Protein AF-0000000065776828 (afdb_homodimer)

pLDDT: mean 95.08, std 6.38, range [51.19, 98.94]

Secondary structure (DSSP, 8-state):
-PPP-GGGG--B-PPPTTPEEEEEEEEEEETTEEEEE-SS--HHHHHHHHHTT----TT-EEEEE-TTS-EEEEEEEE-TTS-HHHHHHHHHHHHHHHHHHHTT-SEEEEEES-STTHHHHHHHHHHHH----SS-S-TTSPPPEEEE----HHHHHHHHHHHHHHHHHHHHHS-GGGSSHHHHHHHHHHHHTTSTTEEEEEE-HHHHHHTT-HHHHHHHTTSSSPPEEEEEEEE-SSSS---EEEEE-EEEEE--TTSPPPSTTGGGGGGGGHHHHHHHHHHHHHHHHT-S-EEEEEEEEEEE--STTS--TT-EEE-TTS-EEE-S-TT--HHHHHHHHHHHHHTT--SEEEEEE---HHHHHHHTTT-EEEEES-HHHHHHHHHHHHHTT--EEE----GGGGGGG--SSSSEESS-SS-TTHHHHHHHHHHTTS-TTSEEEEEE-GGGSS-STTHHHHTTS---TTHHHHHHHHHHHHHHH-/-PPP-GGGG--B----TTPEEEEEEEEEEETTEEEEE-SS--HHHHHHHHHTT----TT-EEEEE-TTS-EEEEEEEE-TTS-HHHHHHHHHHHHHHHHHHHTT-SEEEEEES-STTHHHHHHHHHHHH----SS-S-TT-PPPEEEE----HHHHHHHHHHHHHHHHHHHHHS-GGGSSHHHHHHHHHHHHTTSTTEEEEEE-HHHHHHTT-HHHHHHHTTSSSPPEEEEEEEE-SSSS---EEEEE-EEEEE--TTSPPPSTTGGGGGGGGHHHHHHHHHHHHHHHHT-S-EEEEEEEEEEE--STTS--TT-EEE-TTS-EEE-S-TT--HHHHHHHHHHHHHTT--SEEEEEE---HHHHHHHTTT-EEEEES-HHHHHHHHHHHHHTT--EEE----GGGGGGG--SSSSEESS-SS-TTHHHHHHHHHHTTS-TTSEEEEEE-GGGSS-STTHHHHTTS---TTHHHHHHHHHHHHHHH-

Sequence (972 aa):
MELLSYEKLMIGDELNKDSVKVRIVLCSNSKEGVGIMADEKSPGHQNFLSRLDAKGHVGEAYVLLEGNGEVTVFVGIGNVEEDILLVKNNARKAGASAYKCVSQFKNMEMSLTSEYMAREVVSGIMLASYKYRFLHKEKDEPSKKIAINSQSHAVKKAVVVGNAQNFARFLGDTPANLMNPTLFVEYATKYLQDKKNVTFEVFDKSFMERKSMNLLLGVSQGSAQEPKLLVARYRGKSGDAVDIALVGKGVCFDSGGISLKPSARMHRMKGDMLGAASVLSVFGLAADMGIKINMNLVIPLVENLPSGTATKPGDVHVGMNGKSVEINNTDAEGRLILADALVYAQEANPTYIVDVATLTGAMMIALGDAFIGYFTADDDLSKIIHQSGIDANDPVWRMPLSQLYLPSMKSNVADLKNAVEGGHGGSATAAIFLSEFVGKEFKWAHFDIAGVMDSNNNKGVYGDGATGCGVPVLIEMIEKLSTIINMELLSYEKLMIGDELNKDSVKVRIVLCSNSKEGVGIMADEKSPGHQNFLSRLDAKGHVGEAYVLLEGNGEVTVFVGIGNVEEDILLVKNNARKAGASAYKCVSQFKNMEMSLTSEYMAREVVSGIMLASYKYRFLHKEKDEPSKKIAINSQSHAVKKAVVVGNAQNFARFLGDTPANLMNPTLFVEYATKYLQDKKNVTFEVFDKSFMERKSMNLLLGVSQGSAQEPKLLVARYRGKSGDAVDIALVGKGVCFDSGGISLKPSARMHRMKGDMLGAASVLSVFGLAADMGIKINMNLVIPLVENLPSGTATKPGDVHVGMNGKSVEINNTDAEGRLILADALVYAQEANPTYIVDVATLTGAMMIALGDAFIGYFTADDDLSKIIHQSGIDANDPVWRMPLSQLYLPSMKSNVADLKNAVEGGHGGSATAAIFLSEFVGKEFKWAHFDIAGVMDSNNNKGVYGDGATGCGVPVLIEMIEKLSTIIN

Organism: Encephalitozoon cuniculi (strain GB-M1) (NCBI:txid284813)

Radius of gyration: 30.48 Å; Cα contacts (8 Å, |Δi|>4): 2316; chains: 2; bounding box: 76×92×67 Å

Solvent-accessible surface area (backbone atoms only — not comparable to full-atom values): 48472 Å² total; per-residue (Å²): 130,84,76,80,72,69,70,71,70,51,66,50,70,66,82,56,94,84,32,46,46,34,37,43,35,46,20,28,30,53,96,92,36,54,39,79,47,43,78,74,81,52,70,67,56,54,52,54,39,56,75,66,65,52,52,17,40,62,84,42,70,51,78,44,78,43,96,88,70,35,36,36,34,40,19,6,34,20,50,80,86,53,60,66,69,54,34,43,52,28,27,18,45,23,17,9,51,46,41,61,75,51,60,84,52,54,39,35,35,34,33,67,44,33,77,78,59,33,38,35,23,48,34,10,31,48,44,40,67,60,72,97,70,83,82,55,80,81,65,73,66,75,75,66,44,50,12,62,63,68,89,46,66,57,46,52,48,25,45,56,50,37,36,33,24,48,50,17,18,49,56,25,60,36,57,37,94,74,29,32,39,67,48,44,51,52,52,51,43,66,70,41,70,85,45,67,59,52,49,71,51,77,40,47,59,68,54,37,60,74,57,36,25,34,34,34,48,42,42,19,48,17,34,91,60,66,40,32,38,43,37,36,38,37,55,43,43,89,73,83,71,31,48,33,28,39,35,13,28,21,30,18,32,52,44,14,21,66,50,54,56,64,75,81,72,44,81,58,25,23,35,36,18,36,12,23,29,26,45,53,30,34,52,48,47,41,45,74,67,59,46,58,42,22,35,36,37,40,30,42,21,27,32,27,28,56,51,98,60,28,53,46,67,71,42,70,37,44,29,47,85,64,54,34,33,24,32,68,43,43,58,47,41,56,58,33,32,42,29,27,46,47,43,57,53,50,75,63,60,32,55,28,38,40,35,30,20,47,62,33,74,32,37,20,26,39,44,12,59,63,31,34,40,28,33,51,85,42,67,70,59,46,52,48,47,44,52,16,5,60,74,42,71,38,42,52,43,76,48,72,67,54,76,75,46,51,71,63,26,63,42,95,86,30,73,24,34,64,51,57,80,92,42,53,13,33,41,38,40,48,50,44,56,40,48,75,38,48,66,86,87,46,48,48,36,42,36,37,37,39,18,30,40,40,44,85,89,43,36,73,28,44,40,94,44,41,49,27,64,59,22,49,20,49,47,43,32,51,54,53,49,28,61,72,75,102,130,83,77,79,72,69,70,70,72,51,67,50,70,68,82,57,94,85,32,46,44,34,37,38,35,44,20,29,29,54,97,92,36,55,39,78,49,43,78,74,81,51,70,67,57,54,53,53,39,57,75,66,64,52,51,16,39,61,84,42,69,48,78,41,78,42,96,88,71,35,36,37,34,40,20,5,33,19,50,79,86,53,59,66,69,53,35,44,52,28,26,18,45,22,17,10,51,46,40,62,75,50,59,85,54,53,39,36,36,34,32,68,43,32,75,77,58,34,37,34,22,49,36,11,30,50,45,37,67,61,72,97,71,82,83,56,78,83,64,72,67,73,75,65,43,50,14,62,61,68,90,47,68,57,46,52,48,25,46,56,50,37,37,33,23,49,49,17,18,51,57,26,60,36,56,38,93,75,28,32,39,68,48,44,50,50,53,50,45,67,70,41,70,83,44,69,60,51,51,70,51,75,41,48,59,69,56,36,60,76,56,35,27,34,33,34,48,42,43,17,47,18,34,90,60,66,40,35,38,41,36,35,39,36,57,43,42,89,73,83,71,30,47,33,29,41,33,14,26,20,30,18,32,51,44,15,22,66,51,55,56,66,74,81,69,44,80,57,23,23,34,36,19,37,12,23,29,26,47,52,29,33,53,48,47,41,46,76,68,60,46,58,43,22,36,36,38,41,30,41,21,27,34,28,28,57,52,100,61,29,54,44,67,72,40,71,37,44,30,48,85,64,52,34,32,25,33,68,44,41,58,48,40,56,59,33,32,40,29,27,44,47,42,57,54,49,75,64,60,32,55,28,38,40,37,31,21,46,63,34,73,31,38,21,26,40,44,12,57,64,31,33,40,28,32,50,86,43,68,68,60,46,51,47,46,45,52,16,5,60,76,43,72,38,41,53,42,77,47,73,67,52,77,74,45,52,72,64,26,62,41,96,86,29,73,24,34,64,49,58,81,92,43,53,13,33,43,38,41,47,51,44,56,41,49,75,39,46,66,86,87,46,47,47,36,43,35,36,36,39,17,31,40,40,45,85,91,43,34,74,28,45,41,92,45,41,48,26,64,59,23,50,20,49,47,42,31,51,53,52,50,27,60,70,75,102

Structure (mmCIF, N/CA/C/O backbone):
data_AF-000000006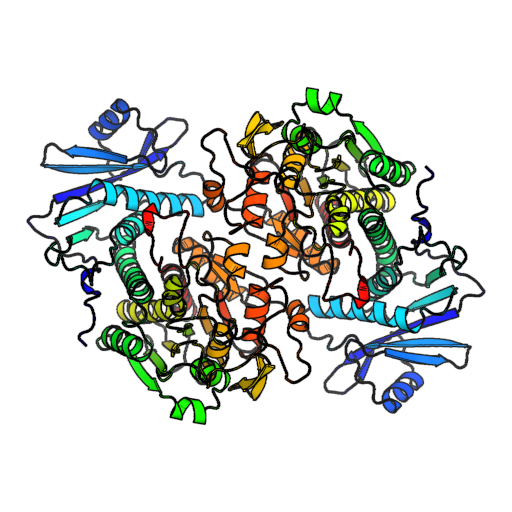5776828-model_v1
#
loop_
_entity.id
_entity.type
_entity.pdbx_description
1 polymer 'Cytosol aminopeptidase'
#
loop_
_atom_site.group_PDB
_atom_site.id
_atom_site.type_symbol
_atom_site.label_atom_id
_atom_site.label_alt_id
_atom_site.label_comp_id
_atom_site.label_asym_id
_atom_site.label_entity_id
_atom_site.label_seq_id
_atom_site.pdbx_PDB_ins_code
_atom_site.Cartn_x
_atom_site.Cartn_y
_atom_site.Cartn_z
_atom_site.occupancy
_atom_site.B_iso_or_equiv
_atom_site.auth_seq_id
_atom_site.auth_comp_id
_atom_site.auth_asym_id
_atom_site.auth_atom_id
_atom_site.pdbx_PDB_model_num
ATOM 1 N N . MET A 1 1 ? -16.359 -28.312 -29.297 1 63.56 1 MET A N 1
ATOM 2 C CA . MET A 1 1 ? -14.914 -28.266 -29.5 1 63.56 1 MET A CA 1
ATOM 3 C C . MET A 1 1 ? -14.188 -29.031 -28.391 1 63.56 1 MET A C 1
ATOM 5 O O . MET A 1 1 ? -14.633 -29.047 -27.25 1 63.56 1 MET A O 1
ATOM 9 N N . GLU A 1 2 ? -13.312 -29.781 -28.812 1 85.44 2 GLU A N 1
ATOM 10 C CA . GLU A 1 2 ? -12.562 -30.578 -27.844 1 85.44 2 GLU A CA 1
ATOM 11 C C . GLU A 1 2 ? -11.688 -29.703 -26.969 1 85.44 2 GLU A C 1
ATOM 13 O O . GLU A 1 2 ? -11.055 -28.766 -27.453 1 85.44 2 GLU A O 1
ATOM 18 N N . LEU A 1 3 ? -11.883 -29.844 -25.625 1 92.75 3 LEU A N 1
ATOM 19 C CA . LEU A 1 3 ? -11.078 -29.094 -24.688 1 92.75 3 LEU A CA 1
ATOM 20 C C . LEU A 1 3 ? -9.594 -29.375 -24.875 1 92.75 3 LEU A C 1
ATOM 22 O O . LEU A 1 3 ? -9.211 -30.484 -25.234 1 92.75 3 LEU A O 1
ATOM 26 N N . LEU A 1 4 ? -8.789 -28.344 -24.703 1 91.75 4 LEU A N 1
ATOM 27 C CA . LEU A 1 4 ? -7.34 -28.531 -24.703 1 91.75 4 LEU A CA 1
ATOM 28 C C . LEU A 1 4 ? -6.902 -29.406 -23.531 1 91.75 4 LEU A C 1
ATOM 30 O O . LEU A 1 4 ? -7.469 -29.312 -22.438 1 91.75 4 LEU A O 1
ATOM 34 N N . SER A 1 5 ? -5.898 -30.297 -23.766 1 90.38 5 SER A N 1
ATOM 35 C CA . SER A 1 5 ? -5.449 -31.25 -22.75 1 90.38 5 SER A CA 1
ATOM 36 C C . SER A 1 5 ? -4.426 -30.625 -21.812 1 90.38 5 SER A C 1
ATOM 38 O O . SER A 1 5 ? -3.23 -30.906 -21.906 1 90.38 5 SER A O 1
ATOM 40 N N . TYR A 1 6 ? -4.883 -29.859 -20.812 1 92.31 6 TYR A N 1
ATOM 41 C CA . TYR A 1 6 ? -3.99 -29.203 -19.859 1 92.31 6 TYR A CA 1
ATOM 42 C C . TYR A 1 6 ? -3.172 -30.219 -19.078 1 92.31 6 TYR A C 1
ATOM 44 O O . TYR A 1 6 ? -2.154 -29.859 -18.469 1 92.31 6 TYR A O 1
ATOM 52 N N . GLU A 1 7 ? -3.502 -31.531 -19.047 1 89.5 7 GLU A N 1
ATOM 53 C CA . GLU A 1 7 ? -2.807 -32.594 -18.328 1 89.5 7 GLU A CA 1
ATOM 54 C C . GLU A 1 7 ? -1.371 -32.75 -18.828 1 89.5 7 GLU A C 1
ATOM 56 O O . GLU A 1 7 ? -0.504 -33.219 -18.094 1 89.5 7 GLU A O 1
ATOM 61 N N . LYS A 1 8 ? -1.132 -32.312 -20 1 86.19 8 LYS A N 1
ATOM 62 C CA . LYS A 1 8 ? 0.205 -32.438 -20.578 1 86.19 8 LYS A CA 1
ATOM 63 C C . LYS A 1 8 ? 1.198 -31.547 -19.844 1 86.19 8 LYS A C 1
ATOM 65 O O . LYS A 1 8 ? 2.41 -31.734 -19.938 1 86.19 8 LYS A O 1
ATOM 70 N N . LEU A 1 9 ? 0.677 -30.531 -19.094 1 87.5 9 LEU A N 1
ATOM 71 C CA . LEU A 1 9 ? 1.522 -29.594 -18.375 1 87.5 9 LEU A CA 1
ATOM 72 C C . LEU A 1 9 ? 1.888 -30.141 -17 1 87.5 9 LEU A C 1
ATOM 74 O O . LEU A 1 9 ? 2.742 -29.578 -16.312 1 87.5 9 LEU A O 1
ATOM 78 N N . MET A 1 10 ? 1.353 -31.234 -16.625 1 85.25 10 MET A N 1
ATOM 79 C CA . MET A 1 10 ? 1.521 -31.75 -15.273 1 85.25 10 MET A CA 1
ATOM 80 C C . MET A 1 10 ? 2.781 -32.594 -15.164 1 85.25 10 MET A C 1
ATOM 82 O O . MET A 1 10 ? 3.121 -33.344 -16.094 1 85.25 10 MET A O 1
ATOM 86 N N . ILE A 1 11 ? 3.475 -32.312 -14.109 1 84.81 11 ILE A N 1
ATOM 87 C CA . ILE A 1 11 ? 4.66 -33.125 -13.797 1 84.81 11 ILE A CA 1
ATOM 88 C C . ILE A 1 11 ? 4.301 -34.219 -12.812 1 84.81 11 ILE A C 1
ATOM 90 O O . ILE A 1 11 ? 3.613 -33.969 -11.812 1 84.81 11 ILE A O 1
ATOM 94 N N . GLY A 1 12 ? 4.605 -35.469 -13.203 1 75.94 12 GLY A N 1
ATOM 95 C CA . GLY A 1 12 ? 4.32 -36.625 -12.367 1 75.94 12 GLY A CA 1
ATOM 96 C C . GLY A 1 12 ? 5.559 -37.219 -11.711 1 75.94 12 GLY A C 1
ATOM 97 O O . GLY A 1 12 ? 6.629 -36.594 -11.734 1 75.94 12 GLY A O 1
ATOM 98 N N . ASP A 1 13 ? 5.367 -38.188 -10.953 1 69.5 13 ASP A N 1
ATOM 99 C CA . ASP A 1 13 ? 6.449 -38.875 -10.234 1 69.5 13 ASP A CA 1
ATOM 100 C C . ASP A 1 13 ? 6.863 -40.156 -10.938 1 69.5 13 ASP A C 1
ATOM 102 O O . ASP A 1 13 ? 7.695 -40.906 -10.43 1 69.5 13 ASP A O 1
ATOM 106 N N . GLU A 1 14 ? 6.379 -40.281 -12.086 1 71.56 14 GLU A N 1
ATOM 107 C CA . GLU A 1 14 ? 6.695 -41.562 -12.719 1 71.56 14 GLU A CA 1
ATOM 108 C C . GLU A 1 14 ? 8.109 -41.562 -13.289 1 71.56 14 GLU A C 1
ATOM 110 O O . GLU A 1 14 ? 8.5 -40.625 -13.992 1 71.56 14 GLU A O 1
ATOM 115 N N . LEU A 1 15 ? 8.82 -42.531 -12.836 1 71.19 15 LEU A N 1
ATOM 116 C CA . LEU A 1 15 ? 10.211 -42.719 -13.25 1 71.19 15 LEU A CA 1
ATOM 117 C C . LEU A 1 15 ? 10.289 -43.469 -14.586 1 71.19 15 LEU A C 1
ATOM 119 O O . LEU A 1 15 ? 9.461 -44.312 -14.867 1 71.19 15 LEU A O 1
ATOM 123 N N . ASN A 1 16 ? 11.031 -42.875 -15.422 1 70.5 16 ASN A N 1
ATOM 124 C CA . ASN A 1 16 ? 11.281 -43.5 -16.719 1 70.5 16 ASN A CA 1
ATOM 125 C C . ASN A 1 16 ? 12.672 -44.125 -16.781 1 70.5 16 ASN A C 1
ATOM 127 O O . ASN A 1 16 ? 13.656 -43.5 -16.359 1 70.5 16 ASN A O 1
ATOM 131 N N . LYS A 1 17 ? 12.742 -45.406 -17.266 1 75.31 17 LYS A N 1
ATOM 132 C CA . LYS A 1 17 ? 14 -46.125 -17.344 1 75.31 17 LYS A CA 1
ATOM 133 C C . LYS A 1 17 ? 14.984 -45.406 -18.266 1 75.31 17 LYS A C 1
ATOM 135 O O . LYS A 1 17 ? 16.203 -45.469 -18.062 1 75.31 17 LYS A O 1
ATOM 140 N N . ASP A 1 18 ? 14.516 -44.719 -19.219 1 83.06 18 ASP A N 1
ATOM 141 C CA . ASP A 1 18 ? 15.406 -44.094 -20.188 1 83.06 18 ASP A CA 1
ATOM 142 C C . ASP A 1 18 ? 15.641 -42.625 -19.844 1 83.06 18 ASP A C 1
ATOM 144 O O . ASP A 1 18 ? 16.141 -41.844 -20.672 1 83.06 18 ASP A O 1
ATOM 148 N N . SER A 1 19 ? 15.414 -42.25 -18.594 1 89.62 19 SER A N 1
ATOM 149 C CA . SER A 1 19 ? 15.516 -40.844 -18.203 1 89.62 19 SER A CA 1
ATOM 150 C C . SER A 1 19 ? 16.953 -40.469 -17.875 1 89.62 19 SER A C 1
ATOM 152 O O . SER A 1 19 ? 17.688 -41.281 -17.281 1 89.62 19 SER A O 1
ATOM 154 N N . VAL A 1 20 ? 17.359 -39.344 -18.312 1 92.06 20 VAL A N 1
ATOM 155 C CA . VAL A 1 20 ? 18.609 -38.75 -17.828 1 92.06 20 VAL A CA 1
ATOM 156 C C . VAL A 1 20 ? 18.469 -38.406 -16.344 1 92.06 20 VAL A C 1
ATOM 158 O O . VAL A 1 20 ? 17.5 -37.75 -15.938 1 92.06 20 VAL A O 1
ATOM 161 N N . LYS A 1 21 ? 19.406 -38.875 -15.578 1 94.5 21 LYS A N 1
ATOM 162 C CA . LYS A 1 21 ? 19.406 -38.562 -14.156 1 94.5 21 LYS A CA 1
ATOM 163 C C . LYS A 1 21 ? 20.125 -37.219 -13.891 1 94.5 21 LYS A C 1
ATOM 165 O O . LYS A 1 21 ? 21.297 -37.062 -14.234 1 94.5 21 LYS A O 1
ATOM 170 N N . VAL A 1 22 ? 19.406 -36.312 -13.336 1 95.62 22 VAL A N 1
ATOM 171 C CA . VAL A 1 22 ? 19.922 -35 -13.055 1 95.62 22 VAL A CA 1
ATOM 172 C C . VAL A 1 22 ? 19.922 -34.75 -11.547 1 95.62 22 VAL A C 1
ATOM 174 O O . VAL A 1 22 ? 18.891 -34.875 -10.891 1 95.62 22 VAL A O 1
ATOM 177 N N . ARG A 1 23 ? 21.047 -34.375 -11.016 1 95.5 23 ARG A N 1
ATOM 178 C CA . ARG A 1 23 ? 21.172 -34 -9.609 1 95.5 23 ARG A CA 1
ATOM 179 C C . ARG A 1 23 ? 21.344 -32.5 -9.445 1 95.5 23 ARG A C 1
ATOM 181 O O . ARG A 1 23 ? 22.203 -31.906 -10.086 1 95.5 23 ARG A O 1
ATOM 188 N N . ILE A 1 24 ? 20.516 -31.906 -8.625 1 96.88 24 ILE A N 1
ATOM 189 C CA . ILE A 1 24 ? 20.578 -30.469 -8.383 1 96.88 24 ILE A CA 1
ATOM 190 C C . ILE A 1 24 ? 21.312 -30.203 -7.078 1 96.88 24 ILE A C 1
ATOM 192 O O . ILE A 1 24 ? 20.953 -30.734 -6.031 1 96.88 24 ILE A O 1
ATOM 196 N N . VAL A 1 25 ? 22.297 -29.391 -7.121 1 97.12 25 VAL A N 1
ATOM 197 C CA . VAL A 1 25 ? 23.094 -29.016 -5.965 1 97.12 25 VAL A CA 1
ATOM 198 C C . VAL A 1 25 ? 23.047 -27.5 -5.777 1 97.12 25 VAL A C 1
ATOM 200 O O . VAL A 1 25 ? 23.422 -26.734 -6.676 1 97.12 25 VAL A O 1
ATOM 203 N N . LEU A 1 26 ? 22.594 -27.031 -4.637 1 97.38 26 LEU A N 1
ATOM 204 C CA . LEU A 1 26 ? 22.562 -25.609 -4.328 1 97.38 26 LEU A CA 1
ATOM 205 C C . LEU A 1 26 ? 23.922 -25.125 -3.857 1 97.38 26 LEU A C 1
ATOM 207 O O . LEU A 1 26 ? 24.625 -25.828 -3.131 1 97.38 26 LEU A O 1
ATOM 211 N N . CYS A 1 27 ? 24.266 -23.984 -4.348 1 97.12 27 CYS A N 1
ATOM 212 C CA . CYS A 1 27 ? 25.5 -23.312 -3.912 1 97.12 27 CYS A CA 1
ATOM 213 C C . CYS A 1 27 ? 25.188 -21.953 -3.295 1 97.12 27 CYS A C 1
ATOM 215 O O . CYS A 1 27 ? 24.359 -21.219 -3.812 1 97.12 27 CYS A O 1
ATOM 217 N N . SER A 1 28 ? 25.75 -21.656 -2.158 1 96.06 28 SER A N 1
ATOM 218 C CA . SER A 1 28 ? 25.547 -20.375 -1.494 1 96.06 28 SER A CA 1
ATOM 219 C C . SER A 1 28 ? 26.812 -19.531 -1.549 1 96.06 28 SER A C 1
ATOM 221 O O . SER A 1 28 ? 27.906 -20.031 -1.86 1 96.06 28 SER A O 1
ATOM 223 N N . ASN A 1 29 ? 26.578 -18.219 -1.395 1 93.44 29 ASN A N 1
ATOM 224 C CA . ASN A 1 29 ? 27.688 -17.297 -1.324 1 93.44 29 ASN A CA 1
ATOM 225 C C . ASN A 1 29 ? 27.953 -16.828 0.108 1 93.44 29 ASN A C 1
ATOM 227 O O . ASN A 1 29 ? 27.016 -16.609 0.874 1 93.44 29 ASN A O 1
ATOM 231 N N . SER A 1 30 ? 29.203 -16.922 0.562 1 85.38 30 SER A N 1
ATOM 232 C CA . SER A 1 30 ? 29.625 -16.375 1.845 1 85.38 30 SER A CA 1
ATOM 233 C C . SER A 1 30 ? 30.938 -15.609 1.712 1 85.38 30 SER A C 1
ATOM 235 O O . SER A 1 30 ? 31.547 -15.586 0.638 1 85.38 30 SER A O 1
ATOM 237 N N . LYS A 1 31 ? 31.406 -15.008 2.76 1 80.75 31 LYS A N 1
ATOM 238 C CA . LYS A 1 31 ? 32.688 -14.312 2.799 1 80.75 31 LYS A CA 1
ATOM 239 C C . LYS A 1 31 ? 33.844 -15.273 2.549 1 80.75 31 LYS A C 1
ATOM 241 O O . LYS A 1 31 ? 34.875 -14.875 2.035 1 80.75 31 LYS A O 1
ATOM 246 N N . GLU A 1 32 ? 33.656 -16.547 2.803 1 81.88 32 GLU A N 1
ATOM 247 C CA . GLU A 1 32 ? 34.688 -17.578 2.668 1 81.88 32 GLU A CA 1
ATOM 248 C C . GLU A 1 32 ? 34.688 -18.172 1.262 1 81.88 32 GLU A C 1
ATOM 250 O O . GLU A 1 32 ? 35.562 -18.969 0.918 1 81.88 32 GLU A O 1
ATOM 255 N N . GLY A 1 33 ? 33.688 -17.734 0.534 1 88.19 33 GLY A N 1
ATOM 256 C CA . GLY A 1 33 ? 33.625 -18.234 -0.833 1 88.19 33 GLY A CA 1
ATOM 257 C C . GLY A 1 33 ? 32.344 -19.031 -1.101 1 88.19 33 GLY A C 1
ATOM 258 O O . GLY A 1 33 ? 31.328 -18.812 -0.457 1 88.19 33 GLY A O 1
ATOM 259 N N . VAL A 1 34 ? 32.438 -19.922 -2.094 1 94.12 34 VAL A N 1
ATOM 260 C CA . VAL A 1 34 ? 31.25 -20.672 -2.516 1 94.12 34 VAL A CA 1
ATOM 261 C C . VAL A 1 34 ? 31.016 -21.844 -1.563 1 94.12 34 VAL A C 1
ATOM 263 O O . VAL A 1 34 ? 31.953 -22.562 -1.218 1 94.12 34 VAL A O 1
ATOM 266 N N . GLY A 1 35 ? 29.828 -21.938 -1.04 1 93.88 35 GLY A N 1
ATOM 267 C CA . GLY A 1 35 ? 29.422 -23.047 -0.21 1 93.88 35 GLY A CA 1
ATOM 268 C C . GLY A 1 35 ? 28.5 -24.016 -0.923 1 93.88 35 GLY A C 1
ATOM 269 O O . GLY A 1 35 ? 27.594 -23.594 -1.653 1 93.88 35 GLY A O 1
ATOM 270 N N . ILE A 1 36 ? 28.766 -25.375 -0.788 1 95 36 ILE A N 1
ATOM 271 C CA . ILE A 1 36 ? 27.906 -26.406 -1.364 1 95 36 ILE A CA 1
ATOM 272 C C . ILE A 1 36 ? 26.891 -26.859 -0.326 1 95 36 ILE A C 1
ATOM 274 O O . ILE A 1 36 ? 27.25 -27.25 0.787 1 95 36 ILE A O 1
ATOM 278 N N . MET A 1 37 ? 25.656 -26.734 -0.701 1 93.62 37 MET A N 1
ATOM 279 C CA . MET A 1 37 ? 24.578 -27.188 0.175 1 93.62 37 MET A CA 1
ATOM 280 C C . MET A 1 37 ? 24.094 -28.578 -0.226 1 93.62 37 MET A C 1
ATOM 282 O O . MET A 1 37 ? 23.094 -28.719 -0.927 1 93.62 37 MET A O 1
ATOM 286 N N . ALA A 1 38 ? 24.703 -29.578 0.287 1 92.75 38 ALA A N 1
ATOM 287 C CA . ALA A 1 38 ? 24.375 -30.969 0.014 1 92.75 38 ALA A CA 1
ATOM 288 C C . ALA A 1 38 ? 24.469 -31.812 1.282 1 92.75 38 ALA A C 1
ATOM 290 O O . ALA A 1 38 ? 25.297 -31.547 2.156 1 92.75 38 ALA A O 1
ATOM 291 N N . ASP A 1 39 ? 23.562 -32.75 1.342 1 89.5 39 ASP A N 1
ATOM 292 C CA . ASP A 1 39 ? 23.594 -33.656 2.498 1 89.5 39 ASP A CA 1
ATOM 293 C C . ASP A 1 39 ? 24.906 -34.438 2.549 1 89.5 39 ASP A C 1
ATOM 295 O O . ASP A 1 39 ? 25.484 -34.625 3.623 1 89.5 39 ASP A O 1
ATOM 299 N N . GLU A 1 40 ? 25.328 -34.906 1.349 1 86.31 40 GLU A N 1
ATOM 300 C CA . GLU A 1 40 ? 26.641 -35.531 1.197 1 86.31 40 GLU A CA 1
ATOM 301 C C . GLU A 1 40 ? 27.531 -34.719 0.272 1 86.31 40 GLU A C 1
ATOM 303 O O . GLU A 1 40 ? 27.266 -34.594 -0.924 1 86.31 40 GLU A O 1
ATOM 308 N N . LYS A 1 41 ? 28.609 -34.219 0.849 1 84.25 41 LYS A N 1
ATOM 309 C CA . LYS A 1 41 ? 29.531 -33.375 0.071 1 84.25 41 LYS A CA 1
ATOM 310 C C . LYS A 1 41 ? 30.578 -34.25 -0.634 1 84.25 41 LYS A C 1
ATOM 312 O O . LYS A 1 41 ? 31.062 -35.219 -0.073 1 84.25 41 LYS A O 1
ATOM 317 N N . SER A 1 42 ? 30.797 -33.938 -1.797 1 87 42 SER A N 1
ATOM 318 C CA . SER A 1 42 ? 31.812 -34.594 -2.605 1 87 42 SER A CA 1
ATOM 319 C C . SER A 1 42 ? 33.031 -33.688 -2.822 1 87 42 SER A C 1
ATOM 321 O O . SER A 1 42 ? 32.906 -32.562 -3.307 1 87 42 SER A O 1
ATOM 323 N N . PRO A 1 43 ? 34.188 -34.219 -2.521 1 89.5 43 PRO A N 1
ATOM 324 C CA . PRO A 1 43 ? 35.375 -33.438 -2.811 1 89.5 43 PRO A CA 1
ATOM 325 C C . PRO A 1 43 ? 35.531 -33.094 -4.289 1 89.5 43 PRO A C 1
ATOM 327 O O . PRO A 1 43 ? 36.031 -32 -4.633 1 89.5 43 PRO A O 1
ATOM 330 N N . GLY A 1 44 ? 35.125 -33.938 -5.098 1 92.38 44 GLY A N 1
ATOM 331 C CA . GLY A 1 44 ? 35.125 -33.688 -6.531 1 92.38 44 GLY A CA 1
ATOM 332 C C . GLY A 1 44 ? 34.312 -32.469 -6.922 1 92.38 44 GLY A C 1
ATOM 333 O O . GLY A 1 44 ? 34.688 -31.703 -7.797 1 92.38 44 GLY A O 1
ATOM 334 N N . HIS A 1 45 ? 33.219 -32.344 -6.273 1 95.06 45 HIS A N 1
ATOM 335 C CA . HIS A 1 45 ? 32.375 -31.203 -6.562 1 95.06 45 HIS A CA 1
ATOM 336 C C . HIS A 1 45 ? 33 -29.891 -6.145 1 95.06 45 HIS A C 1
ATOM 338 O O . HIS A 1 45 ? 32.938 -28.906 -6.875 1 95.06 45 HIS A O 1
ATOM 344 N N . GLN A 1 46 ? 33.625 -29.875 -5 1 93.5 46 GLN A N 1
ATOM 345 C CA . GLN A 1 46 ? 34.281 -28.672 -4.516 1 93.5 46 GLN A CA 1
ATOM 346 C C . GLN A 1 46 ? 35.438 -28.266 -5.445 1 93.5 46 GLN A C 1
ATOM 348 O O . GLN A 1 46 ? 35.625 -27.094 -5.742 1 93.5 46 GLN A O 1
ATOM 353 N N . ASN A 1 47 ? 36.188 -29.266 -5.84 1 94.19 47 ASN A N 1
ATOM 354 C CA . ASN A 1 47 ? 37.281 -29.016 -6.766 1 94.19 47 ASN A CA 1
ATOM 355 C C . ASN A 1 47 ? 36.781 -28.453 -8.094 1 94.19 47 ASN A C 1
ATOM 357 O O . ASN A 1 47 ? 37.406 -27.547 -8.664 1 94.19 47 ASN A O 1
ATOM 361 N N . PHE A 1 48 ? 35.781 -29.031 -8.578 1 95.25 48 PHE A N 1
ATOM 362 C CA . PHE A 1 48 ? 35.156 -28.578 -9.836 1 95.25 48 PHE A CA 1
ATOM 363 C C . PHE A 1 48 ? 34.75 -27.125 -9.75 1 95.25 48 PHE A C 1
ATOM 365 O O . PHE A 1 48 ? 35.125 -26.312 -10.609 1 95.25 48 PHE A O 1
ATOM 372 N N . LEU A 1 49 ? 34.031 -26.672 -8.695 1 96.06 49 LEU A N 1
ATOM 373 C CA . LEU A 1 49 ? 33.562 -25.312 -8.523 1 96.06 49 LEU A CA 1
ATOM 374 C C . LEU A 1 49 ? 34.719 -24.344 -8.305 1 96.06 49 LEU A C 1
ATOM 376 O O . LEU A 1 49 ? 34.656 -23.203 -8.781 1 96.06 49 LEU A O 1
ATOM 380 N N . SER A 1 50 ? 35.688 -24.812 -7.555 1 93.12 50 SER A N 1
ATOM 381 C CA . SER A 1 50 ? 36.875 -23.969 -7.305 1 93.12 50 SER A CA 1
ATOM 382 C C . SER A 1 50 ? 37.594 -23.656 -8.602 1 93.12 50 SER A C 1
ATOM 384 O O . SER A 1 50 ? 38.062 -22.531 -8.805 1 93.12 50 SER A O 1
ATOM 386 N N . ARG A 1 51 ? 37.719 -24.625 -9.438 1 94.94 51 ARG A N 1
ATOM 387 C CA . ARG A 1 51 ? 38.375 -24.438 -10.719 1 94.94 51 ARG A CA 1
ATOM 388 C C . ARG A 1 51 ? 37.656 -23.422 -11.586 1 94.94 51 ARG A C 1
ATOM 390 O O . ARG A 1 51 ? 38.281 -22.703 -12.375 1 94.94 51 ARG A O 1
ATOM 397 N N . LEU A 1 52 ? 36.438 -23.344 -11.422 1 95.25 52 LEU A N 1
ATOM 398 C CA . LEU A 1 52 ? 35.625 -22.438 -12.219 1 95.25 52 LEU A CA 1
ATOM 399 C C . LEU A 1 52 ? 35.469 -21.094 -11.523 1 95.25 52 LEU A C 1
ATOM 401 O O . LEU A 1 52 ? 34.781 -20.203 -12.031 1 95.25 52 LEU A O 1
ATOM 405 N N . ASP A 1 53 ? 36.062 -20.938 -10.383 1 94.25 53 ASP A N 1
ATOM 406 C CA . ASP A 1 53 ? 35.938 -19.734 -9.57 1 94.25 53 ASP A CA 1
ATOM 407 C C . ASP A 1 53 ? 34.469 -19.391 -9.305 1 94.25 53 ASP A C 1
ATOM 409 O O . ASP A 1 53 ? 34.062 -18.234 -9.469 1 94.25 53 ASP A O 1
ATOM 413 N N . ALA A 1 54 ? 33.656 -20.5 -9.07 1 96.44 54 ALA A N 1
ATOM 414 C CA . ALA A 1 54 ? 32.25 -20.328 -8.75 1 96.44 54 ALA A CA 1
ATOM 415 C C . ALA A 1 54 ? 32.062 -19.469 -7.5 1 96.44 54 ALA A C 1
ATOM 417 O O . ALA A 1 54 ? 32.844 -19.594 -6.547 1 96.44 54 ALA A O 1
ATOM 418 N N . LYS A 1 55 ? 31.031 -18.594 -7.438 1 95.56 55 LYS A N 1
ATOM 419 C CA . LYS A 1 55 ? 30.828 -17.672 -6.316 1 95.56 55 LYS A CA 1
ATOM 420 C C . LYS A 1 55 ? 29.547 -18.031 -5.562 1 95.56 55 LYS A C 1
ATOM 422 O O . LYS A 1 55 ? 29.359 -17.594 -4.422 1 95.56 55 LYS A O 1
ATOM 427 N N . GLY A 1 56 ? 28.609 -18.734 -6.203 1 96.38 56 GLY A N 1
ATOM 428 C CA . GLY A 1 56 ? 27.344 -19.094 -5.574 1 96.38 56 GLY A CA 1
ATOM 429 C C . GLY A 1 56 ? 26.312 -18 -5.637 1 96.38 56 GLY A C 1
ATOM 430 O O . GLY A 1 56 ? 25.328 -18.031 -4.891 1 96.38 56 GLY A O 1
ATOM 431 N N . HIS A 1 57 ? 26.484 -17.047 -6.57 1 95.12 57 HIS A N 1
ATOM 432 C CA . HIS A 1 57 ? 25.531 -15.953 -6.738 1 95.12 57 HIS A CA 1
ATOM 433 C C . HIS A 1 57 ? 24.25 -16.438 -7.422 1 95.12 57 HIS A C 1
ATOM 435 O O . HIS A 1 57 ? 24.281 -17.375 -8.203 1 95.12 57 HIS A O 1
ATOM 441 N N . VAL A 1 58 ? 23.188 -15.742 -7.07 1 92.88 58 VAL A N 1
ATOM 442 C CA . VAL A 1 58 ? 21.938 -16.016 -7.766 1 92.88 58 VAL A CA 1
ATOM 443 C C . VAL A 1 58 ? 22.141 -15.852 -9.273 1 92.88 58 VAL A C 1
ATOM 445 O O . VAL A 1 58 ? 22.75 -14.883 -9.719 1 92.88 58 VAL A O 1
ATOM 448 N N . GLY A 1 59 ? 21.672 -16.797 -9.984 1 90.62 59 GLY A N 1
ATOM 449 C CA . GLY A 1 59 ? 21.797 -16.75 -11.43 1 90.62 59 GLY A CA 1
ATOM 450 C C . GLY A 1 59 ? 22.969 -17.562 -11.953 1 90.62 59 GLY A C 1
ATOM 451 O O . GLY A 1 59 ? 23 -17.906 -13.133 1 90.62 59 GLY A O 1
ATOM 452 N N . GLU A 1 60 ? 23.906 -17.828 -11.125 1 95.06 60 GLU A N 1
ATOM 453 C CA . GLU A 1 60 ? 25.062 -18.641 -11.508 1 95.06 60 GLU A CA 1
ATOM 454 C C . GLU A 1 60 ? 24.688 -20.125 -11.57 1 95.06 60 GLU A C 1
ATOM 456 O O . GLU A 1 60 ? 24.016 -20.641 -10.672 1 95.06 60 GLU A O 1
ATOM 461 N N . ALA A 1 61 ? 25.062 -20.828 -12.656 1 97.31 61 ALA A N 1
ATOM 462 C CA . ALA A 1 61 ? 24.812 -22.25 -12.797 1 97.31 61 ALA A CA 1
ATOM 463 C C . ALA A 1 61 ? 25.953 -22.953 -13.523 1 97.31 61 ALA A C 1
ATOM 465 O O . ALA A 1 61 ? 26.547 -22.375 -14.445 1 97.31 61 ALA A O 1
ATOM 466 N N . TYR A 1 62 ? 26.328 -24.125 -13.086 1 97.44 62 TYR A N 1
ATOM 467 C CA . TYR A 1 62 ? 27.359 -24.953 -13.703 1 97.44 62 TYR A CA 1
ATOM 468 C C . TYR A 1 62 ? 26.859 -26.391 -13.867 1 97.44 62 TYR A C 1
ATOM 470 O O . TYR A 1 62 ? 26.094 -26.891 -13.039 1 97.44 62 TYR A O 1
ATOM 478 N N . VAL A 1 63 ? 27.25 -27.062 -14.945 1 97.38 63 VAL A N 1
ATOM 479 C CA . VAL A 1 63 ? 26.844 -28.422 -15.234 1 97.38 63 VAL A CA 1
ATOM 480 C C . VAL A 1 63 ? 28.062 -29.344 -15.258 1 97.38 63 VAL A C 1
ATOM 482 O O . VAL A 1 63 ? 29.078 -29.016 -15.883 1 97.38 63 VAL A O 1
ATOM 485 N N . LEU A 1 64 ? 27.969 -30.359 -14.555 1 96.56 64 LEU A N 1
ATOM 486 C CA . LEU A 1 64 ? 29.016 -31.375 -14.523 1 96.56 64 LEU A CA 1
ATOM 487 C C . LEU A 1 64 ? 28.469 -32.719 -14.984 1 96.56 64 LEU A C 1
ATOM 489 O O . LEU A 1 64 ? 27.531 -33.25 -14.398 1 96.56 64 LEU A O 1
ATOM 493 N N . LEU A 1 65 ? 29.031 -33.25 -16.016 1 94.81 65 LEU A N 1
ATOM 494 C CA . LEU A 1 65 ? 28.766 -34.625 -16.391 1 94.81 65 LEU A CA 1
ATOM 495 C C . LEU A 1 65 ? 29.578 -35.594 -15.523 1 94.81 65 LEU A C 1
ATOM 497 O O . LEU A 1 65 ? 30.812 -35.656 -15.641 1 94.81 65 LEU A O 1
ATOM 501 N N . GLU A 1 66 ? 28.875 -36.344 -14.789 1 92.81 66 GLU A N 1
ATOM 502 C CA . GLU A 1 66 ? 29.547 -37.25 -13.883 1 92.81 66 GLU A CA 1
ATOM 503 C C . GLU A 1 66 ? 30.094 -38.469 -14.633 1 92.81 66 GLU A C 1
ATOM 505 O O . GLU A 1 66 ? 29.594 -38.812 -15.711 1 92.81 66 GLU A O 1
ATOM 510 N N . GLY A 1 67 ? 31.062 -39.156 -14.023 1 88.69 67 GLY A N 1
ATOM 511 C CA . GLY A 1 67 ? 31.656 -40.344 -14.633 1 88.69 67 GLY A CA 1
ATOM 512 C C . GLY A 1 67 ? 30.672 -41.469 -14.852 1 88.69 67 GLY A C 1
ATOM 513 O O . GLY A 1 67 ? 30.828 -42.281 -15.781 1 88.69 67 GLY A O 1
ATOM 514 N N . ASN A 1 68 ? 29.656 -41.5 -14.117 1 89.06 68 ASN A N 1
ATOM 515 C CA . ASN A 1 68 ? 28.656 -42.562 -14.195 1 89.06 68 ASN A CA 1
ATOM 516 C C . ASN A 1 68 ? 27.547 -42.25 -15.188 1 89.06 68 ASN A C 1
ATOM 518 O O . ASN A 1 68 ? 26.578 -43 -15.32 1 89.06 68 ASN A O 1
ATOM 522 N N . GLY A 1 69 ? 27.656 -41.062 -15.836 1 89.31 69 GLY A N 1
ATOM 523 C CA . GLY A 1 69 ? 26.672 -40.688 -16.844 1 89.31 69 GLY A CA 1
ATOM 524 C C . GLY A 1 69 ? 25.609 -39.75 -16.297 1 89.31 69 GLY A C 1
ATOM 525 O O . GLY A 1 69 ? 24.812 -39.188 -17.078 1 89.31 69 GLY A O 1
ATOM 526 N N . GLU A 1 70 ? 25.578 -39.5 -15.055 1 92.69 70 GLU A N 1
ATOM 527 C CA . GLU A 1 70 ? 24.625 -38.562 -14.453 1 92.69 70 GLU A CA 1
ATOM 528 C C . GLU A 1 70 ? 25.062 -37.125 -14.648 1 92.69 70 GLU A C 1
ATOM 530 O O . GLU A 1 70 ? 26.234 -36.875 -14.953 1 92.69 70 GLU A O 1
ATOM 535 N N . VAL A 1 71 ? 24.062 -36.281 -14.656 1 96.31 71 VAL A N 1
ATOM 536 C CA . VAL A 1 71 ? 24.344 -34.844 -14.805 1 96.31 71 VAL A CA 1
ATOM 537 C C . VAL A 1 71 ? 24.125 -34.156 -13.469 1 96.31 71 VAL A C 1
ATOM 539 O O . VAL A 1 71 ? 23.062 -34.281 -12.852 1 96.31 71 VAL A O 1
ATOM 542 N N . THR A 1 72 ? 25.094 -33.469 -12.992 1 97.12 72 THR A N 1
ATOM 543 C CA . THR A 1 72 ? 24.969 -32.625 -11.805 1 97.12 72 THR A CA 1
ATOM 544 C C . THR A 1 72 ? 24.906 -31.156 -12.172 1 97.12 72 THR A C 1
ATOM 546 O O . THR A 1 72 ? 25.766 -30.656 -12.906 1 97.12 72 THR A O 1
ATOM 549 N N . VAL A 1 73 ? 23.844 -30.5 -11.758 1 98 73 VAL A N 1
ATOM 550 C CA . VAL A 1 73 ? 23.688 -29.062 -11.984 1 98 73 VAL A CA 1
ATOM 551 C C . VAL A 1 73 ? 23.891 -28.297 -10.68 1 98 73 VAL A C 1
ATOM 553 O O . VAL A 1 73 ? 23.172 -28.516 -9.703 1 98 73 VAL A O 1
ATOM 556 N N . PHE A 1 74 ? 24.938 -27.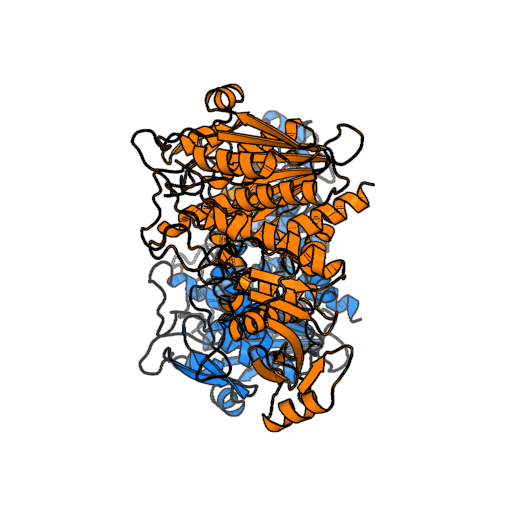422 -10.633 1 97.94 74 PHE A N 1
ATOM 557 C CA . PHE A 1 74 ? 25.188 -26.531 -9.516 1 97.94 74 PHE A CA 1
ATOM 558 C C . PHE A 1 74 ? 24.531 -25.172 -9.742 1 97.94 74 PHE A C 1
ATOM 560 O O . PHE A 1 74 ? 24.75 -24.531 -10.773 1 97.94 74 PHE A O 1
ATOM 567 N N . VAL A 1 75 ? 23.656 -24.766 -8.789 1 98.06 75 VAL A N 1
ATOM 568 C CA . VAL A 1 75 ? 22.969 -23.484 -8.961 1 98.06 75 VAL A CA 1
ATOM 569 C C . VAL A 1 75 ? 23.141 -22.625 -7.711 1 98.06 75 VAL A C 1
ATOM 571 O O . VAL A 1 75 ? 23.062 -23.141 -6.59 1 98.06 75 VAL A O 1
ATOM 574 N N . GLY A 1 76 ? 23.391 -21.344 -7.957 1 97.56 76 GLY A N 1
ATOM 575 C CA . GLY A 1 76 ? 23.625 -20.406 -6.867 1 97.56 76 GLY A CA 1
ATOM 576 C C . GLY A 1 76 ? 22.344 -19.859 -6.254 1 97.56 76 GLY A C 1
ATOM 577 O O . GLY A 1 76 ? 21.391 -19.562 -6.969 1 97.56 76 GLY A O 1
ATOM 578 N N . ILE A 1 77 ? 22.281 -19.719 -4.91 1 96.94 77 ILE A N 1
ATOM 579 C CA . ILE A 1 77 ? 21.109 -19.172 -4.23 1 96.94 77 ILE A CA 1
ATOM 580 C C . ILE A 1 77 ? 21.5 -17.922 -3.459 1 96.94 77 ILE A C 1
ATOM 582 O O . ILE A 1 77 ? 20.688 -17.344 -2.729 1 96.94 77 ILE A O 1
ATOM 586 N N . GLY A 1 78 ? 22.719 -17.453 -3.619 1 95.94 78 GLY A N 1
ATOM 587 C CA . GLY A 1 78 ? 23.188 -16.266 -2.941 1 95.94 78 GLY A CA 1
ATOM 588 C C . GLY A 1 78 ? 23.422 -16.469 -1.458 1 95.94 78 GLY A C 1
ATOM 589 O O . GLY A 1 78 ? 23.734 -17.578 -1.024 1 95.94 78 GLY A O 1
ATOM 590 N N . ASN A 1 79 ? 23.359 -15.344 -0.681 1 94.31 79 ASN A N 1
ATOM 591 C CA . ASN A 1 79 ? 23.609 -15.367 0.757 1 94.31 79 ASN A CA 1
ATOM 592 C C . ASN A 1 79 ? 22.391 -15.883 1.528 1 94.31 79 ASN A C 1
ATOM 594 O O . ASN A 1 79 ? 21.312 -15.297 1.462 1 94.31 79 ASN A O 1
ATOM 598 N N . VAL A 1 80 ? 22.562 -16.922 2.314 1 94.88 80 VAL A N 1
ATOM 599 C CA . VAL A 1 80 ? 21.453 -17.594 2.967 1 94.88 80 VAL A CA 1
ATOM 600 C C . VAL A 1 80 ? 21.156 -16.922 4.305 1 94.88 80 VAL A C 1
ATOM 602 O O . VAL A 1 80 ? 20.203 -17.297 5 1 94.88 80 VAL A O 1
ATOM 605 N N . GLU A 1 81 ? 21.922 -15.891 4.703 1 91.81 81 GLU A N 1
ATOM 606 C CA . GLU A 1 81 ? 21.719 -15.172 5.961 1 91.81 81 GLU A CA 1
ATOM 607 C C . GLU A 1 81 ? 20.828 -13.953 5.762 1 91.81 81 GLU A C 1
ATOM 609 O O . GLU A 1 81 ? 20.5 -13.25 6.719 1 91.81 81 GLU A O 1
ATOM 614 N N . GLU A 1 82 ? 20.328 -13.758 4.559 1 90.94 82 GLU A N 1
ATOM 615 C CA . GLU A 1 82 ? 19.453 -12.641 4.238 1 90.94 82 GLU A CA 1
ATOM 616 C C . GLU A 1 82 ? 18.031 -12.898 4.734 1 90.94 82 GLU A C 1
ATOM 618 O O . GLU A 1 82 ? 17.766 -13.914 5.387 1 90.94 82 GLU A O 1
ATOM 623 N N . ASP A 1 83 ? 17.172 -11.953 4.473 1 93.19 83 ASP A N 1
ATOM 624 C CA . ASP A 1 83 ? 15.75 -12.07 4.789 1 93.19 83 ASP A CA 1
ATOM 625 C C . ASP A 1 83 ? 15.148 -13.328 4.172 1 93.19 83 ASP A C 1
ATOM 627 O O . ASP A 1 83 ? 15.453 -13.672 3.029 1 93.19 83 ASP A O 1
ATOM 631 N N . ILE A 1 84 ? 14.328 -13.984 4.906 1 95.75 84 ILE A N 1
ATOM 632 C CA . ILE A 1 84 ? 13.797 -15.297 4.543 1 95.75 84 ILE A CA 1
ATOM 633 C C . ILE A 1 84 ? 13.055 -15.203 3.213 1 95.75 84 ILE A C 1
ATOM 635 O O . ILE A 1 84 ? 13.086 -16.141 2.406 1 95.75 84 ILE A O 1
ATOM 639 N N . LEU A 1 85 ? 12.32 -14.125 2.945 1 96.31 85 LEU A N 1
ATOM 640 C CA . LEU A 1 85 ? 11.602 -13.984 1.688 1 96.31 85 LEU A CA 1
ATOM 641 C C . LEU A 1 85 ? 12.562 -13.938 0.505 1 96.31 85 LEU A C 1
ATOM 643 O O . LEU A 1 85 ? 12.289 -14.523 -0.545 1 96.31 85 LEU A O 1
ATOM 647 N N . LEU A 1 86 ? 13.641 -13.266 0.692 1 95.88 86 LEU A N 1
ATOM 648 C CA . LEU A 1 86 ? 14.641 -13.188 -0.365 1 95.88 86 LEU A CA 1
ATOM 649 C C . LEU A 1 86 ? 15.281 -14.555 -0.609 1 95.88 86 LEU A C 1
ATOM 651 O O . LEU A 1 86 ? 15.484 -14.953 -1.759 1 95.88 86 LEU A O 1
ATOM 655 N N . VAL A 1 87 ? 15.641 -15.25 0.469 1 96.88 87 VAL A N 1
ATOM 656 C CA . VAL A 1 87 ? 16.281 -16.547 0.354 1 96.88 87 VAL A CA 1
ATOM 657 C C . VAL A 1 87 ? 15.344 -17.516 -0.375 1 96.88 87 VAL A C 1
ATOM 659 O O . VAL A 1 87 ? 15.781 -18.25 -1.266 1 96.88 87 VAL A O 1
ATOM 662 N N . LYS A 1 88 ? 14.109 -17.531 0.002 1 97.81 88 LYS A N 1
ATOM 663 C CA . LYS A 1 88 ? 13.125 -18.391 -0.645 1 97.81 88 LYS A CA 1
ATOM 664 C C . LYS A 1 88 ? 12.969 -18.047 -2.121 1 97.81 88 LYS A C 1
ATOM 666 O O . LYS A 1 88 ? 12.898 -18.938 -2.973 1 97.81 88 LYS A O 1
ATOM 671 N N . ASN A 1 89 ? 12.859 -16.766 -2.387 1 97.38 89 ASN A N 1
ATOM 672 C CA . ASN A 1 89 ? 12.773 -16.312 -3.77 1 97.38 89 ASN A CA 1
ATOM 673 C C . ASN A 1 89 ? 13.984 -16.734 -4.586 1 97.38 89 ASN A C 1
ATOM 675 O O . ASN A 1 89 ? 13.852 -17.188 -5.727 1 97.38 89 ASN A O 1
ATOM 679 N N . ASN A 1 90 ? 15.18 -16.594 -4.031 1 97.06 90 ASN A N 1
ATOM 680 C CA . ASN A 1 90 ? 16.422 -16.984 -4.691 1 97.06 90 ASN A CA 1
ATOM 681 C C . ASN A 1 90 ? 16.453 -18.484 -4.957 1 97.06 90 ASN A C 1
ATOM 683 O O . ASN A 1 90 ? 16.938 -18.922 -6.004 1 97.06 90 ASN A O 1
ATOM 687 N N . ALA A 1 91 ? 15.992 -19.234 -3.996 1 97.75 91 ALA A N 1
ATOM 688 C CA . ALA A 1 91 ? 15.945 -20.688 -4.16 1 97.75 91 ALA A CA 1
ATOM 689 C C . ALA A 1 91 ? 15.023 -21.078 -5.312 1 97.75 91 ALA A C 1
ATOM 691 O O . ALA A 1 91 ? 15.344 -21.984 -6.086 1 97.75 91 ALA A O 1
ATOM 692 N N . ARG A 1 92 ? 13.875 -20.469 -5.406 1 97.94 92 ARG A N 1
ATOM 693 C CA . ARG A 1 92 ? 12.969 -20.719 -6.527 1 97.94 92 ARG A CA 1
ATOM 694 C C . ARG A 1 92 ? 13.641 -20.391 -7.855 1 97.94 92 ARG A C 1
ATOM 696 O O . ARG A 1 92 ? 13.555 -21.156 -8.812 1 97.94 92 ARG A O 1
ATOM 703 N N . LYS A 1 93 ? 14.312 -19.266 -7.906 1 97.56 93 LYS A N 1
ATOM 704 C CA . LYS A 1 93 ? 15.047 -18.875 -9.102 1 97.56 93 LYS A CA 1
ATOM 705 C C . LYS A 1 93 ? 16.125 -19.906 -9.445 1 97.56 93 LYS A C 1
ATOM 707 O O . LYS A 1 93 ? 16.359 -20.188 -10.617 1 97.56 93 LYS A O 1
ATOM 712 N N . ALA A 1 94 ? 16.781 -20.359 -8.414 1 97.75 94 ALA A N 1
ATOM 713 C CA . ALA A 1 94 ? 17.797 -21.391 -8.617 1 97.75 94 ALA A CA 1
ATOM 714 C C . ALA A 1 94 ? 17.203 -22.641 -9.25 1 97.75 94 ALA A C 1
ATOM 716 O O . ALA A 1 94 ? 17.812 -23.234 -10.148 1 97.75 94 ALA A O 1
ATOM 717 N N . GLY A 1 95 ? 16.031 -23.047 -8.766 1 97.75 95 GLY A N 1
ATOM 718 C CA . GLY A 1 95 ? 15.344 -24.172 -9.391 1 97.75 95 GLY A CA 1
ATOM 719 C C . GLY A 1 95 ? 15.055 -23.938 -10.859 1 97.75 95 GLY A C 1
ATOM 720 O O . GLY A 1 95 ? 15.273 -24.828 -11.688 1 97.75 95 GLY A O 1
ATOM 721 N N . ALA A 1 96 ? 14.57 -22.797 -11.156 1 97.81 96 ALA A N 1
ATOM 722 C CA . ALA A 1 96 ? 14.297 -22.438 -12.547 1 97.81 96 ALA A CA 1
ATOM 723 C C . ALA A 1 96 ? 15.57 -22.484 -13.383 1 97.81 96 ALA A C 1
ATOM 725 O O . ALA A 1 96 ? 15.562 -22.984 -14.516 1 97.81 96 ALA A O 1
ATOM 726 N N . SER A 1 97 ? 16.625 -21.938 -12.828 1 97.44 97 SER A N 1
ATOM 727 C CA . SER A 1 97 ? 17.922 -21.953 -13.516 1 97.44 97 SER A CA 1
ATOM 728 C C . SER A 1 97 ? 18.391 -23.391 -13.766 1 97.44 97 SER A C 1
ATOM 730 O O . SER A 1 97 ? 18.953 -23.688 -14.82 1 97.44 97 SER A O 1
ATOM 732 N N . ALA A 1 98 ? 18.25 -24.219 -12.773 1 97.44 98 ALA A N 1
ATOM 733 C CA . ALA A 1 98 ? 18.625 -25.625 -12.922 1 97.44 98 ALA A CA 1
ATOM 734 C C . ALA A 1 98 ? 17.875 -26.281 -14.078 1 97.44 98 ALA A C 1
ATOM 736 O O . ALA A 1 98 ? 18.484 -26.953 -14.914 1 97.44 98 ALA A O 1
ATOM 737 N N . TYR A 1 99 ? 16.609 -26.109 -14.102 1 96.31 99 TYR A N 1
ATOM 738 C CA . TYR A 1 99 ? 15.805 -26.672 -15.188 1 96.31 99 TYR A CA 1
ATOM 739 C C . TYR A 1 99 ? 16.297 -26.156 -16.531 1 96.31 99 TYR A C 1
ATOM 741 O O . TYR A 1 99 ? 16.422 -26.938 -17.484 1 96.31 99 TYR A O 1
ATOM 749 N N . LYS A 1 100 ? 16.531 -24.844 -16.609 1 96.06 100 LYS A N 1
ATOM 750 C CA . LYS A 1 100 ? 16.984 -24.25 -17.859 1 96.06 100 LYS A CA 1
ATOM 751 C C . LYS A 1 100 ? 18.25 -24.922 -18.375 1 96.06 100 LYS A C 1
ATOM 753 O O . LYS A 1 100 ? 18.406 -25.125 -19.578 1 96.06 100 LYS A O 1
ATOM 758 N N . CYS A 1 101 ? 19.141 -25.297 -17.516 1 96.69 101 CYS A N 1
ATOM 759 C CA . CYS A 1 101 ? 20.406 -25.922 -17.875 1 96.69 101 CYS A CA 1
ATOM 760 C C . CYS A 1 101 ? 20.188 -27.281 -18.531 1 96.69 101 CYS A C 1
ATOM 762 O O . CYS A 1 101 ? 21.016 -27.75 -19.312 1 96.69 101 CYS A O 1
ATOM 764 N N . VAL A 1 102 ? 19.094 -27.906 -18.234 1 95.5 102 VAL A N 1
ATOM 765 C CA . VAL A 1 102 ? 18.922 -29.281 -18.688 1 95.5 102 VAL A CA 1
ATOM 766 C C . VAL A 1 102 ? 17.656 -29.391 -19.547 1 95.5 102 VAL A C 1
ATOM 768 O O . VAL A 1 102 ? 17.188 -30.484 -19.844 1 95.5 102 VAL A O 1
ATOM 771 N N . SER A 1 103 ? 17.094 -28.312 -19.938 1 92.94 103 SER A N 1
ATOM 772 C CA . SER A 1 103 ? 15.805 -28.266 -20.609 1 92.94 103 SER A CA 1
ATOM 773 C C . SER A 1 103 ? 15.875 -28.953 -21.969 1 92.94 103 SER A C 1
ATOM 775 O O . SER A 1 103 ? 14.836 -29.266 -22.562 1 92.94 103 SER A O 1
ATOM 777 N N . GLN A 1 104 ? 17.047 -29.234 -22.469 1 91.19 104 GLN A N 1
ATOM 778 C CA . GLN A 1 104 ? 17.203 -29.875 -23.766 1 91.19 104 GLN A CA 1
ATOM 779 C C . GLN A 1 104 ? 16.891 -31.359 -23.688 1 91.19 104 GLN A C 1
ATOM 781 O O . GLN A 1 104 ? 16.609 -32 -24.719 1 91.19 104 GLN A O 1
ATOM 786 N N . PHE A 1 105 ? 16.984 -31.891 -22.484 1 89.88 105 PHE A N 1
ATOM 787 C CA . PHE A 1 105 ? 16.688 -33.312 -22.344 1 89.88 105 PHE A CA 1
ATOM 788 C C . PHE A 1 105 ? 15.195 -33.562 -22.391 1 89.88 105 PHE A C 1
ATOM 790 O O . PHE A 1 105 ? 14.406 -32.781 -21.844 1 89.88 105 PHE A O 1
ATOM 797 N N . LYS A 1 106 ? 14.789 -34.594 -23.047 1 84.38 106 LYS A N 1
ATOM 798 C CA . LYS A 1 106 ? 13.375 -34.906 -23.219 1 84.38 106 LYS A CA 1
ATOM 799 C C . LYS A 1 106 ? 12.805 -35.562 -21.984 1 84.38 106 LYS A C 1
ATOM 801 O O . LYS A 1 106 ? 11.695 -35.25 -21.547 1 84.38 106 LYS A O 1
ATOM 806 N N . ASN A 1 107 ? 13.523 -36.531 -21.469 1 88.31 107 ASN A N 1
ATOM 807 C CA . ASN A 1 107 ? 13.141 -37.25 -20.266 1 88.31 107 ASN A CA 1
ATOM 808 C C . ASN A 1 107 ? 14.164 -37.094 -19.156 1 88.31 107 ASN A C 1
ATOM 810 O O . ASN A 1 107 ? 15.336 -37.438 -19.328 1 88.31 107 ASN A O 1
ATOM 814 N N . MET A 1 108 ? 13.664 -36.594 -18.062 1 91.19 108 MET A N 1
ATOM 815 C CA . MET A 1 108 ? 14.594 -36.344 -16.969 1 91.19 108 MET A CA 1
ATOM 816 C C . MET A 1 108 ? 14.031 -36.812 -15.641 1 91.19 108 MET A C 1
ATOM 818 O O . MET A 1 108 ? 12.836 -36.719 -15.391 1 91.19 108 MET A O 1
ATOM 822 N N . GLU A 1 109 ? 14.859 -37.406 -14.945 1 92.69 109 GLU A N 1
ATOM 823 C CA . GLU A 1 109 ? 14.625 -37.656 -13.531 1 92.69 109 GLU A CA 1
ATOM 824 C C . GLU A 1 109 ? 15.508 -36.781 -12.656 1 92.69 109 GLU A C 1
ATOM 826 O O . GLU A 1 109 ? 16.734 -36.875 -12.695 1 92.69 109 GLU A O 1
ATOM 831 N N . MET A 1 110 ? 14.898 -35.938 -11.898 1 93.44 110 MET A N 1
ATOM 832 C CA . MET A 1 110 ? 15.648 -34.969 -11.117 1 93.44 110 MET A CA 1
ATOM 833 C C . MET A 1 110 ? 15.625 -35.312 -9.633 1 93.44 110 MET A C 1
ATOM 835 O O . MET A 1 110 ? 14.617 -35.812 -9.117 1 93.44 110 MET A O 1
ATOM 839 N N . SER A 1 111 ? 16.719 -35.094 -8.992 1 92.88 111 SER A N 1
ATOM 840 C CA . SER A 1 111 ? 16.844 -35.281 -7.547 1 92.88 111 SER A CA 1
ATOM 841 C C . SER A 1 111 ? 17.578 -34.125 -6.898 1 92.88 111 SER A C 1
ATOM 843 O O . SER A 1 111 ? 18.422 -33.5 -7.535 1 92.88 111 SER A O 1
ATOM 845 N N . LEU A 1 112 ? 17.188 -33.812 -5.73 1 94.12 112 LEU A N 1
ATOM 846 C CA . LEU A 1 112 ? 17.859 -32.781 -4.941 1 94.12 112 LEU A CA 1
ATOM 847 C C . LEU A 1 112 ? 18.875 -33.375 -3.982 1 94.12 112 LEU A C 1
ATOM 849 O O . LEU A 1 112 ? 18.625 -34.438 -3.398 1 94.12 112 LEU A O 1
ATOM 853 N N . THR A 1 113 ? 19.875 -32.688 -3.805 1 92.81 113 THR A N 1
ATOM 854 C CA . THR A 1 113 ? 20.938 -33.219 -2.959 1 92.81 113 THR A CA 1
ATOM 855 C C . THR A 1 113 ? 20.781 -32.719 -1.521 1 92.81 113 THR A C 1
ATOM 857 O O . THR A 1 113 ? 21.547 -33.125 -0.64 1 92.81 113 THR A O 1
ATOM 860 N N . SER A 1 114 ? 19.891 -31.828 -1.332 1 92.44 114 SER A N 1
ATOM 861 C CA . SER A 1 114 ? 19.609 -31.312 0.003 1 92.44 114 SER A CA 1
ATOM 862 C C . SER A 1 114 ? 18.125 -31.047 0.204 1 92.44 114 SER A C 1
ATOM 864 O O . SER A 1 114 ? 17.406 -30.734 -0.748 1 92.44 114 SER A O 1
ATOM 866 N N . GLU A 1 115 ? 17.703 -31.156 1.502 1 93.12 115 GLU A N 1
ATOM 867 C CA . GLU A 1 115 ? 16.328 -30.797 1.85 1 93.12 115 GLU A CA 1
ATOM 868 C C . GLU A 1 115 ? 16.188 -29.281 2.029 1 93.12 115 GLU A C 1
ATOM 870 O O . GLU A 1 115 ? 15.062 -28.766 2.055 1 93.12 115 GLU A O 1
ATOM 875 N N . TYR A 1 116 ? 17.359 -28.672 2.189 1 94.06 116 TYR A N 1
ATOM 876 C CA . TYR A 1 116 ? 17.328 -27.219 2.373 1 94.06 116 TYR A CA 1
ATOM 877 C C . TYR A 1 116 ? 16.672 -26.531 1.183 1 94.06 116 TYR A C 1
ATOM 879 O O . TYR A 1 116 ? 17.141 -26.656 0.05 1 94.06 116 TYR A O 1
ATOM 887 N N . MET A 1 117 ? 15.531 -25.844 1.38 1 96.25 117 MET A N 1
ATOM 888 C CA . MET A 1 117 ? 14.781 -25.078 0.393 1 96.25 117 MET A CA 1
ATOM 889 C C . MET A 1 117 ? 14.273 -25.969 -0.731 1 96.25 117 MET A C 1
ATOM 891 O O . MET A 1 117 ? 14.086 -25.5 -1.858 1 96.25 117 MET A O 1
ATOM 895 N N . ALA A 1 118 ? 14.125 -27.234 -0.464 1 96.19 118 ALA A N 1
ATOM 896 C CA . ALA A 1 118 ? 13.727 -28.203 -1.479 1 96.19 118 ALA A CA 1
ATOM 897 C C . ALA A 1 118 ? 12.391 -27.828 -2.109 1 96.19 118 ALA A C 1
ATOM 899 O O . ALA A 1 118 ? 12.219 -27.906 -3.328 1 96.19 118 ALA A O 1
ATOM 900 N N .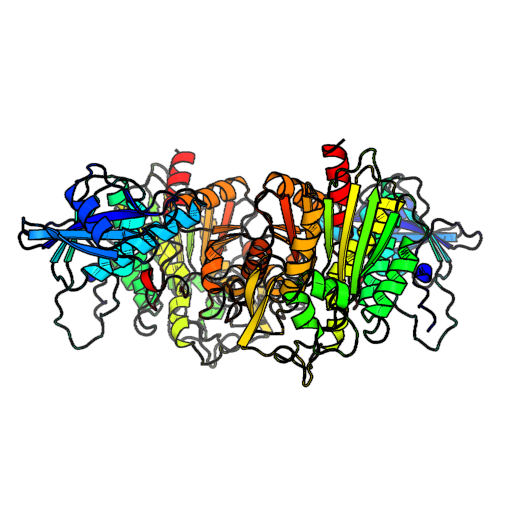 ARG A 1 119 ? 11.484 -27.375 -1.303 1 96.69 119 ARG A N 1
ATOM 901 C CA . ARG A 1 119 ? 10.172 -26.969 -1.795 1 96.69 119 ARG A CA 1
ATOM 902 C C . ARG A 1 119 ? 10.297 -25.844 -2.824 1 96.69 119 ARG A C 1
ATOM 904 O O . ARG A 1 119 ? 9.664 -25.891 -3.883 1 96.69 119 ARG A O 1
ATOM 911 N N . GLU A 1 120 ? 11.109 -24.875 -2.477 1 97.75 120 GLU A N 1
ATOM 912 C CA . GLU A 1 120 ? 11.289 -23.703 -3.332 1 97.75 120 GLU A CA 1
ATOM 913 C C . GLU A 1 120 ? 11.984 -24.078 -4.637 1 97.75 120 GLU A C 1
ATOM 915 O O . GLU A 1 120 ? 11.609 -23.594 -5.707 1 97.75 120 GLU A O 1
ATOM 920 N N . VAL A 1 121 ? 12.969 -24.906 -4.547 1 97.25 121 VAL A N 1
ATOM 921 C CA . VAL A 1 121 ? 13.719 -25.344 -5.719 1 97.25 121 VAL A CA 1
ATOM 922 C C . VAL A 1 121 ? 12.789 -26.109 -6.664 1 97.25 121 VAL A C 1
ATOM 924 O O . VAL A 1 121 ? 12.773 -25.844 -7.871 1 97.25 121 VAL A O 1
ATOM 927 N N . VAL A 1 122 ? 12.008 -27.016 -6.129 1 97.06 122 VAL A N 1
ATOM 928 C CA . VAL A 1 122 ? 11.086 -27.812 -6.934 1 97.06 122 VAL A CA 1
ATOM 929 C C . VAL A 1 122 ? 10.039 -26.906 -7.566 1 97.06 122 VAL A C 1
ATOM 931 O O . VAL A 1 122 ? 9.695 -27.047 -8.742 1 97.06 122 VAL A O 1
ATOM 934 N N . SER A 1 123 ? 9.5 -25.969 -6.777 1 97.62 123 SER A N 1
ATOM 935 C CA . SER A 1 123 ? 8.562 -25 -7.32 1 97.62 123 SER A CA 1
ATOM 936 C C . SER A 1 123 ? 9.148 -24.266 -8.523 1 97.62 123 SER A C 1
ATOM 938 O O . SER A 1 123 ? 8.477 -24.094 -9.539 1 97.62 123 SER A O 1
ATOM 940 N N . GLY A 1 124 ? 10.43 -23.859 -8.406 1 97.62 124 GLY A N 1
ATOM 941 C CA . GLY A 1 124 ? 11.117 -23.203 -9.508 1 97.62 124 GLY A CA 1
ATOM 942 C C . GLY A 1 124 ? 11.211 -24.062 -10.75 1 97.62 124 GLY A C 1
ATOM 943 O O . GLY A 1 124 ? 10.992 -23.594 -11.867 1 97.62 124 GLY A O 1
ATOM 944 N N . ILE A 1 125 ? 11.539 -25.312 -10.555 1 96.5 125 ILE A N 1
ATOM 945 C CA . ILE A 1 125 ? 11.648 -26.25 -11.648 1 96.5 125 ILE A CA 1
ATOM 946 C C . ILE A 1 125 ? 10.289 -26.406 -12.344 1 96.5 125 ILE A C 1
ATOM 948 O O . ILE A 1 125 ? 10.195 -26.297 -13.562 1 96.5 125 ILE A O 1
ATOM 952 N N . MET A 1 126 ? 9.266 -26.609 -11.523 1 95.94 126 MET A N 1
ATOM 953 C CA . MET A 1 126 ? 7.918 -26.812 -12.047 1 95.94 126 MET A CA 1
ATOM 954 C C . MET A 1 126 ? 7.445 -25.609 -12.844 1 95.94 126 MET A C 1
ATOM 956 O O . MET A 1 126 ? 6.969 -25.75 -13.977 1 95.94 126 MET A O 1
ATOM 960 N N . LEU A 1 127 ? 7.574 -24.469 -12.328 1 97 127 LEU A N 1
ATOM 961 C CA . LEU A 1 127 ? 7.051 -23.25 -12.938 1 97 127 LEU A CA 1
ATOM 962 C C . LEU A 1 127 ? 7.836 -22.891 -14.195 1 97 127 LEU A C 1
ATOM 964 O O . LEU A 1 127 ? 7.258 -22.438 -15.18 1 97 127 LEU A O 1
ATOM 968 N N . ALA A 1 128 ? 9.133 -23.109 -14.172 1 96.19 128 ALA A N 1
ATOM 969 C CA . ALA A 1 128 ? 9.969 -22.797 -15.328 1 96.19 128 ALA A CA 1
ATOM 970 C C . ALA A 1 128 ? 9.719 -23.781 -16.469 1 96.19 128 ALA A C 1
ATOM 972 O O . ALA A 1 128 ? 9.938 -23.469 -17.641 1 96.19 128 ALA A O 1
ATOM 973 N N . SER A 1 129 ? 9.25 -24.969 -16.172 1 94.19 129 SER A N 1
ATOM 974 C CA . SER A 1 129 ? 9.023 -26 -17.188 1 94.19 129 SER A CA 1
ATOM 975 C C . SER A 1 129 ? 7.695 -25.781 -17.906 1 94.19 129 SER A C 1
ATOM 977 O O . SER A 1 129 ? 7.449 -26.391 -18.953 1 94.19 129 SER A O 1
ATOM 979 N N . TYR A 1 130 ? 6.797 -24.922 -17.359 1 94 130 TYR A N 1
ATOM 980 C CA . TYR A 1 130 ? 5.496 -24.625 -17.938 1 94 130 TYR A CA 1
ATOM 981 C C . TYR A 1 130 ? 5.66 -23.953 -19.312 1 94 130 TYR A C 1
ATOM 983 O O . TYR A 1 130 ? 6.352 -22.938 -19.438 1 94 130 TYR A O 1
ATOM 991 N N . LYS A 1 131 ? 5.082 -24.531 -20.344 1 90 131 LYS A N 1
ATOM 992 C CA . LYS A 1 131 ? 5.031 -23.969 -21.688 1 90 131 LYS A CA 1
ATOM 993 C C . LYS A 1 131 ? 3.639 -24.109 -22.297 1 90 131 LYS A C 1
ATOM 995 O O . LYS A 1 131 ? 3.174 -25.219 -22.531 1 90 131 LYS A O 1
ATOM 1000 N N . TYR A 1 132 ? 3.004 -23 -22.594 1 91.56 132 TYR A N 1
ATOM 1001 C CA . TYR A 1 132 ? 1.69 -23.016 -23.219 1 91.56 132 TYR A CA 1
ATOM 1002 C C . TYR A 1 132 ? 1.815 -23.234 -24.734 1 91.56 132 TYR A C 1
ATOM 1004 O O . TYR A 1 132 ? 1.886 -22.281 -25.5 1 91.56 132 TYR A O 1
ATOM 1012 N N . ARG A 1 133 ? 1.84 -24.453 -25.203 1 87.38 133 ARG A N 1
ATOM 1013 C CA . ARG A 1 133 ? 1.974 -24.812 -26.609 1 87.38 133 ARG A CA 1
ATOM 1014 C C . ARG A 1 133 ? 0.867 -25.766 -27.047 1 87.38 133 ARG A C 1
ATOM 1016 O O . ARG A 1 133 ? 1.144 -26.875 -27.484 1 87.38 133 ARG A O 1
ATOM 1023 N N . PHE A 1 134 ? -0.293 -25.281 -27 1 88 134 PHE A N 1
ATOM 1024 C CA . PHE A 1 134 ? -1.424 -26.156 -27.312 1 88 134 PHE A CA 1
ATOM 1025 C C . PHE A 1 134 ? -1.906 -25.906 -28.75 1 88 134 PHE A C 1
ATOM 1027 O O . PHE A 1 134 ? -2.506 -26.781 -29.359 1 88 134 PHE A O 1
ATOM 1034 N N . LEU A 1 135 ? -1.642 -24.734 -29.281 1 87.62 135 LEU A N 1
ATOM 1035 C CA . LEU A 1 135 ? -2.246 -24.344 -30.547 1 87.62 135 LEU A CA 1
ATOM 1036 C C . LEU A 1 135 ? -1.193 -24.266 -31.641 1 87.62 135 LEU A C 1
ATOM 1038 O O . LEU A 1 135 ? -1.507 -23.922 -32.781 1 87.62 135 LEU A O 1
ATOM 1042 N N . HIS A 1 136 ? 0.041 -24.516 -31.312 1 82 136 HIS A N 1
ATOM 1043 C CA . HIS A 1 136 ? 1.104 -24.531 -32.312 1 82 136 HIS A CA 1
ATOM 1044 C C . HIS A 1 136 ? 1.036 -25.781 -33.188 1 82 136 HIS A C 1
ATOM 1046 O O . HIS A 1 136 ? 0.704 -26.859 -32.688 1 82 136 HIS A O 1
ATOM 1052 N N . LYS A 1 137 ? 1.16 -25.547 -34.625 1 73.88 137 LYS A N 1
ATOM 1053 C CA . LYS A 1 137 ? 1.106 -26.641 -35.594 1 73.88 137 LYS A CA 1
ATOM 1054 C C . LYS A 1 137 ? 2.17 -27.688 -35.281 1 73.88 137 LYS A C 1
ATOM 1056 O O . LYS A 1 137 ? 1.941 -28.891 -35.469 1 73.88 137 LYS A O 1
ATOM 1061 N N . GLU A 1 138 ? 3.424 -27.172 -35 1 60.69 138 GLU A N 1
ATOM 1062 C CA . GLU A 1 138 ? 4.496 -28.156 -34.844 1 60.69 138 GLU A CA 1
ATOM 1063 C C . GLU A 1 138 ? 4.203 -29.109 -33.688 1 60.69 138 GLU A C 1
ATOM 1065 O O . GLU A 1 138 ? 4.371 -28.75 -32.531 1 60.69 138 GLU A O 1
ATOM 1070 N N . LYS A 1 139 ? 3.258 -29.859 -33.875 1 56.66 139 LYS A N 1
ATOM 1071 C CA . LYS A 1 139 ? 2.551 -30.844 -33.062 1 56.66 139 LYS A CA 1
ATOM 1072 C C . LYS A 1 139 ? 3.527 -31.781 -32.344 1 56.66 139 LYS A C 1
ATOM 1074 O O . LYS A 1 139 ? 3.199 -32.375 -31.312 1 56.66 139 LYS A O 1
ATOM 1079 N N . ASP A 1 140 ? 4.633 -32 -32.938 1 51.19 140 ASP A N 1
ATOM 1080 C CA . ASP A 1 140 ? 5.223 -33.312 -32.625 1 51.19 140 ASP A CA 1
ATOM 1081 C C . ASP A 1 140 ? 6.301 -33.156 -31.547 1 51.19 140 ASP A C 1
ATOM 1083 O O . ASP A 1 140 ? 7.18 -34.031 -31.438 1 51.19 140 ASP A O 1
ATOM 1087 N N . GLU A 1 141 ? 6.418 -31.969 -31 1 57.12 141 GLU A N 1
ATOM 1088 C CA . GLU A 1 141 ? 7.461 -32.219 -30.016 1 57.12 141 GLU A CA 1
ATOM 1089 C C . GLU A 1 141 ? 6.914 -32.969 -28.812 1 57.12 141 GLU A C 1
ATOM 1091 O O . GLU A 1 141 ? 5.887 -32.562 -28.234 1 57.12 141 GLU A O 1
ATOM 1096 N N . PRO A 1 142 ? 7.426 -34.219 -28.688 1 58 142 PRO A N 1
ATOM 1097 C CA . PRO A 1 142 ? 6.996 -34.969 -27.516 1 58 142 PRO A CA 1
ATOM 1098 C C . PRO A 1 142 ? 7.066 -34.156 -26.234 1 58 142 PRO A C 1
ATOM 1100 O O . PRO A 1 142 ? 7.957 -33.312 -26.078 1 58 142 PRO A O 1
ATOM 1103 N N . SER A 1 143 ? 6.039 -34.156 -25.469 1 67.38 143 SER A N 1
ATOM 1104 C CA . SER A 1 143 ? 5.996 -33.531 -24.156 1 67.38 143 SER A CA 1
ATOM 1105 C C . SER A 1 143 ? 7.172 -33.969 -23.297 1 67.38 143 SER A C 1
ATOM 1107 O O . SER A 1 143 ? 7.531 -35.156 -23.266 1 67.38 143 SER A O 1
ATOM 1109 N N . LYS A 1 144 ? 7.945 -33 -22.781 1 77.25 144 LYS A N 1
ATOM 1110 C CA . LYS A 1 144 ? 9.008 -33.312 -21.812 1 77.25 144 LYS A CA 1
ATOM 1111 C C . LYS A 1 144 ? 8.445 -33.969 -20.562 1 77.25 144 LYS A C 1
ATOM 1113 O O . LYS A 1 144 ? 7.41 -33.562 -20.047 1 77.25 144 LYS A O 1
ATOM 1118 N N . LYS A 1 145 ? 9.094 -35.094 -20.312 1 83.62 145 LYS A N 1
ATOM 1119 C CA . LYS A 1 145 ? 8.711 -35.781 -19.078 1 83.62 145 LYS A CA 1
ATOM 1120 C C . LYS A 1 145 ? 9.727 -35.5 -17.969 1 83.62 145 LYS A C 1
ATOM 1122 O O . LYS A 1 145 ? 10.922 -35.781 -18.125 1 83.62 145 LYS A O 1
ATOM 1127 N N . ILE A 1 146 ? 9.266 -34.906 -16.922 1 88.5 146 ILE A N 1
ATOM 1128 C CA . ILE A 1 146 ? 10.086 -34.594 -15.758 1 88.5 146 ILE A CA 1
ATOM 1129 C C . ILE A 1 146 ? 9.562 -35.344 -14.539 1 88.5 146 ILE A C 1
ATOM 1131 O O . ILE A 1 146 ? 8.352 -35.344 -14.273 1 88.5 146 ILE A O 1
ATOM 1135 N N . ALA A 1 147 ? 10.391 -36.031 -13.93 1 88.94 147 ALA A N 1
ATOM 1136 C CA . ALA A 1 147 ? 10.062 -36.688 -12.664 1 88.94 147 ALA A CA 1
ATOM 1137 C C . ALA A 1 147 ? 10.977 -36.219 -11.539 1 88.94 147 ALA A C 1
ATOM 1139 O O . ALA A 1 147 ? 12.195 -36.125 -11.711 1 88.94 147 ALA A O 1
ATOM 1140 N N . ILE A 1 148 ? 10.375 -35.812 -10.484 1 90.88 148 ILE A N 1
ATOM 1141 C CA . ILE A 1 148 ? 11.141 -35.438 -9.305 1 90.88 148 ILE A CA 1
ATOM 1142 C C . ILE A 1 148 ? 11.234 -36.594 -8.336 1 90.88 148 ILE A C 1
ATOM 1144 O O . ILE A 1 148 ? 10.227 -37.031 -7.766 1 90.88 148 ILE A O 1
ATOM 1148 N N . ASN A 1 149 ? 12.383 -37.094 -8.164 1 87.12 149 ASN A N 1
ATOM 1149 C CA . ASN A 1 149 ? 12.625 -38.25 -7.312 1 87.12 149 ASN A CA 1
ATOM 1150 C C . ASN A 1 149 ? 12.891 -37.844 -5.867 1 87.12 149 ASN A C 1
ATOM 1152 O O . ASN A 1 149 ? 14.031 -37.5 -5.516 1 87.12 149 ASN A O 1
ATOM 1156 N N . SER A 1 150 ? 11.922 -37.844 -5.09 1 88.38 150 SER A N 1
ATOM 1157 C CA . SER A 1 150 ? 12.047 -37.531 -3.672 1 88.38 150 SER A CA 1
ATOM 1158 C C . SER A 1 150 ? 10.922 -38.156 -2.859 1 88.38 150 SER A C 1
ATOM 1160 O O . SER A 1 150 ? 9.789 -38.281 -3.338 1 88.38 150 SER A O 1
ATOM 1162 N N . GLN A 1 151 ? 11.227 -38.625 -1.638 1 85.5 151 GLN A N 1
ATOM 1163 C CA . GLN A 1 151 ? 10.219 -39.156 -0.721 1 85.5 151 GLN A CA 1
ATOM 1164 C C . GLN A 1 151 ? 9.82 -38.094 0.314 1 85.5 151 GLN A C 1
ATOM 1166 O O . GLN A 1 151 ? 8.922 -38.344 1.123 1 85.5 151 GLN A O 1
ATOM 1171 N N . SER A 1 152 ? 10.398 -36.969 0.152 1 90.88 152 SER A N 1
ATOM 1172 C CA . SER A 1 152 ? 10.109 -35.875 1.097 1 90.88 152 SER A CA 1
ATOM 1173 C C . SER A 1 152 ? 8.688 -35.344 0.914 1 90.88 152 SER A C 1
ATOM 1175 O O . SER A 1 152 ? 8.258 -35.094 -0.211 1 90.88 152 SER A O 1
ATOM 1177 N N . HIS A 1 153 ? 7.992 -35.25 2.078 1 92.19 153 HIS A N 1
ATOM 1178 C CA . HIS A 1 153 ? 6.633 -34.688 2.059 1 92.19 153 HIS A CA 1
ATOM 1179 C C . HIS A 1 153 ? 6.609 -33.281 1.479 1 92.19 153 HIS A C 1
ATOM 1181 O O . HIS A 1 153 ? 5.695 -32.938 0.729 1 92.19 153 HIS A O 1
ATOM 1187 N N . ALA A 1 154 ? 7.613 -32.531 1.778 1 92.31 154 ALA A N 1
ATOM 1188 C CA . ALA A 1 154 ? 7.703 -31.156 1.303 1 92.31 154 ALA A CA 1
ATOM 1189 C C . ALA A 1 154 ? 7.82 -31.109 -0.217 1 92.31 154 ALA A C 1
ATOM 1191 O O . ALA A 1 154 ? 7.219 -30.25 -0.866 1 92.31 154 ALA A O 1
ATOM 1192 N N . VAL A 1 155 ? 8.547 -32.031 -0.771 1 94.62 155 VAL A N 1
ATOM 1193 C CA . VAL A 1 155 ? 8.758 -32.094 -2.213 1 94.62 155 VAL A CA 1
ATOM 1194 C C . VAL A 1 155 ? 7.488 -32.562 -2.906 1 94.62 155 VAL A C 1
ATOM 1196 O O . VAL A 1 155 ? 7.078 -32 -3.928 1 94.62 155 VAL A O 1
ATOM 1199 N N . LYS A 1 156 ? 6.875 -33.594 -2.365 1 94.25 156 LYS A N 1
ATOM 1200 C CA . LYS A 1 156 ? 5.633 -34.094 -2.936 1 94.25 156 LYS A CA 1
ATOM 1201 C C . LYS A 1 156 ? 4.551 -33 -2.947 1 94.25 156 LYS A C 1
ATOM 1203 O O . LYS A 1 156 ? 3.826 -32.875 -3.934 1 94.25 156 LYS A O 1
ATOM 1208 N N . LYS A 1 157 ? 4.477 -32.312 -1.864 1 95.5 157 LYS A N 1
ATOM 1209 C CA . LYS A 1 157 ? 3.521 -31.203 -1.791 1 95.5 157 LYS A CA 1
ATOM 1210 C C . LYS A 1 157 ? 3.848 -30.125 -2.82 1 95.5 157 LYS A C 1
ATOM 1212 O O . LYS A 1 157 ? 2.947 -29.578 -3.455 1 95.5 157 LYS A O 1
ATOM 1217 N N . ALA A 1 158 ? 5.125 -29.828 -2.93 1 96.19 158 ALA A N 1
ATOM 1218 C CA . ALA A 1 158 ? 5.543 -28.812 -3.896 1 96.19 158 ALA A CA 1
ATOM 1219 C C . ALA A 1 158 ? 5.113 -29.203 -5.309 1 96.19 158 ALA A C 1
ATOM 1221 O O . ALA A 1 158 ? 4.734 -28.344 -6.105 1 96.19 158 ALA A O 1
ATOM 1222 N N . VAL A 1 159 ? 5.164 -30.453 -5.605 1 96 159 VAL A N 1
ATOM 1223 C CA . VAL A 1 159 ? 4.812 -30.938 -6.938 1 96 159 VAL A CA 1
ATOM 1224 C C . VAL A 1 159 ? 3.314 -30.766 -7.172 1 96 159 VAL A C 1
ATOM 1226 O O . VAL A 1 159 ? 2.9 -30.234 -8.211 1 96 159 VAL A O 1
ATOM 1229 N N . VAL A 1 160 ? 2.461 -31.156 -6.203 1 96.81 160 VAL A N 1
ATOM 1230 C CA . VAL A 1 160 ? 1.02 -31.078 -6.41 1 96.81 160 VAL A CA 1
ATOM 1231 C C . VAL A 1 160 ? 0.578 -29.609 -6.414 1 96.81 160 VAL A C 1
ATOM 1233 O O . VAL A 1 160 ? -0.318 -29.234 -7.172 1 96.81 160 VAL A O 1
ATOM 1236 N N . VAL A 1 161 ? 1.203 -28.781 -5.602 1 98.12 161 VAL A N 1
ATOM 1237 C CA . VAL A 1 161 ? 0.896 -27.359 -5.598 1 98.12 161 VAL A CA 1
ATOM 1238 C C . VAL A 1 161 ? 1.327 -26.734 -6.922 1 98.12 161 VAL A C 1
ATOM 1240 O O . VAL A 1 161 ? 0.601 -25.906 -7.496 1 98.12 161 VAL A O 1
ATOM 1243 N N . GLY A 1 162 ? 2.533 -27.078 -7.375 1 97.88 162 GLY A N 1
ATOM 1244 C CA . GLY A 1 162 ? 3.014 -26.594 -8.656 1 97.88 162 GLY A CA 1
ATOM 1245 C C . GLY A 1 162 ? 2.094 -26.938 -9.812 1 97.88 162 GLY A C 1
ATOM 1246 O O . GLY A 1 162 ? 1.836 -26.109 -10.68 1 97.88 162 GLY A O 1
ATOM 1247 N N . ASN A 1 163 ? 1.618 -28.172 -9.82 1 97.5 163 ASN A N 1
ATOM 1248 C CA . ASN A 1 163 ? 0.682 -28.594 -10.859 1 97.5 163 ASN A CA 1
ATOM 1249 C C . ASN A 1 163 ? -0.617 -27.797 -10.805 1 97.5 163 ASN A C 1
ATOM 1251 O O . ASN A 1 163 ? -1.155 -27.406 -11.844 1 97.5 163 ASN A O 1
ATOM 1255 N N . ALA A 1 164 ? -1.126 -27.578 -9.602 1 98.31 164 ALA A N 1
ATOM 1256 C CA . ALA A 1 164 ? -2.336 -26.781 -9.43 1 98.31 164 ALA A CA 1
ATOM 1257 C C . ALA A 1 164 ? -2.113 -25.344 -9.898 1 98.31 164 ALA A C 1
ATOM 1259 O O . ALA A 1 164 ? -2.992 -24.75 -10.523 1 98.31 164 ALA A O 1
ATOM 1260 N N . GLN A 1 165 ? -0.966 -24.797 -9.539 1 98.5 165 GLN A N 1
ATOM 1261 C CA . GLN A 1 165 ? -0.621 -23.453 -9.984 1 98.5 165 GLN A CA 1
ATOM 1262 C C . GLN A 1 165 ? -0.523 -23.391 -11.508 1 98.5 165 GLN A C 1
ATOM 1264 O O . GLN A 1 165 ? -1.006 -22.438 -12.117 1 98.5 165 GLN A O 1
ATOM 1269 N N . ASN A 1 166 ? 0.084 -24.391 -12.133 1 97.56 166 ASN A N 1
ATOM 1270 C CA . ASN A 1 166 ? 0.198 -24.438 -13.586 1 97.56 166 ASN A CA 1
ATOM 1271 C C . ASN A 1 166 ? -1.168 -24.578 -14.25 1 97.56 166 ASN A C 1
ATOM 1273 O O . ASN A 1 166 ? -1.386 -24.062 -15.344 1 97.56 166 ASN A O 1
ATOM 1277 N N . PHE A 1 167 ? -2.096 -25.281 -13.602 1 97.94 167 PHE A N 1
ATOM 1278 C CA . PHE A 1 167 ? -3.459 -25.359 -14.117 1 97.94 167 PHE A CA 1
ATOM 1279 C C . PHE A 1 167 ? -4.086 -23.969 -14.172 1 97.94 167 PHE A C 1
ATOM 1281 O O . PHE A 1 167 ? -4.723 -23.609 -15.164 1 97.94 167 PHE A O 1
ATOM 1288 N N . ALA A 1 168 ? -3.916 -23.172 -13.094 1 98.56 168 ALA A N 1
ATOM 1289 C CA . ALA A 1 168 ? -4.406 -21.797 -13.094 1 98.56 168 ALA A CA 1
ATOM 1290 C C . ALA A 1 168 ? -3.77 -20.984 -14.219 1 98.56 168 ALA A C 1
ATOM 1292 O O . ALA A 1 168 ? -4.449 -20.219 -14.898 1 98.56 168 ALA A O 1
ATOM 1293 N N . ARG A 1 169 ? -2.449 -21.156 -14.422 1 98.06 169 ARG A N 1
ATOM 1294 C CA . ARG A 1 169 ? -1.745 -20.484 -15.508 1 98.06 169 ARG A CA 1
ATOM 1295 C C . ARG A 1 169 ? -2.346 -20.859 -16.859 1 98.06 169 ARG A C 1
ATOM 1297 O O . ARG A 1 169 ? -2.561 -20 -17.703 1 98.06 169 ARG A O 1
ATOM 1304 N N . PHE A 1 170 ? -2.613 -22.109 -17.031 1 97.31 170 PHE A N 1
ATOM 1305 C CA . PHE A 1 170 ? -3.193 -22.609 -18.266 1 97.31 170 PHE A CA 1
ATOM 1306 C C . PHE A 1 170 ? -4.508 -21.906 -18.578 1 97.31 170 PHE A C 1
ATOM 1308 O O . PHE A 1 170 ? -4.719 -21.438 -19.688 1 97.31 170 PHE A O 1
ATOM 1315 N N . LEU A 1 171 ? -5.379 -21.828 -17.547 1 98.38 171 LEU A N 1
ATOM 1316 C CA . LEU A 1 171 ? -6.66 -21.156 -17.766 1 98.38 171 LEU A CA 1
ATOM 1317 C C . LEU A 1 171 ? -6.449 -19.703 -18.172 1 98.38 171 LEU A C 1
ATOM 1319 O O . LEU A 1 171 ? -7.043 -19.234 -19.156 1 98.38 171 LEU A O 1
ATOM 1323 N N . GLY A 1 172 ? -5.586 -19.031 -17.5 1 97.5 172 GLY A N 1
ATOM 1324 C CA . GLY A 1 172 ? -5.344 -17.609 -17.734 1 97.5 172 GLY A CA 1
ATOM 1325 C C . GLY A 1 172 ? -4.66 -17.344 -19.062 1 97.5 172 GLY A C 1
ATOM 1326 O O . GLY A 1 172 ? -4.875 -16.281 -19.672 1 97.5 172 GLY A O 1
ATOM 1327 N N . ASP A 1 173 ? -3.789 -18.266 -19.5 1 96.81 173 ASP A N 1
ATOM 1328 C CA . ASP A 1 173 ? -3.018 -18.094 -20.734 1 96.81 173 ASP A CA 1
ATOM 1329 C C . ASP A 1 173 ? -3.822 -18.516 -21.953 1 96.81 173 ASP A C 1
ATOM 1331 O O . ASP A 1 173 ? -3.443 -18.219 -23.094 1 96.81 173 ASP A O 1
ATOM 1335 N N . THR A 1 174 ? -4.863 -19.219 -21.766 1 97.19 174 THR A N 1
ATOM 1336 C CA . THR A 1 174 ? -5.68 -19.672 -22.891 1 97.19 174 THR A CA 1
ATOM 1337 C C . THR A 1 174 ? -6.398 -18.5 -23.547 1 97.19 174 THR A C 1
ATOM 1339 O O . THR A 1 174 ? -6.953 -17.641 -22.859 1 97.19 174 THR A O 1
ATOM 1342 N N . PRO A 1 175 ? -6.379 -18.469 -24.891 1 96.19 175 PRO A N 1
ATOM 1343 C CA . PRO A 1 175 ? -7.074 -17.375 -25.594 1 96.19 175 PRO A CA 1
ATOM 1344 C C . PRO A 1 175 ? -8.531 -17.25 -25.156 1 96.19 175 PRO A C 1
ATOM 1346 O O . PRO A 1 175 ? -9.211 -18.25 -24.953 1 96.19 175 PRO A O 1
ATOM 1349 N N . ALA A 1 176 ? -9.008 -16.047 -25.109 1 95.69 176 ALA A N 1
ATOM 1350 C CA . ALA A 1 176 ? -10.32 -15.75 -24.547 1 95.69 176 ALA A CA 1
ATOM 1351 C C . ALA A 1 176 ? -11.422 -16.469 -25.312 1 95.69 176 ALA A C 1
ATOM 1353 O O . ALA A 1 176 ? -12.445 -16.859 -24.734 1 95.69 176 ALA A O 1
ATOM 1354 N N . ASN A 1 177 ? -11.312 -16.578 -26.656 1 95.69 177 ASN A N 1
ATOM 1355 C CA . ASN A 1 177 ? -12.32 -17.281 -27.438 1 95.69 177 ASN A CA 1
ATOM 1356 C C . ASN A 1 177 ? -12.367 -18.766 -27.094 1 95.69 177 ASN A C 1
ATOM 1358 O O . ASN A 1 177 ? -13.352 -19.453 -27.391 1 95.69 177 ASN A O 1
ATOM 1362 N N . LEU A 1 178 ? -11.297 -19.297 -26.469 1 96.44 178 LEU A N 1
ATOM 1363 C CA . LEU A 1 178 ? -11.234 -20.688 -26.031 1 96.44 178 LEU A CA 1
ATOM 1364 C C . LEU A 1 178 ? -11.359 -20.781 -24.516 1 96.44 178 LEU A C 1
ATOM 1366 O O . LEU A 1 178 ? -11.109 -21.844 -23.938 1 96.44 178 LEU A O 1
ATOM 1370 N N . MET A 1 179 ? -11.688 -19.703 -23.875 1 97.81 179 MET A N 1
ATOM 1371 C CA . MET A 1 179 ? -11.859 -19.641 -22.422 1 97.81 179 MET A CA 1
ATOM 1372 C C . MET A 1 179 ? -12.945 -18.641 -22.047 1 97.81 179 MET A C 1
ATOM 1374 O O . MET A 1 179 ? -12.727 -17.766 -21.203 1 97.81 179 MET A O 1
ATOM 1378 N N . ASN A 1 180 ? -13.992 -18.672 -22.812 1 97.5 180 ASN A N 1
ATOM 1379 C CA . ASN A 1 180 ? -15.172 -17.891 -22.453 1 97.5 180 ASN A CA 1
ATOM 1380 C C . ASN A 1 180 ? -15.938 -18.531 -21.297 1 97.5 180 ASN A C 1
ATOM 1382 O O . ASN A 1 180 ? -15.547 -19.578 -20.797 1 97.5 180 ASN A O 1
ATOM 1386 N N . PRO A 1 181 ? -17.016 -17.906 -20.781 1 98.25 181 PRO A N 1
ATOM 1387 C CA . PRO A 1 181 ? -17.703 -18.422 -19.609 1 98.25 181 PRO A CA 1
ATOM 1388 C C . PRO A 1 181 ? -18.156 -19.875 -19.781 1 98.25 181 PRO A C 1
ATOM 1390 O O . PRO A 1 181 ? -18.016 -20.672 -18.859 1 98.25 181 PRO A O 1
ATOM 1393 N N . THR A 1 182 ? -18.656 -20.219 -20.906 1 97.56 182 THR A N 1
ATOM 1394 C CA . THR A 1 182 ? -19.125 -21.578 -21.188 1 97.56 182 THR A CA 1
ATOM 1395 C C . THR A 1 182 ? -17.969 -22.562 -21.125 1 97.56 182 THR A C 1
ATOM 1397 O O . THR A 1 182 ? -18.062 -23.609 -20.484 1 97.56 182 THR A O 1
ATOM 1400 N N . LEU A 1 183 ? -16.891 -22.234 -21.812 1 97.56 183 LEU A N 1
ATOM 1401 C CA . LEU A 1 183 ? -15.742 -23.125 -21.875 1 97.56 183 LEU A CA 1
ATOM 1402 C C . LEU A 1 183 ? -15.047 -23.219 -20.516 1 97.56 183 LEU A C 1
ATOM 1404 O O . LEU A 1 183 ? -14.508 -24.266 -20.156 1 97.56 183 LEU A O 1
ATOM 1408 N N . PHE A 1 184 ? -14.992 -22.125 -19.734 1 98.5 184 PHE A N 1
ATOM 1409 C CA . PHE A 1 184 ? -14.445 -22.156 -18.391 1 98.5 184 PHE A CA 1
ATOM 1410 C C . PHE A 1 184 ? -15.164 -23.203 -17.547 1 98.5 184 PHE A C 1
ATOM 1412 O O . PHE A 1 184 ? -14.523 -23.984 -16.828 1 98.5 184 PHE A O 1
ATOM 1419 N N . VAL A 1 185 ? -16.484 -23.219 -17.641 1 98.06 185 VAL A N 1
ATOM 1420 C CA . VAL A 1 185 ? -17.281 -24.172 -16.875 1 98.06 185 VAL A CA 1
ATOM 1421 C C . VAL A 1 185 ? -16.969 -25.594 -17.328 1 98.06 185 VAL A C 1
ATOM 1423 O O . VAL A 1 185 ? -16.938 -26.516 -16.5 1 98.06 185 VAL A O 1
ATOM 1426 N N . GLU A 1 186 ? -16.766 -25.812 -18.594 1 97.94 186 GLU A N 1
ATOM 1427 C CA . GLU A 1 186 ? -16.406 -27.141 -19.094 1 97.94 186 GLU A CA 1
ATOM 1428 C C . GLU A 1 186 ? -15.062 -27.594 -18.516 1 97.94 186 GLU A C 1
ATOM 1430 O O . GLU A 1 186 ? -14.914 -28.75 -18.109 1 97.94 186 GLU A O 1
ATOM 1435 N N . TYR A 1 187 ? -14.07 -26.703 -18.547 1 98.12 187 TYR A N 1
ATOM 1436 C CA . TYR A 1 187 ? -12.781 -27.031 -17.953 1 98.12 187 TYR A CA 1
ATOM 1437 C C . TYR A 1 187 ? -12.93 -27.312 -16.469 1 98.12 187 TYR A C 1
ATOM 1439 O O . TYR A 1 187 ? -12.32 -28.25 -15.938 1 98.12 187 TYR A O 1
ATOM 1447 N N . ALA A 1 188 ? -13.703 -26.453 -15.766 1 98.44 188 ALA A N 1
ATOM 1448 C CA . ALA A 1 188 ? -13.93 -26.641 -14.336 1 98.44 188 ALA A CA 1
ATOM 1449 C C . ALA A 1 188 ? -14.57 -28 -14.055 1 98.44 188 ALA A C 1
ATOM 1451 O O . ALA A 1 188 ? -14.188 -28.688 -13.109 1 98.44 188 ALA A O 1
ATOM 1452 N N . THR A 1 189 ? -15.555 -28.344 -14.891 1 97.19 189 THR A N 1
ATOM 1453 C CA . THR A 1 189 ? -16.234 -29.625 -14.75 1 97.19 189 THR A CA 1
ATOM 1454 C C . THR A 1 189 ? -15.25 -30.781 -14.914 1 97.19 189 THR A C 1
ATOM 1456 O O . THR A 1 189 ? -15.219 -31.703 -14.086 1 97.19 189 THR A O 1
ATOM 1459 N N . LYS A 1 190 ? -14.492 -30.719 -15.906 1 97.12 190 LYS A N 1
ATOM 1460 C CA . LYS A 1 190 ? -13.484 -31.75 -16.141 1 97.12 190 LYS A CA 1
ATOM 1461 C C . LYS A 1 190 ? -12.508 -31.844 -14.977 1 97.12 190 LYS A C 1
ATOM 1463 O O . LYS A 1 190 ? -12.125 -32.938 -14.562 1 97.12 190 LYS A O 1
ATOM 1468 N N . TYR A 1 191 ? -12.086 -30.719 -14.453 1 97.38 191 TYR A N 1
ATOM 1469 C CA . TYR A 1 191 ? -11.109 -30.641 -13.375 1 97.38 191 TYR A CA 1
ATOM 1470 C C . TYR A 1 191 ? -11.672 -31.219 -12.086 1 97.38 191 TYR A C 1
ATOM 1472 O O . TYR A 1 191 ? -10.938 -31.812 -11.297 1 97.38 191 TYR A O 1
ATOM 1480 N N . LEU A 1 192 ? -13.016 -31.109 -11.867 1 97.81 192 LEU A N 1
ATOM 1481 C CA . LEU A 1 192 ? -13.617 -31.422 -10.578 1 97.81 192 LEU A CA 1
ATOM 1482 C C . LEU A 1 192 ? -14.305 -32.781 -10.609 1 97.81 192 LEU A C 1
ATOM 1484 O O . LEU A 1 192 ? -14.547 -33.375 -9.562 1 97.81 192 LEU A O 1
ATOM 1488 N N . GLN A 1 193 ? -14.805 -33.25 -11.719 1 94.31 193 GLN A N 1
ATOM 1489 C CA . GLN A 1 193 ? -15.758 -34.344 -11.883 1 94.31 193 GLN A CA 1
ATOM 1490 C C . GLN A 1 193 ? -15.273 -35.594 -11.172 1 94.31 193 GLN A C 1
ATOM 1492 O O . GLN A 1 193 ? -16.078 -36.375 -10.648 1 94.31 193 GLN A O 1
ATOM 1497 N N . ASP A 1 194 ? -14.07 -35.969 -11.023 1 93.81 194 ASP A N 1
ATOM 1498 C CA . ASP A 1 194 ? -13.625 -37.25 -10.445 1 93.81 194 ASP A CA 1
ATOM 1499 C C . ASP A 1 194 ? -13.047 -37.031 -9.047 1 93.81 194 ASP A C 1
ATOM 1501 O O . ASP A 1 194 ? -12.484 -37.938 -8.453 1 93.81 194 ASP A O 1
ATOM 1505 N N . LYS A 1 195 ? -13.219 -35.875 -8.5 1 97.19 195 LYS A N 1
ATOM 1506 C CA . LYS A 1 195 ? -12.664 -35.594 -7.176 1 97.19 195 LYS A CA 1
ATOM 1507 C C . LYS A 1 195 ? -13.633 -36.031 -6.078 1 97.19 195 LYS A C 1
ATOM 1509 O O . LYS A 1 195 ? -14.844 -35.875 -6.199 1 97.19 195 LYS A O 1
ATOM 1514 N N . LYS A 1 196 ? -13.117 -36.656 -5.062 1 97.38 196 LYS A N 1
ATOM 1515 C CA . LYS A 1 196 ? -13.914 -37.219 -3.975 1 97.38 196 LYS A CA 1
ATOM 1516 C C . LYS A 1 196 ? -14.57 -36.125 -3.146 1 97.38 196 LYS A C 1
ATOM 1518 O O . LYS A 1 196 ? -13.945 -35.094 -2.867 1 97.38 196 LYS A O 1
ATOM 1523 N N . ASN A 1 197 ? -15.82 -36.344 -2.729 1 97.75 197 ASN A N 1
ATOM 1524 C CA . ASN A 1 197 ? -16.578 -35.5 -1.817 1 97.75 197 ASN A CA 1
ATOM 1525 C C . ASN A 1 197 ? -16.812 -34.094 -2.408 1 97.75 197 ASN A C 1
ATOM 1527 O O . ASN A 1 197 ? -16.875 -33.125 -1.676 1 97.75 197 ASN A O 1
ATOM 1531 N N . VAL A 1 198 ? -16.781 -34 -3.74 1 98.56 198 VAL A N 1
ATOM 1532 C CA . VAL A 1 198 ? -17.016 -32.75 -4.418 1 98.56 198 VAL A CA 1
ATOM 1533 C C . VAL A 1 198 ? -18.312 -32.812 -5.203 1 98.56 198 VAL A C 1
ATOM 1535 O O . VAL A 1 198 ? -18.594 -33.812 -5.875 1 98.56 198 VAL A O 1
ATOM 1538 N N . THR A 1 199 ? -19.188 -31.844 -5.031 1 98.06 199 THR A N 1
ATOM 1539 C CA . THR A 1 199 ? -20.344 -31.609 -5.875 1 98.06 199 THR A CA 1
ATOM 1540 C C . THR A 1 199 ? -20.328 -30.219 -6.469 1 98.06 199 THR A C 1
ATOM 1542 O O . THR A 1 199 ? -19.656 -29.312 -5.938 1 98.06 199 THR A O 1
ATOM 1545 N N . PHE A 1 200 ? -20.906 -30.047 -7.648 1 96.75 200 PHE A N 1
ATOM 1546 C CA . PHE A 1 200 ? -20.953 -28.703 -8.211 1 96.75 200 PHE A CA 1
ATOM 1547 C C . PHE A 1 200 ? -22.141 -28.547 -9.148 1 96.75 200 PHE A C 1
ATOM 1549 O O . PHE A 1 200 ? -22.703 -29.531 -9.617 1 96.75 200 PHE A O 1
ATOM 1556 N N . GLU A 1 201 ? -22.578 -27.359 -9.281 1 97.44 201 GLU A N 1
ATOM 1557 C CA . GLU A 1 201 ? -23.688 -26.922 -10.125 1 97.44 201 GLU A CA 1
ATOM 1558 C C . GLU A 1 201 ? -23.359 -25.625 -10.852 1 97.44 201 GLU A C 1
ATOM 1560 O O . GLU A 1 201 ? -22.578 -24.812 -10.352 1 97.44 201 GLU A O 1
ATOM 1565 N N . VAL A 1 202 ? -23.906 -25.5 -12.031 1 98.25 202 VAL A N 1
ATOM 1566 C CA . VAL A 1 202 ? -23.781 -24.281 -12.812 1 98.25 202 VAL A CA 1
ATOM 1567 C C . VAL A 1 202 ? -25.141 -23.625 -12.984 1 98.25 202 VAL A C 1
ATOM 1569 O O . VAL A 1 202 ? -26.094 -24.25 -13.477 1 98.25 202 VAL A O 1
ATOM 1572 N N . PHE A 1 203 ? -25.234 -22.391 -12.547 1 98.5 203 PHE A N 1
ATOM 1573 C CA . PHE A 1 203 ? -26.484 -21.641 -12.664 1 98.5 203 PHE A CA 1
ATOM 1574 C C . PHE A 1 203 ? -26.422 -20.672 -13.844 1 98.5 203 PHE A C 1
ATOM 1576 O O . PHE A 1 203 ? -25.344 -20.156 -14.188 1 98.5 203 PHE A O 1
ATOM 1583 N N . ASP A 1 204 ? -27.594 -20.453 -14.438 1 97.88 204 ASP A N 1
ATOM 1584 C CA . ASP A 1 204 ? -27.672 -19.656 -15.656 1 97.88 204 ASP A CA 1
ATOM 1585 C C . ASP A 1 204 ? -28.219 -18.25 -15.359 1 97.88 204 ASP A C 1
ATOM 1587 O O . ASP A 1 204 ? -28.375 -17.875 -14.195 1 97.88 204 ASP A O 1
ATOM 1591 N N . LYS A 1 205 ? -28.406 -17.516 -16.422 1 98.06 205 LYS A N 1
ATOM 1592 C CA . LYS A 1 205 ? -28.891 -16.141 -16.359 1 98.06 205 LYS A CA 1
ATOM 1593 C C . LYS A 1 205 ? -30.219 -16.062 -15.617 1 98.06 205 LYS A C 1
ATOM 1595 O O . LYS A 1 205 ? -30.438 -15.148 -14.812 1 98.06 205 LYS A O 1
ATOM 1600 N N . SER A 1 206 ? -31.109 -16.953 -15.859 1 98.31 206 SER A N 1
ATOM 1601 C CA . SER A 1 206 ? -32.438 -16.953 -15.227 1 98.31 206 SER A CA 1
ATOM 1602 C C . SER A 1 206 ? -32.312 -17.062 -13.711 1 98.31 206 SER A C 1
ATOM 1604 O O . SER A 1 206 ? -33.062 -16.422 -12.977 1 98.31 206 SER A O 1
ATOM 1606 N N . PHE A 1 207 ? -31.484 -17.891 -13.289 1 98.44 207 PHE A N 1
ATOM 1607 C CA . PHE A 1 207 ? -31.234 -18.031 -11.859 1 98.44 207 PHE A CA 1
ATOM 1608 C C . PHE A 1 207 ? -30.75 -16.703 -11.266 1 98.44 207 PHE A C 1
ATOM 1610 O O . PHE A 1 207 ? -31.219 -16.297 -10.211 1 98.44 207 PHE A O 1
ATOM 1617 N N . MET A 1 208 ? -29.828 -16.047 -11.891 1 98.69 208 MET A N 1
ATOM 1618 C CA . MET A 1 208 ? -29.25 -14.789 -11.422 1 98.69 208 MET A CA 1
ATOM 1619 C C . MET A 1 208 ? -30.312 -13.703 -11.344 1 98.69 208 MET A C 1
ATOM 1621 O O . MET A 1 208 ? -30.312 -12.883 -10.43 1 98.69 208 MET A O 1
ATOM 1625 N N . GLU A 1 209 ? -31.203 -13.703 -12.336 1 98.44 209 GLU A N 1
ATOM 1626 C CA . GLU A 1 209 ? -32.312 -12.766 -12.32 1 98.44 209 GLU A CA 1
ATOM 1627 C C . GLU A 1 209 ? -33.219 -13 -11.117 1 98.44 209 GLU A C 1
ATOM 1629 O O . GLU A 1 209 ? -33.625 -12.055 -10.43 1 98.44 209 GLU A O 1
ATOM 1634 N N . ARG A 1 210 ? -33.469 -14.211 -10.805 1 98.56 210 ARG A N 1
ATOM 1635 C CA . ARG A 1 210 ? -34.344 -14.555 -9.672 1 98.56 210 ARG A CA 1
ATOM 1636 C C . ARG A 1 210 ? -33.688 -14.172 -8.352 1 98.56 210 ARG A C 1
ATOM 1638 O O . ARG A 1 210 ? -34.344 -13.805 -7.398 1 98.56 210 ARG A O 1
ATOM 1645 N N . LYS A 1 211 ? -32.406 -14.211 -8.336 1 98.56 211 LYS A N 1
ATOM 1646 C CA . LYS A 1 211 ? -31.656 -13.891 -7.117 1 98.56 211 LYS A CA 1
ATOM 1647 C C . LYS A 1 211 ? -31.312 -12.406 -7.051 1 98.56 211 LYS A C 1
ATOM 1649 O O . LYS A 1 211 ? -30.688 -11.945 -6.098 1 98.56 211 LYS A O 1
ATOM 1654 N N . SER A 1 212 ? -31.688 -11.656 -8.047 1 98.56 212 SER A N 1
ATOM 1655 C CA . SER A 1 212 ? -31.469 -10.219 -8.133 1 98.56 212 SER A CA 1
ATOM 1656 C C . SER A 1 212 ? -29.969 -9.898 -8.164 1 98.56 212 SER A C 1
ATOM 1658 O O . SER A 1 212 ? -29.516 -8.961 -7.504 1 98.56 212 SER A O 1
ATOM 1660 N N . MET A 1 213 ? -29.203 -10.766 -8.867 1 98.81 213 MET A N 1
ATOM 1661 C CA . MET A 1 213 ? -27.781 -10.5 -9.062 1 98.81 213 MET A CA 1
ATOM 1662 C C . MET A 1 213 ? -27.562 -9.477 -10.172 1 98.81 213 MET A C 1
ATOM 1664 O O . MET A 1 213 ? -26.812 -9.734 -11.117 1 98.81 213 MET A O 1
ATOM 1668 N N . ASN A 1 214 ? -28.078 -8.266 -9.977 1 98.81 214 ASN A N 1
ATOM 1669 C CA . ASN A 1 214 ? -28.172 -7.293 -11.062 1 98.81 214 ASN A CA 1
ATOM 1670 C C . ASN A 1 214 ? -26.828 -6.613 -11.312 1 98.81 214 ASN A C 1
ATOM 1672 O O . ASN A 1 214 ? -26.609 -6.043 -12.383 1 98.81 214 ASN A O 1
ATOM 1676 N N . LEU A 1 215 ? -25.938 -6.559 -10.312 1 98.88 215 LEU A N 1
ATOM 1677 C CA . LEU A 1 215 ? -24.594 -6.051 -10.57 1 98.88 215 LEU A CA 1
ATOM 1678 C C . LEU A 1 215 ? -23.844 -6.961 -11.539 1 98.88 215 LEU A C 1
ATOM 1680 O O . LEU A 1 215 ? -23.219 -6.484 -12.492 1 98.88 215 LEU A O 1
ATOM 1684 N N . LEU A 1 216 ? -23.938 -8.297 -11.273 1 98.88 216 LEU A N 1
ATOM 1685 C CA . LEU A 1 216 ? -23.328 -9.289 -12.148 1 98.88 216 LEU A CA 1
ATOM 1686 C C . LEU A 1 216 ? -23.969 -9.258 -13.531 1 98.88 216 LEU A C 1
ATOM 1688 O O . LEU A 1 216 ? -23.266 -9.203 -14.547 1 98.88 216 LEU A O 1
ATOM 1692 N N . LEU A 1 217 ? -25.297 -9.211 -13.594 1 98.81 217 LEU A N 1
ATOM 1693 C CA . LEU A 1 217 ? -26.016 -9.195 -14.859 1 98.81 217 LEU A CA 1
ATOM 1694 C C . LEU A 1 217 ? -25.703 -7.93 -15.648 1 98.81 217 LEU A C 1
ATOM 1696 O O . LEU A 1 217 ? -25.609 -7.973 -16.875 1 98.81 217 LEU A O 1
ATOM 1700 N N . GLY A 1 218 ? -25.562 -6.793 -14.93 1 98.62 218 GLY A N 1
ATOM 1701 C CA . GLY A 1 218 ? -25.203 -5.543 -15.578 1 98.62 218 GLY A CA 1
ATOM 1702 C C . GLY A 1 218 ? -23.875 -5.613 -16.328 1 98.62 218 GLY A C 1
ATOM 1703 O O . GLY A 1 218 ? -23.75 -5.066 -17.422 1 98.62 218 GLY A O 1
ATOM 1704 N N . VAL A 1 219 ? -22.906 -6.305 -15.75 1 98.75 219 VAL A N 1
ATOM 1705 C CA . VAL A 1 219 ? -21.594 -6.445 -16.375 1 98.75 219 VAL A CA 1
ATOM 1706 C C . VAL A 1 219 ? -21.703 -7.316 -17.625 1 98.75 219 VAL A C 1
ATOM 1708 O O . VAL A 1 219 ? -21.062 -7.031 -18.641 1 98.75 219 VAL A O 1
ATOM 1711 N N . SER A 1 220 ? -22.484 -8.328 -17.594 1 98.31 220 SER A N 1
ATOM 1712 C CA . SER A 1 220 ? -22.516 -9.359 -18.609 1 98.31 220 SER A CA 1
ATOM 1713 C C . SER A 1 220 ? -23.359 -8.93 -19.812 1 98.31 220 SER A C 1
ATOM 1715 O O . SER A 1 220 ? -23.266 -9.516 -20.891 1 98.31 220 SER A O 1
ATOM 1717 N N . GLN A 1 221 ? -24.203 -7.949 -19.672 1 97.31 221 GLN A N 1
ATOM 1718 C CA . GLN A 1 221 ? -25.266 -7.715 -20.656 1 97.31 221 GLN A CA 1
ATOM 1719 C C . GLN A 1 221 ? -24.703 -7.172 -21.969 1 97.31 221 GLN A C 1
ATOM 1721 O O . GLN A 1 221 ? -25.391 -7.152 -22.984 1 97.31 221 GLN A O 1
ATOM 1726 N N . GLY A 1 222 ? -23.453 -6.758 -21.938 1 96.94 222 GLY A N 1
ATOM 1727 C CA . GLY A 1 222 ? -22.828 -6.316 -23.172 1 96.94 222 GLY A CA 1
ATOM 1728 C C . GLY A 1 222 ? -22.328 -7.457 -24.047 1 96.94 222 GLY A C 1
ATOM 1729 O O . GLY A 1 222 ? -22.016 -7.266 -25.219 1 96.94 222 GLY A O 1
ATOM 1730 N N . SER A 1 223 ? -22.219 -8.617 -23.516 1 96.88 223 SER A N 1
ATOM 1731 C CA . SER A 1 223 ? -21.672 -9.773 -24.203 1 96.88 223 SER A CA 1
ATOM 1732 C C . SER A 1 223 ? -22.781 -10.688 -24.734 1 96.88 223 SER A C 1
ATOM 1734 O O . SER A 1 223 ? -23.859 -10.766 -24.141 1 96.88 223 SER A O 1
ATOM 1736 N N . ALA A 1 224 ? -22.469 -11.367 -25.844 1 95.25 224 ALA A N 1
ATOM 1737 C CA . ALA A 1 224 ? -23.359 -12.398 -26.359 1 95.25 224 ALA A CA 1
ATOM 1738 C C . ALA A 1 224 ? -23.219 -13.703 -25.578 1 95.25 224 ALA A C 1
ATOM 1740 O O . ALA A 1 224 ? -24.094 -14.57 -25.641 1 95.25 224 ALA A O 1
ATOM 1741 N N . GLN A 1 225 ? -22.078 -13.883 -24.953 1 95.25 225 GLN A N 1
ATOM 1742 C CA . GLN A 1 225 ? -21.875 -15.039 -24.078 1 95.25 225 GLN A CA 1
ATOM 1743 C C . GLN A 1 225 ? -22.703 -14.906 -22.797 1 95.25 225 GLN A C 1
ATOM 1745 O O . GLN A 1 225 ? -22.625 -13.898 -22.109 1 95.25 225 GLN A O 1
ATOM 1750 N N . GLU A 1 226 ? -23.516 -15.883 -22.516 1 96.44 226 GLU A N 1
ATOM 1751 C CA . GLU A 1 226 ? -24.328 -15.844 -21.297 1 96.44 226 GLU A CA 1
ATOM 1752 C C . GLU A 1 226 ? -23.453 -15.977 -20.062 1 96.44 226 GLU A C 1
ATOM 1754 O O . GLU A 1 226 ? -22.5 -16.75 -20.047 1 96.44 226 GLU A O 1
ATOM 1759 N N . PRO A 1 227 ? -23.797 -15.172 -19.031 1 98.5 227 PRO A N 1
ATOM 1760 C CA . PRO A 1 227 ? -23.078 -15.352 -17.766 1 98.5 227 PRO A CA 1
ATOM 1761 C C . PRO A 1 227 ? -23.359 -16.703 -17.125 1 98.5 227 PRO A C 1
ATOM 1763 O O . PRO A 1 227 ? -24.375 -17.328 -17.406 1 98.5 227 PRO A O 1
ATOM 1766 N N . LYS A 1 228 ? -22.453 -17.25 -16.406 1 98.75 228 LYS A N 1
ATOM 1767 C CA . LYS A 1 228 ? -22.562 -18.484 -15.633 1 98.75 228 LYS A CA 1
ATOM 1768 C C . LYS A 1 228 ? -22.156 -18.266 -14.18 1 98.75 228 LYS A C 1
ATOM 1770 O O . LYS A 1 228 ? -21.281 -17.453 -13.891 1 98.75 228 LYS A O 1
ATOM 1775 N N . LEU A 1 229 ? -22.828 -18.828 -13.273 1 98.88 229 LEU A N 1
ATOM 1776 C CA . LEU A 1 229 ? -22.406 -18.906 -11.875 1 98.88 229 LEU A CA 1
ATOM 1777 C C . LEU A 1 229 ? -22.062 -20.344 -11.5 1 98.88 229 LEU A C 1
ATOM 1779 O O . LEU A 1 229 ? -22.938 -21.203 -11.414 1 98.88 229 LEU A O 1
ATOM 1783 N N . LEU A 1 230 ? -20.781 -20.609 -11.367 1 98.88 230 LEU A N 1
ATOM 1784 C CA . LEU A 1 230 ? -20.312 -21.922 -10.945 1 98.88 230 LEU A CA 1
ATOM 1785 C C . LEU A 1 230 ? -20.25 -22.031 -9.43 1 98.88 230 LEU A C 1
ATOM 1787 O O . LEU A 1 230 ? -19.625 -21.203 -8.766 1 98.88 230 LEU A O 1
ATOM 1791 N N . VAL A 1 231 ? -20.938 -22.969 -8.82 1 98.88 231 VAL A N 1
ATOM 1792 C CA . VAL A 1 231 ? -20.922 -23.219 -7.383 1 98.88 231 VAL A CA 1
ATOM 1793 C C . VAL A 1 231 ? -20.484 -24.656 -7.117 1 98.88 231 VAL A C 1
ATOM 1795 O O . VAL A 1 231 ? -21.016 -25.609 -7.719 1 98.88 231 VAL A O 1
ATOM 1798 N N . ALA A 1 232 ? -19.516 -24.859 -6.289 1 98.81 232 ALA A N 1
ATOM 1799 C CA . ALA A 1 232 ? -19.031 -26.188 -5.922 1 98.81 232 ALA A CA 1
ATOM 1800 C C . ALA A 1 232 ? -18.906 -26.312 -4.406 1 98.81 232 ALA A C 1
ATOM 1802 O O . ALA A 1 232 ? -18.828 -25.312 -3.689 1 98.81 232 ALA A O 1
ATOM 1803 N N . ARG A 1 233 ? -18.984 -27.547 -3.939 1 98.62 233 ARG A N 1
ATOM 1804 C CA . ARG A 1 233 ? -18.891 -27.875 -2.518 1 98.62 233 ARG A CA 1
ATOM 1805 C C . ARG A 1 233 ? -17.953 -29.047 -2.277 1 98.62 233 ARG A C 1
ATOM 1807 O O . ARG A 1 233 ? -18 -30.047 -2.992 1 98.62 233 ARG A O 1
ATOM 1814 N N . TYR A 1 234 ? -17.031 -28.875 -1.388 1 98.75 234 TYR A N 1
ATOM 1815 C CA . TYR A 1 234 ? -16.156 -29.938 -0.887 1 98.75 234 TYR A CA 1
ATOM 1816 C C . TYR A 1 234 ? -16.422 -30.203 0.59 1 98.75 234 TYR A C 1
ATOM 1818 O O . TYR A 1 234 ? -16.422 -29.281 1.406 1 98.75 234 TYR A O 1
ATOM 1826 N N . ARG A 1 235 ? -16.781 -31.406 0.938 1 98.56 235 ARG A N 1
ATOM 1827 C CA . ARG A 1 235 ? -17.016 -31.828 2.318 1 98.56 235 ARG A CA 1
ATOM 1828 C C . ARG A 1 235 ? -15.914 -32.75 2.799 1 98.56 235 ARG A C 1
ATOM 1830 O O . ARG A 1 235 ? -16.031 -33.969 2.666 1 98.56 235 ARG A O 1
ATOM 1837 N N . GLY A 1 236 ? -14.852 -32.125 3.369 1 98.06 236 GLY A N 1
ATOM 1838 C CA . GLY A 1 236 ? -13.672 -32.875 3.779 1 98.06 236 GLY A CA 1
ATOM 1839 C C . GLY A 1 236 ? -13.742 -33.344 5.215 1 98.06 236 GLY A C 1
ATOM 1840 O O . GLY A 1 236 ? -12.867 -34.094 5.664 1 98.06 236 GLY A O 1
ATOM 1841 N N . LYS A 1 237 ? -14.703 -32.938 5.957 1 97 237 LYS A N 1
ATOM 1842 C CA . LYS A 1 237 ? -14.898 -33.375 7.332 1 97 237 LYS A CA 1
ATOM 1843 C C . LYS A 1 237 ? -16.375 -33.594 7.625 1 97 237 LYS A C 1
ATOM 1845 O O . LYS A 1 237 ? -17.234 -33.281 6.809 1 97 237 LYS A O 1
ATOM 1850 N N . SER A 1 238 ? -16.641 -34.188 8.797 1 94.56 238 SER A N 1
ATOM 1851 C CA . SER A 1 238 ? -18.016 -34.5 9.18 1 94.56 238 SER A CA 1
ATOM 1852 C C . SER A 1 238 ? -18.797 -33.219 9.492 1 94.56 238 SER A C 1
ATOM 1854 O O . SER A 1 238 ? -18.234 -32.219 9.922 1 94.56 238 SER A O 1
ATOM 1856 N N . GLY A 1 239 ? -20.078 -33.281 9.18 1 92.88 239 GLY A N 1
ATOM 1857 C CA . GLY A 1 239 ? -20.938 -32.125 9.414 1 92.88 239 GLY A CA 1
ATOM 1858 C C . GLY A 1 239 ? -21.156 -31.266 8.18 1 92.88 239 GLY A C 1
ATOM 1859 O O . GLY A 1 239 ? -20.438 -31.406 7.191 1 92.88 239 GLY A O 1
ATOM 1860 N N . ASP A 1 240 ? -22.141 -30.359 8.227 1 91.44 240 ASP A N 1
ATOM 1861 C CA . ASP A 1 240 ? -22.531 -29.609 7.031 1 91.44 240 ASP A CA 1
ATOM 1862 C C . ASP A 1 240 ? -22.109 -28.141 7.137 1 91.44 240 ASP A C 1
ATOM 1864 O O . ASP A 1 240 ? -22.234 -27.391 6.172 1 91.44 240 ASP A O 1
ATOM 1868 N N . ALA A 1 241 ? -21.594 -27.781 8.336 1 96.81 241 ALA A N 1
ATOM 1869 C CA . ALA A 1 241 ? -21.172 -26.391 8.5 1 96.81 241 ALA A CA 1
ATOM 1870 C C . ALA A 1 241 ? -20.078 -26.031 7.504 1 96.81 241 ALA A C 1
ATOM 1872 O O . ALA A 1 241 ? -19.156 -26.828 7.262 1 96.81 241 ALA A O 1
ATOM 1873 N N . VAL A 1 242 ? -20.203 -24.891 6.844 1 98.56 242 VAL A N 1
ATOM 1874 C CA . VAL A 1 242 ? -19.219 -24.438 5.875 1 98.56 242 VAL A CA 1
ATOM 1875 C C . VAL A 1 242 ? -18.109 -23.656 6.59 1 98.56 242 VAL A C 1
ATOM 1877 O O . VAL A 1 242 ? -18.391 -22.641 7.238 1 98.56 242 VAL A O 1
ATOM 1880 N N . ASP A 1 243 ? -16.906 -24.172 6.508 1 98.69 243 ASP A N 1
ATOM 1881 C CA . ASP A 1 243 ? -15.781 -23.531 7.184 1 98.69 243 ASP A CA 1
ATOM 1882 C C . ASP A 1 243 ? -15.281 -22.328 6.391 1 98.69 243 ASP A C 1
ATOM 1884 O O . ASP A 1 243 ? -14.992 -21.266 6.965 1 98.69 243 ASP A O 1
ATOM 1888 N N . ILE A 1 244 ? -15.195 -22.453 5.066 1 98.81 244 ILE A N 1
ATOM 1889 C CA . ILE A 1 244 ? -14.664 -21.375 4.258 1 98.81 244 ILE A CA 1
ATOM 1890 C C . ILE A 1 244 ? -15.367 -21.344 2.9 1 98.81 244 ILE A C 1
ATOM 1892 O O . ILE A 1 244 ? -15.625 -22.391 2.307 1 98.81 244 ILE A O 1
ATOM 1896 N N . ALA A 1 245 ? -15.781 -20.203 2.459 1 98.94 245 ALA A N 1
ATOM 1897 C CA . ALA A 1 245 ? -16.25 -19.969 1.097 1 98.94 245 ALA A CA 1
ATOM 1898 C C . ALA A 1 245 ? -15.203 -19.203 0.283 1 98.94 245 ALA A C 1
ATOM 1900 O O . ALA A 1 245 ? -14.719 -18.156 0.709 1 98.94 245 ALA A O 1
ATOM 1901 N N . LEU A 1 246 ? -14.805 -19.781 -0.826 1 98.94 246 LEU A N 1
ATOM 1902 C CA . LEU A 1 246 ? -13.914 -19.125 -1.78 1 98.94 246 LEU A CA 1
ATOM 1903 C C . LEU A 1 246 ? -14.711 -18.516 -2.924 1 98.94 246 LEU A C 1
ATOM 1905 O O . LEU A 1 246 ? -15.609 -19.141 -3.477 1 98.94 246 LEU A O 1
ATOM 1909 N N . VAL A 1 247 ? -14.469 -17.234 -3.199 1 98.94 247 VAL A N 1
ATOM 1910 C CA . VAL A 1 247 ? -15.102 -16.531 -4.305 1 98.94 247 VAL A CA 1
ATOM 1911 C C . VAL A 1 247 ? -14.031 -16.016 -5.266 1 98.94 247 VAL A C 1
ATOM 1913 O O . VAL A 1 247 ? -13.031 -15.422 -4.84 1 98.94 247 VAL A O 1
ATOM 1916 N N . GLY A 1 248 ? -14.133 -16.297 -6.582 1 98.94 248 GLY A N 1
ATOM 1917 C CA . GLY A 1 248 ? -13.117 -15.891 -7.543 1 98.94 248 GLY A CA 1
ATOM 1918 C C . GLY A 1 248 ? -13.68 -15.062 -8.68 1 98.94 248 GLY A C 1
ATOM 1919 O O . GLY A 1 248 ? -14.711 -15.406 -9.258 1 98.94 248 GLY A O 1
ATOM 1920 N N . LYS A 1 249 ? -13.008 -13.938 -9 1 98.94 249 LYS A N 1
ATOM 1921 C CA . LYS A 1 249 ? -13.406 -13.086 -10.117 1 98.94 249 LYS A CA 1
ATOM 1922 C C . LYS A 1 249 ? -13.234 -13.828 -11.445 1 98.94 249 LYS A C 1
ATOM 1924 O O . LYS A 1 249 ? -12.125 -14.211 -11.812 1 98.94 249 LYS A O 1
ATOM 1929 N N . GLY A 1 250 ? -14.328 -13.992 -12.172 1 98.88 250 GLY A N 1
ATOM 1930 C CA . GLY A 1 250 ? -14.305 -14.773 -13.398 1 98.88 250 GLY A CA 1
ATOM 1931 C C . GLY A 1 250 ? -14.641 -13.961 -14.633 1 98.88 250 GLY A C 1
ATOM 1932 O O . GLY A 1 250 ? -15.5 -14.359 -15.43 1 98.88 250 GLY A O 1
ATOM 1933 N N . VAL A 1 251 ? -14.016 -12.805 -14.828 1 98.88 251 VAL A N 1
ATOM 1934 C CA . VAL A 1 251 ? -14.156 -12.062 -16.078 1 98.88 251 VAL A CA 1
ATOM 1935 C C . VAL A 1 251 ? -13.258 -12.664 -17.141 1 98.88 251 VAL A C 1
ATOM 1937 O O . VAL A 1 251 ? -12.055 -12.391 -17.188 1 98.88 251 VAL A O 1
ATOM 1940 N N . CYS A 1 252 ? -13.859 -13.352 -18.031 1 98.69 252 CYS A N 1
ATOM 1941 C CA . CYS A 1 252 ? -13.109 -14.148 -19 1 98.69 252 CYS A CA 1
ATOM 1942 C C . CYS A 1 252 ? -12.438 -13.258 -20.031 1 98.69 252 CYS A C 1
ATOM 1944 O O . CYS A 1 252 ? -11.453 -13.664 -20.656 1 98.69 252 CYS A O 1
ATOM 1946 N N . PHE A 1 253 ? -12.984 -12.117 -20.281 1 98.38 253 PHE A N 1
ATOM 1947 C CA . PHE A 1 253 ? -12.344 -11.062 -21.047 1 98.38 253 PHE A CA 1
ATOM 1948 C C . PHE A 1 253 ? -12.883 -9.695 -20.641 1 98.38 253 PHE A C 1
ATOM 1950 O O . PHE A 1 253 ? -14.094 -9.5 -20.562 1 98.38 253 PHE A O 1
ATOM 1957 N N . ASP A 1 254 ? -11.992 -8.789 -20.422 1 98.19 254 ASP A N 1
ATOM 1958 C CA . ASP A 1 254 ? -12.391 -7.457 -19.984 1 98.19 254 ASP A CA 1
ATOM 1959 C C . ASP A 1 254 ? -11.938 -6.391 -20.984 1 98.19 254 ASP A C 1
ATOM 1961 O O . ASP A 1 254 ? -10.766 -6 -20.984 1 98.19 254 ASP A O 1
ATOM 1965 N N . SER A 1 255 ? -12.867 -5.867 -21.719 1 97.69 255 SER A N 1
ATOM 1966 C CA . SER A 1 255 ? -12.562 -4.77 -22.625 1 97.69 255 SER A CA 1
ATOM 1967 C C . SER A 1 255 ? -12.719 -3.42 -21.938 1 97.69 255 SER A C 1
ATOM 1969 O O . SER A 1 255 ? -12.305 -2.391 -22.469 1 97.69 255 SER A O 1
ATOM 1971 N N . GLY A 1 256 ? -13.297 -3.406 -20.766 1 97.81 256 GLY A N 1
ATOM 1972 C CA . GLY A 1 256 ? -13.672 -2.184 -20.078 1 97.81 256 GLY A CA 1
ATOM 1973 C C . GLY A 1 256 ? -15.125 -1.795 -20.312 1 97.81 256 GLY A C 1
ATOM 1974 O O . GLY A 1 256 ? -15.625 -0.852 -19.703 1 97.81 256 GLY A O 1
ATOM 1975 N N . GLY A 1 257 ? -15.859 -2.588 -21.141 1 97.44 257 GLY A N 1
ATOM 1976 C CA . GLY A 1 257 ? -17.203 -2.186 -21.5 1 97.44 257 GLY A CA 1
ATOM 1977 C C . GLY A 1 257 ? -17.25 -0.895 -22.297 1 97.44 257 GLY A C 1
ATOM 1978 O O . GLY A 1 257 ? -16.516 -0.738 -23.281 1 97.44 257 GLY A O 1
ATOM 1979 N N . ILE A 1 258 ? -18.188 -0.009 -21.875 1 97.31 258 ILE A N 1
ATOM 1980 C CA . ILE A 1 258 ? -18.312 1.273 -22.562 1 97.31 258 ILE A CA 1
ATOM 1981 C C . ILE A 1 258 ? -17.125 2.162 -22.219 1 97.31 258 ILE A C 1
ATOM 1983 O O . ILE A 1 258 ? -16.641 2.93 -23.047 1 97.31 258 ILE A O 1
ATOM 1987 N N . SER A 1 259 ? -16.672 2.107 -20.938 1 96.75 259 SER A N 1
ATOM 1988 C CA . SER A 1 259 ? -15.391 2.701 -20.578 1 96.75 259 SER A CA 1
ATOM 1989 C C . SER A 1 259 ? -14.234 1.859 -21.109 1 96.75 259 SER A C 1
ATOM 1991 O O . SER A 1 259 ? -13.477 1.282 -20.328 1 96.75 259 SER A O 1
ATOM 1993 N N . LEU A 1 260 ? -13.977 1.937 -22.359 1 96.19 260 LEU A N 1
ATOM 1994 C CA . LEU A 1 260 ? -13.133 1.005 -23.109 1 96.19 260 LEU A CA 1
ATOM 1995 C C . LEU A 1 260 ? -11.664 1.184 -22.734 1 96.19 260 LEU A C 1
ATOM 1997 O O . LEU A 1 260 ? -11.172 2.311 -22.672 1 96.19 260 LEU A O 1
ATOM 2001 N N . LYS A 1 261 ? -10.969 0.019 -22.453 1 95.31 261 LYS A N 1
ATOM 2002 C CA . LYS A 1 261 ? -9.531 0.057 -22.203 1 95.31 261 LYS A CA 1
ATOM 2003 C C . LYS A 1 261 ? -8.766 0.483 -23.453 1 95.31 261 LYS A C 1
ATOM 2005 O O . LYS A 1 261 ? -9.234 0.281 -24.578 1 95.31 261 LYS A O 1
ATOM 2010 N N . PRO A 1 262 ? -7.559 1.058 -23.266 1 93 262 PRO A N 1
ATOM 2011 C CA . PRO A 1 262 ? -6.691 1.274 -24.422 1 93 262 PRO A CA 1
ATOM 2012 C C . PRO A 1 262 ? -6.301 -0.028 -25.125 1 93 262 PRO A C 1
ATOM 2014 O O . PRO A 1 262 ? -6.27 -1.086 -24.484 1 93 262 PRO A O 1
ATOM 2017 N N . SER A 1 263 ? -5.938 0.035 -26.375 1 92.06 263 SER A N 1
ATOM 2018 C CA . SER A 1 263 ? -5.621 -1.139 -27.188 1 92.06 263 SER A CA 1
ATOM 2019 C C . SER A 1 263 ? -4.34 -1.812 -26.703 1 92.06 263 SER A C 1
ATOM 2021 O O . SER A 1 263 ? -4.223 -3.039 -26.75 1 92.06 263 SER A O 1
ATOM 2023 N N . ALA A 1 264 ? -3.457 -0.904 -26.25 1 89.5 264 ALA A N 1
ATOM 2024 C CA . ALA A 1 264 ? -2.164 -1.436 -25.828 1 89.5 264 ALA A CA 1
ATOM 2025 C C . ALA A 1 264 ? -2.33 -2.467 -24.719 1 89.5 264 ALA A C 1
ATOM 2027 O O . ALA A 1 264 ? -2.982 -2.199 -23.703 1 89.5 264 ALA A O 1
ATOM 2028 N N . ARG A 1 265 ? -1.938 -3.723 -24.906 1 88.81 265 ARG A N 1
ATOM 2029 C CA . ARG A 1 265 ? -1.865 -4.844 -23.984 1 88.81 265 ARG A CA 1
ATOM 2030 C C . ARG A 1 265 ? -3.258 -5.379 -23.656 1 88.81 265 ARG A C 1
ATOM 2032 O O . ARG A 1 265 ? -3.426 -6.164 -22.719 1 88.81 265 ARG A O 1
ATOM 2039 N N . MET A 1 266 ? -4.297 -4.969 -24.344 1 92 266 MET A N 1
ATOM 2040 C CA . MET A 1 266 ? -5.656 -5.438 -24.094 1 92 266 MET A CA 1
ATOM 2041 C C . MET A 1 266 ? -5.742 -6.953 -24.234 1 92 266 MET A C 1
ATOM 2043 O O . MET A 1 266 ? -6.562 -7.598 -23.578 1 92 266 MET A O 1
ATOM 2047 N N . HIS A 1 267 ? -4.887 -7.492 -25.031 1 91.75 267 HIS A N 1
ATOM 2048 C CA . HIS A 1 267 ? -4.883 -8.938 -25.25 1 91.75 267 HIS A CA 1
ATOM 2049 C C . HIS A 1 267 ? -4.598 -9.68 -23.953 1 91.75 267 HIS A C 1
ATOM 2051 O O . HIS A 1 267 ? -4.934 -10.859 -23.812 1 91.75 267 HIS A O 1
ATOM 2057 N N . ARG A 1 268 ? -4.023 -9.047 -22.953 1 93 268 ARG A N 1
ATOM 2058 C CA . ARG A 1 268 ? -3.709 -9.664 -21.672 1 93 268 ARG A CA 1
ATOM 2059 C C . ARG A 1 268 ? -4.938 -9.711 -20.781 1 93 268 ARG A C 1
ATOM 2061 O O . ARG A 1 268 ? -4.941 -10.406 -19.75 1 93 268 ARG A O 1
ATOM 2068 N N . MET A 1 269 ? -6.02 -9.062 -21.172 1 95.56 269 MET A N 1
ATOM 2069 C CA . MET A 1 269 ? -7.219 -8.969 -20.344 1 95.56 269 MET A CA 1
ATOM 2070 C C . MET A 1 269 ? -7.98 -10.289 -20.344 1 95.56 269 MET A C 1
ATOM 2072 O O . MET A 1 269 ? -8.953 -10.453 -19.609 1 95.56 269 MET A O 1
ATOM 2076 N N . LYS A 1 270 ? -7.473 -11.32 -21.141 1 95.81 270 LYS A N 1
ATOM 2077 C CA . LYS A 1 270 ? -7.949 -12.688 -20.969 1 95.81 270 LYS A CA 1
ATOM 2078 C C . LYS A 1 270 ? -7.637 -13.211 -19.562 1 95.81 270 LYS A C 1
ATOM 2080 O O . LYS A 1 270 ? -8.328 -14.094 -19.062 1 95.81 270 LYS A O 1
ATOM 2085 N N . GLY A 1 271 ? -6.586 -12.656 -18.922 1 96.88 271 GLY A N 1
ATOM 2086 C CA . GLY A 1 271 ? -6.16 -13.062 -17.594 1 96.88 271 GLY A CA 1
ATOM 2087 C C . GLY A 1 271 ? -7.008 -12.461 -16.484 1 96.88 271 GLY A C 1
ATOM 2088 O O . GLY A 1 271 ? -6.816 -12.766 -15.312 1 96.88 271 GLY A O 1
ATOM 2089 N N . ASP A 1 272 ? -8.039 -11.625 -16.891 1 98.12 272 ASP A N 1
ATOM 2090 C CA . ASP A 1 272 ? -8.891 -10.961 -15.914 1 98.12 272 ASP A CA 1
ATOM 2091 C C . ASP A 1 272 ? -9.781 -11.977 -15.188 1 98.12 272 ASP A C 1
ATOM 2093 O O . ASP A 1 272 ? -10.578 -11.602 -14.328 1 98.12 272 ASP A O 1
ATOM 2097 N N . MET A 1 273 ? -9.586 -13.281 -15.438 1 98.62 273 MET A N 1
ATOM 2098 C CA . MET A 1 273 ? -10.297 -14.375 -14.773 1 98.62 273 MET A CA 1
ATOM 2099 C C . MET A 1 273 ? -9.359 -15.156 -13.867 1 98.62 273 MET A C 1
ATOM 2101 O O . MET A 1 273 ? -9.719 -16.219 -13.367 1 98.62 273 MET A O 1
ATOM 2105 N N . LEU A 1 274 ? -8.18 -14.664 -13.602 1 98.75 274 LEU A N 1
ATOM 2106 C CA . LEU A 1 274 ? -7.191 -15.43 -12.844 1 98.75 274 LEU A CA 1
ATOM 2107 C C . LEU A 1 274 ? -7.629 -15.594 -11.391 1 98.75 274 LEU A C 1
ATOM 2109 O O . LEU A 1 274 ? -7.219 -16.547 -10.719 1 98.75 274 LEU A O 1
ATOM 2113 N N . GLY A 1 275 ? -8.461 -14.641 -10.867 1 98.81 275 GLY A N 1
ATOM 2114 C CA . GLY A 1 275 ? -9.062 -14.883 -9.562 1 98.81 275 GLY A CA 1
ATOM 2115 C C . GLY A 1 275 ? -9.867 -16.172 -9.516 1 98.81 275 GLY A C 1
ATOM 2116 O O . GLY A 1 275 ? -9.688 -16.984 -8.602 1 98.81 275 GLY A O 1
ATOM 2117 N N . ALA A 1 276 ? -10.711 -16.344 -10.5 1 98.94 276 ALA A N 1
ATOM 2118 C CA . ALA A 1 276 ? -11.508 -17.562 -10.633 1 98.94 276 ALA A CA 1
ATOM 2119 C C . ALA A 1 276 ? -10.609 -18.781 -10.812 1 98.94 276 ALA A C 1
ATOM 2121 O O . ALA A 1 276 ? -10.828 -19.828 -10.18 1 98.94 276 ALA A O 1
ATOM 2122 N N . ALA A 1 277 ? -9.602 -18.641 -11.672 1 98.88 277 ALA A N 1
ATOM 2123 C CA . ALA A 1 277 ? -8.672 -19.734 -11.922 1 98.88 277 ALA A CA 1
ATOM 2124 C C . ALA A 1 277 ? -7.965 -20.172 -10.641 1 98.88 277 ALA A C 1
ATOM 2126 O O . ALA A 1 277 ? -7.789 -21.359 -10.391 1 98.88 277 ALA A O 1
ATOM 2127 N N . SER A 1 278 ? -7.578 -19.219 -9.844 1 98.88 278 SER A N 1
ATOM 2128 C CA . SER A 1 278 ? -6.844 -19.484 -8.609 1 98.88 278 SER A CA 1
ATOM 2129 C C . SER A 1 278 ? -7.707 -20.25 -7.609 1 98.88 278 SER A C 1
ATOM 2131 O O . SER A 1 278 ? -7.285 -21.266 -7.07 1 98.88 278 SER A O 1
ATOM 2133 N N . VAL A 1 279 ? -8.922 -19.766 -7.371 1 98.94 279 VAL A N 1
ATOM 2134 C CA . VAL A 1 279 ? -9.742 -20.391 -6.34 1 98.94 279 VAL A CA 1
ATOM 2135 C C . VAL A 1 279 ? -10.219 -21.766 -6.828 1 98.94 279 VAL A C 1
ATOM 2137 O O . VAL A 1 279 ? -10.359 -22.703 -6.035 1 98.94 279 VAL A O 1
ATOM 2140 N N . LEU A 1 280 ? -10.5 -21.875 -8.156 1 98.94 280 LEU A N 1
ATOM 2141 C CA . LEU A 1 280 ? -10.836 -23.188 -8.695 1 98.94 280 LEU A CA 1
ATOM 2142 C C . LEU A 1 280 ? -9.695 -24.188 -8.484 1 98.94 280 LEU A C 1
ATOM 2144 O O . LEU A 1 280 ? -9.922 -25.297 -8.023 1 98.94 280 LEU A O 1
ATOM 2148 N N . SER A 1 281 ? -8.508 -23.75 -8.859 1 98.81 281 SER A N 1
ATOM 2149 C CA . SER A 1 281 ? -7.32 -24.594 -8.711 1 98.81 281 SER A CA 1
ATOM 2150 C C . SER A 1 281 ? -7.137 -25.031 -7.262 1 98.81 281 SER A C 1
ATOM 2152 O O . SER A 1 281 ? -6.875 -26.219 -6.996 1 98.81 281 SER A O 1
ATOM 2154 N N . VAL A 1 282 ? -7.27 -24.141 -6.348 1 98.81 282 VAL A N 1
ATOM 2155 C CA . VAL A 1 282 ? -7.039 -24.391 -4.93 1 98.81 282 VAL A CA 1
ATOM 2156 C C . VAL A 1 282 ? -8.133 -25.312 -4.383 1 98.81 282 VAL A C 1
ATOM 2158 O O . VAL A 1 282 ? -7.859 -26.188 -3.562 1 98.81 282 VAL A O 1
ATOM 2161 N N . PHE A 1 283 ? -9.344 -25.078 -4.766 1 98.88 283 PHE A N 1
ATOM 2162 C CA . PHE A 1 283 ? -10.469 -25.906 -4.352 1 98.88 283 PHE A CA 1
ATOM 2163 C C . PHE A 1 283 ? -10.242 -27.359 -4.73 1 98.88 283 PHE A C 1
ATOM 2165 O O . PHE A 1 283 ? -10.352 -28.266 -3.889 1 98.88 283 PHE A O 1
ATOM 2172 N N . GLY A 1 284 ? -9.945 -27.609 -6.031 1 98.69 284 GLY A N 1
ATOM 2173 C CA . GLY A 1 284 ? -9.656 -28.969 -6.473 1 98.69 284 GLY A CA 1
ATOM 2174 C C . GLY A 1 284 ? -8.461 -29.578 -5.77 1 98.69 284 GLY A C 1
ATOM 2175 O O . GLY A 1 284 ? -8.477 -30.766 -5.418 1 98.69 284 GLY A O 1
ATOM 2176 N N . LEU A 1 285 ? -7.414 -28.797 -5.566 1 98.56 285 LEU A N 1
ATOM 2177 C CA . LEU A 1 285 ? -6.211 -29.266 -4.891 1 98.56 285 LEU A CA 1
ATOM 2178 C C . LEU A 1 285 ? -6.52 -29.703 -3.461 1 98.56 285 LEU A C 1
ATOM 2180 O O . LEU A 1 285 ? -6.02 -30.719 -2.994 1 98.56 285 LEU A O 1
ATOM 2184 N N . ALA A 1 286 ? -7.305 -28.875 -2.748 1 98.75 286 ALA A N 1
ATOM 2185 C CA . ALA A 1 286 ? -7.68 -29.219 -1.378 1 98.75 286 ALA A CA 1
ATOM 2186 C C . ALA A 1 286 ? -8.406 -30.562 -1.322 1 98.75 286 ALA A C 1
ATOM 2188 O O . ALA A 1 286 ? -8.164 -31.359 -0.416 1 98.75 286 ALA A O 1
ATOM 2189 N N . ALA A 1 287 ? -9.289 -30.781 -2.271 1 98.62 287 ALA A N 1
ATOM 2190 C CA . ALA A 1 287 ? -10 -32.062 -2.359 1 98.62 287 ALA A CA 1
ATOM 2191 C C . ALA A 1 287 ? -9.039 -33.188 -2.631 1 98.62 287 ALA A C 1
ATOM 2193 O O . ALA A 1 287 ? -9.109 -34.25 -1.982 1 98.62 287 ALA A O 1
ATOM 2194 N N . ASP A 1 288 ? -8.141 -33.031 -3.584 1 97.75 288 ASP A N 1
ATOM 2195 C CA . ASP A 1 288 ? -7.152 -34.031 -3.93 1 97.75 288 ASP A CA 1
ATOM 2196 C C . ASP A 1 288 ? -6.293 -34.406 -2.721 1 97.75 288 ASP A C 1
ATOM 2198 O O . ASP A 1 288 ? -5.91 -35.562 -2.551 1 97.75 288 ASP A O 1
ATOM 2202 N N . MET A 1 289 ? -5.98 -33.406 -1.913 1 97.69 289 MET A N 1
ATOM 2203 C CA . MET A 1 289 ? -5.105 -33.594 -0.761 1 97.69 289 MET A CA 1
ATOM 2204 C C . MET A 1 289 ? -5.891 -34.156 0.432 1 97.69 289 MET A C 1
ATOM 2206 O O . MET A 1 289 ? -5.301 -34.531 1.446 1 97.69 289 MET A O 1
ATOM 2210 N N . GLY A 1 290 ? -7.18 -34.156 0.355 1 98.06 290 GLY A N 1
ATOM 2211 C CA . GLY A 1 290 ? -8.023 -34.656 1.434 1 98.06 290 GLY A CA 1
ATOM 2212 C C . GLY A 1 290 ? -7.969 -33.781 2.676 1 98.06 290 GLY A C 1
ATOM 2213 O O . GLY A 1 290 ? -7.969 -34.281 3.797 1 98.06 290 GLY A O 1
ATOM 2214 N N . ILE A 1 291 ? -7.848 -32.469 2.5 1 98.5 291 ILE A N 1
ATOM 2215 C CA . ILE A 1 291 ? -7.77 -31.578 3.646 1 98.5 291 ILE A CA 1
ATOM 2216 C C . ILE A 1 291 ? -9.07 -31.641 4.438 1 98.5 291 ILE A C 1
ATOM 2218 O O . ILE A 1 291 ? -10.164 -31.625 3.857 1 98.5 291 ILE A O 1
ATOM 2222 N N . LYS A 1 292 ? -9.031 -31.672 5.762 1 98.5 292 LYS A N 1
ATOM 2223 C CA . LYS A 1 292 ? -10.195 -31.797 6.629 1 98.5 292 LYS A CA 1
ATOM 2224 C C . LYS A 1 292 ? -10.867 -30.453 6.859 1 98.5 292 LYS A C 1
ATOM 2226 O O . LYS A 1 292 ? -10.875 -29.938 7.98 1 98.5 292 LYS A O 1
ATOM 2231 N N . ILE A 1 293 ? -11.594 -29.984 5.852 1 98.5 293 ILE A N 1
ATOM 2232 C CA . ILE A 1 293 ? -12.289 -28.719 5.898 1 98.5 293 ILE A CA 1
ATOM 2233 C C . ILE A 1 293 ? -13.492 -28.75 4.965 1 98.5 293 ILE A C 1
ATOM 2235 O O . ILE A 1 293 ? -13.484 -29.453 3.953 1 98.5 293 ILE A O 1
ATOM 2239 N N . ASN A 1 294 ? -14.602 -28.125 5.32 1 98.81 294 ASN A N 1
ATOM 2240 C CA . ASN A 1 294 ? -15.75 -27.938 4.438 1 98.81 294 ASN A CA 1
ATOM 2241 C C . ASN A 1 294 ? -15.664 -26.625 3.68 1 98.81 294 ASN A C 1
ATOM 2243 O O . ASN A 1 294 ? -15.672 -25.547 4.289 1 98.81 294 ASN A O 1
ATOM 2247 N N . MET A 1 295 ? -15.648 -26.719 2.33 1 98.75 295 MET A N 1
ATOM 2248 C CA . MET A 1 295 ? -15.406 -25.531 1.507 1 98.75 295 MET A CA 1
ATOM 2249 C C . MET A 1 295 ? -16.5 -25.359 0.463 1 98.75 295 MET A C 1
ATOM 2251 O O . MET A 1 295 ? -16.953 -26.344 -0.142 1 98.75 295 MET A O 1
ATOM 2255 N N . ASN A 1 296 ? -16.969 -24.156 0.306 1 98.88 296 ASN A N 1
ATOM 2256 C CA . ASN A 1 296 ? -17.797 -23.766 -0.838 1 98.88 296 ASN A CA 1
ATOM 2257 C C . ASN A 1 296 ? -17 -22.906 -1.822 1 98.88 296 ASN A C 1
ATOM 2259 O O . ASN A 1 296 ? -16.125 -22.141 -1.421 1 98.88 296 ASN A O 1
ATOM 2263 N N . LEU A 1 297 ? -17.234 -23.094 -3.064 1 98.94 297 LEU A N 1
ATOM 2264 C CA . LEU A 1 297 ? -16.656 -22.328 -4.152 1 98.94 297 LEU A CA 1
ATOM 2265 C C . LEU A 1 297 ? -17.734 -21.594 -4.941 1 98.94 297 LEU A C 1
ATOM 2267 O O . LEU A 1 297 ? -18.734 -22.203 -5.32 1 98.94 297 LEU A O 1
ATOM 2271 N N . VAL A 1 298 ? -17.609 -20.281 -5.098 1 98.94 298 VAL A N 1
ATOM 2272 C CA . VAL A 1 298 ? -18.516 -19.469 -5.902 1 98.94 298 VAL A CA 1
ATOM 2273 C C . VAL A 1 298 ? -17.734 -18.672 -6.938 1 98.94 298 VAL A C 1
ATOM 2275 O O . VAL A 1 298 ? -16.875 -17.859 -6.582 1 98.94 298 VAL A O 1
ATOM 2278 N N . ILE A 1 299 ? -17.984 -18.906 -8.258 1 98.94 299 ILE A N 1
ATOM 2279 C CA . ILE A 1 299 ? -17.266 -18.219 -9.328 1 98.94 299 ILE A CA 1
ATOM 2280 C C . ILE A 1 299 ? -18.281 -17.609 -10.305 1 98.94 299 ILE A C 1
ATOM 2282 O O . ILE A 1 299 ? -18.906 -18.328 -11.078 1 98.94 299 ILE A O 1
ATOM 2286 N N . PRO A 1 300 ? -18.453 -16.281 -10.227 1 98.94 300 PRO A N 1
ATOM 2287 C CA . PRO A 1 300 ? -19.203 -15.617 -11.297 1 98.94 300 PRO A CA 1
ATOM 2288 C C . PRO A 1 300 ? -18.391 -15.477 -12.586 1 98.94 300 PRO A C 1
ATOM 2290 O O . PRO A 1 300 ? -17.266 -14.984 -12.562 1 98.94 300 PRO A O 1
ATOM 2293 N N . LEU A 1 301 ? -18.938 -15.953 -13.734 1 98.88 301 LEU A N 1
ATOM 2294 C CA . LEU A 1 301 ? -18.234 -15.922 -15.016 1 98.88 301 LEU A CA 1
ATOM 2295 C C . LEU A 1 301 ? -18.969 -15.023 -16.016 1 98.88 301 LEU A C 1
ATOM 2297 O O . LEU A 1 301 ? -20.156 -15.219 -16.281 1 98.88 301 LEU A O 1
ATOM 2301 N N . VAL A 1 302 ? -18.266 -14.008 -16.484 1 98.81 302 VAL A N 1
ATOM 2302 C CA . VAL A 1 302 ? -18.844 -13.055 -17.422 1 98.81 302 VAL A CA 1
ATOM 2303 C C . VAL A 1 302 ? -17.797 -12.656 -18.453 1 98.81 302 VAL A C 1
ATOM 2305 O O . VAL A 1 302 ? -16.625 -13.055 -18.359 1 98.81 302 VAL A O 1
ATOM 2308 N N . GLU A 1 303 ? -18.203 -11.984 -19.484 1 98.5 303 GLU A N 1
ATOM 2309 C CA . GLU A 1 303 ? -17.375 -11.133 -20.344 1 98.5 303 GLU A CA 1
ATOM 2310 C C . GLU A 1 303 ? -17.844 -9.68 -20.297 1 98.5 303 GLU A C 1
ATOM 2312 O O . GLU A 1 303 ? -19.047 -9.406 -20.297 1 98.5 303 GLU A O 1
ATOM 2317 N N . ASN A 1 304 ? -16.922 -8.797 -20.109 1 98.62 304 ASN A N 1
ATOM 2318 C CA . ASN A 1 304 ? -17.219 -7.367 -20.125 1 98.62 304 ASN A CA 1
ATOM 2319 C C . ASN A 1 304 ? -16.875 -6.734 -21.469 1 98.62 304 ASN A C 1
ATOM 2321 O O . ASN A 1 304 ? -15.727 -6.367 -21.719 1 98.62 304 ASN A O 1
ATOM 2325 N N . LEU A 1 305 ? -17.891 -6.574 -22.297 1 98.12 305 LEU A N 1
ATOM 2326 C CA . LEU A 1 305 ? -17.688 -6.117 -23.672 1 98.12 305 LEU A CA 1
ATOM 2327 C C . LEU A 1 305 ? -18.594 -4.934 -23.984 1 98.12 305 LEU A C 1
ATOM 2329 O O . LEU A 1 305 ? -19.672 -4.793 -23.391 1 98.12 305 LEU A O 1
ATOM 2333 N N . PRO A 1 306 ? -18.203 -4.07 -24.844 1 97.25 306 PRO A N 1
ATOM 2334 C CA . PRO A 1 306 ? -19.109 -3.029 -25.328 1 97.25 306 PRO A CA 1
ATOM 2335 C C . PRO A 1 306 ? -20.141 -3.561 -26.328 1 97.25 306 PRO A C 1
ATOM 2337 O O . PRO A 1 306 ? -19.859 -4.52 -27.047 1 97.25 306 PRO A O 1
ATOM 2340 N N . SER A 1 307 ? -21.266 -3.039 -26.328 1 97.56 307 SER A N 1
ATOM 2341 C CA . SER A 1 307 ? -22.328 -3.314 -27.281 1 97.56 307 SER A CA 1
ATOM 2342 C C . SER A 1 307 ? -23.5 -2.344 -27.109 1 97.56 307 SER A C 1
ATOM 2344 O O . SER A 1 307 ? -23.438 -1.44 -26.281 1 97.56 307 SER A O 1
ATOM 2346 N N . GLY A 1 308 ? -24.5 -2.541 -27.938 1 95.38 308 GLY A N 1
ATOM 2347 C CA . GLY A 1 308 ? -25.688 -1.705 -27.844 1 95.38 308 GLY A CA 1
ATOM 2348 C C . GLY A 1 308 ? -26.516 -1.979 -26.609 1 95.38 308 GLY A C 1
ATOM 2349 O O . GLY A 1 308 ? -27.375 -1.181 -26.234 1 95.38 308 GLY A O 1
ATOM 2350 N N . THR A 1 309 ? -26.156 -3.031 -25.844 1 97.31 309 THR A N 1
ATOM 2351 C CA . THR A 1 309 ? -26.922 -3.389 -24.656 1 97.31 309 THR A CA 1
ATOM 2352 C C . THR A 1 309 ? -26.062 -3.219 -23.391 1 97.31 309 THR A C 1
ATOM 2354 O O . THR A 1 309 ? -26.562 -3.412 -22.281 1 97.31 309 THR A O 1
ATOM 2357 N N . ALA A 1 310 ? -24.844 -2.84 -23.562 1 98.12 310 ALA A N 1
ATOM 2358 C CA . ALA A 1 310 ? -23.906 -2.777 -22.453 1 98.12 310 ALA A CA 1
ATOM 2359 C C . ALA A 1 310 ? -24.328 -1.713 -21.438 1 98.12 310 ALA A C 1
ATOM 2361 O O . ALA A 1 310 ? -24.938 -0.708 -21.797 1 98.12 310 ALA A O 1
ATOM 2362 N N . THR A 1 311 ? -24.062 -1.977 -20.141 1 97.81 311 THR A N 1
ATOM 2363 C CA . THR A 1 311 ? -24.188 -0.958 -19.094 1 97.81 311 THR A CA 1
ATOM 2364 C C . THR A 1 311 ? -23.375 0.285 -19.453 1 97.81 311 THR A C 1
ATOM 2366 O O . THR A 1 311 ? -22.25 0.179 -19.938 1 97.81 311 THR A O 1
ATOM 2369 N N . LYS A 1 312 ? -24.016 1.506 -19.234 1 97 312 LYS A N 1
ATOM 2370 C CA . LYS A 1 312 ? -23.359 2.785 -19.484 1 97 312 LYS A CA 1
ATOM 2371 C C . LYS A 1 312 ? -23.016 3.496 -18.188 1 97 312 LYS A C 1
ATOM 2373 O O . LYS A 1 312 ? -23.75 3.371 -17.203 1 97 312 LYS A O 1
ATOM 2378 N N . PRO A 1 313 ? -21.875 4.211 -18.281 1 96.94 313 PRO A N 1
ATOM 2379 C CA . PRO A 1 313 ? -21.672 5.098 -17.141 1 96.94 313 PRO A CA 1
ATOM 2380 C C . PRO A 1 313 ? -22.906 5.949 -16.828 1 96.94 313 PRO A C 1
ATOM 2382 O O . PRO A 1 313 ? -23.5 6.531 -17.75 1 96.94 313 PRO A O 1
ATOM 2385 N N . GLY A 1 314 ? -23.266 5.961 -15.57 1 96.38 314 GLY A N 1
ATOM 2386 C CA . GLY A 1 314 ? -24.469 6.68 -15.172 1 96.38 314 GLY A CA 1
ATOM 2387 C C . GLY A 1 314 ? -25.625 5.766 -14.852 1 96.38 314 GLY A C 1
ATOM 2388 O O . GLY A 1 314 ? -26.578 6.172 -14.18 1 96.38 314 GLY A O 1
ATOM 2389 N N . ASP A 1 315 ? -25.609 4.531 -15.344 1 97.94 315 ASP A N 1
ATOM 2390 C CA . ASP A 1 315 ? -26.641 3.561 -15.023 1 97.94 315 ASP A CA 1
ATOM 2391 C C . ASP A 1 315 ? -26.609 3.186 -13.547 1 97.94 315 ASP A C 1
ATOM 2393 O O . ASP A 1 315 ? -25.578 3.355 -12.883 1 97.94 315 ASP A O 1
ATOM 2397 N N . VAL A 1 316 ? -27.719 2.793 -13 1 98.5 316 VAL A N 1
ATOM 2398 C CA . VAL A 1 316 ? -27.828 2.32 -11.617 1 98.5 316 VAL A CA 1
ATOM 2399 C C . VAL A 1 316 ? -28.359 0.887 -11.609 1 98.5 316 VAL A C 1
ATOM 2401 O O . VAL A 1 316 ? -29.328 0.572 -12.289 1 98.5 316 VAL A O 1
ATOM 2404 N N . HIS A 1 317 ? -27.672 -0.017 -10.953 1 98.5 317 HIS A N 1
ATOM 2405 C CA . HIS A 1 317 ? -28.109 -1.386 -10.703 1 98.5 317 HIS A CA 1
ATOM 2406 C C . HIS A 1 317 ? -28.25 -1.655 -9.211 1 98.5 317 HIS A C 1
ATOM 2408 O O . HIS A 1 317 ? -27.562 -1.051 -8.391 1 98.5 317 HIS A O 1
ATOM 2414 N N . VAL A 1 318 ? -29.172 -2.49 -8.852 1 98.56 318 VAL A N 1
ATOM 2415 C CA . VAL A 1 318 ? -29.391 -2.865 -7.461 1 98.56 318 VAL A CA 1
ATOM 2416 C C . VAL A 1 318 ? -28.844 -4.27 -7.211 1 98.56 318 VAL A C 1
ATOM 2418 O O . VAL A 1 318 ? -29.25 -5.227 -7.879 1 98.56 318 VAL A O 1
ATOM 2421 N N . GLY A 1 319 ? -27.922 -4.414 -6.281 1 98.38 319 GLY A N 1
ATOM 2422 C CA . GLY A 1 319 ? -27.266 -5.68 -5.996 1 98.38 319 GLY A CA 1
ATOM 2423 C C . GLY A 1 319 ? -28.141 -6.648 -5.23 1 98.38 319 GLY A C 1
ATOM 2424 O O . GLY A 1 319 ? -29.234 -6.281 -4.781 1 98.38 319 GLY A O 1
ATOM 2425 N N . MET A 1 320 ? -27.609 -7.82 -5.148 1 98.62 320 MET A N 1
ATOM 2426 C CA . MET A 1 320 ? -28.328 -8.922 -4.512 1 98.62 320 MET A CA 1
ATOM 2427 C C . MET A 1 320 ? -28.688 -8.578 -3.07 1 98.62 320 MET A C 1
ATOM 2429 O O . MET A 1 320 ? -29.688 -9.055 -2.543 1 98.62 320 MET A O 1
ATOM 2433 N N . ASN A 1 321 ? -27.906 -7.727 -2.416 1 98.25 321 ASN A N 1
ATOM 2434 C CA . ASN A 1 321 ? -28.172 -7.383 -1.025 1 98.25 321 ASN A CA 1
ATOM 2435 C C . ASN A 1 321 ? -29.094 -6.168 -0.917 1 98.25 321 ASN A C 1
ATOM 2437 O O . ASN A 1 321 ? -29.266 -5.617 0.171 1 98.25 321 ASN A O 1
ATOM 2441 N N . GLY A 1 322 ? -29.531 -5.617 -2.037 1 98.25 322 GLY A N 1
ATOM 2442 C CA . GLY A 1 322 ? -30.5 -4.523 -2.035 1 98.25 322 GLY A CA 1
ATOM 2443 C C . GLY A 1 322 ? -29.844 -3.162 -2.207 1 98.25 322 GLY A C 1
ATOM 2444 O O . GLY A 1 322 ? -30.531 -2.172 -2.467 1 98.25 322 GLY A O 1
ATOM 2445 N N . LYS A 1 323 ? -28.578 -3.01 -2.186 1 98.06 323 LYS A N 1
ATOM 2446 C CA . LYS A 1 323 ? -27.891 -1.73 -2.342 1 98.06 323 LYS A CA 1
ATOM 2447 C C . LYS A 1 323 ? -27.875 -1.293 -3.803 1 98.06 323 LYS A C 1
ATOM 2449 O O . LYS A 1 323 ? -27.609 -2.102 -4.695 1 98.06 323 LYS A O 1
ATOM 2454 N N . SER A 1 324 ? -28.203 -0.067 -4.02 1 98.44 324 SER A N 1
ATOM 2455 C CA . SER A 1 324 ? -28.109 0.506 -5.355 1 98.44 324 SER A CA 1
ATOM 2456 C C . SER A 1 324 ? -26.719 1.038 -5.637 1 98.44 324 SER A C 1
ATOM 2458 O O . SER A 1 324 ? -26.078 1.618 -4.754 1 98.44 324 SER A O 1
ATOM 2460 N N . VAL A 1 325 ? -26.25 0.761 -6.832 1 98.62 325 VAL A N 1
ATOM 2461 C CA . VAL A 1 325 ? -24.906 1.167 -7.211 1 98.62 325 VAL A CA 1
ATOM 2462 C C . VAL A 1 325 ? -24.953 1.947 -8.523 1 98.62 325 VAL A C 1
ATOM 2464 O O . VAL A 1 325 ? -25.422 1.437 -9.539 1 98.62 325 VAL A O 1
ATOM 2467 N N . GLU A 1 326 ? -24.516 3.193 -8.508 1 98.44 326 GLU A N 1
ATOM 2468 C CA . GLU A 1 326 ? -24.266 3.947 -9.734 1 98.44 326 GLU A CA 1
ATOM 2469 C C . GLU A 1 326 ? -22.984 3.486 -10.406 1 98.44 326 GLU A C 1
ATOM 2471 O O . GLU A 1 326 ? -21.906 3.488 -9.789 1 98.44 326 GLU A O 1
ATOM 2476 N N . ILE A 1 327 ? -23.141 3.074 -11.664 1 98.38 327 ILE A N 1
ATOM 2477 C CA . ILE A 1 327 ? -21.953 2.703 -12.438 1 98.38 327 ILE A CA 1
ATOM 2478 C C . ILE A 1 327 ? -21.344 3.947 -13.07 1 98.38 327 ILE A C 1
ATOM 2480 O O . ILE A 1 327 ? -21.844 4.457 -14.07 1 98.38 327 ILE A O 1
ATOM 2484 N N . ASN A 1 328 ? -20.234 4.395 -12.539 1 97.12 328 ASN A N 1
ATOM 2485 C CA . ASN A 1 328 ? -19.609 5.566 -13.141 1 97.12 328 ASN A CA 1
ATOM 2486 C C . ASN A 1 328 ? -18.406 5.18 -13.992 1 97.12 328 ASN A C 1
ATOM 2488 O O . ASN A 1 328 ? -17.875 6.004 -14.742 1 97.12 328 ASN A O 1
ATOM 2492 N N . ASN A 1 329 ? -17.922 3.93 -13.891 1 97.81 329 ASN A N 1
ATOM 2493 C CA . ASN A 1 329 ? -16.844 3.365 -14.688 1 97.81 329 ASN A CA 1
ATOM 2494 C C . ASN A 1 329 ? -17.078 1.887 -14.984 1 97.81 329 ASN A C 1
ATOM 2496 O O . ASN A 1 329 ? -16.969 1.046 -14.094 1 97.81 329 ASN A O 1
ATOM 2500 N N . THR A 1 330 ? -17.328 1.502 -16.203 1 98.12 330 THR A N 1
ATOM 2501 C CA . THR A 1 330 ? -17.672 0.132 -16.578 1 98.12 330 THR A CA 1
ATOM 2502 C C . THR A 1 330 ? -16.422 -0.737 -16.641 1 98.12 330 THR A C 1
ATOM 2504 O O . THR A 1 330 ? -16.516 -1.956 -16.797 1 98.12 330 THR A O 1
ATOM 2507 N N . ASP A 1 331 ? -15.188 -0.098 -16.516 1 97.19 331 ASP A N 1
ATOM 2508 C CA . ASP A 1 331 ? -13.93 -0.826 -16.406 1 97.19 331 ASP A CA 1
ATOM 2509 C C . ASP A 1 331 ? -13.641 -1.204 -14.953 1 97.19 331 ASP A C 1
ATOM 2511 O O . ASP A 1 331 ? -12.57 -1.742 -14.648 1 97.19 331 ASP A O 1
ATOM 2515 N N . ALA A 1 332 ? -14.516 -0.879 -14.055 1 97.88 332 ALA A N 1
ATOM 2516 C CA . ALA A 1 332 ? -14.508 -1.376 -12.688 1 97.88 332 ALA A CA 1
ATOM 2517 C C . ALA A 1 332 ? -15.562 -2.463 -12.484 1 97.88 332 ALA A C 1
ATOM 2519 O O . ALA A 1 332 ? -16.359 -2.4 -11.547 1 97.88 332 ALA A O 1
ATOM 2520 N N . GLU A 1 333 ? -15.578 -3.43 -13.352 1 98.06 333 GLU A N 1
ATOM 2521 C CA . GLU A 1 333 ? -16.609 -4.453 -13.469 1 98.06 333 GLU A CA 1
ATOM 2522 C C . GLU A 1 333 ? -16.391 -5.578 -12.461 1 98.06 333 GLU A C 1
ATOM 2524 O O . GLU A 1 333 ? -17.344 -6.215 -12.016 1 98.06 333 GLU A O 1
ATOM 2529 N N . GLY A 1 334 ? -15.125 -5.922 -12.102 1 98.62 334 GLY A N 1
ATOM 2530 C CA . GLY A 1 334 ? -14.789 -7.047 -11.242 1 98.62 334 GLY A CA 1
ATOM 2531 C C . GLY A 1 334 ? -15.461 -6.977 -9.883 1 98.62 334 GLY A C 1
ATOM 2532 O O . GLY A 1 334 ? -15.984 -7.977 -9.391 1 98.62 334 GLY A O 1
ATOM 2533 N N . ARG A 1 335 ? -15.422 -5.766 -9.289 1 98.62 335 ARG A N 1
ATOM 2534 C CA . ARG A 1 335 ? -16 -5.621 -7.953 1 98.62 335 ARG A CA 1
ATOM 2535 C C . ARG A 1 335 ? -17.516 -5.773 -7.996 1 98.62 335 ARG A C 1
ATOM 2537 O O . ARG A 1 335 ? -18.125 -6.176 -7.008 1 98.62 335 ARG A O 1
ATOM 2544 N N . LEU A 1 336 ? -18.172 -5.527 -9.148 1 98.81 336 LEU A N 1
ATOM 2545 C CA . LEU A 1 336 ? -19.609 -5.684 -9.281 1 98.81 336 LEU A CA 1
ATOM 2546 C C . LEU A 1 336 ? -20 -7.16 -9.281 1 98.81 336 LEU A C 1
ATOM 2548 O O . LEU A 1 336 ? -20.906 -7.566 -8.539 1 98.81 336 LEU A O 1
ATOM 2552 N N . ILE A 1 337 ? -19.281 -7.984 -10.062 1 98.94 337 ILE A N 1
ATOM 2553 C CA . ILE A 1 337 ? -19.656 -9.391 -10.125 1 98.94 337 ILE A CA 1
ATOM 2554 C C . ILE A 1 337 ? -19.281 -10.078 -8.805 1 98.94 337 ILE A C 1
ATOM 2556 O O . ILE A 1 337 ? -19.984 -10.969 -8.344 1 98.94 337 ILE A O 1
ATOM 2560 N N . LEU A 1 338 ? -18.219 -9.656 -8.195 1 98.94 338 LEU A N 1
ATOM 2561 C CA . LEU A 1 338 ? -17.844 -10.188 -6.891 1 98.94 338 LEU A CA 1
ATOM 2562 C C . LEU A 1 338 ? -18.859 -9.82 -5.828 1 98.94 338 LEU A C 1
ATOM 2564 O O . LEU A 1 338 ? -19.156 -10.617 -4.938 1 98.94 338 LEU A O 1
ATOM 2568 N N . ALA A 1 339 ? -19.391 -8.57 -5.883 1 98.88 339 ALA A N 1
ATOM 2569 C CA . ALA A 1 339 ? -20.359 -8.109 -4.895 1 98.88 339 ALA A CA 1
ATOM 2570 C C . ALA A 1 339 ? -21.531 -9.07 -4.793 1 98.88 339 ALA A C 1
ATOM 2572 O O . ALA A 1 339 ? -21.859 -9.562 -3.709 1 98.88 339 ALA A O 1
ATOM 2573 N N . ASP A 1 340 ? -22.156 -9.375 -5.902 1 98.94 340 ASP A N 1
ATOM 2574 C CA . ASP A 1 340 ? -23.297 -10.289 -5.906 1 98.94 340 ASP A CA 1
ATOM 2575 C C . ASP A 1 340 ? -22.859 -11.695 -5.488 1 98.94 340 ASP A C 1
ATOM 2577 O O . ASP A 1 340 ? -23.578 -12.367 -4.73 1 98.94 340 ASP A O 1
ATOM 2581 N N . ALA A 1 341 ? -21.703 -12.148 -5.984 1 98.94 341 ALA A N 1
ATOM 2582 C CA . ALA A 1 341 ? -21.219 -13.484 -5.652 1 98.94 341 ALA A CA 1
ATOM 2583 C C . ALA A 1 341 ? -20.938 -13.609 -4.16 1 98.94 341 ALA A C 1
ATOM 2585 O O . ALA A 1 341 ? -21.156 -14.664 -3.562 1 98.94 341 ALA A O 1
ATOM 2586 N N . LEU A 1 342 ? -20.391 -12.562 -3.58 1 98.94 342 LEU A N 1
ATOM 2587 C CA . LEU A 1 342 ? -20.094 -12.555 -2.15 1 98.94 342 LEU A CA 1
ATOM 2588 C C . LEU A 1 342 ? -21.375 -12.648 -1.332 1 98.94 342 LEU A C 1
ATOM 2590 O O . LEU A 1 342 ? -21.422 -13.344 -0.315 1 98.94 342 LEU A O 1
ATOM 2594 N N . VAL A 1 343 ? -22.391 -11.898 -1.731 1 98.94 343 VAL A N 1
ATOM 2595 C CA . VAL A 1 343 ? -23.672 -11.992 -1.039 1 98.94 343 VAL A CA 1
ATOM 2596 C C . VAL A 1 343 ? -24.203 -13.422 -1.124 1 98.94 343 VAL A C 1
ATOM 2598 O O . VAL A 1 343 ? -24.641 -13.984 -0.119 1 98.94 343 VAL A O 1
ATOM 2601 N N . TYR A 1 344 ? -24.156 -14.016 -2.299 1 98.88 344 TYR A N 1
ATOM 2602 C CA . TYR A 1 344 ? -24.609 -15.391 -2.473 1 98.88 344 TYR A CA 1
ATOM 2603 C C . TYR A 1 344 ? -23.828 -16.344 -1.566 1 98.88 344 TYR A C 1
ATOM 2605 O O . TYR A 1 344 ? -24.422 -17.234 -0.954 1 98.88 344 TYR A O 1
ATOM 2613 N N . ALA A 1 345 ? -22.516 -16.219 -1.521 1 98.88 345 ALA A N 1
ATOM 2614 C CA . ALA A 1 345 ? -21.656 -17.109 -0.737 1 98.88 345 ALA A CA 1
ATOM 2615 C C . ALA A 1 345 ? -22.047 -17.094 0.736 1 98.88 345 ALA A C 1
ATOM 2617 O O . ALA A 1 345 ? -21.859 -18.078 1.442 1 98.88 345 ALA A O 1
ATOM 2618 N N . GLN A 1 346 ? -22.594 -16 1.201 1 98.75 346 GLN A N 1
ATOM 2619 C CA . GLN A 1 346 ? -22.938 -15.812 2.605 1 98.75 346 GLN A CA 1
ATOM 2620 C C . GLN A 1 346 ? -24.156 -16.641 2.98 1 98.75 346 GLN A C 1
ATOM 2622 O O . GLN A 1 346 ? -24.406 -16.906 4.16 1 98.75 346 GLN A O 1
ATOM 2627 N N . GLU A 1 347 ? -24.969 -17.047 1.957 1 98.25 347 GLU A N 1
ATOM 2628 C CA . GLU A 1 347 ? -26.203 -17.812 2.221 1 98.25 347 GLU A CA 1
ATOM 2629 C C . GLU A 1 347 ? -25.891 -19.094 2.967 1 98.25 347 GLU A C 1
ATOM 2631 O O . GLU A 1 347 ? -26.719 -19.578 3.744 1 98.25 347 GLU A O 1
ATOM 2636 N N . ALA A 1 348 ? -24.656 -19.609 2.811 1 98.25 348 ALA A N 1
ATOM 2637 C CA . ALA A 1 348 ? -24.266 -20.859 3.455 1 98.25 348 ALA A CA 1
ATOM 2638 C C . ALA A 1 348 ? -23.719 -20.609 4.855 1 98.25 348 ALA A C 1
ATOM 2640 O O . ALA A 1 348 ? -23.328 -21.547 5.555 1 98.25 348 ALA A O 1
ATOM 2641 N N . ASN A 1 349 ? -23.641 -19.375 5.277 1 98.44 349 ASN A N 1
ATOM 2642 C CA . ASN A 1 349 ? -23.172 -18.938 6.586 1 98.44 349 ASN A CA 1
ATOM 2643 C C . ASN A 1 349 ? -21.781 -19.484 6.898 1 98.44 349 ASN A C 1
ATOM 2645 O O . ASN A 1 349 ? -21.578 -20.125 7.93 1 98.44 349 ASN A O 1
ATOM 2649 N N . PRO A 1 350 ? -20.812 -19.312 6.035 1 98.75 350 PRO A N 1
ATOM 2650 C CA . PRO A 1 350 ? -19.453 -19.781 6.289 1 98.75 350 PRO A CA 1
ATOM 2651 C C . PRO A 1 350 ? -18.75 -19.031 7.418 1 98.75 350 PRO A C 1
ATOM 2653 O O . PRO A 1 350 ? -19.094 -17.875 7.684 1 98.75 350 PRO A O 1
ATOM 2656 N N . THR A 1 351 ? -17.828 -19.688 8.047 1 98.12 351 THR A N 1
ATOM 2657 C CA . THR A 1 351 ? -17.016 -19.031 9.062 1 98.12 351 THR A CA 1
ATOM 2658 C C . THR A 1 351 ? -16.094 -18 8.43 1 98.12 351 THR A C 1
ATOM 2660 O O . THR A 1 351 ? -15.945 -16.891 8.945 1 98.12 351 THR A O 1
ATOM 2663 N N . TYR A 1 352 ? -15.438 -18.375 7.359 1 98.62 352 TYR A N 1
ATOM 2664 C CA . TYR A 1 352 ? -14.539 -17.5 6.609 1 98.62 352 TYR A CA 1
ATOM 2665 C C . TYR A 1 352 ? -15.047 -17.297 5.184 1 98.62 352 TYR A C 1
ATOM 2667 O O . TYR A 1 352 ? -15.609 -18.219 4.582 1 98.62 352 TYR A O 1
ATOM 2675 N N . ILE A 1 353 ? -14.875 -16.125 4.652 1 98.88 353 ILE A N 1
ATOM 2676 C CA . ILE A 1 353 ? -15.07 -15.836 3.236 1 98.88 353 ILE A CA 1
ATOM 2677 C C . ILE A 1 353 ? -13.797 -15.227 2.652 1 98.88 353 ILE A C 1
ATOM 2679 O O . ILE A 1 353 ? -13.258 -14.258 3.197 1 98.88 353 ILE A O 1
ATOM 2683 N N . VAL A 1 354 ? -13.266 -15.789 1.582 1 98.94 354 VAL A N 1
ATOM 2684 C CA . VAL A 1 354 ? -12.07 -15.281 0.913 1 98.94 354 VAL A CA 1
ATOM 2685 C C . VAL A 1 354 ? -12.352 -15.094 -0.576 1 98.94 354 VAL A C 1
ATOM 2687 O O . VAL A 1 354 ? -12.773 -16.031 -1.256 1 98.94 354 VAL A O 1
ATOM 2690 N N . ASP A 1 355 ? -12.195 -13.906 -1.019 1 98.94 355 ASP A N 1
ATOM 2691 C CA . ASP A 1 355 ? -12.305 -13.719 -2.461 1 98.94 355 ASP A CA 1
ATOM 2692 C C . ASP A 1 355 ? -10.969 -13.289 -3.066 1 98.94 355 ASP A C 1
ATOM 2694 O O . ASP A 1 355 ? -10.141 -12.68 -2.385 1 98.94 355 ASP A O 1
ATOM 2698 N N . VAL A 1 356 ? -10.742 -13.703 -4.293 1 98.94 356 VAL A N 1
ATOM 2699 C CA . VAL A 1 356 ? -9.516 -13.453 -5.043 1 98.94 356 VAL A CA 1
ATOM 2700 C C . VAL A 1 356 ? -9.852 -12.836 -6.398 1 98.94 356 VAL A C 1
ATOM 2702 O O . VAL A 1 356 ? -10.797 -13.266 -7.062 1 98.94 356 VAL A O 1
ATOM 2705 N N . ALA A 1 357 ? -9.109 -11.766 -6.742 1 98.88 357 ALA A N 1
ATOM 2706 C CA . ALA A 1 357 ? -9.422 -11.109 -8.008 1 98.88 357 ALA A CA 1
ATOM 2707 C C . ALA A 1 357 ? -8.195 -10.383 -8.562 1 98.88 357 ALA A C 1
ATOM 2709 O O . ALA A 1 357 ? -7.398 -9.828 -7.809 1 98.88 357 ALA A O 1
ATOM 2710 N N . THR A 1 358 ? -8.016 -10.461 -9.867 1 98.38 358 THR A N 1
ATOM 2711 C CA . THR A 1 358 ? -7.27 -9.406 -10.547 1 98.38 358 THR A CA 1
ATOM 2712 C C . THR A 1 358 ? -8.078 -8.109 -10.586 1 98.38 358 THR A C 1
ATOM 2714 O O . THR A 1 358 ? -8.68 -7.777 -11.609 1 98.38 358 THR A O 1
ATOM 2717 N N . LEU A 1 359 ? -8.023 -7.34 -9.531 1 98.19 359 LEU A N 1
ATOM 2718 C CA . LEU A 1 359 ? -9.102 -6.371 -9.344 1 98.19 359 LEU A CA 1
ATOM 2719 C C . LEU A 1 359 ? -8.664 -4.977 -9.781 1 98.19 359 LEU A C 1
ATOM 2721 O O . LEU A 1 359 ? -9.43 -4.25 -10.414 1 98.19 359 LEU A O 1
ATOM 2725 N N . THR A 1 360 ? -7.449 -4.598 -9.422 1 97.56 360 THR A N 1
ATOM 2726 C CA . THR A 1 360 ? -7.176 -3.186 -9.648 1 97.56 360 THR A CA 1
ATOM 2727 C C . THR A 1 360 ? -5.762 -2.984 -10.18 1 97.56 360 THR A C 1
ATOM 2729 O O . THR A 1 360 ? -4.812 -3.598 -9.68 1 97.56 360 THR A O 1
ATOM 2732 N N . GLY A 1 361 ? -5.641 -2.139 -11.242 1 95.75 361 GLY A N 1
ATOM 2733 C CA . GLY A 1 361 ? -4.328 -1.659 -11.633 1 95.75 361 GLY A CA 1
ATOM 2734 C C . GLY A 1 361 ? -3.609 -0.912 -10.531 1 95.75 361 GLY A C 1
ATOM 2735 O O . GLY A 1 361 ? -2.379 -0.923 -10.461 1 95.75 361 GLY A O 1
ATOM 2736 N N . ALA A 1 362 ? -4.348 -0.313 -9.633 1 97.62 362 ALA A N 1
ATOM 2737 C CA . ALA A 1 362 ? -3.795 0.428 -8.5 1 97.62 362 ALA A CA 1
ATOM 2738 C C . ALA A 1 362 ? -2.896 -0.463 -7.645 1 97.62 362 ALA A C 1
ATOM 2740 O O . ALA A 1 362 ? -1.903 0.003 -7.082 1 97.62 362 ALA A O 1
ATOM 2741 N N . MET A 1 363 ? -3.215 -1.74 -7.535 1 98.12 363 MET A N 1
ATOM 2742 C CA . MET A 1 363 ? -2.402 -2.658 -6.742 1 98.12 363 MET A CA 1
ATOM 2743 C C . MET A 1 363 ? -1.026 -2.85 -7.375 1 98.12 363 MET A C 1
ATOM 2745 O O . MET A 1 363 ? -0.029 -3.002 -6.668 1 98.12 363 MET A O 1
ATOM 2749 N N . MET A 1 364 ? -0.937 -2.834 -8.711 1 96.94 364 MET A N 1
ATOM 2750 C CA . MET A 1 364 ? 0.347 -2.904 -9.398 1 96.94 364 MET A CA 1
ATOM 2751 C C . MET A 1 364 ? 1.244 -1.736 -9.008 1 96.94 364 MET A C 1
ATOM 2753 O O . MET A 1 364 ? 2.447 -1.912 -8.805 1 96.94 364 MET A O 1
ATOM 2757 N N . ILE A 1 365 ? 0.602 -0.586 -8.906 1 97.38 365 ILE A N 1
ATOM 2758 C CA . ILE A 1 365 ? 1.349 0.613 -8.539 1 97.38 365 ILE A CA 1
ATOM 2759 C C . ILE A 1 365 ? 1.734 0.548 -7.062 1 97.38 365 ILE A C 1
ATOM 2761 O O . ILE A 1 365 ? 2.836 0.954 -6.688 1 97.38 365 ILE A O 1
ATOM 2765 N N . ALA A 1 366 ? 0.875 0.062 -6.23 1 98.19 366 ALA A N 1
ATOM 2766 C CA . ALA A 1 366 ? 1.076 0.045 -4.781 1 98.19 366 ALA A CA 1
ATOM 2767 C C . ALA A 1 366 ? 2.16 -0.955 -4.391 1 98.19 366 ALA A C 1
ATOM 2769 O O . ALA A 1 366 ? 3.047 -0.639 -3.594 1 98.19 366 ALA A O 1
ATOM 2770 N N . LEU A 1 367 ? 2.082 -2.213 -5.004 1 98.25 367 LEU A N 1
ATOM 2771 C CA . LEU A 1 367 ? 2.928 -3.271 -4.461 1 98.25 367 LEU A CA 1
ATOM 2772 C C . LEU A 1 367 ? 3.781 -3.898 -5.559 1 98.25 367 LEU A C 1
ATOM 2774 O O . LEU A 1 367 ? 4.629 -4.75 -5.277 1 98.25 367 LEU A O 1
ATOM 2778 N N . GLY A 1 368 ? 3.604 -3.5 -6.824 1 96.94 368 GLY A N 1
ATOM 2779 C CA . GLY A 1 368 ? 4.328 -4.156 -7.902 1 96.94 368 GLY A CA 1
ATOM 2780 C C . GLY A 1 368 ? 4.023 -5.641 -8.008 1 96.94 368 GLY A C 1
ATOM 2781 O O . GLY A 1 368 ? 2.879 -6.059 -7.832 1 96.94 368 GLY A O 1
ATOM 2782 N N . ASP A 1 369 ? 5.012 -6.426 -8.375 1 96.25 369 ASP A N 1
ATOM 2783 C CA . ASP A 1 369 ? 4.809 -7.863 -8.539 1 96.25 369 ASP A CA 1
ATOM 2784 C C . ASP A 1 369 ? 5.531 -8.648 -7.441 1 96.25 369 ASP A C 1
ATOM 2786 O O . ASP A 1 369 ? 5.816 -9.836 -7.605 1 96.25 369 ASP A O 1
ATOM 2790 N N . ALA A 1 370 ? 5.848 -7.93 -6.348 1 96.5 370 ALA A N 1
ATOM 2791 C CA . ALA A 1 370 ? 6.586 -8.578 -5.266 1 96.5 370 ALA A CA 1
ATOM 2792 C C . ALA A 1 370 ? 5.637 -9.195 -4.246 1 96.5 370 ALA A C 1
ATOM 2794 O O . ALA A 1 370 ? 5.957 -10.211 -3.623 1 96.5 370 ALA A O 1
ATOM 2795 N N . PHE A 1 371 ? 4.492 -8.539 -4.043 1 98.31 371 PHE A N 1
ATOM 2796 C CA . PHE A 1 371 ? 3.559 -8.977 -3.012 1 98.31 371 PHE A CA 1
ATOM 2797 C C . PHE A 1 371 ? 2.141 -9.055 -3.566 1 98.31 371 PHE A C 1
ATOM 2799 O O . PHE A 1 371 ? 1.754 -8.25 -4.414 1 98.31 371 PHE A O 1
ATOM 2806 N N . ILE A 1 372 ? 1.384 -10.008 -3.057 1 98.75 372 ILE A N 1
ATOM 2807 C CA . ILE A 1 372 ? -0.067 -9.992 -3.207 1 98.75 372 ILE A CA 1
ATOM 2808 C C . ILE A 1 372 ? -0.688 -9.07 -2.166 1 98.75 372 ILE A C 1
ATOM 2810 O O . ILE A 1 372 ? -0.395 -9.18 -0.973 1 98.75 372 ILE A O 1
ATOM 2814 N N . GLY A 1 373 ? -1.461 -8.109 -2.676 1 98.88 373 GLY A N 1
ATOM 2815 C CA . GLY A 1 373 ? -2.189 -7.293 -1.722 1 98.88 373 GLY A CA 1
ATOM 2816 C C . GLY A 1 373 ? -3.449 -7.961 -1.203 1 98.88 373 GLY A C 1
ATOM 2817 O O . GLY A 1 373 ? -4.168 -8.617 -1.96 1 98.88 373 GLY A O 1
ATOM 2818 N N . TYR A 1 374 ? -3.689 -7.801 0.138 1 98.94 374 TYR A N 1
ATOM 2819 C CA . TYR A 1 374 ? -4.941 -8.328 0.67 1 98.94 374 TYR A CA 1
ATOM 2820 C C . TYR A 1 374 ? -5.527 -7.383 1.715 1 98.94 374 TYR A C 1
ATOM 2822 O O . TYR A 1 374 ? -4.824 -6.52 2.246 1 98.94 374 TYR A O 1
ATOM 2830 N N . PHE A 1 375 ? -6.809 -7.512 1.914 1 98.88 375 PHE A N 1
ATOM 2831 C CA . PHE A 1 375 ? -7.586 -6.684 2.826 1 98.88 375 PHE A CA 1
ATOM 2832 C C . PHE A 1 375 ? -8.391 -7.547 3.793 1 98.88 375 PHE A C 1
ATOM 2834 O O . PHE A 1 375 ? -9.047 -8.508 3.381 1 98.88 375 PHE A O 1
ATOM 2841 N N . THR A 1 376 ? -8.336 -7.266 5.082 1 98.81 376 THR A N 1
ATOM 2842 C CA . THR A 1 376 ? -9.18 -7.922 6.074 1 98.81 376 THR A CA 1
ATOM 2843 C C . THR A 1 376 ? -9.258 -7.086 7.352 1 98.81 376 THR A C 1
ATOM 2845 O O . THR A 1 376 ? -8.312 -6.375 7.691 1 98.81 376 THR A O 1
ATOM 2848 N N . ALA A 1 377 ? -10.383 -7.094 7.996 1 97.19 377 ALA A N 1
ATOM 2849 C CA . ALA A 1 377 ? -10.555 -6.43 9.289 1 97.19 377 ALA A CA 1
ATOM 2850 C C . ALA A 1 377 ? -10.211 -7.371 10.438 1 97.19 377 ALA A C 1
ATOM 2852 O O . ALA A 1 377 ? -10.117 -6.945 11.594 1 97.19 377 ALA A O 1
ATOM 2853 N N . ASP A 1 378 ? -10 -8.641 10.125 1 98 378 ASP A N 1
ATOM 2854 C CA . ASP A 1 378 ? -9.75 -9.656 11.141 1 98 378 ASP A CA 1
ATOM 2855 C C . ASP A 1 378 ? -8.25 -9.859 11.367 1 98 378 ASP A C 1
ATOM 2857 O O . ASP A 1 378 ? -7.566 -10.438 10.516 1 98 378 ASP A O 1
ATOM 2861 N N . ASP A 1 379 ? -7.762 -9.477 12.555 1 97.31 379 ASP A N 1
ATOM 2862 C CA . ASP A 1 379 ? -6.332 -9.531 12.852 1 97.31 379 ASP A CA 1
ATOM 2863 C C . ASP A 1 379 ? -5.836 -10.969 12.906 1 97.31 379 ASP A C 1
ATOM 2865 O O . ASP A 1 379 ? -4.699 -11.258 12.523 1 97.31 379 ASP A O 1
ATOM 2869 N N . ASP A 1 380 ? -6.633 -11.891 13.445 1 98.19 380 ASP A N 1
ATOM 2870 C CA . ASP A 1 380 ? -6.219 -13.289 13.523 1 98.19 380 ASP A CA 1
ATOM 2871 C C . ASP A 1 380 ? -6.117 -13.906 12.125 1 98.19 380 ASP A C 1
ATOM 2873 O O . ASP A 1 380 ? -5.16 -14.617 11.828 1 98.19 380 ASP A O 1
ATOM 2877 N N . LEU A 1 381 ? -7.117 -13.625 11.305 1 98.56 381 LEU A N 1
ATOM 2878 C CA . LEU A 1 381 ? -7.062 -14.102 9.93 1 98.56 381 LEU A CA 1
ATOM 2879 C C . LEU A 1 381 ? -5.859 -13.508 9.195 1 98.56 381 LEU A C 1
ATOM 2881 O O . LEU A 1 381 ? -5.207 -14.203 8.406 1 98.56 381 LEU A O 1
ATOM 2885 N N . SER A 1 382 ? -5.578 -12.25 9.492 1 98.69 382 SER A N 1
ATOM 2886 C CA . SER A 1 382 ? -4.434 -11.586 8.875 1 98.69 382 SER A CA 1
ATOM 2887 C C . SER A 1 382 ? -3.129 -12.297 9.234 1 98.69 382 SER A C 1
ATOM 2889 O O . SER A 1 382 ? -2.25 -12.453 8.383 1 98.69 382 SER A O 1
ATOM 2891 N N . LYS A 1 383 ? -2.98 -12.68 10.484 1 98.5 383 LYS A N 1
ATOM 2892 C CA . LYS A 1 383 ? -1.783 -13.398 10.914 1 98.5 383 LYS A CA 1
ATOM 2893 C C . LYS A 1 383 ? -1.63 -14.719 10.164 1 98.5 383 LYS A C 1
ATOM 2895 O O . LYS A 1 383 ? -0.527 -15.078 9.75 1 98.5 383 LYS A O 1
ATOM 2900 N N . ILE A 1 384 ? -2.736 -15.406 9.984 1 98.75 384 ILE A N 1
ATOM 2901 C CA . ILE A 1 384 ? -2.734 -16.688 9.273 1 98.75 384 ILE A CA 1
ATOM 2902 C C . ILE A 1 384 ? -2.334 -16.469 7.816 1 98.75 384 ILE A C 1
ATOM 2904 O O . ILE A 1 384 ? -1.485 -17.188 7.285 1 98.75 384 ILE A O 1
ATOM 2908 N N . ILE A 1 385 ? -2.92 -15.414 7.184 1 98.88 385 ILE A N 1
ATOM 2909 C CA . ILE A 1 385 ? -2.645 -15.094 5.789 1 98.88 385 ILE A CA 1
ATOM 2910 C C . ILE A 1 385 ? -1.174 -14.719 5.625 1 98.88 385 ILE A C 1
ATOM 2912 O O . ILE A 1 385 ? -0.495 -15.211 4.723 1 98.88 385 ILE A O 1
ATOM 2916 N N . HIS A 1 386 ? -0.695 -13.883 6.484 1 98.56 386 HIS A N 1
ATOM 2917 C CA . HIS A 1 386 ? 0.682 -13.406 6.426 1 98.56 386 HIS A CA 1
ATOM 2918 C C . HIS A 1 386 ? 1.671 -14.562 6.527 1 98.56 386 HIS A C 1
ATOM 2920 O O . HIS A 1 386 ? 2.582 -14.68 5.707 1 98.56 386 HIS A O 1
ATOM 2926 N N . GLN A 1 387 ? 1.496 -15.406 7.523 1 98.62 387 GLN A N 1
ATOM 2927 C CA . GLN A 1 387 ? 2.385 -16.547 7.711 1 98.62 387 GLN A CA 1
ATOM 2928 C C . GLN A 1 387 ? 2.281 -17.531 6.543 1 98.62 387 GLN A C 1
ATOM 2930 O O . GLN A 1 387 ? 3.283 -18.109 6.129 1 98.62 387 GLN A O 1
ATOM 2935 N N . SER A 1 388 ? 1.086 -17.703 6.031 1 98.81 388 SER A N 1
ATOM 2936 C CA . SER A 1 388 ? 0.899 -18.578 4.871 1 98.81 388 SER A CA 1
ATOM 2937 C C . SER A 1 388 ? 1.681 -18.062 3.666 1 98.81 388 SER A C 1
ATOM 2939 O O . SER A 1 388 ? 2.242 -18.844 2.9 1 98.81 388 SER A O 1
ATOM 2941 N N . GLY A 1 389 ? 1.683 -16.719 3.484 1 98.69 389 GLY A N 1
ATOM 2942 C CA . GLY A 1 389 ? 2.445 -16.125 2.398 1 98.69 389 GLY A CA 1
ATOM 2943 C C . GLY A 1 389 ? 3.932 -16.422 2.484 1 98.69 389 GLY A C 1
ATOM 2944 O O . GLY A 1 389 ? 4.574 -16.703 1.471 1 98.69 389 GLY A O 1
ATOM 2945 N N . ILE A 1 390 ? 4.465 -16.375 3.695 1 98.12 390 ILE A N 1
ATOM 2946 C CA . ILE A 1 390 ? 5.879 -16.656 3.912 1 98.12 390 ILE A CA 1
ATOM 2947 C C . ILE A 1 390 ? 6.16 -18.125 3.641 1 98.12 390 ILE A C 1
ATOM 2949 O O . ILE A 1 390 ? 7.062 -18.469 2.869 1 98.12 390 ILE A O 1
ATOM 2953 N N . ASP A 1 391 ? 5.336 -19 4.215 1 98 391 ASP A N 1
ATOM 2954 C CA . ASP A 1 391 ? 5.574 -20.438 4.129 1 98 391 ASP A CA 1
ATOM 2955 C C . ASP A 1 391 ? 5.445 -20.922 2.689 1 98 391 ASP A C 1
ATOM 2957 O O . ASP A 1 391 ? 6.184 -21.812 2.266 1 98 391 ASP A O 1
ATOM 2961 N N . ALA A 1 392 ? 4.574 -20.328 1.946 1 98.12 392 ALA A N 1
ATOM 2962 C CA . ALA A 1 392 ? 4.289 -20.797 0.59 1 98.12 392 ALA A CA 1
ATOM 2963 C C . ALA A 1 392 ? 5.219 -20.141 -0.423 1 98.12 392 ALA A C 1
ATOM 2965 O O . ALA A 1 392 ? 5.191 -20.469 -1.609 1 98.12 392 ALA A O 1
ATOM 2966 N N . ASN A 1 393 ? 6.098 -19.25 0.008 1 97.75 393 ASN A N 1
ATOM 2967 C CA . ASN A 1 393 ? 6.879 -18.422 -0.912 1 97.75 393 ASN A CA 1
ATOM 2968 C C . ASN A 1 393 ? 5.984 -17.719 -1.933 1 97.75 393 ASN A C 1
ATOM 2970 O O . ASN A 1 393 ? 6.23 -17.812 -3.137 1 97.75 393 ASN A O 1
ATOM 2974 N N . ASP A 1 394 ? 4.953 -17.219 -1.543 1 98.25 394 ASP A N 1
ATOM 2975 C CA . ASP A 1 394 ? 3.936 -16.406 -2.207 1 98.25 394 ASP A CA 1
ATOM 2976 C C . ASP A 1 394 ? 3.525 -15.219 -1.337 1 98.25 394 ASP A C 1
ATOM 2978 O O . ASP A 1 394 ? 2.41 -15.18 -0.812 1 98.25 394 ASP A O 1
ATOM 2982 N N . PRO A 1 395 ? 4.496 -14.234 -1.275 1 97.88 395 PRO A N 1
ATOM 2983 C CA . PRO A 1 395 ? 4.395 -13.203 -0.242 1 97.88 395 PRO A CA 1
ATOM 2984 C C . PRO A 1 395 ? 3.164 -12.32 -0.412 1 97.88 395 PRO A C 1
ATOM 2986 O O . PRO A 1 395 ? 2.783 -11.992 -1.54 1 97.88 395 PRO A O 1
ATOM 2989 N N . VAL A 1 396 ? 2.586 -11.891 0.718 1 98.75 396 VAL A N 1
ATOM 2990 C CA . VAL A 1 396 ? 1.376 -11.078 0.763 1 98.75 396 VAL A CA 1
ATOM 2991 C C . VAL A 1 396 ? 1.612 -9.844 1.634 1 98.75 396 VAL A C 1
ATOM 2993 O O . VAL A 1 396 ? 2.51 -9.836 2.48 1 98.75 396 VAL A O 1
ATOM 2996 N N . TRP A 1 397 ? 0.897 -8.82 1.395 1 98.81 397 TRP A N 1
ATOM 2997 C CA . TRP A 1 397 ? 0.987 -7.609 2.209 1 98.81 397 TRP A CA 1
ATOM 2998 C C . TRP A 1 397 ? -0.4 -7.047 2.502 1 98.81 397 TRP A C 1
ATOM 3000 O O . TRP A 1 397 ? -1.204 -6.852 1.588 1 98.81 397 TRP A O 1
ATOM 3010 N N . ARG A 1 398 ? -0.737 -6.824 3.773 1 98.75 398 ARG A N 1
ATOM 3011 C CA . ARG A 1 398 ? -2.029 -6.285 4.184 1 98.75 398 ARG A CA 1
ATOM 3012 C C . ARG A 1 398 ? -2.16 -4.816 3.795 1 98.75 398 ARG A C 1
ATOM 3014 O O . ARG A 1 398 ? -1.266 -4.016 4.07 1 98.75 398 ARG A O 1
ATOM 3021 N N . MET A 1 399 ? -3.191 -4.453 3.141 1 98.81 399 MET A N 1
ATOM 3022 C CA . MET A 1 399 ? -3.545 -3.078 2.793 1 98.81 399 MET A CA 1
ATOM 3023 C C . MET A 1 399 ? -4.68 -2.568 3.678 1 98.81 399 MET A C 1
ATOM 3025 O O . MET A 1 399 ? -5.359 -3.355 4.34 1 98.81 399 MET A O 1
ATOM 3029 N N . PRO A 1 400 ? -4.891 -1.272 3.773 1 98.12 400 PRO A N 1
ATOM 3030 C CA . PRO A 1 400 ? -5.883 -0.754 4.719 1 98.12 400 PRO A CA 1
ATOM 3031 C C . PRO A 1 400 ? -7.316 -0.991 4.258 1 98.12 400 PRO A C 1
ATOM 3033 O O . PRO A 1 400 ? -7.672 -0.64 3.129 1 98.12 400 PRO A O 1
ATOM 3036 N N . LEU A 1 401 ? -8.078 -1.577 5.051 1 97.81 401 LEU A N 1
ATOM 3037 C CA . LEU A 1 401 ? -9.531 -1.639 4.945 1 97.81 401 LEU A CA 1
ATOM 3038 C C . LEU A 1 401 ? -10.188 -0.662 5.914 1 97.81 401 LEU A C 1
ATOM 3040 O O . LEU A 1 401 ? -10.414 -0.994 7.082 1 97.81 401 LEU A O 1
ATOM 3044 N N . SER A 1 402 ? -10.523 0.576 5.406 1 96.25 402 SER A N 1
ATOM 3045 C CA . SER A 1 402 ? -10.953 1.646 6.301 1 96.25 402 SER A CA 1
ATOM 3046 C C . SER A 1 402 ? -12.141 2.402 5.73 1 96.25 402 SER A C 1
ATOM 3048 O O . SER A 1 402 ? -12.195 2.68 4.527 1 96.25 402 SER A O 1
ATOM 3050 N N . GLN A 1 403 ? -13.047 2.758 6.664 1 94.38 403 GLN A N 1
ATOM 3051 C CA . GLN A 1 403 ? -14.227 3.533 6.293 1 94.38 403 GLN A CA 1
ATOM 3052 C C . GLN A 1 403 ? -13.844 4.953 5.887 1 94.38 403 GLN A C 1
ATOM 3054 O O . GLN A 1 403 ? -14.648 5.68 5.301 1 94.38 403 GLN A O 1
ATOM 3059 N N . LEU A 1 404 ? -12.648 5.332 6.07 1 95.25 404 LEU A N 1
ATOM 3060 C CA . LEU A 1 404 ? -12.164 6.652 5.676 1 95.25 404 LEU A CA 1
ATOM 3061 C C . LEU A 1 404 ? -12.18 6.809 4.16 1 95.25 404 LEU A C 1
ATOM 3063 O O . LEU A 1 404 ? -12.156 7.93 3.648 1 95.25 404 LEU A O 1
ATOM 3067 N N . TYR A 1 405 ? -12.32 5.676 3.463 1 95.56 405 TYR A N 1
ATOM 3068 C CA . TYR A 1 405 ? -12.32 5.711 2.004 1 95.56 405 TYR A CA 1
ATOM 3069 C C . TYR A 1 405 ? -13.742 5.848 1.464 1 95.56 405 TYR A C 1
ATOM 3071 O O . TYR A 1 405 ? -13.938 6.16 0.287 1 95.56 405 TYR A O 1
ATOM 3079 N N . LEU A 1 406 ? -14.75 5.637 2.26 1 92.31 406 LEU A N 1
ATOM 3080 C CA . LEU A 1 406 ? -16.125 5.488 1.813 1 92.31 406 LEU A CA 1
ATOM 3081 C C . LEU A 1 406 ? -16.656 6.793 1.225 1 92.31 406 LEU A C 1
ATOM 3083 O O . LEU A 1 406 ? -17.422 6.781 0.261 1 92.31 406 LEU A O 1
ATOM 3087 N N . PRO A 1 407 ? -16.234 7.977 1.735 1 90.5 407 PRO A N 1
ATOM 3088 C CA . PRO A 1 407 ? -16.766 9.234 1.191 1 90.5 407 PRO A CA 1
ATOM 3089 C C . PRO A 1 407 ? -16.438 9.406 -0.292 1 90.5 407 PRO A C 1
ATOM 3091 O O . PRO A 1 407 ? -17.203 10.047 -1.021 1 90.5 407 PRO A O 1
ATOM 3094 N N . SER A 1 408 ? -15.391 8.836 -0.734 1 91.62 408 SER A N 1
ATOM 3095 C CA . SER A 1 408 ? -15.008 8.961 -2.137 1 91.62 408 SER A CA 1
ATOM 3096 C C . SER A 1 408 ? -15.922 8.141 -3.033 1 91.62 408 SER A C 1
ATOM 3098 O O . SER A 1 408 ? -15.914 8.297 -4.254 1 91.62 408 SER A O 1
ATOM 3100 N N . MET A 1 409 ? -16.797 7.328 -2.461 1 93.12 409 MET A N 1
ATOM 3101 C CA . MET A 1 409 ? -17.672 6.441 -3.213 1 93.12 409 MET A CA 1
ATOM 3102 C C . MET A 1 409 ? -19.109 6.926 -3.146 1 93.12 409 MET A C 1
ATOM 3104 O O . MET A 1 409 ? -20.031 6.199 -3.523 1 93.12 409 MET A O 1
ATOM 3108 N N . LYS A 1 410 ? -19.312 8.109 -2.688 1 91.38 410 LYS A N 1
ATOM 3109 C CA . LYS A 1 410 ? -20.656 8.672 -2.555 1 91.38 410 LYS A CA 1
ATOM 3110 C C . LYS A 1 410 ? -21.281 8.93 -3.922 1 91.38 410 LYS A C 1
ATOM 3112 O O . LYS A 1 410 ? -20.594 9.391 -4.844 1 91.38 410 LYS A O 1
ATOM 3117 N N . SER A 1 411 ? -22.531 8.578 -4.062 1 94.12 411 SER A N 1
ATOM 3118 C CA . SER A 1 411 ? -23.328 8.836 -5.254 1 94.12 411 SER A CA 1
ATOM 3119 C C . SER A 1 411 ? -24.516 9.734 -4.941 1 94.12 411 SER A C 1
ATOM 3121 O O . SER A 1 411 ? -25.062 9.703 -3.832 1 94.12 411 SER A O 1
ATOM 3123 N N . ASN A 1 412 ? -24.938 10.523 -5.898 1 92.88 412 ASN A N 1
ATOM 3124 C CA . ASN A 1 412 ? -26.109 11.375 -5.738 1 92.88 412 ASN A CA 1
ATOM 3125 C C . ASN A 1 412 ? -27.391 10.641 -6.121 1 92.88 412 ASN A C 1
ATOM 3127 O O . ASN A 1 412 ? -28.484 11.102 -5.812 1 92.88 412 ASN A O 1
ATOM 3131 N N . VAL A 1 413 ? -27.25 9.523 -6.75 1 96.44 413 VAL A N 1
ATOM 3132 C CA . VAL A 1 413 ? -28.453 8.906 -7.305 1 96.44 413 VAL A CA 1
ATOM 3133 C C . VAL A 1 413 ? -28.594 7.477 -6.785 1 96.44 413 VAL A C 1
ATOM 3135 O O . VAL A 1 413 ? -29.609 6.816 -7.023 1 96.44 413 VAL A O 1
ATOM 3138 N N . ALA A 1 414 ? -27.547 6.93 -6.133 1 97.62 414 ALA A N 1
ATOM 3139 C CA . ALA A 1 414 ? -27.531 5.57 -5.598 1 97.62 414 ALA A CA 1
ATOM 3140 C C . ALA A 1 414 ? -26.859 5.527 -4.227 1 97.62 414 ALA A C 1
ATOM 3142 O O . ALA A 1 414 ? -26.406 6.555 -3.725 1 97.62 414 ALA A O 1
ATOM 3143 N N . ASP A 1 415 ? -26.844 4.422 -3.578 1 96.56 415 ASP A N 1
ATOM 3144 C CA . ASP A 1 415 ? -26.188 4.27 -2.285 1 96.56 415 ASP A CA 1
ATOM 3145 C C . ASP A 1 415 ? -24.672 4.434 -2.416 1 96.56 415 ASP A C 1
ATOM 3147 O O . ASP A 1 415 ? -24.016 4.934 -1.5 1 96.56 415 ASP A O 1
ATOM 3151 N N . LEU A 1 416 ? -24.156 3.943 -3.535 1 96.44 416 LEU A N 1
ATOM 3152 C CA . LEU A 1 416 ? -22.719 3.975 -3.785 1 96.44 416 LEU A CA 1
ATOM 3153 C C . LEU A 1 416 ? -22.422 4.137 -5.273 1 96.44 416 LEU A C 1
ATOM 3155 O O . LEU A 1 416 ? -23.281 3.865 -6.109 1 96.44 416 LEU A O 1
ATOM 3159 N N . LYS A 1 417 ? -21.234 4.59 -5.57 1 96.88 417 LYS A N 1
ATOM 3160 C CA . LYS A 1 417 ? -20.672 4.422 -6.906 1 96.88 417 LYS A CA 1
ATOM 3161 C C . LYS A 1 417 ? -19.641 3.297 -6.934 1 96.88 417 LYS A C 1
ATOM 3163 O O . LYS A 1 417 ? -19.062 2.955 -5.902 1 96.88 417 LYS A O 1
ATOM 3168 N N . ASN A 1 418 ? -19.406 2.762 -8.133 1 97.25 418 ASN A N 1
ATOM 3169 C CA . ASN A 1 418 ? -18.594 1.544 -8.156 1 97.25 418 ASN A CA 1
ATOM 3170 C C . ASN A 1 418 ? -17.109 1.857 -8.266 1 97.25 418 ASN A C 1
ATOM 3172 O O . ASN A 1 418 ? -16.266 0.983 -8.039 1 97.25 418 ASN A O 1
ATOM 3176 N N . ALA A 1 419 ? -16.781 3.145 -8.602 1 95.5 419 ALA A N 1
ATOM 3177 C CA . ALA A 1 419 ? -15.367 3.475 -8.75 1 95.5 419 ALA A CA 1
ATOM 3178 C C . ALA A 1 419 ? -15.078 4.895 -8.266 1 95.5 419 ALA A C 1
ATOM 3180 O O . ALA A 1 419 ? -15.938 5.773 -8.359 1 95.5 419 ALA A O 1
ATOM 3181 N N . VAL A 1 420 ? -13.883 5.082 -7.711 1 91.88 420 VAL A N 1
ATOM 3182 C CA . VAL A 1 420 ? -13.461 6.418 -7.305 1 91.88 420 VAL A CA 1
ATOM 3183 C C . VAL A 1 420 ? -12.953 7.195 -8.516 1 91.88 420 VAL A C 1
ATOM 3185 O O . VAL A 1 420 ? -12.359 6.613 -9.43 1 91.88 420 VAL A O 1
ATOM 3188 N N . GLU A 1 421 ? -13.227 8.461 -8.445 1 88.25 421 GLU A N 1
ATOM 3189 C CA . GLU A 1 421 ? -12.719 9.312 -9.516 1 88.25 421 GLU A CA 1
ATOM 3190 C C . GLU A 1 421 ? -11.25 9.664 -9.297 1 88.25 421 GLU A C 1
ATOM 3192 O O . GLU A 1 421 ? -10.828 9.914 -8.164 1 88.25 421 GLU A O 1
ATOM 3197 N N . GLY A 1 422 ? -10.375 9.617 -10.32 1 84.81 422 GLY A N 1
ATOM 3198 C CA . GLY A 1 422 ? -8.969 9.992 -10.227 1 84.81 422 GLY A CA 1
ATOM 3199 C C . GLY A 1 422 ? -8.07 8.836 -9.828 1 84.81 422 GLY A C 1
ATOM 3200 O O . GLY A 1 422 ? -6.848 8.914 -9.984 1 84.81 422 GLY A O 1
ATOM 3201 N N . GLY A 1 423 ? -8.562 7.773 -9.25 1 87.94 423 GLY A N 1
ATOM 3202 C CA . GLY A 1 423 ? -7.809 6.551 -9.016 1 87.94 423 GLY A CA 1
ATOM 3203 C C . GLY A 1 423 ? -7.062 6.555 -7.691 1 87.94 423 GLY A C 1
ATOM 3204 O O . GLY A 1 423 ? -6.422 5.566 -7.332 1 87.94 423 GLY A O 1
ATOM 3205 N N . HIS A 1 424 ? -7.055 7.609 -6.906 1 93.31 424 HIS A N 1
ATOM 3206 C CA . HIS A 1 424 ? -6.359 7.684 -5.625 1 93.31 424 HIS A CA 1
ATOM 3207 C C . HIS A 1 424 ? -6.941 6.691 -4.625 1 93.31 424 HIS A C 1
ATOM 3209 O O . HIS A 1 424 ? -8.156 6.645 -4.43 1 93.31 424 HIS A O 1
ATOM 3215 N N . GLY A 1 425 ? -6.031 5.91 -4.008 1 96.69 425 GLY A N 1
ATOM 3216 C CA . GLY A 1 425 ? -6.508 4.867 -3.111 1 96.69 425 GLY A CA 1
ATOM 3217 C C . GLY A 1 425 ? -7.34 3.812 -3.814 1 96.69 425 GLY A C 1
ATOM 3218 O O . GLY A 1 425 ? -8.289 3.281 -3.238 1 96.69 425 GLY A O 1
ATOM 3219 N N . GLY A 1 426 ? -7.008 3.574 -5.051 1 97.12 426 GLY A N 1
ATOM 3220 C CA . GLY A 1 426 ? -7.879 2.791 -5.914 1 97.12 426 GLY A CA 1
ATOM 3221 C C . GLY A 1 426 ? -8.164 1.403 -5.371 1 97.12 426 GLY A C 1
ATOM 3222 O O . GLY A 1 426 ? -9.312 0.952 -5.375 1 97.12 426 GLY A O 1
ATOM 3223 N N . SER A 1 427 ? -7.168 0.657 -4.941 1 98.38 427 SER A N 1
ATOM 3224 C CA . SER A 1 427 ? -7.371 -0.705 -4.457 1 98.38 427 SER A CA 1
ATOM 3225 C C . SER A 1 427 ? -8.125 -0.716 -3.133 1 98.38 427 SER A C 1
ATOM 3227 O O . SER A 1 427 ? -8.953 -1.596 -2.893 1 98.38 427 SER A O 1
ATOM 3229 N N . ALA A 1 428 ? -7.816 0.28 -2.283 1 98.25 428 ALA A N 1
ATOM 3230 C CA . ALA A 1 428 ? -8.5 0.371 -0.994 1 98.25 428 ALA A CA 1
ATOM 3231 C C . ALA A 1 428 ? -9.977 0.695 -1.178 1 98.25 428 ALA A C 1
ATOM 3233 O O . ALA A 1 428 ? -10.836 0.129 -0.493 1 98.25 428 ALA A O 1
ATOM 3234 N N . THR A 1 429 ? -10.289 1.588 -2.096 1 97.56 429 THR A N 1
ATOM 3235 C CA . THR A 1 429 ? -11.688 1.937 -2.344 1 97.56 429 THR A CA 1
ATOM 3236 C C . THR A 1 429 ? -12.438 0.752 -2.939 1 97.56 429 THR A C 1
ATOM 3238 O O . THR A 1 429 ? -13.617 0.545 -2.639 1 97.56 429 THR A O 1
ATOM 3241 N N . ALA A 1 430 ? -11.742 -0.016 -3.807 1 98.31 430 ALA A N 1
ATOM 3242 C CA . ALA A 1 430 ? -12.359 -1.227 -4.344 1 98.31 430 ALA A CA 1
ATOM 3243 C C . ALA A 1 430 ? -12.68 -2.217 -3.229 1 98.31 430 ALA A C 1
ATOM 3245 O O . ALA A 1 430 ? -13.75 -2.834 -3.229 1 98.31 430 ALA A O 1
ATOM 3246 N N . ALA A 1 431 ? -11.797 -2.387 -2.312 1 98.44 431 ALA A N 1
ATOM 3247 C CA . ALA A 1 431 ? -11.992 -3.303 -1.193 1 98.44 431 ALA A CA 1
ATOM 3248 C C . ALA A 1 431 ? -13.133 -2.832 -0.295 1 98.44 431 ALA A C 1
ATOM 3250 O O . ALA A 1 431 ? -13.938 -3.643 0.177 1 98.44 431 ALA A O 1
ATOM 3251 N N . ILE A 1 432 ? -13.188 -1.537 -0.031 1 96.75 432 ILE A N 1
ATOM 3252 C CA . ILE A 1 432 ? -14.25 -1.001 0.806 1 96.75 432 ILE A CA 1
ATOM 3253 C C . ILE A 1 432 ? -15.594 -1.18 0.104 1 96.75 432 ILE A C 1
ATOM 3255 O O . ILE A 1 432 ? -16.609 -1.433 0.753 1 96.75 432 ILE A O 1
ATOM 3259 N N . PHE A 1 433 ? -15.609 -0.97 -1.195 1 98.12 433 PHE A N 1
ATOM 3260 C CA . PHE A 1 433 ? -16.828 -1.261 -1.958 1 98.12 433 PHE A CA 1
ATOM 3261 C C . PHE A 1 433 ? -17.297 -2.688 -1.704 1 98.12 433 PHE A C 1
ATOM 3263 O O . PHE A 1 433 ? -18.453 -2.916 -1.384 1 98.12 433 PHE A O 1
ATOM 3270 N N . LEU A 1 434 ? -16.375 -3.676 -1.843 1 98.75 434 LEU A N 1
ATOM 3271 C CA . LEU A 1 434 ? -16.719 -5.078 -1.626 1 98.75 434 LEU A CA 1
ATOM 3272 C C . LEU A 1 434 ? -17.219 -5.301 -0.202 1 98.75 434 LEU A C 1
ATOM 3274 O O . LEU A 1 434 ? -18.125 -6.098 0.024 1 98.75 434 LEU A O 1
ATOM 3278 N N . SER A 1 435 ? -16.625 -4.594 0.737 1 98 435 SER A N 1
ATOM 3279 C CA . SER A 1 435 ? -16.984 -4.766 2.141 1 98 435 SER A CA 1
ATOM 3280 C C . SER A 1 435 ? -18.438 -4.406 2.383 1 98 435 SER A C 1
ATOM 3282 O O . SER A 1 435 ? -19.062 -4.922 3.311 1 98 435 SER A O 1
ATOM 3284 N N . GLU A 1 436 ? -19 -3.527 1.546 1 97.38 436 GLU A N 1
ATOM 3285 C CA . GLU A 1 436 ? -20.406 -3.129 1.653 1 97.38 436 GLU A CA 1
ATOM 3286 C C . GLU A 1 436 ? -21.344 -4.289 1.314 1 97.38 436 GLU A C 1
ATOM 3288 O O . GLU A 1 436 ? -22.531 -4.234 1.606 1 97.38 436 GLU A O 1
ATOM 3293 N N . PHE A 1 437 ? -20.812 -5.359 0.783 1 98.62 437 PHE A N 1
ATOM 3294 C CA . PHE A 1 437 ? -21.625 -6.504 0.376 1 98.62 437 PHE A CA 1
ATOM 3295 C C . PHE A 1 437 ? -21.281 -7.727 1.225 1 98.62 437 PHE A C 1
ATOM 3297 O O . PHE A 1 437 ? -21.688 -8.844 0.895 1 98.62 437 PHE A O 1
ATOM 3304 N N . VAL A 1 438 ? -20.531 -7.59 2.229 1 98.62 438 VAL A N 1
ATOM 3305 C CA . VAL A 1 438 ? -20.203 -8.648 3.178 1 98.62 438 VAL A CA 1
ATOM 3306 C C . VAL A 1 438 ? -20.688 -8.266 4.574 1 98.62 438 VAL A C 1
ATOM 3308 O O . VAL A 1 438 ? -20.375 -7.18 5.07 1 98.62 438 VAL A O 1
ATOM 3311 N N . GLY A 1 439 ? -21.453 -9.078 5.176 1 97.5 439 GLY A N 1
ATOM 3312 C CA . GLY A 1 439 ? -21.906 -8.836 6.531 1 97.5 439 GLY A CA 1
ATOM 3313 C C . GLY A 1 439 ? -20.781 -8.758 7.543 1 97.5 439 GLY A C 1
ATOM 3314 O O . GLY A 1 439 ? -19.766 -9.445 7.395 1 97.5 439 GLY A O 1
ATOM 3315 N N . LYS A 1 440 ? -20.922 -7.984 8.57 1 92.88 440 LYS A N 1
ATOM 3316 C CA . LYS A 1 440 ? -19.875 -7.75 9.57 1 92.88 440 LYS A CA 1
ATOM 3317 C C . LYS A 1 440 ? -19.609 -9.008 10.391 1 92.88 440 LYS A C 1
ATOM 3319 O O . LYS A 1 440 ? -18.578 -9.117 11.047 1 92.88 440 LYS A O 1
ATOM 3324 N N . GLU A 1 441 ? -20.516 -9.914 10.391 1 95.31 441 GLU A N 1
ATOM 3325 C CA . GLU A 1 441 ? -20.391 -11.133 11.18 1 95.31 441 GLU A CA 1
ATOM 3326 C C . GLU A 1 441 ? -19.406 -12.109 10.531 1 95.31 441 GLU A C 1
ATOM 3328 O O . GLU A 1 441 ? -18.953 -13.055 11.172 1 95.31 441 GLU A O 1
ATOM 3333 N N . PHE A 1 442 ? -19.125 -11.945 9.289 1 97.44 442 PHE A N 1
ATOM 3334 C CA . PHE A 1 442 ? -18.25 -12.875 8.578 1 97.44 442 PHE A CA 1
ATOM 3335 C C . PHE A 1 442 ? -16.797 -12.438 8.672 1 97.44 442 PHE A C 1
ATOM 3337 O O . PHE A 1 442 ? -16.5 -11.242 8.609 1 97.44 442 PHE A O 1
ATOM 3344 N N . LYS A 1 443 ? -15.883 -13.406 8.883 1 98.44 443 LYS A N 1
ATOM 3345 C CA . LYS A 1 443 ? -14.453 -13.18 8.75 1 98.44 443 LYS A CA 1
ATOM 3346 C C . LYS A 1 443 ? -14.031 -13.188 7.281 1 98.44 443 LYS A C 1
ATOM 3348 O O . LYS A 1 443 ? -13.844 -14.25 6.688 1 98.44 443 LYS A O 1
ATOM 3353 N N . TRP A 1 444 ? -13.844 -12.016 6.754 1 98.81 444 TRP A N 1
ATOM 3354 C CA . TRP A 1 444 ? -13.688 -11.859 5.309 1 98.81 444 TRP A CA 1
ATOM 3355 C C . TRP A 1 444 ? -12.297 -11.336 4.965 1 98.81 444 TRP A C 1
ATOM 3357 O O . TRP A 1 444 ? -11.758 -10.477 5.672 1 98.81 444 TRP A O 1
ATOM 3367 N N . ALA A 1 445 ? -11.703 -11.875 3.871 1 98.94 445 ALA A N 1
ATOM 3368 C CA . ALA A 1 445 ? -10.477 -11.344 3.281 1 98.94 445 ALA A CA 1
ATOM 3369 C C . ALA A 1 445 ? -10.594 -11.242 1.764 1 98.94 445 ALA A C 1
ATOM 3371 O O . ALA A 1 445 ? -11.141 -12.141 1.115 1 98.94 445 ALA A O 1
ATOM 3372 N N . HIS A 1 446 ? -10.172 -10.133 1.247 1 98.94 446 HIS A N 1
ATOM 3373 C CA . HIS A 1 446 ? -10.062 -9.922 -0.192 1 98.94 446 HIS A CA 1
ATOM 3374 C C . HIS A 1 446 ? -8.602 -9.93 -0.639 1 98.94 446 HIS A C 1
ATOM 3376 O O . HIS A 1 446 ? -7.77 -9.219 -0.073 1 98.94 446 HIS A O 1
ATOM 3382 N N . PHE A 1 447 ? -8.297 -10.789 -1.639 1 98.94 447 PHE A N 1
ATOM 3383 C CA . PHE A 1 447 ? -6.98 -10.812 -2.27 1 98.94 447 PHE A CA 1
ATOM 3384 C C . PHE A 1 447 ? -7.027 -10.141 -3.637 1 98.94 447 PHE A C 1
ATOM 3386 O O . PHE A 1 447 ? -7.797 -10.547 -4.512 1 98.94 447 PHE A O 1
ATOM 3393 N N . ASP A 1 448 ? -6.27 -9.094 -3.824 1 98.88 448 ASP A N 1
ATOM 3394 C CA . ASP A 1 448 ? -6.043 -8.5 -5.141 1 98.88 448 ASP A CA 1
ATOM 3395 C C . ASP A 1 448 ? -4.734 -9 -5.75 1 98.88 448 ASP A C 1
ATOM 3397 O O . ASP A 1 448 ? -3.652 -8.578 -5.344 1 98.88 448 ASP A O 1
ATOM 3401 N N . ILE A 1 449 ? -4.828 -9.812 -6.801 1 98.75 449 ILE A N 1
ATOM 3402 C CA . ILE A 1 449 ? -3.639 -10.469 -7.34 1 98.75 449 ILE A CA 1
ATOM 3403 C C . ILE A 1 449 ? -3.244 -9.812 -8.664 1 98.75 449 ILE A C 1
ATOM 3405 O O . ILE A 1 449 ? -2.477 -10.383 -9.438 1 98.75 449 ILE A O 1
ATOM 3409 N N . ALA A 1 450 ? -3.771 -8.617 -8.938 1 97.94 450 ALA A N 1
ATOM 3410 C CA . ALA A 1 450 ? -3.475 -7.93 -10.188 1 97.94 450 ALA A CA 1
ATOM 3411 C C . ALA A 1 450 ? -1.978 -7.668 -10.328 1 97.94 450 ALA A C 1
ATOM 3413 O O . ALA A 1 450 ? -1.415 -7.809 -11.414 1 97.94 450 ALA A O 1
ATOM 3414 N N . GLY A 1 451 ? -1.354 -7.355 -9.281 1 96.69 451 GLY A N 1
ATOM 3415 C CA . GLY A 1 451 ? 0.056 -7.008 -9.32 1 96.69 451 GLY A CA 1
ATOM 3416 C C . GLY A 1 451 ? 0.953 -8.188 -9.648 1 96.69 451 GLY A C 1
ATOM 3417 O O . GLY A 1 451 ? 2.045 -8.008 -10.195 1 96.69 451 GLY A O 1
ATOM 3418 N N . VAL A 1 452 ? 0.477 -9.375 -9.375 1 97.5 452 VAL A N 1
ATOM 3419 C CA . VAL A 1 452 ? 1.351 -10.539 -9.5 1 97.5 452 VAL A CA 1
ATOM 3420 C C . VAL A 1 452 ? 0.824 -11.461 -10.594 1 97.5 452 VAL A C 1
ATOM 3422 O O . VAL A 1 452 ? 1.31 -12.586 -10.758 1 97.5 452 VAL A O 1
ATOM 3425 N N . MET A 1 453 ? -0.184 -11.016 -11.297 1 96.31 453 MET A N 1
ATOM 3426 C CA . MET A 1 453 ? -0.771 -11.883 -12.312 1 96.31 453 MET A CA 1
ATOM 3427 C C . MET A 1 453 ? 0.238 -12.188 -13.414 1 96.31 453 MET A C 1
ATOM 3429 O O . MET A 1 453 ? 0.166 -13.242 -14.055 1 96.31 453 MET A O 1
ATOM 3433 N N . ASP A 1 454 ? 1.152 -11.273 -13.602 1 93.25 454 ASP A N 1
ATOM 3434 C CA . ASP A 1 454 ? 2.326 -11.398 -14.461 1 93.25 454 ASP A CA 1
ATOM 3435 C C . ASP A 1 454 ? 3.588 -10.938 -13.742 1 93.25 454 ASP A C 1
ATOM 3437 O O . ASP A 1 454 ? 3.508 -10.289 -12.695 1 93.25 454 ASP A O 1
ATOM 3441 N N . SER A 1 455 ? 4.664 -11.414 -14.156 1 89.25 455 SER A N 1
ATOM 3442 C CA . SER A 1 455 ? 5.887 -11 -13.469 1 89.25 455 SER A CA 1
ATOM 3443 C C . SER A 1 455 ? 6.922 -10.477 -14.461 1 89.25 455 SER A C 1
ATOM 3445 O O . SER A 1 455 ? 7.285 -11.164 -15.414 1 89.25 455 SER A O 1
ATOM 3447 N N . ASN A 1 456 ? 7.441 -9.297 -14.133 1 82.88 456 ASN A N 1
ATOM 3448 C CA . ASN A 1 456 ? 8.539 -8.75 -14.914 1 82.88 456 ASN A CA 1
ATOM 3449 C C . ASN A 1 456 ? 9.891 -9.023 -14.25 1 82.88 456 ASN A C 1
ATOM 3451 O O . ASN A 1 456 ? 10.914 -9.133 -14.93 1 82.88 456 ASN A O 1
ATOM 3455 N N . ASN A 1 457 ? 9.812 -9.234 -12.969 1 86 457 ASN A N 1
ATOM 3456 C CA . ASN A 1 457 ? 11.055 -9.375 -12.219 1 86 457 ASN A CA 1
ATOM 3457 C C . ASN A 1 457 ? 11.453 -10.844 -12.062 1 86 457 ASN A C 1
ATOM 3459 O O . ASN A 1 457 ? 12.555 -11.141 -11.586 1 86 457 ASN A O 1
ATOM 3463 N N . ASN A 1 458 ? 10.594 -11.758 -12.477 1 91.5 458 ASN A N 1
ATOM 3464 C CA . ASN A 1 458 ? 10.859 -13.188 -12.352 1 91.5 458 ASN A CA 1
ATOM 3465 C C . ASN A 1 458 ? 10.539 -13.938 -13.641 1 91.5 458 ASN A C 1
ATOM 3467 O O . ASN A 1 458 ? 9.93 -15.008 -13.609 1 91.5 458 ASN A O 1
ATOM 3471 N N . LYS A 1 459 ? 10.906 -13.375 -14.688 1 91.5 459 LYS A N 1
ATOM 3472 C CA . LYS A 1 459 ? 10.617 -13.992 -15.977 1 91.5 459 LYS A CA 1
ATOM 3473 C C . LYS A 1 459 ? 11.336 -15.328 -16.125 1 91.5 459 LYS A C 1
ATOM 3475 O O . LYS A 1 459 ? 10.875 -16.219 -16.844 1 91.5 459 LYS A O 1
ATOM 3480 N N . GLY A 1 460 ? 12.484 -15.43 -15.438 1 93.5 460 GLY A N 1
ATOM 3481 C CA . GLY A 1 460 ? 13.188 -16.703 -15.469 1 93.5 460 GLY A CA 1
ATOM 3482 C C . GLY A 1 460 ? 12.383 -17.844 -14.875 1 93.5 460 GLY A C 1
ATOM 3483 O O . GLY A 1 460 ? 12.57 -19 -15.25 1 93.5 460 GLY A O 1
ATOM 3484 N N . VAL A 1 461 ? 11.5 -17.484 -14.016 1 96.56 461 VAL A N 1
ATOM 3485 C CA . VAL A 1 461 ? 10.68 -18.484 -13.336 1 96.56 461 VAL A CA 1
ATOM 3486 C C . VAL A 1 461 ? 9.359 -18.672 -14.086 1 96.56 461 VAL A C 1
ATOM 3488 O O . VAL A 1 461 ? 8.977 -19.781 -14.422 1 96.56 461 VAL A O 1
ATOM 3491 N N . TYR A 1 462 ? 8.719 -17.562 -14.477 1 96.38 462 TYR A N 1
ATOM 3492 C CA . TYR A 1 462 ? 7.328 -17.625 -14.922 1 96.38 462 TYR A CA 1
ATOM 3493 C C . TYR A 1 462 ? 7.238 -17.5 -16.438 1 96.38 462 TYR A C 1
ATOM 3495 O O . TYR A 1 462 ? 6.211 -17.828 -17.031 1 96.38 462 TYR A O 1
ATOM 3503 N N . GLY A 1 463 ? 8.281 -17 -17.109 1 93.44 463 GLY A N 1
ATOM 3504 C CA . GLY A 1 463 ? 8.172 -16.656 -18.516 1 93.44 463 GLY A CA 1
ATOM 3505 C C . GLY A 1 463 ? 7.289 -15.445 -18.766 1 93.44 463 GLY A C 1
ATOM 3506 O O . GLY A 1 463 ? 7.195 -14.555 -17.906 1 93.44 463 GLY A O 1
ATOM 3507 N N . ASP A 1 464 ? 6.629 -15.258 -19.906 1 89.75 464 ASP A N 1
ATOM 3508 C CA . ASP A 1 464 ? 5.859 -14.078 -20.297 1 89.75 464 ASP A CA 1
ATOM 3509 C C . ASP A 1 464 ? 4.367 -14.289 -20.031 1 89.75 464 ASP A C 1
ATOM 3511 O O . ASP A 1 464 ? 3.557 -13.406 -20.297 1 89.75 464 ASP A O 1
ATOM 3515 N N . GLY A 1 465 ? 3.979 -15.273 -19.391 1 93.25 465 GLY A N 1
ATOM 3516 C CA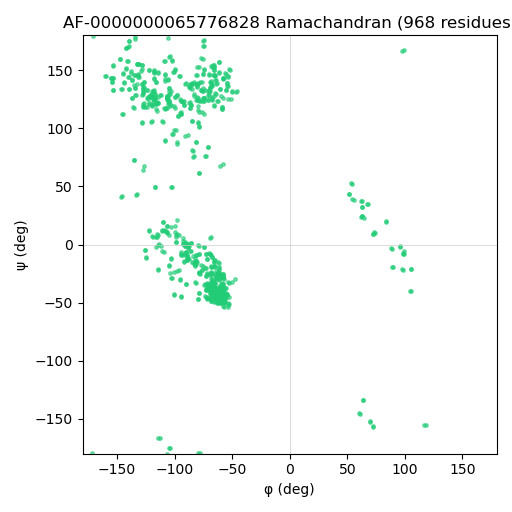 . GLY A 1 465 ? 2.559 -15.547 -19.219 1 93.25 465 GLY A CA 1
ATOM 3517 C C . GLY A 1 465 ? 2.094 -15.43 -17.781 1 93.25 465 GLY A C 1
ATOM 3518 O O . GLY A 1 465 ? 2.668 -14.672 -17 1 93.25 465 GLY A O 1
ATOM 3519 N N . ALA A 1 466 ? 0.895 -15.922 -17.516 1 96.75 466 ALA A N 1
ATOM 3520 C CA . ALA A 1 466 ? 0.294 -15.898 -16.188 1 96.75 466 ALA A CA 1
ATOM 3521 C C . ALA A 1 466 ? 1.206 -16.562 -15.164 1 96.75 466 ALA A C 1
ATOM 3523 O O . ALA A 1 466 ? 1.941 -17.5 -15.492 1 96.75 466 ALA A O 1
ATOM 3524 N N . THR A 1 467 ? 1.191 -16.094 -13.945 1 97.81 467 THR A N 1
ATOM 3525 C CA . THR A 1 467 ? 2.078 -16.609 -12.906 1 97.81 467 THR A CA 1
ATOM 3526 C C . THR A 1 467 ? 1.372 -17.672 -12.078 1 97.81 467 THR A C 1
ATOM 3528 O O . THR A 1 467 ? 2.02 -18.562 -11.523 1 97.81 467 THR A O 1
ATOM 3531 N N . GLY A 1 468 ? 0.021 -17.516 -11.977 1 98.12 468 GLY A N 1
ATOM 3532 C CA . GLY A 1 468 ? -0.711 -18.406 -11.078 1 98.12 468 GLY A CA 1
ATOM 3533 C C . GLY A 1 468 ? -0.471 -18.094 -9.617 1 98.12 468 GLY A C 1
ATOM 3534 O O . GLY A 1 468 ? -0.903 -18.828 -8.734 1 98.12 468 GLY A O 1
ATOM 3535 N N . CYS A 1 469 ? 0.219 -16.953 -9.32 1 97.94 469 CYS A N 1
ATOM 3536 C CA . CYS A 1 469 ? 0.355 -16.516 -7.934 1 97.94 469 CYS A CA 1
ATOM 3537 C C . CYS A 1 469 ? -1.004 -16.438 -7.25 1 97.94 469 CYS A C 1
ATOM 3539 O O . CYS A 1 469 ? -2.018 -16.172 -7.898 1 97.94 469 CYS A O 1
ATOM 3541 N N . GLY A 1 470 ? -0.99 -16.641 -5.977 1 98.56 470 GLY A N 1
ATOM 3542 C CA . GLY A 1 470 ? -2.23 -16.781 -5.23 1 98.56 470 GLY A CA 1
ATOM 3543 C C . GLY A 1 470 ? -2.531 -18.203 -4.836 1 98.56 470 GLY A C 1
ATOM 3544 O O . GLY A 1 470 ? -2.977 -18.469 -3.715 1 98.56 470 GLY A O 1
ATOM 3545 N N . VAL A 1 471 ? -2.27 -19.156 -5.723 1 98.81 471 VAL A N 1
ATOM 3546 C CA . VAL A 1 471 ? -2.582 -20.562 -5.488 1 98.81 471 VAL A CA 1
ATOM 3547 C C . VAL A 1 471 ? -1.781 -21.078 -4.293 1 98.81 471 VAL A C 1
ATOM 3549 O O . VAL A 1 471 ? -2.35 -21.625 -3.35 1 98.81 471 VAL A O 1
ATOM 3552 N N . PRO A 1 472 ? -0.412 -20.859 -4.23 1 98.81 472 PRO A N 1
ATOM 3553 C CA . PRO A 1 472 ? 0.357 -21.406 -3.111 1 98.81 472 PRO A CA 1
ATOM 3554 C C . PRO A 1 472 ? -0.079 -20.844 -1.761 1 98.81 472 PRO A C 1
ATOM 3556 O O . PRO A 1 472 ? -0.237 -21.594 -0.797 1 98.81 472 PRO A O 1
ATOM 3559 N N . VAL A 1 473 ? -0.27 -19.562 -1.699 1 98.88 473 VAL A N 1
ATOM 3560 C CA . VAL A 1 473 ? -0.61 -18.969 -0.415 1 98.88 473 VAL A CA 1
ATOM 3561 C C . VAL A 1 473 ? -2.008 -19.406 0.01 1 98.88 473 VAL A C 1
ATOM 3563 O O . VAL A 1 473 ? -2.264 -19.625 1.197 1 98.88 473 VAL A O 1
ATOM 3566 N N . LEU A 1 474 ? -2.936 -19.547 -0.896 1 98.94 474 LEU A N 1
ATOM 3567 C CA . LEU A 1 474 ? -4.305 -19.922 -0.562 1 98.94 474 LEU A CA 1
ATOM 3568 C C . LEU A 1 474 ? -4.352 -21.344 -0.009 1 98.94 474 LEU A C 1
ATOM 3570 O O . LEU A 1 474 ? -5.043 -21.609 0.977 1 98.94 474 LEU A O 1
ATOM 3574 N N . ILE A 1 475 ? -3.641 -22.281 -0.65 1 98.81 475 ILE A N 1
ATOM 3575 C CA . ILE A 1 475 ? -3.676 -23.656 -0.175 1 98.81 475 ILE A CA 1
ATOM 3576 C C . ILE A 1 475 ? -3.014 -23.75 1.197 1 98.81 475 ILE A C 1
ATOM 3578 O O . ILE A 1 475 ? -3.467 -24.5 2.064 1 98.81 475 ILE A O 1
ATOM 3582 N N . GLU A 1 476 ? -1.877 -23 1.398 1 98.69 476 GLU A N 1
ATOM 3583 C CA . GLU A 1 476 ? -1.235 -22.953 2.709 1 98.69 476 GLU A CA 1
ATOM 3584 C C . GLU A 1 476 ? -2.193 -22.422 3.77 1 98.69 476 GLU A C 1
ATOM 3586 O O . GLU A 1 476 ? -2.262 -22.953 4.879 1 98.69 476 GLU A O 1
ATOM 3591 N N . MET A 1 477 ? -2.928 -21.375 3.439 1 98.88 477 MET A N 1
ATOM 3592 C CA . MET A 1 477 ? -3.904 -20.766 4.348 1 98.88 477 MET A CA 1
ATOM 3593 C C . MET A 1 477 ? -5 -21.766 4.703 1 98.88 477 MET A C 1
ATOM 3595 O O . MET A 1 477 ? -5.371 -21.906 5.871 1 98.88 477 MET A O 1
ATOM 3599 N N . ILE A 1 478 ? -5.504 -22.469 3.762 1 98.81 478 ILE A N 1
ATOM 3600 C CA . ILE A 1 478 ? -6.578 -23.438 3.961 1 98.81 478 ILE A CA 1
ATOM 3601 C C . ILE A 1 478 ? -6.094 -24.562 4.879 1 98.81 478 ILE A C 1
ATOM 3603 O O . ILE A 1 478 ? -6.828 -25 5.766 1 98.81 478 ILE A O 1
ATOM 3607 N N . GLU A 1 479 ? -4.887 -25.047 4.695 1 98.56 479 GLU A N 1
ATOM 3608 C CA . GLU A 1 479 ? -4.328 -26.078 5.57 1 98.56 479 GLU A CA 1
ATOM 3609 C C . GLU A 1 479 ? -4.23 -25.594 7.012 1 98.56 479 GLU A C 1
ATOM 3611 O O . GLU A 1 479 ? -4.555 -26.312 7.945 1 98.56 479 GLU A O 1
ATOM 3616 N N . LYS A 1 480 ? -3.781 -24.391 7.191 1 98.56 480 LYS A N 1
ATOM 3617 C CA . LYS A 1 480 ? -3.672 -23.828 8.539 1 98.56 480 LYS A CA 1
ATOM 3618 C C . LYS A 1 480 ? -5.047 -23.672 9.18 1 98.56 480 LYS A C 1
ATOM 3620 O O . LYS A 1 480 ? -5.207 -23.922 10.383 1 98.56 480 LYS A O 1
ATOM 3625 N N . LEU A 1 481 ? -6 -23.188 8.383 1 98.44 481 LEU A N 1
ATOM 3626 C CA . LEU A 1 481 ? -7.359 -23.047 8.898 1 98.44 481 LEU A CA 1
ATOM 3627 C C . LEU A 1 481 ? -7.934 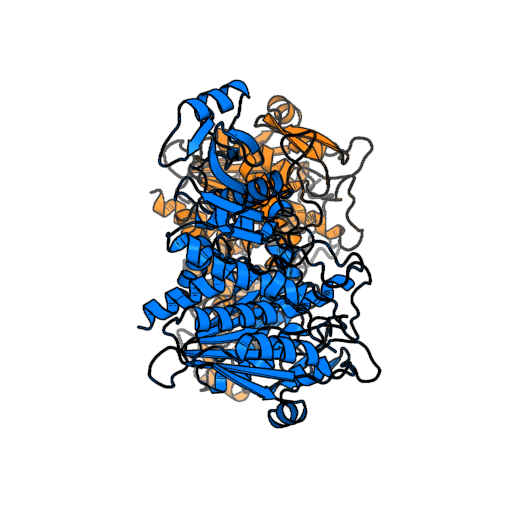-24.391 9.297 1 98.44 481 LEU A C 1
ATOM 3629 O O . LEU A 1 481 ? -8.641 -24.516 10.297 1 98.44 481 LEU A O 1
ATOM 3633 N N . SER A 1 482 ? -7.648 -25.406 8.492 1 98.25 482 SER A N 1
ATOM 3634 C CA . SER A 1 482 ? -8.102 -26.766 8.805 1 98.25 482 SER A CA 1
ATOM 3635 C C . SER A 1 482 ? -7.578 -27.219 10.164 1 98.25 482 SER A C 1
ATOM 3637 O O . SER A 1 482 ? -8.312 -27.828 10.945 1 98.25 482 SER A O 1
ATOM 3639 N N . THR A 1 483 ? -6.305 -26.891 10.484 1 97.19 483 THR A N 1
ATOM 3640 C CA . THR A 1 483 ? -5.703 -27.266 11.758 1 97.19 483 THR A CA 1
ATOM 3641 C C . THR A 1 483 ? -6.363 -26.5 12.906 1 97.19 483 THR A C 1
ATOM 3643 O O . THR A 1 483 ? -6.578 -27.062 13.984 1 97.19 483 THR A O 1
ATOM 3646 N N . ILE A 1 484 ? -6.691 -25.281 12.672 1 95.06 484 ILE A N 1
ATOM 3647 C CA . ILE A 1 484 ? -7.285 -24.438 13.703 1 95.06 484 ILE A CA 1
ATOM 3648 C C . ILE A 1 484 ? -8.711 -24.906 13.992 1 95.06 484 ILE A C 1
ATOM 3650 O O . ILE A 1 484 ? -9.148 -24.922 15.141 1 95.06 484 ILE A O 1
ATOM 3654 N N . ILE A 1 485 ? -9.383 -25.266 12.977 1 92.12 485 ILE A N 1
ATOM 3655 C CA . ILE A 1 485 ? -10.797 -25.625 13.062 1 92.12 485 ILE A CA 1
ATOM 3656 C C . ILE A 1 485 ? -10.945 -27 13.719 1 92.12 485 ILE A C 1
ATOM 3658 O O . ILE A 1 485 ? -11.922 -27.25 14.43 1 92.12 485 ILE A O 1
ATOM 3662 N N . ASN A 1 486 ? -10.016 -27.906 13.508 1 90.19 486 ASN A N 1
ATOM 3663 C CA . ASN A 1 486 ? -10.102 -29.266 14.016 1 90.19 486 ASN A CA 1
ATOM 3664 C C . ASN A 1 486 ? -9.203 -29.469 15.234 1 90.19 486 ASN A C 1
ATOM 3666 O O . ASN A 1 486 ? -9.352 -30.453 15.969 1 90.19 486 ASN A O 1
ATOM 3670 N N . MET B 1 1 ? 13.812 41.344 0.602 1 63.19 1 MET B N 1
ATOM 3671 C CA . MET B 1 1 ? 12.352 41.344 0.685 1 63.19 1 MET B CA 1
ATOM 3672 C C . MET B 1 1 ? 11.883 40.938 2.076 1 63.19 1 MET B C 1
ATOM 3674 O O . MET B 1 1 ? 12.5 40.094 2.727 1 63.19 1 MET B O 1
ATOM 3678 N N . GLU B 1 2 ? 11 41.688 2.533 1 85.44 2 GLU B N 1
ATOM 3679 C CA . GLU B 1 2 ? 10.484 41.406 3.867 1 85.44 2 GLU B CA 1
ATOM 3680 C C . GLU B 1 2 ? 9.688 40.094 3.881 1 85.44 2 GLU B C 1
ATOM 3682 O O . GLU B 1 2 ? 8.922 39.812 2.957 1 85.44 2 GLU B O 1
ATOM 3687 N N . LEU B 1 3 ? 10.109 39.188 4.797 1 92.94 3 LEU B N 1
ATOM 3688 C CA . LEU B 1 3 ? 9.398 37.906 4.941 1 92.94 3 LEU B CA 1
ATOM 3689 C C . LEU B 1 3 ? 7.922 38.156 5.254 1 92.94 3 LEU B C 1
ATOM 3691 O O . LEU B 1 3 ? 7.578 39.125 5.941 1 92.94 3 LEU B O 1
ATOM 3695 N N . LEU B 1 4 ? 7.086 37.312 4.707 1 92 4 LEU B N 1
ATOM 3696 C CA . LEU B 1 4 ? 5.672 37.344 5.062 1 92 4 LEU B CA 1
ATOM 3697 C C . LEU B 1 4 ? 5.473 36.969 6.531 1 92 4 LEU B C 1
ATOM 3699 O O . LEU B 1 4 ? 6.18 36.125 7.062 1 92 4 LEU B O 1
ATOM 3703 N N . SER B 1 5 ? 4.512 37.656 7.211 1 90.62 5 SER B N 1
ATOM 3704 C CA . SER B 1 5 ? 4.285 37.469 8.641 1 90.62 5 SER B CA 1
ATOM 3705 C C . SER B 1 5 ? 3.367 36.281 8.914 1 90.62 5 SER B C 1
ATOM 3707 O O . SER B 1 5 ? 2.189 36.469 9.227 1 90.62 5 SER B O 1
ATOM 3709 N N . TYR B 1 6 ? 3.904 35.062 8.891 1 92.38 6 TYR B N 1
ATOM 3710 C CA . TYR B 1 6 ? 3.113 33.844 9.109 1 92.38 6 TYR B CA 1
ATOM 3711 C C . TYR B 1 6 ? 2.504 33.844 10.508 1 92.38 6 TYR B C 1
ATOM 3713 O O . TYR B 1 6 ? 1.565 33.094 10.781 1 92.38 6 TYR B O 1
ATOM 3721 N N . GLU B 1 7 ? 2.934 34.688 11.469 1 89.56 7 GLU B N 1
ATOM 3722 C CA . GLU B 1 7 ? 2.434 34.781 12.836 1 89.56 7 GLU B CA 1
ATOM 3723 C C . GLU B 1 7 ? 0.956 35.156 12.859 1 89.56 7 GLU B C 1
ATOM 3725 O O . GLU B 1 7 ? 0.247 34.844 13.82 1 89.56 7 GLU B O 1
ATOM 3730 N N . LYS B 1 8 ? 0.515 35.781 11.828 1 86.25 8 LYS B N 1
ATOM 3731 C CA . LYS B 1 8 ? -0.881 36.188 11.75 1 86.25 8 LYS B CA 1
ATOM 3732 C C . LYS B 1 8 ? -1.816 35 11.688 1 86.25 8 LYS B C 1
ATOM 3734 O O . LYS B 1 8 ? -3.012 35.125 11.961 1 86.25 8 LYS B O 1
ATOM 3739 N N . LEU B 1 9 ? -1.267 33.812 11.32 1 87.69 9 LEU B N 1
ATOM 3740 C CA . LEU B 1 9 ? -2.061 32.594 11.195 1 87.69 9 LEU B CA 1
ATOM 3741 C C . LEU B 1 9 ? -2.193 31.891 12.539 1 87.69 9 LEU B C 1
ATOM 3743 O O . LEU B 1 9 ? -2.992 30.969 12.688 1 87.69 9 LEU B O 1
ATOM 3747 N N . MET B 1 10 ? -1.525 32.375 13.531 1 85.62 10 MET B N 1
ATOM 3748 C CA . MET B 1 10 ? -1.468 31.656 14.812 1 85.62 10 MET B CA 1
ATOM 3749 C C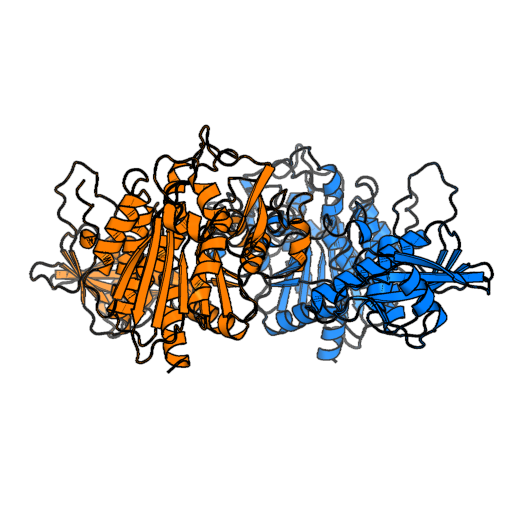 . MET B 1 10 ? -2.672 32 15.68 1 85.62 10 MET B C 1
ATOM 3751 O O . MET B 1 10 ? -3.123 33.156 15.688 1 85.62 10 MET B O 1
ATOM 3755 N N . ILE B 1 11 ? -3.227 30.969 16.203 1 84.56 11 ILE B N 1
ATOM 3756 C CA . ILE B 1 11 ? -4.32 31.141 17.156 1 84.56 11 ILE B CA 1
ATOM 3757 C C . ILE B 1 11 ? -3.766 31.125 18.594 1 84.56 11 ILE B C 1
ATOM 3759 O O . ILE B 1 11 ? -2.945 30.281 18.938 1 84.56 11 ILE B O 1
ATOM 3763 N N . GLY B 1 12 ? -4.055 32.219 19.328 1 75.56 12 GLY B N 1
ATOM 3764 C CA . GLY B 1 12 ? -3.574 32.375 20.703 1 75.56 12 GLY B CA 1
ATOM 3765 C C . GLY B 1 12 ? -4.664 32.188 21.734 1 75.56 12 GLY B C 1
ATOM 3766 O O . GLY B 1 12 ? -5.746 31.672 21.422 1 75.56 12 GLY B O 1
ATOM 3767 N N . ASP B 1 13 ? -4.301 32.312 22.922 1 68.31 13 ASP B N 1
ATOM 3768 C CA . ASP B 1 13 ? -5.211 32.156 24.062 1 68.31 13 ASP B CA 1
ATOM 3769 C C . ASP B 1 13 ? -5.605 33.531 24.641 1 68.31 13 ASP B C 1
ATOM 3771 O O . ASP B 1 13 ? -6.227 33.594 25.703 1 68.31 13 ASP B O 1
ATOM 3775 N N . GLU B 1 14 ? -5.332 34.469 23.875 1 68.5 14 GLU B N 1
ATOM 3776 C CA . GLU B 1 14 ? -5.633 35.781 24.469 1 68.5 14 GLU B CA 1
ATOM 3777 C C . GLU B 1 14 ? -7.117 36.094 24.359 1 68.5 14 GLU B C 1
ATOM 3779 O O . GLU B 1 14 ? -7.684 36.062 23.266 1 68.5 14 GLU B O 1
ATOM 3784 N N . LEU B 1 15 ? -7.656 36.25 25.516 1 70.25 15 LEU B N 1
ATOM 3785 C CA . LEU B 1 15 ? -9.078 36.562 25.609 1 70.25 15 LEU B CA 1
ATOM 3786 C C . LEU B 1 15 ? -9.312 38.062 25.422 1 70.25 15 LEU B C 1
ATOM 3788 O O . LEU B 1 15 ? -8.484 38.906 25.812 1 70.25 15 LEU B O 1
ATOM 3792 N N . ASN B 1 16 ? -10.203 38.344 24.516 1 70.75 16 ASN B N 1
ATOM 3793 C CA . ASN B 1 16 ? -10.609 39.719 24.281 1 70.75 16 ASN B CA 1
ATOM 3794 C C . ASN B 1 16 ? -11.992 40 24.859 1 70.75 16 ASN B C 1
ATOM 3796 O O . ASN B 1 16 ? -12.906 39.188 24.719 1 70.75 16 ASN B O 1
ATOM 3800 N N . LYS B 1 17 ? -12.094 41.156 25.609 1 74.81 17 LYS B N 1
ATOM 3801 C CA . LYS B 1 17 ? -13.344 41.562 26.266 1 74.81 17 LYS B CA 1
ATOM 3802 C C . LYS B 1 17 ? -14.461 41.75 25.234 1 74.81 17 LYS B C 1
ATOM 3804 O O . LYS B 1 17 ? -15.633 41.531 25.547 1 74.81 17 LYS B O 1
ATOM 3809 N N . ASP B 1 18 ? -14.172 42.031 24.047 1 82.56 18 ASP B N 1
ATOM 3810 C CA . ASP B 1 18 ? -15.195 42.312 23.047 1 82.56 18 ASP B CA 1
ATOM 3811 C C . ASP B 1 18 ? -15.453 41.094 22.172 1 82.56 18 ASP B C 1
ATOM 3813 O O . ASP B 1 18 ? -16.156 41.156 21.156 1 82.56 18 ASP B O 1
ATOM 3817 N N . SER B 1 19 ? -15 39.938 22.641 1 89.38 19 SER B N 1
ATOM 3818 C CA . SER B 1 19 ? -15.125 38.719 21.828 1 89.38 19 SER B CA 1
ATOM 3819 C C . SER B 1 19 ? -16.516 38.125 21.953 1 89.38 19 SER B C 1
ATOM 3821 O O . SER B 1 19 ? -17.109 38.125 23.031 1 89.38 19 SER B O 1
ATOM 3823 N N . VAL B 1 20 ? -17.047 37.688 20.859 1 91.94 20 VAL B N 1
ATOM 3824 C CA . VAL B 1 20 ? -18.25 36.875 20.891 1 91.94 20 VAL B CA 1
ATOM 3825 C C . VAL B 1 20 ? -17.938 35.531 21.531 1 91.94 20 VAL B C 1
ATOM 3827 O O . VAL B 1 20 ? -16.969 34.875 21.156 1 91.94 20 VAL B O 1
ATOM 3830 N N . LYS B 1 21 ? -18.703 35.188 22.516 1 94.44 21 LYS B N 1
ATOM 3831 C CA . LYS B 1 21 ? -18.531 33.906 23.172 1 94.44 21 LYS B CA 1
ATOM 3832 C C . LYS B 1 21 ? -19.297 32.812 22.438 1 94.44 21 LYS B C 1
ATOM 3834 O O . LYS B 1 21 ? -20.516 32.875 22.266 1 94.44 21 LYS B O 1
ATOM 3839 N N . VAL B 1 22 ? -18.562 31.828 21.984 1 95.62 22 VAL B N 1
ATOM 3840 C CA . VAL B 1 22 ? -19.141 30.719 21.219 1 95.62 22 VAL B CA 1
ATOM 3841 C C . VAL B 1 22 ? -18.938 29.406 21.969 1 95.62 22 VAL B C 1
ATOM 3843 O O . VAL B 1 22 ? -17.812 29.062 22.328 1 95.62 22 VAL B O 1
ATOM 3846 N N . ARG B 1 23 ? -19.984 28.703 22.203 1 95.56 23 ARG B N 1
ATOM 3847 C CA . ARG B 1 23 ? -19.938 27.375 22.828 1 95.56 23 ARG B CA 1
ATOM 3848 C C . ARG B 1 23 ? -20.188 26.281 21.797 1 95.56 23 ARG B C 1
ATOM 3850 O O . ARG B 1 23 ? -21.172 26.328 21.047 1 95.56 23 ARG B O 1
ATOM 3857 N N . ILE B 1 24 ? -19.297 25.328 21.734 1 96.88 24 ILE B N 1
ATOM 3858 C CA . ILE B 1 24 ? -19.422 24.219 20.797 1 96.88 24 ILE B CA 1
ATOM 3859 C C . ILE B 1 24 ? -19.984 23 21.516 1 96.88 24 ILE B C 1
ATOM 3861 O O . ILE B 1 24 ? -19.438 22.562 22.547 1 96.88 24 ILE B O 1
ATOM 3865 N N . VAL B 1 25 ? -21 22.453 21.016 1 97.06 25 VAL B N 1
ATOM 3866 C CA . VAL B 1 25 ? -21.656 21.266 21.562 1 97.06 25 VAL B CA 1
ATOM 3867 C C . VAL B 1 25 ? -21.688 20.156 20.516 1 97.06 25 VAL B C 1
ATOM 3869 O O . VAL B 1 25 ? -22.234 20.344 19.438 1 97.06 25 VAL B O 1
ATOM 3872 N N . LEU B 1 26 ? -21.094 19.016 20.812 1 97.38 26 LEU B N 1
ATOM 3873 C CA . LEU B 1 26 ? -21.109 17.875 19.906 1 97.38 26 LEU B CA 1
ATOM 3874 C C . LEU B 1 26 ? -22.422 17.109 20.031 1 97.38 26 LEU B C 1
ATOM 3876 O O . LEU B 1 26 ? -22.969 16.969 21.125 1 97.38 26 LEU B O 1
ATOM 3880 N N . CYS B 1 27 ? -22.922 16.734 18.906 1 97.12 27 CYS B N 1
ATOM 3881 C CA . CYS B 1 27 ? -24.109 15.898 18.844 1 97.12 27 CYS B CA 1
ATOM 3882 C C . CYS B 1 27 ? -23.812 14.578 18.156 1 97.12 27 CYS B C 1
ATOM 3884 O O . CYS B 1 27 ? -23.109 14.547 17.125 1 97.12 27 CYS B O 1
ATOM 3886 N N . SER B 1 28 ? -24.219 13.469 18.719 1 96.12 28 SER B N 1
ATOM 3887 C CA . SER B 1 28 ? -24.016 12.148 18.125 1 96.12 28 SER B CA 1
ATOM 3888 C C . SER B 1 28 ? -25.328 11.562 17.609 1 96.12 28 SER B C 1
ATOM 3890 O O . SER B 1 28 ? -26.406 12.055 17.953 1 96.12 28 SER B O 1
ATOM 3892 N N . ASN B 1 29 ? -25.156 10.641 16.688 1 93.5 29 ASN B N 1
ATOM 3893 C CA . ASN B 1 29 ? -26.328 9.914 16.172 1 93.5 29 ASN B CA 1
ATOM 3894 C C . ASN B 1 29 ? -26.391 8.5 16.75 1 93.5 29 ASN B C 1
ATOM 3896 O O . ASN B 1 29 ? -25.375 7.844 16.922 1 93.5 29 ASN B O 1
ATOM 3900 N N . SER B 1 30 ? -27.562 8.125 17.281 1 85.38 30 SER B N 1
ATOM 3901 C CA . SER B 1 30 ? -27.828 6.762 17.703 1 85.38 30 SER B CA 1
ATOM 3902 C C . SER B 1 30 ? -29.203 6.293 17.219 1 85.38 30 SER B C 1
ATOM 3904 O O . SER B 1 30 ? -29.953 7.062 16.625 1 85.38 30 SER B O 1
ATOM 3906 N N . LYS B 1 31 ? -29.562 5.074 17.5 1 80.88 31 LYS B N 1
ATOM 3907 C CA . LYS B 1 31 ? -30.875 4.516 17.172 1 80.88 31 LYS B CA 1
ATOM 3908 C C . LYS B 1 31 ? -31.984 5.246 17.922 1 80.88 31 LYS B C 1
ATOM 3910 O O . LYS B 1 31 ? -33.125 5.312 17.453 1 80.88 31 LYS B O 1
ATOM 3915 N N . GLU B 1 32 ? -31.672 5.875 19.016 1 81.88 32 GLU B N 1
ATOM 3916 C CA . GLU B 1 32 ? -32.625 6.566 19.875 1 81.88 32 GLU B CA 1
ATOM 3917 C C . GLU B 1 32 ? -32.781 8.023 19.453 1 81.88 32 GLU B C 1
ATOM 3919 O O . GLU B 1 32 ? -33.656 8.727 19.969 1 81.88 32 GLU B O 1
ATOM 3924 N N . GLY B 1 33 ? -31.953 8.367 18.531 1 88.06 33 GLY B N 1
ATOM 3925 C CA . GLY B 1 33 ? -32.031 9.734 18.031 1 88.06 33 GLY B CA 1
ATOM 3926 C C . GLY B 1 33 ? -30.766 10.539 18.297 1 88.06 33 GLY B C 1
ATOM 3927 O O . GLY B 1 33 ? -29.672 9.977 18.391 1 88.06 33 GLY B O 1
ATOM 3928 N N . VAL B 1 34 ? -30.922 11.867 18.359 1 94 34 VAL B N 1
ATOM 3929 C CA . VAL B 1 34 ? -29.781 12.75 18.516 1 94 34 VAL B CA 1
ATOM 3930 C C . VAL B 1 34 ? -29.344 12.789 19.984 1 94 34 VAL B C 1
ATOM 3932 O O . VAL B 1 34 ? -30.172 12.922 20.875 1 94 34 VAL B O 1
ATOM 3935 N N . GLY B 1 35 ? -28.094 12.523 20.203 1 93.81 35 GLY B N 1
ATOM 3936 C CA . GLY B 1 35 ? -27.5 12.633 21.531 1 93.81 35 GLY B CA 1
ATOM 3937 C C . GLY B 1 35 ? -26.625 13.859 21.688 1 93.81 35 GLY B C 1
ATOM 3938 O O . GLY B 1 35 ? -25.859 14.203 20.781 1 93.81 35 GLY B O 1
ATOM 3939 N N . ILE B 1 36 ? -26.766 14.609 22.844 1 94.94 36 ILE B N 1
ATOM 3940 C CA . ILE B 1 36 ? -25.938 15.773 23.141 1 94.94 36 ILE B CA 1
ATOM 3941 C C . ILE B 1 36 ? -24.75 15.336 24 1 94.94 36 ILE B C 1
ATOM 3943 O O . ILE B 1 36 ? -24.922 14.711 25.047 1 94.94 36 ILE B O 1
ATOM 3947 N N . MET B 1 37 ? -23.594 15.625 23.5 1 93.62 37 MET B N 1
ATOM 3948 C CA . MET B 1 37 ? -22.375 15.312 24.234 1 93.62 37 MET B CA 1
ATOM 3949 C C . MET B 1 37 ? -21.859 16.547 24.984 1 93.62 37 MET B C 1
ATOM 3951 O O . MET B 1 37 ? -20.953 17.234 24.5 1 93.62 37 MET B O 1
ATOM 3955 N N . ALA B 1 38 ? -22.328 16.766 26.156 1 92.75 38 ALA B N 1
ATOM 3956 C CA . ALA B 1 38 ? -21.938 17.891 27 1 92.75 38 ALA B CA 1
ATOM 3957 C C . ALA B 1 38 ? -21.797 17.453 28.453 1 92.75 38 ALA B C 1
ATOM 3959 O O . ALA B 1 38 ? -22.516 16.562 28.922 1 92.75 38 ALA B O 1
ATOM 3960 N N . ASP B 1 39 ? -20.812 18.078 29.078 1 89.5 39 ASP B N 1
ATOM 3961 C CA . ASP B 1 39 ? -20.625 17.75 30.5 1 89.5 39 ASP B CA 1
ATOM 3962 C C . ASP B 1 39 ? -21.859 18.141 31.312 1 89.5 39 ASP B C 1
ATOM 3964 O O . ASP B 1 39 ? -22.266 17.391 32.219 1 89.5 39 ASP B O 1
ATOM 3968 N N . GLU B 1 40 ? -22.406 19.328 30.984 1 86.31 40 GLU B N 1
ATOM 3969 C CA . GLU B 1 40 ? -23.672 19.781 31.547 1 86.31 40 GLU B CA 1
ATOM 3970 C C . GLU B 1 40 ? -24.75 19.906 30.484 1 86.31 40 GLU B C 1
ATOM 3972 O O . GLU B 1 40 ? -24.641 20.766 29.594 1 86.31 40 GLU B O 1
ATOM 3977 N N . LYS B 1 41 ? -25.781 19.078 30.609 1 84.5 41 LYS B N 1
ATOM 3978 C CA . LYS B 1 41 ? -26.859 19.094 29.625 1 84.5 41 LYS B CA 1
ATOM 3979 C C . LYS B 1 41 ? -27.938 20.109 29.984 1 84.5 41 LYS B C 1
ATOM 3981 O O . LYS B 1 41 ? -28.266 20.266 31.156 1 84.5 41 LYS B O 1
ATOM 3986 N N . SER B 1 42 ? -28.328 20.797 29.047 1 86.81 42 SER B N 1
ATOM 3987 C CA . SER B 1 42 ? -29.406 21.766 29.203 1 86.81 42 SER B CA 1
ATOM 3988 C C . SER B 1 42 ? -30.703 21.281 28.547 1 86.81 42 SER B C 1
ATOM 3990 O O . SER B 1 42 ? -30.703 20.922 27.375 1 86.81 42 SER B O 1
ATOM 3992 N N . PRO B 1 43 ? -31.75 21.297 29.297 1 89.38 43 PRO B N 1
ATOM 3993 C CA . PRO B 1 43 ? -33.031 20.938 28.688 1 89.38 43 PRO B CA 1
ATOM 3994 C C . PRO B 1 43 ? -33.406 21.828 27.516 1 89.38 43 PRO B C 1
ATOM 3996 O O . PRO B 1 43 ? -34 21.359 26.547 1 89.38 43 PRO B O 1
ATOM 3999 N N . GLY B 1 44 ? -33.031 23.016 27.594 1 92.31 44 GLY B N 1
ATOM 4000 C CA . GLY B 1 44 ? -33.281 23.938 26.484 1 92.31 44 GLY B CA 1
ATOM 4001 C C . GLY B 1 44 ? -32.594 23.516 25.203 1 92.31 44 GLY B C 1
ATOM 4002 O O . GLY B 1 44 ? -33.156 23.672 24.125 1 92.31 44 GLY B O 1
ATOM 4003 N N . HIS B 1 45 ? -31.469 22.984 25.359 1 95 45 HIS B N 1
ATOM 4004 C CA . HIS B 1 45 ? -30.734 22.531 24.188 1 95 45 HIS B CA 1
ATOM 4005 C C . HIS B 1 45 ? -31.406 21.328 23.531 1 95 45 HIS B C 1
ATOM 4007 O O . HIS B 1 45 ? -31.516 21.25 22.312 1 95 45 HIS B O 1
ATOM 4013 N N . GLN B 1 46 ? -31.844 20.406 24.328 1 93.44 46 GLN B N 1
ATOM 4014 C CA . GLN B 1 46 ? -32.531 19.219 23.812 1 93.44 46 GLN B CA 1
ATOM 4015 C C . GLN B 1 46 ? -33.812 19.609 23.078 1 93.44 46 GLN B C 1
ATOM 4017 O O . GLN B 1 46 ? -34.125 19.062 22.016 1 93.44 46 GLN B O 1
ATOM 4022 N N . ASN B 1 47 ? -34.562 20.5 23.719 1 94.12 47 ASN B N 1
ATOM 4023 C CA . ASN B 1 47 ? -35.781 20.984 23.094 1 94.12 47 ASN B CA 1
ATOM 4024 C C . ASN B 1 47 ? -35.5 21.672 21.766 1 94.12 47 ASN B C 1
ATOM 4026 O O . ASN B 1 47 ? -36.25 21.469 20.797 1 94.12 47 ASN B O 1
ATOM 4030 N N . PHE B 1 48 ? -34.531 22.469 21.734 1 95.25 48 PHE B N 1
ATOM 4031 C CA . PHE B 1 48 ? -34.156 23.172 20.516 1 95.25 48 PHE B CA 1
ATOM 4032 C C . PHE B 1 48 ? -33.844 22.188 19.406 1 95.25 48 PHE B C 1
ATOM 4034 O O . PHE B 1 48 ? -34.375 22.312 18.297 1 95.25 48 PHE B O 1
ATOM 4041 N N . LEU B 1 49 ? -33 21.141 19.625 1 96 49 LEU B N 1
ATOM 4042 C CA . LEU B 1 49 ? -32.594 20.156 18.625 1 96 49 LEU B CA 1
ATOM 4043 C C . LEU B 1 49 ? -33.75 19.297 18.188 1 96 49 LEU B C 1
ATOM 4045 O O . LEU B 1 49 ? -33.875 18.938 17.016 1 96 49 LEU B O 1
ATOM 4049 N N . SER B 1 50 ? -34.594 18.969 19.156 1 93.12 50 SER B N 1
ATOM 4050 C CA . SER B 1 50 ? -35.781 18.172 18.844 1 93.12 50 SER B CA 1
ATOM 4051 C C . SER B 1 50 ? -36.719 18.906 17.891 1 93.12 50 SER B C 1
ATOM 4053 O O . SER B 1 50 ? -37.281 18.312 16.969 1 93.12 50 SER B O 1
ATOM 4055 N N . ARG B 1 51 ? -36.875 20.172 18.109 1 94.94 51 ARG B N 1
ATOM 4056 C CA . ARG B 1 51 ? -37.75 20.984 17.266 1 94.94 51 ARG B CA 1
ATOM 4057 C C . ARG B 1 51 ? -37.219 21.031 15.828 1 94.94 51 ARG B C 1
ATOM 4059 O O . ARG B 1 51 ? -38 21.141 14.883 1 94.94 51 ARG B O 1
ATOM 4066 N N . LEU B 1 52 ? -36 20.938 15.703 1 95.19 52 LEU B N 1
ATOM 4067 C CA . LEU B 1 52 ? -35.375 21.016 14.391 1 95.19 52 LEU B CA 1
ATOM 4068 C C . LEU B 1 52 ? -35.188 19.641 13.781 1 95.19 52 LEU B C 1
ATOM 4070 O O . LEU B 1 52 ? -34.625 19.5 12.68 1 95.19 52 LEU B O 1
ATOM 4074 N N . ASP B 1 53 ? -35.594 18.625 14.469 1 94.19 53 ASP B N 1
ATOM 4075 C CA . ASP B 1 53 ? -35.469 17.25 14.039 1 94.19 53 ASP B CA 1
ATOM 4076 C C . ASP B 1 53 ? -34 16.922 13.734 1 94.19 53 ASP B C 1
ATOM 4078 O O . ASP B 1 53 ? -33.688 16.344 12.695 1 94.19 53 ASP B O 1
ATOM 4082 N N . ALA B 1 54 ? -33.094 17.5 14.617 1 96.44 54 ALA B N 1
ATOM 4083 C CA . ALA B 1 54 ? -31.656 17.234 14.484 1 96.44 54 ALA B CA 1
ATOM 4084 C C . ALA B 1 54 ? -31.375 15.734 14.586 1 96.44 54 ALA B C 1
ATOM 4086 O O . ALA B 1 54 ? -31.984 15.031 15.383 1 96.44 54 ALA B O 1
ATOM 4087 N N . LYS B 1 55 ? -30.391 15.195 13.805 1 95.5 55 LYS B N 1
ATOM 4088 C CA . LYS B 1 55 ? -30.094 13.773 13.773 1 95.5 55 LYS B CA 1
ATOM 4089 C C . LYS B 1 55 ? -28.703 13.492 14.328 1 95.5 55 LYS B C 1
ATOM 4091 O O . LYS B 1 55 ? -28.375 12.359 14.688 1 95.5 55 LYS B O 1
ATOM 4096 N N . GLY B 1 56 ? -27.812 14.5 14.344 1 96.38 56 GLY B N 1
ATOM 4097 C CA . GLY B 1 56 ? -26.469 14.336 14.844 1 96.38 56 GLY B CA 1
ATOM 4098 C C . GLY B 1 56 ? -25.516 13.75 13.812 1 96.38 56 GLY B C 1
ATOM 4099 O O . GLY B 1 56 ? -24.438 13.25 14.156 1 96.38 56 GLY B O 1
ATOM 4100 N N . HIS B 1 57 ? -25.891 13.844 12.523 1 95.12 57 HIS B N 1
ATOM 4101 C CA . HIS B 1 57 ? -25.047 13.336 11.445 1 95.12 57 HIS B CA 1
ATOM 4102 C C . HIS B 1 57 ? -23.859 14.25 11.195 1 95.12 57 HIS B C 1
ATOM 4104 O O . HIS B 1 57 ? -23.922 15.453 11.438 1 95.12 57 HIS B O 1
ATOM 4110 N N . VAL B 1 58 ? -22.797 13.602 10.742 1 92.81 58 VAL B N 1
ATOM 4111 C CA . VAL B 1 58 ? -21.641 14.391 10.344 1 92.81 58 VAL B CA 1
ATOM 4112 C C . VAL B 1 58 ? -22.062 15.43 9.297 1 92.81 58 VAL B C 1
ATOM 4114 O O . VAL B 1 58 ? -22.797 15.109 8.359 1 92.81 58 VAL B O 1
ATOM 4117 N N . GLY B 1 59 ? -21.641 16.625 9.508 1 90.56 59 GLY B N 1
ATOM 4118 C CA . GLY B 1 59 ? -21.969 17.688 8.578 1 90.56 59 GLY B CA 1
ATOM 4119 C C . GLY B 1 59 ? -23.141 18.531 9.039 1 90.56 59 GLY B C 1
ATOM 4120 O O . GLY B 1 59 ? -23.328 19.656 8.578 1 90.56 59 GLY B O 1
ATOM 4121 N N . GLU B 1 60 ? -23.953 17.984 9.898 1 95.12 60 GLU B N 1
ATOM 4122 C CA . GLU B 1 60 ? -25.078 18.734 10.445 1 95.12 60 GLU B CA 1
ATOM 4123 C C . GLU B 1 60 ? -24.625 19.75 11.484 1 95.12 60 GLU B C 1
ATOM 4125 O O . GLU B 1 60 ? -23.797 19.438 12.352 1 95.12 60 GLU B O 1
ATOM 4130 N N . ALA B 1 61 ? -25.109 21 11.383 1 97.31 61 ALA B N 1
ATOM 4131 C CA . ALA B 1 61 ? -24.781 22.047 12.344 1 97.31 61 ALA B CA 1
ATOM 4132 C C . ALA B 1 61 ? -25.969 22.969 12.586 1 97.31 61 ALA B C 1
ATOM 4134 O O . ALA B 1 61 ? -26.719 23.281 11.656 1 97.31 61 ALA B O 1
ATOM 4135 N N . TYR B 1 62 ? -26.203 23.359 13.812 1 97.38 62 TYR B N 1
ATOM 4136 C CA . TYR B 1 62 ? -27.234 24.297 14.219 1 97.38 62 TYR B CA 1
ATOM 4137 C C . TYR B 1 62 ? -26.672 25.375 15.133 1 97.38 62 TYR B C 1
ATOM 4139 O O . TYR B 1 62 ? -25.781 25.109 15.938 1 97.38 62 TYR B O 1
ATOM 4147 N N . VAL B 1 63 ? -27.156 26.609 15.023 1 97.38 63 VAL B N 1
ATOM 4148 C CA . VAL B 1 63 ? -26.703 27.734 15.828 1 97.38 63 VAL B CA 1
ATOM 4149 C C . VAL B 1 63 ? -27.859 28.266 16.688 1 97.38 63 VAL B C 1
ATOM 4151 O O . VAL B 1 63 ? -28.969 28.469 16.188 1 97.38 63 VAL B O 1
ATOM 4154 N N . LEU B 1 64 ? -27.594 28.391 17.891 1 96.5 64 LEU B N 1
ATOM 4155 C CA . LEU B 1 64 ? -28.547 28.938 18.844 1 96.5 64 LEU B CA 1
ATOM 4156 C C . LEU B 1 64 ? -28 30.203 19.516 1 96.5 64 LEU B C 1
ATOM 4158 O O . LEU B 1 64 ? -26.938 30.156 20.141 1 96.5 64 LEU B O 1
ATOM 4162 N N . LEU B 1 65 ? -28.656 31.281 19.344 1 94.75 65 LEU B N 1
ATOM 4163 C CA . LEU B 1 65 ? -28.359 32.469 20.125 1 94.75 65 LEU B CA 1
ATOM 4164 C C . LEU B 1 65 ? -28.969 32.375 21.531 1 94.75 65 LEU B C 1
ATOM 4166 O O . LEU B 1 65 ? -30.203 32.438 21.672 1 94.75 65 LEU B O 1
ATOM 4170 N N . GLU B 1 66 ? -28.125 32.312 22.453 1 92.81 66 GLU B N 1
ATOM 4171 C CA . GLU B 1 66 ? -28.594 32.156 23.828 1 92.81 66 GLU B CA 1
ATOM 4172 C C . GLU B 1 66 ? -29.156 33.5 24.359 1 92.81 66 GLU B C 1
ATOM 4174 O O . GLU B 1 66 ? -28.797 34.562 23.875 1 92.81 66 GLU B O 1
ATOM 4179 N N . GLY B 1 67 ? -29.984 33.406 25.406 1 88.62 67 GLY B N 1
ATOM 4180 C CA . GLY B 1 67 ? -30.578 34.562 26 1 88.62 67 GLY B CA 1
ATOM 4181 C C . GLY B 1 67 ? -29.562 35.531 26.594 1 88.62 67 GLY B C 1
ATOM 4182 O O . GLY B 1 67 ? -29.781 36.75 26.641 1 88.62 67 GLY B O 1
ATOM 4183 N N . ASN B 1 68 ? -28.438 35.062 26.938 1 89 68 ASN B N 1
ATOM 4184 C CA . ASN B 1 68 ? -27.391 35.875 27.562 1 89 68 ASN B CA 1
ATOM 4185 C C . ASN B 1 68 ? -26.469 36.5 26.531 1 89 68 ASN B C 1
ATOM 4187 O O . ASN B 1 68 ? -25.484 37.156 26.875 1 89 68 ASN B O 1
ATOM 4191 N N . GLY B 1 69 ? -26.734 36.219 25.25 1 89.25 69 GLY B N 1
ATOM 4192 C CA . GLY B 1 69 ? -25.938 36.812 24.172 1 89.25 69 GLY B CA 1
ATOM 4193 C C . GLY B 1 69 ? -24.875 35.875 23.641 1 89.25 69 GLY B C 1
ATOM 4194 O O . GLY B 1 69 ? -24.25 36.156 22.625 1 89.25 69 GLY B O 1
ATOM 4195 N N . GLU B 1 70 ? -24.703 34.781 24.219 1 92.56 70 GLU B N 1
ATOM 4196 C CA . GLU B 1 70 ? -23.734 33.781 23.75 1 92.56 70 GLU B CA 1
ATOM 4197 C C . GLU B 1 70 ? -24.297 32.969 22.594 1 92.56 70 GLU B C 1
ATOM 4199 O O . GLU B 1 70 ? -25.5 32.969 22.359 1 92.56 70 GLU B O 1
ATOM 4204 N N . VAL B 1 71 ? -23.359 32.5 21.797 1 96.19 71 VAL B N 1
ATOM 4205 C CA . VAL B 1 71 ? -23.75 31.688 20.656 1 96.19 71 VAL B CA 1
ATOM 4206 C C . VAL B 1 71 ? -23.391 30.234 20.922 1 96.19 71 VAL B C 1
ATOM 4208 O O . VAL B 1 71 ? -22.25 29.922 21.266 1 96.19 71 VAL B O 1
ATOM 4211 N N . THR B 1 72 ? -24.328 29.359 20.828 1 97.06 72 THR B N 1
ATOM 4212 C CA . THR B 1 72 ? -24.078 27.922 20.922 1 97.06 72 THR B CA 1
ATOM 4213 C C . THR B 1 72 ? -24.172 27.266 19.562 1 97.06 72 THR B C 1
ATOM 4215 O O . THR B 1 72 ? -25.172 27.438 18.844 1 97.06 72 THR B O 1
ATOM 4218 N N . VAL B 1 73 ? -23.109 26.594 19.172 1 97.94 73 VAL B N 1
ATOM 4219 C CA . VAL B 1 73 ? -23.094 25.859 17.906 1 97.94 73 VAL B CA 1
ATOM 4220 C C . VAL B 1 73 ? -23.156 24.359 18.172 1 97.94 73 VAL B C 1
ATOM 4222 O O . VAL B 1 73 ? -22.297 23.797 18.844 1 97.94 73 VAL B O 1
ATOM 4225 N N . PHE B 1 74 ? -24.25 23.703 17.688 1 97.94 74 PHE B N 1
ATOM 4226 C CA . PHE B 1 74 ? -24.391 22.25 17.734 1 97.94 74 PHE B CA 1
ATOM 4227 C C . PHE B 1 74 ? -23.875 21.609 16.469 1 97.94 74 PHE B C 1
ATOM 4229 O O . PHE B 1 74 ? -24.281 21.969 15.359 1 97.94 74 PHE B O 1
ATOM 4236 N N . VAL B 1 75 ? -22.906 20.672 16.625 1 98.06 75 VAL B N 1
ATOM 4237 C CA . VAL B 1 75 ? -22.328 20.031 15.445 1 98.06 75 VAL B CA 1
ATOM 4238 C C . VAL B 1 75 ? -22.375 18.516 15.602 1 98.06 75 VAL B C 1
ATOM 4240 O O . VAL B 1 75 ? -22.109 17.984 16.688 1 98.06 75 VAL B O 1
ATOM 4243 N N . GLY B 1 76 ? -22.734 17.859 14.5 1 97.56 76 GLY B N 1
ATOM 4244 C CA . GLY B 1 76 ? -22.891 16.406 14.508 1 97.56 76 GLY B CA 1
ATOM 4245 C C . GLY B 1 76 ? -21.578 15.68 14.289 1 97.56 76 GLY B C 1
ATOM 4246 O O . GLY B 1 76 ? -20.75 16.094 13.477 1 97.56 76 GLY B O 1
ATOM 4247 N N . ILE B 1 77 ? -21.312 14.57 15.023 1 96.94 77 ILE B N 1
ATOM 4248 C CA . ILE B 1 77 ? -20.094 13.781 14.875 1 96.94 77 ILE B CA 1
ATOM 4249 C C . ILE B 1 77 ? -20.453 12.359 14.445 1 96.94 77 ILE B C 1
ATOM 4251 O O . ILE B 1 77 ? -19.594 11.492 14.359 1 96.94 77 ILE B O 1
ATOM 4255 N N . GLY B 1 78 ? -21.703 12.102 14.164 1 95.94 78 GLY B N 1
ATOM 4256 C CA . GLY B 1 78 ? -22.156 10.789 13.734 1 95.94 78 GLY B CA 1
ATOM 4257 C C . GLY B 1 78 ? -22.156 9.766 14.859 1 95.94 78 GLY B C 1
ATOM 4258 O O . GLY B 1 78 ? -22.328 10.125 16.031 1 95.94 78 GLY B O 1
ATOM 4259 N N . ASN B 1 79 ? -22.078 8.453 14.469 1 94.31 79 ASN B N 1
ATOM 4260 C CA . ASN B 1 79 ? -22.109 7.348 15.422 1 94.31 79 ASN B CA 1
ATOM 4261 C C . ASN B 1 79 ? -20.781 7.172 16.125 1 94.31 79 ASN B C 1
ATOM 4263 O O . ASN B 1 79 ? -19.75 6.93 15.492 1 94.31 79 ASN B O 1
ATOM 4267 N N . VAL B 1 80 ? -20.766 7.215 17.438 1 94.88 80 VAL B N 1
ATOM 4268 C CA . VAL B 1 80 ? -19.531 7.223 18.219 1 94.88 80 VAL B CA 1
ATOM 4269 C C . VAL B 1 80 ? -19.094 5.789 18.5 1 94.88 80 VAL B C 1
ATOM 4271 O O . VAL B 1 80 ? -18.031 5.562 19.094 1 94.88 80 VAL B O 1
ATOM 4274 N N . GLU B 1 81 ? -19.875 4.766 18.078 1 91.75 81 GLU B N 1
ATOM 4275 C CA . GLU B 1 81 ? -19.531 3.363 18.297 1 91.75 81 GLU B CA 1
ATOM 4276 C C . GLU B 1 81 ? -18.766 2.789 17.109 1 91.75 81 GLU B C 1
ATOM 4278 O O . GLU B 1 81 ? -18.375 1.618 17.109 1 91.75 81 GLU B O 1
ATOM 4283 N N . GLU B 1 82 ? -18.438 3.609 16.156 1 90.94 82 GLU B N 1
ATOM 4284 C CA . GLU B 1 82 ? -17.688 3.195 14.969 1 90.94 82 GLU B CA 1
ATOM 4285 C C . GLU B 1 82 ? -16.188 3.08 15.273 1 90.94 82 GLU B C 1
ATOM 4287 O O . GLU B 1 82 ? -15.773 3.244 16.422 1 90.94 82 GLU B O 1
ATOM 4292 N N . ASP B 1 83 ? -15.445 2.73 14.258 1 93.06 83 ASP B N 1
ATOM 4293 C CA . ASP B 1 83 ? -13.992 2.66 14.344 1 93.06 83 ASP B CA 1
ATOM 4294 C C . ASP B 1 83 ? -13.406 3.982 14.836 1 93.06 83 ASP B C 1
ATOM 4296 O O . ASP B 1 83 ? -13.852 5.055 14.422 1 93.06 83 ASP B O 1
ATOM 4300 N N . ILE B 1 84 ? -12.445 3.912 15.68 1 95.75 84 ILE B N 1
ATOM 4301 C CA . ILE B 1 84 ? -11.891 5.066 16.375 1 95.75 84 ILE B CA 1
ATOM 4302 C C . ILE B 1 84 ? -11.352 6.074 15.367 1 95.75 84 ILE B C 1
ATOM 4304 O O . ILE B 1 84 ? -11.445 7.285 15.578 1 95.75 84 ILE B O 1
ATOM 4308 N N . LEU B 1 85 ? -10.75 5.625 14.266 1 96.25 85 LEU B N 1
ATOM 4309 C CA . LEU B 1 85 ? -10.227 6.543 13.258 1 96.25 85 LEU B CA 1
ATOM 4310 C C . LEU B 1 85 ? -11.352 7.352 12.625 1 96.25 85 LEU B C 1
ATOM 4312 O O . LEU B 1 85 ? -11.188 8.547 12.359 1 96.25 85 LEU B O 1
ATOM 4316 N N . LEU B 1 86 ? -12.422 6.711 12.375 1 95.94 86 LEU B N 1
ATOM 4317 C CA . LEU B 1 86 ? -13.57 7.398 11.797 1 95.94 86 LEU B CA 1
ATOM 4318 C C . LEU B 1 86 ? -14.148 8.414 12.773 1 95.94 86 LEU B C 1
ATOM 4320 O O . LEU B 1 86 ? -14.484 9.539 12.383 1 95.94 86 LEU B O 1
ATOM 4324 N N . VAL B 1 87 ? -14.305 8.016 14.031 1 96.88 87 VAL B N 1
ATOM 4325 C CA . VAL B 1 87 ? -14.859 8.898 15.047 1 96.88 87 VAL B CA 1
ATOM 4326 C C . VAL B 1 87 ? -13.977 10.141 15.195 1 96.88 87 VAL B C 1
ATOM 4328 O O . VAL B 1 87 ? -14.484 11.258 15.258 1 96.88 87 VAL B O 1
ATOM 4331 N N . LYS B 1 88 ? -12.703 9.945 15.266 1 97.81 88 LYS B N 1
ATOM 4332 C CA . LYS B 1 88 ? -11.766 11.062 15.383 1 97.81 88 LYS B CA 1
ATOM 4333 C C . LYS B 1 88 ? -11.844 11.969 14.164 1 97.81 88 LYS B C 1
ATOM 4335 O O . LYS B 1 88 ? -11.836 13.195 14.297 1 97.81 88 LYS B O 1
ATOM 4340 N N . ASN B 1 89 ? -11.867 11.359 13 1 97.38 89 ASN B N 1
ATOM 4341 C CA . ASN B 1 89 ? -12 12.133 11.766 1 97.38 89 ASN B CA 1
ATOM 4342 C C . ASN B 1 89 ? -13.289 12.945 11.75 1 97.38 89 ASN B C 1
ATOM 4344 O O . ASN B 1 89 ? -13.289 14.109 11.352 1 97.38 89 ASN B O 1
ATOM 4348 N N . ASN B 1 90 ? -14.391 12.352 12.172 1 97.12 90 ASN B N 1
ATOM 4349 C CA . ASN B 1 90 ? -15.688 13.023 12.227 1 97.12 90 ASN B CA 1
ATOM 4350 C C . ASN B 1 90 ? -15.664 14.188 13.219 1 97.12 90 ASN B C 1
ATOM 4352 O O . ASN B 1 90 ? -16.266 15.234 12.969 1 97.12 90 ASN B O 1
ATOM 4356 N N . ALA B 1 91 ? -15.023 13.961 14.328 1 97.75 91 ALA B N 1
ATOM 4357 C CA . ALA B 1 91 ? -14.906 15.023 15.32 1 97.75 91 ALA B CA 1
ATOM 4358 C C . ALA B 1 91 ? -14.133 16.219 14.773 1 97.75 91 ALA B C 1
ATOM 4360 O O . ALA B 1 91 ? -14.492 17.375 15.023 1 97.75 91 ALA B O 1
ATOM 4361 N N . ARG B 1 92 ? -13.047 15.977 14.078 1 97.94 92 ARG B N 1
ATOM 4362 C CA . ARG B 1 92 ? -12.297 17.047 13.438 1 97.94 92 ARG B CA 1
ATOM 4363 C C . ARG B 1 92 ? -13.172 17.812 12.445 1 97.94 92 ARG B C 1
ATOM 4365 O O . ARG B 1 92 ? -13.172 19.031 12.414 1 97.94 92 ARG B O 1
ATOM 4372 N N . LYS B 1 93 ? -13.922 17.078 11.648 1 97.62 93 LYS B N 1
ATOM 4373 C CA . LYS B 1 93 ? -14.844 17.688 10.703 1 97.62 93 LYS B CA 1
ATOM 4374 C C . LYS B 1 93 ? -15.883 18.547 11.43 1 97.62 93 LYS B C 1
ATOM 4376 O O . LYS B 1 93 ? -16.281 19.609 10.938 1 97.62 93 LYS B O 1
ATOM 4381 N N . ALA B 1 94 ? -16.344 18.016 12.523 1 97.75 94 ALA B N 1
ATOM 4382 C CA . ALA B 1 94 ? -17.312 18.75 13.328 1 97.75 94 ALA B CA 1
ATOM 4383 C C . ALA B 1 94 ? -16.734 20.078 13.797 1 97.75 94 ALA B C 1
ATOM 4385 O O . ALA B 1 94 ? -17.422 21.109 13.781 1 97.75 94 ALA B O 1
ATOM 4386 N N . GLY B 1 95 ? -15.477 20.047 14.25 1 97.75 95 GLY B N 1
ATOM 4387 C CA . GLY B 1 95 ? -14.812 21.297 14.609 1 97.75 95 GLY B CA 1
ATOM 4388 C C . GLY B 1 95 ? -14.758 22.281 13.469 1 97.75 95 GLY B C 1
ATOM 4389 O O . GLY B 1 95 ? -15.023 23.484 13.664 1 97.75 95 GLY B O 1
ATOM 4390 N N . ALA B 1 96 ? -14.391 21.797 12.336 1 97.81 96 ALA B N 1
ATOM 4391 C CA . ALA B 1 96 ? -14.344 22.656 11.148 1 97.81 96 ALA B CA 1
ATOM 4392 C C . ALA B 1 96 ? -15.711 23.234 10.836 1 97.81 96 ALA B C 1
ATOM 4394 O O . ALA B 1 96 ? -15.828 24.422 10.508 1 97.81 96 ALA B O 1
ATOM 4395 N N . SER B 1 97 ? -16.719 22.406 10.93 1 97.44 97 SER B N 1
ATOM 4396 C CA . SER B 1 97 ? -18.094 22.859 10.688 1 97.44 97 SER B CA 1
ATOM 4397 C C . SER B 1 97 ? -18.5 23.938 11.688 1 97.44 97 SER B C 1
ATOM 4399 O O . SER B 1 97 ? -19.188 24.906 11.328 1 97.44 97 SER B O 1
ATOM 4401 N N . ALA B 1 98 ? -18.156 23.719 12.93 1 97.38 98 ALA B N 1
ATOM 4402 C CA . ALA B 1 98 ? -18.453 24.703 13.969 1 97.38 98 ALA B CA 1
ATOM 4403 C C . ALA B 1 98 ? -17.844 26.062 13.625 1 97.38 98 ALA B C 1
ATOM 4405 O O . ALA B 1 98 ? -18.5 27.094 13.719 1 97.38 98 ALA B O 1
ATOM 4406 N N . TYR B 1 99 ? -16.594 26.062 13.305 1 96.31 99 TYR B N 1
ATOM 4407 C CA . TYR B 1 99 ? -15.922 27.312 12.93 1 96.31 99 TYR B CA 1
ATOM 4408 C C . TYR B 1 99 ? -16.641 27.984 11.766 1 96.31 99 TYR B C 1
ATOM 4410 O O . TYR B 1 99 ? -16.859 29.203 11.773 1 96.31 99 TYR B O 1
ATOM 4418 N N . LYS B 1 100 ? -16.984 27.172 10.75 1 96 100 LYS B N 1
ATOM 4419 C CA . LYS B 1 100 ? -17.641 27.703 9.562 1 96 100 LYS B CA 1
ATOM 4420 C C . LYS B 1 100 ? -18.922 28.453 9.945 1 96 100 LYS B C 1
ATOM 4422 O O . LYS B 1 100 ? -19.234 29.484 9.359 1 96 100 LYS B O 1
ATOM 4427 N N . CYS B 1 101 ? -19.656 27.984 10.906 1 96.56 101 CYS B N 1
ATOM 4428 C CA . CYS B 1 101 ? -20.906 28.562 11.336 1 96.56 101 CYS B CA 1
ATOM 4429 C C . CYS B 1 101 ? -20.688 29.953 11.922 1 96.56 101 CYS B C 1
ATOM 4431 O O . CYS B 1 101 ? -21.594 30.797 11.898 1 96.56 101 CYS B O 1
ATOM 4433 N N . VAL B 1 102 ? -19.516 30.203 12.43 1 95.38 102 VAL B N 1
ATOM 4434 C CA . VAL B 1 102 ? -19.312 31.438 13.172 1 95.38 102 VAL B CA 1
ATOM 4435 C C . VAL B 1 102 ? -18.188 32.25 12.531 1 95.38 102 VAL B C 1
ATOM 4437 O O . VAL B 1 102 ? -17.703 33.219 13.133 1 95.38 102 VAL B O 1
ATOM 4440 N N . SER B 1 103 ? -17.766 31.906 11.391 1 92.62 103 SER B N 1
ATOM 4441 C CA . SER B 1 103 ? -16.578 32.469 10.742 1 92.62 103 SER B CA 1
ATOM 4442 C C . SER B 1 103 ? -16.797 33.938 10.414 1 92.62 103 SER B C 1
ATOM 4444 O O . SER B 1 103 ? -15.836 34.688 10.148 1 92.62 103 SER B O 1
ATOM 4446 N N . GLN B 1 104 ? -18.016 34.438 10.484 1 90.75 104 GLN B N 1
ATOM 4447 C CA . GLN B 1 104 ? -18.312 35.812 10.18 1 90.75 104 GLN B CA 1
ATOM 4448 C C . GLN B 1 104 ? -17.891 36.75 11.32 1 90.75 104 GLN B C 1
ATOM 4450 O O . GLN B 1 104 ? -17.734 37.938 11.133 1 90.75 104 GLN B O 1
ATOM 4455 N N . PHE B 1 105 ? -17.781 36.125 12.484 1 89.5 105 PHE B N 1
ATOM 4456 C CA . PHE B 1 105 ? -17.391 36.969 13.625 1 89.5 105 PHE B CA 1
ATOM 4457 C C . PHE B 1 105 ? -15.898 37.25 13.586 1 89.5 105 PHE B C 1
ATOM 4459 O O . PHE B 1 105 ? -15.094 36.406 13.219 1 89.5 105 PHE B O 1
ATOM 4466 N N . LYS B 1 106 ? -15.531 38.438 13.891 1 83.44 106 LYS B N 1
ATOM 4467 C CA . LYS B 1 106 ? -14.141 38.875 13.82 1 83.44 106 LYS B CA 1
ATOM 4468 C C . LYS B 1 106 ? -13.352 38.406 15.039 1 83.44 106 LYS B C 1
ATOM 4470 O O . LYS B 1 106 ? -12.227 37.938 14.906 1 83.44 106 LYS B O 1
ATOM 4475 N N . ASN B 1 107 ? -13.914 38.594 16.203 1 87.75 107 ASN B N 1
ATOM 4476 C CA . ASN B 1 107 ? -13.312 38.156 17.453 1 87.75 107 ASN B CA 1
ATOM 4477 C C . ASN B 1 107 ? -14.18 37.156 18.188 1 87.75 107 ASN B C 1
ATOM 4479 O O . ASN B 1 107 ? -15.336 37.438 18.516 1 87.75 107 ASN B O 1
ATOM 4483 N N . MET B 1 108 ? -13.562 36 18.391 1 90.88 108 MET B N 1
ATOM 4484 C CA . MET B 1 108 ? -14.344 34.938 19.016 1 90.88 108 MET B CA 1
ATOM 4485 C C . MET B 1 108 ? -13.562 34.281 20.141 1 90.88 108 MET B C 1
ATOM 4487 O O . MET B 1 108 ? -12.352 34.094 20.047 1 90.88 108 MET B O 1
ATOM 4491 N N . GLU B 1 109 ? -14.25 34.062 21.141 1 92.56 109 GLU B N 1
ATOM 4492 C CA . GLU B 1 109 ? -13.789 33.156 22.188 1 92.56 109 GLU B CA 1
ATOM 4493 C C . GLU B 1 109 ? -14.602 31.859 22.188 1 92.56 109 GLU B C 1
ATOM 4495 O O . GLU B 1 109 ? -15.812 31.875 22.422 1 92.56 109 GLU B O 1
ATOM 4500 N N . MET B 1 110 ? -13.953 30.781 21.938 1 93.38 110 MET B N 1
ATOM 4501 C CA . MET B 1 110 ? -14.648 29.516 21.781 1 93.38 110 MET B CA 1
ATOM 4502 C C . MET B 1 110 ? -14.383 28.609 22.984 1 93.38 110 MET B C 1
ATOM 4504 O O . MET B 1 110 ? -13.273 28.594 23.531 1 93.38 110 MET B O 1
ATOM 4508 N N . SER B 1 111 ? -15.383 27.906 23.406 1 92.94 111 SER B N 1
ATOM 4509 C CA . SER B 1 111 ? -15.273 26.922 24.469 1 92.94 111 SER B CA 1
ATOM 4510 C C . SER B 1 111 ? -16 25.625 24.094 1 92.94 111 SER B C 1
ATOM 4512 O O . SER B 1 111 ? -16.969 25.656 23.328 1 92.94 111 SER B O 1
ATOM 4514 N N . LEU B 1 112 ? -15.469 24.562 24.531 1 94.19 112 LEU B N 1
ATOM 4515 C CA . LEU B 1 112 ? -16.078 23.25 24.344 1 94.19 112 LEU B CA 1
ATOM 4516 C C . LEU B 1 112 ? -16.906 22.844 25.547 1 94.19 112 LEU B C 1
ATOM 4518 O O . LEU B 1 112 ? -16.516 23.094 26.688 1 94.19 112 LEU B O 1
ATOM 4522 N N . THR B 1 113 ? -17.938 22.188 25.266 1 92.94 113 THR B N 1
ATOM 4523 C CA . THR B 1 113 ? -18.828 21.812 26.359 1 92.94 113 THR B CA 1
ATOM 4524 C C . THR B 1 113 ? -18.5 20.422 26.875 1 92.94 113 THR B C 1
ATOM 4526 O O . THR B 1 113 ? -19.109 19.953 27.844 1 92.94 113 THR B O 1
ATOM 4529 N N . SER B 1 114 ? -17.656 19.766 26.172 1 92.56 114 SER B N 1
ATOM 4530 C CA . SER B 1 114 ? -17.234 18.422 26.562 1 92.56 114 SER B CA 1
ATOM 4531 C C . SER B 1 114 ? -15.75 18.203 26.281 1 92.56 114 SER B C 1
ATOM 4533 O O . SER B 1 114 ? -15.203 18.766 25.344 1 92.56 114 SER B O 1
ATOM 4535 N N . GLU B 1 115 ? -15.141 17.297 27.125 1 93.31 115 GLU B N 1
ATOM 4536 C CA . GLU B 1 115 ? -13.758 16.891 26.875 1 93.31 115 GLU B CA 1
ATOM 4537 C C . GLU B 1 115 ? -13.688 15.789 25.812 1 93.31 115 GLU B C 1
ATOM 4539 O O . GLU B 1 115 ? -12.617 15.516 25.266 1 93.31 115 GLU B O 1
ATOM 4544 N N . TYR B 1 116 ? -14.875 15.195 25.609 1 94.25 116 TYR B N 1
ATOM 4545 C CA . TYR B 1 116 ? -14.914 14.133 24.625 1 94.25 116 TYR B CA 1
ATOM 4546 C C . TYR B 1 116 ? -14.477 14.641 23.25 1 94.25 116 TYR B C 1
ATOM 4548 O O . TYR B 1 116 ? -15.094 15.555 22.688 1 94.25 116 TYR B O 1
ATOM 4556 N N . MET B 1 117 ? -13.367 14.125 22.688 1 96.38 117 MET B N 1
ATOM 4557 C CA . MET B 1 117 ? -12.82 14.43 21.375 1 96.38 117 MET B CA 1
ATOM 4558 C C . MET B 1 117 ? -12.422 15.898 21.281 1 96.38 117 MET B C 1
ATOM 4560 O O . MET B 1 117 ? -12.422 16.469 20.188 1 96.38 117 MET B O 1
ATOM 4564 N N . ALA B 1 118 ? -12.148 16.516 22.406 1 96.31 118 ALA B N 1
ATOM 4565 C CA . ALA B 1 118 ? -11.828 17.938 22.453 1 96.31 118 ALA B CA 1
ATOM 4566 C C . ALA B 1 118 ? -10.625 18.266 21.562 1 96.31 118 ALA B C 1
ATOM 4568 O O . ALA B 1 118 ? -10.625 19.266 20.844 1 96.31 118 ALA B O 1
ATOM 4569 N N . ARG B 1 119 ? -9.633 17.422 21.609 1 96.75 119 ARG B N 1
ATOM 4570 C CA . ARG B 1 119 ? -8.438 17.625 20.797 1 96.75 119 ARG B CA 1
ATOM 4571 C C . ARG B 1 119 ? -8.781 17.672 19.312 1 96.75 119 ARG B C 1
ATOM 4573 O O . ARG B 1 119 ? -8.305 18.562 18.594 1 96.75 119 ARG B O 1
ATOM 4580 N N . GLU B 1 120 ? -9.594 16.734 18.906 1 97.81 120 GLU B N 1
ATOM 4581 C CA . GLU B 1 120 ? -9.977 16.625 17.5 1 97.81 120 GLU B CA 1
ATOM 4582 C C . GLU B 1 120 ? -10.82 17.828 17.062 1 97.81 120 GLU B C 1
ATOM 4584 O O . GLU B 1 120 ? -10.633 18.344 15.969 1 97.81 120 GLU B O 1
ATOM 4589 N N . VAL B 1 121 ? -11.734 18.219 17.891 1 97.25 121 VAL B N 1
ATOM 4590 C CA . VAL B 1 121 ? -12.609 19.344 17.594 1 97.25 121 VAL B CA 1
ATOM 4591 C C . VAL B 1 121 ? -11.781 20.609 17.438 1 97.25 121 VAL B C 1
ATOM 4593 O O . VAL B 1 121 ? -11.945 21.375 16.484 1 97.25 121 VAL B O 1
ATOM 4596 N N . VAL B 1 122 ? -10.875 20.844 18.375 1 97.06 122 VAL B N 1
ATOM 4597 C CA . VAL B 1 122 ? -10.023 22.031 18.344 1 97.06 122 VAL B CA 1
ATOM 4598 C C . VAL B 1 122 ? -9.133 22 17.094 1 97.06 122 VAL B C 1
ATOM 4600 O O . VAL B 1 122 ? -8.953 23.016 16.422 1 97.06 122 VAL B O 1
ATOM 4603 N N . SER B 1 123 ? -8.555 20.844 16.812 1 97.69 123 SER B N 1
ATOM 4604 C CA . SER B 1 123 ? -7.77 20.688 15.586 1 97.69 123 SER B CA 1
ATOM 4605 C C . SER B 1 123 ? -8.57 21.109 14.359 1 97.69 123 SER B C 1
ATOM 4607 O O . SER B 1 123 ? -8.062 21.812 13.484 1 97.69 123 SER B O 1
ATOM 4609 N N . GLY B 1 124 ? -9.844 20.656 14.297 1 97.69 124 GLY B N 1
ATOM 4610 C CA . GLY B 1 124 ? -10.711 21.031 13.195 1 97.69 124 GLY B CA 1
ATOM 4611 C C . GLY B 1 124 ? -10.93 22.531 13.094 1 97.69 124 GLY B C 1
ATOM 4612 O O . GLY B 1 124 ? -10.906 23.094 11.992 1 97.69 124 GLY B O 1
ATOM 4613 N N . ILE B 1 125 ? -11.148 23.156 14.203 1 96.5 125 ILE B N 1
ATOM 4614 C CA . ILE B 1 125 ? -11.352 24.594 14.258 1 96.5 125 ILE B CA 1
ATOM 4615 C C . ILE B 1 125 ? -10.102 25.312 13.734 1 96.5 125 ILE B C 1
ATOM 4617 O O . ILE B 1 125 ? -10.195 26.188 12.875 1 96.5 125 ILE B O 1
ATOM 4621 N N . MET B 1 126 ? -8.953 24.891 14.25 1 95.94 126 MET B N 1
ATOM 4622 C CA . MET B 1 126 ? -7.684 25.516 13.898 1 95.94 126 MET B CA 1
ATOM 4623 C C . MET B 1 126 ? -7.41 25.375 12.406 1 95.94 126 MET B C 1
ATOM 4625 O O . MET B 1 126 ? -7.09 26.359 11.734 1 95.94 126 MET B O 1
ATOM 4629 N N . LEU B 1 127 ? -7.547 24.234 11.875 1 97.06 127 LEU B N 1
ATOM 4630 C CA . LEU B 1 127 ? -7.199 23.953 10.484 1 97.06 127 LEU B CA 1
ATOM 4631 C C . LEU B 1 127 ? -8.172 24.625 9.531 1 97.06 127 LEU B C 1
ATOM 4633 O O . LEU B 1 127 ? -7.773 25.125 8.477 1 97.06 127 LEU B O 1
ATOM 4637 N N . ALA B 1 128 ? -9.438 24.672 9.898 1 96.19 128 ALA B N 1
ATOM 4638 C CA . ALA B 1 128 ? -10.453 25.297 9.055 1 96.19 128 ALA B CA 1
ATOM 4639 C C . ALA B 1 128 ? -10.297 26.812 9.055 1 96.19 128 ALA B C 1
ATOM 4641 O O . ALA B 1 128 ? -10.695 27.484 8.102 1 96.19 128 ALA B O 1
ATOM 4642 N N . SER B 1 129 ? -9.719 27.375 10.086 1 94.19 129 SER B N 1
ATOM 4643 C CA . SER B 1 129 ? -9.578 28.828 10.203 1 94.19 129 SER B CA 1
ATOM 4644 C C . SER B 1 129 ? -8.383 29.328 9.398 1 94.19 129 SER B C 1
ATOM 4646 O O . SER B 1 129 ? -8.25 30.531 9.164 1 94.19 129 SER B O 1
ATOM 4648 N N . TYR B 1 130 ? -7.473 28.422 8.961 1 94.12 130 TYR B N 1
ATOM 4649 C CA . TYR B 1 130 ? -6.297 28.766 8.172 1 94.12 130 TYR B CA 1
ATOM 4650 C C . TYR B 1 130 ? -6.695 29.375 6.832 1 94.12 130 TYR B C 1
ATOM 4652 O O . TYR B 1 130 ? -7.465 28.781 6.078 1 94.12 130 TYR B O 1
ATOM 4660 N N . LYS B 1 131 ? -6.227 30.578 6.543 1 89.94 131 LYS B N 1
ATOM 4661 C CA . LYS B 1 131 ? -6.402 31.25 5.258 1 89.94 131 LYS B CA 1
ATOM 4662 C C . LYS B 1 131 ? -5.102 31.906 4.797 1 89.94 131 LYS B C 1
ATOM 4664 O O . LYS B 1 131 ? -4.59 32.812 5.453 1 89.94 131 LYS B O 1
ATOM 4669 N N . TYR B 1 132 ? -4.598 31.469 3.658 1 91.69 132 TYR B N 1
ATOM 4670 C CA . TYR B 1 132 ? -3.389 32.062 3.09 1 91.69 132 TYR B CA 1
ATOM 4671 C C . TYR B 1 132 ? -3.709 33.344 2.348 1 91.69 132 TYR B C 1
ATOM 4673 O O . TYR B 1 132 ? -3.936 33.344 1.136 1 91.69 132 TYR B O 1
ATOM 4681 N N . ARG B 1 133 ? -3.725 34.469 3.006 1 87.62 133 ARG B N 1
ATOM 4682 C CA . ARG B 1 133 ? -4.027 35.781 2.422 1 87.62 133 ARG B CA 1
ATOM 4683 C C . ARG B 1 133 ? -2.926 36.781 2.734 1 87.62 133 ARG B C 1
ATOM 4685 O O . ARG B 1 133 ? -3.17 37.781 3.414 1 87.62 133 ARG B O 1
ATOM 4692 N N . PHE B 1 134 ? -1.821 36.562 2.184 1 88.31 134 PHE B N 1
ATOM 4693 C CA . PHE B 1 134 ? -0.686 37.406 2.479 1 88.31 134 PHE B CA 1
ATOM 4694 C C . PHE B 1 134 ? -0.423 38.375 1.323 1 88.31 134 PHE B C 1
ATOM 4696 O O . PHE B 1 134 ? 0.146 39.438 1.52 1 88.31 134 PHE B O 1
ATOM 4703 N N . LEU B 1 135 ? -0.842 38.031 0.143 1 88 135 LEU B N 1
ATOM 4704 C CA . LEU B 1 135 ? -0.447 38.781 -1.045 1 88 135 LEU B CA 1
ATOM 4705 C C . LEU B 1 135 ? -1.646 39.469 -1.659 1 88 135 LEU B C 1
ATOM 4707 O O . LEU B 1 135 ? -1.519 40.125 -2.695 1 88 135 LEU B O 1
ATOM 4711 N N . HIS B 1 136 ? -2.807 39.312 -1.06 1 82.5 136 HIS B N 1
ATOM 4712 C CA . HIS B 1 136 ? -3.998 40 -1.533 1 82.5 136 HIS B CA 1
ATOM 4713 C C . HIS B 1 136 ? -3.969 41.5 -1.138 1 82.5 136 HIS B C 1
ATOM 4715 O O . HIS B 1 136 ? -3.496 41.844 -0.053 1 82.5 136 HIS B O 1
ATOM 4721 N N . LYS B 1 137 ? -4.332 42.375 -2.18 1 74.06 137 LYS B N 1
ATOM 4722 C CA . LYS B 1 137 ? -4.348 43.812 -1.963 1 74.06 137 LYS B CA 1
ATOM 4723 C C . LYS B 1 137 ? -5.27 44.188 -0.806 1 74.06 137 LYS B C 1
ATOM 4725 O O . LYS B 1 137 ? -4.98 45.125 -0.049 1 74.06 137 LYS B O 1
ATOM 4730 N N . GLU B 1 138 ? -6.523 43.625 -0.873 1 61.34 138 GLU B N 1
ATOM 4731 C CA . GLU B 1 138 ? -7.48 44.062 0.144 1 61.34 138 GLU B CA 1
ATOM 4732 C C . GLU B 1 138 ? -6.953 43.781 1.549 1 61.34 138 GLU B C 1
ATOM 4734 O O . GLU B 1 138 ? -6.973 42.625 2.014 1 61.34 138 GLU B O 1
ATOM 4739 N N . LYS B 1 139 ? -6.004 44.469 1.875 1 56.88 139 LYS B N 1
ATOM 4740 C CA . LYS B 1 139 ? -5.109 44.469 3.031 1 56.88 139 LYS B CA 1
ATOM 4741 C C . LYS B 1 139 ? -5.902 44.438 4.336 1 56.88 139 LYS B C 1
ATOM 4743 O O . LYS B 1 139 ? -5.387 44.031 5.371 1 56.88 139 LYS B O 1
ATOM 4748 N N . ASP B 1 140 ? -7.043 45.031 4.316 1 51.28 140 ASP B N 1
ATOM 4749 C CA . ASP B 1 140 ? -7.461 45.531 5.617 1 51.28 140 ASP B CA 1
ATOM 4750 C C . ASP B 1 140 ? -8.391 44.562 6.324 1 51.28 140 ASP B C 1
ATOM 4752 O O . ASP B 1 140 ? -9.18 44.969 7.184 1 51.28 140 ASP B O 1
ATOM 4756 N N . GLU B 1 141 ? -8.516 43.406 5.75 1 57.44 141 GLU B N 1
ATOM 4757 C CA . GLU B 1 141 ? -9.391 42.719 6.703 1 57.44 141 GLU B CA 1
ATOM 4758 C C . GLU B 1 141 ? -8.633 42.312 7.961 1 57.44 141 GLU B C 1
ATOM 4760 O O . GLU B 1 141 ? -7.566 41.688 7.879 1 57.44 141 GLU B O 1
ATOM 4765 N N . PRO B 1 142 ? -9.031 43 9.047 1 58.03 142 PRO B N 1
ATOM 4766 C CA . PRO B 1 142 ? -8.391 42.625 10.312 1 58.03 142 PRO B CA 1
ATOM 4767 C C . PRO B 1 142 ? -8.344 41.094 10.508 1 58.03 142 PRO B C 1
ATOM 4769 O O . PRO B 1 142 ? -9.258 40.375 10.086 1 58.03 142 PRO B O 1
ATOM 4772 N N . SER B 1 143 ? -7.227 40.625 10.867 1 66.75 143 SER B N 1
ATOM 4773 C CA . SER B 1 143 ? -7.043 39.188 11.195 1 66.75 143 SER B CA 1
ATOM 4774 C C . SER B 1 143 ? -8.055 38.75 12.234 1 66.75 143 SER B C 1
ATOM 4776 O O . SER B 1 143 ? -8.32 39.438 13.211 1 66.75 143 SER B O 1
ATOM 4778 N N . LYS B 1 144 ? -8.828 37.688 11.922 1 76.5 144 LYS B N 1
ATOM 4779 C CA . LYS B 1 144 ? -9.727 37.062 12.891 1 76.5 144 LYS B CA 1
ATOM 4780 C C . LYS B 1 144 ? -8.953 36.594 14.117 1 76.5 144 LYS B C 1
ATOM 4782 O O . LYS B 1 144 ? -7.895 35.969 13.984 1 76.5 144 LYS B O 1
ATOM 4787 N N . LYS B 1 145 ? -9.477 37.094 15.227 1 83 145 LYS B N 1
ATOM 4788 C CA . LYS B 1 145 ? -8.883 36.594 16.469 1 83 145 LYS B CA 1
ATOM 4789 C C . LYS B 1 145 ? -9.734 35.5 17.094 1 83 145 LYS B C 1
ATOM 4791 O O . LYS B 1 145 ? -10.922 35.719 17.375 1 83 145 LYS B O 1
ATOM 4796 N N . ILE B 1 146 ? -9.18 34.344 17.188 1 88.06 146 ILE B N 1
ATOM 4797 C CA . ILE B 1 146 ? -9.836 33.188 17.797 1 88.06 146 ILE B CA 1
ATOM 4798 C C . ILE B 1 146 ? -9.094 32.781 19.062 1 88.06 146 ILE B C 1
ATOM 4800 O O . ILE B 1 146 ? -7.867 32.656 19.062 1 88.06 146 ILE B O 1
ATOM 4804 N N . ALA B 1 147 ? -9.773 32.688 20.094 1 88.81 147 ALA B N 1
ATOM 4805 C CA . ALA B 1 147 ? -9.227 32.156 21.344 1 88.81 147 ALA B CA 1
ATOM 4806 C C . ALA B 1 147 ? -9.992 30.938 21.797 1 88.81 147 ALA B C 1
ATOM 4808 O O . ALA B 1 147 ? -11.227 30.938 21.812 1 88.81 147 ALA B O 1
ATOM 4809 N N . ILE B 1 148 ? -9.273 29.922 22.078 1 90.94 148 ILE B N 1
ATOM 4810 C CA . ILE B 1 148 ? -9.875 28.719 22.641 1 90.94 148 ILE B CA 1
ATOM 4811 C C . ILE B 1 148 ? -9.773 28.75 24.172 1 90.94 148 ILE B C 1
ATOM 4813 O O . ILE B 1 148 ? -8.672 28.672 24.719 1 90.94 148 ILE B O 1
ATOM 4817 N N . ASN B 1 149 ? -10.859 28.828 24.812 1 87.81 149 ASN B N 1
ATOM 4818 C CA . ASN B 1 149 ? -10.914 28.922 26.266 1 87.81 149 ASN B CA 1
ATOM 4819 C C . ASN B 1 149 ? -11.008 27.547 26.906 1 87.81 149 ASN B C 1
ATOM 4821 O O . ASN B 1 149 ? -12.102 27 27.078 1 87.81 149 ASN B O 1
ATOM 4825 N N . SER B 1 150 ? -9.914 27.016 27.25 1 88.56 150 SER B N 1
ATOM 4826 C CA . SER B 1 150 ? -9.859 25.734 27.922 1 88.56 150 SER B CA 1
ATOM 4827 C C . SER B 1 150 ? -8.578 25.594 28.734 1 88.56 150 SER B C 1
ATOM 4829 O O . SER B 1 150 ? -7.52 26.078 28.328 1 88.56 150 SER B O 1
ATOM 4831 N N . GLN B 1 151 ? -8.672 24.938 29.906 1 86.19 151 GLN B N 1
ATOM 4832 C CA . GLN B 1 151 ? -7.508 24.641 30.734 1 86.19 151 GLN B CA 1
ATOM 4833 C C . GLN B 1 151 ? -7.035 23.203 30.531 1 86.19 151 GLN B C 1
ATOM 4835 O O . GLN B 1 151 ? -6.016 22.797 31.094 1 86.19 151 GLN B O 1
ATOM 4840 N N . SER B 1 152 ? -7.711 22.547 29.656 1 91.25 152 SER B N 1
ATOM 4841 C CA . SER B 1 152 ? -7.359 21.156 29.391 1 91.25 152 SER B CA 1
ATOM 4842 C C . SER B 1 152 ? -6.02 21.047 28.688 1 91.25 152 SER B C 1
ATOM 4844 O O . SER B 1 152 ? -5.773 21.75 27.703 1 91.25 152 SER B O 1
ATOM 4846 N N . HIS B 1 153 ? -5.176 20.125 29.234 1 92.5 153 HIS B N 1
ATOM 4847 C CA . HIS B 1 153 ? -3.873 19.875 28.609 1 92.5 153 HIS B CA 1
ATOM 4848 C C . HIS B 1 153 ? -4.023 19.406 27.172 1 92.5 153 HIS B C 1
ATOM 4850 O O . HIS B 1 153 ? -3.252 19.828 26.297 1 92.5 153 HIS B O 1
ATOM 4856 N N . ALA B 1 154 ? -5.02 18.625 26.922 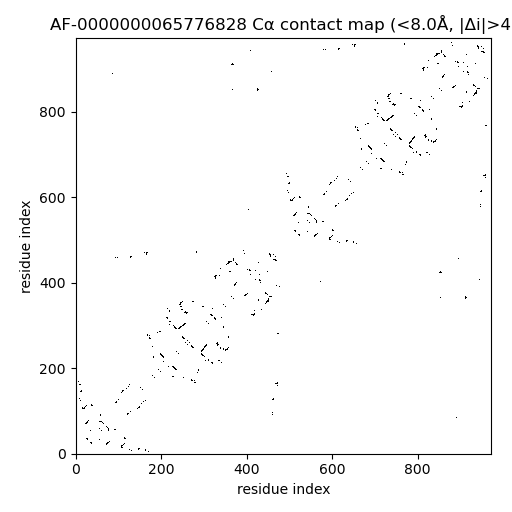1 92.62 154 ALA B N 1
ATOM 4857 C CA . ALA B 1 154 ? -5.266 18.109 25.594 1 92.62 154 ALA B CA 1
ATOM 4858 C C . ALA B 1 154 ? -5.605 19.234 24.609 1 92.62 154 ALA B C 1
ATOM 4860 O O . ALA B 1 154 ? -5.168 19.219 23.453 1 92.62 154 ALA B O 1
ATOM 4861 N N . VAL B 1 155 ? -6.34 20.188 25.062 1 94.75 155 VAL B N 1
ATOM 4862 C CA . VAL B 1 155 ? -6.754 21.312 24.219 1 94.75 155 VAL B CA 1
ATOM 4863 C C . VAL B 1 155 ? -5.566 22.234 23.984 1 94.75 155 VAL B C 1
ATOM 4865 O O . VAL B 1 155 ? -5.348 22.688 22.859 1 94.75 155 VAL B O 1
ATOM 4868 N N . LYS B 1 156 ? -4.816 22.516 25.016 1 94.31 156 LYS B N 1
ATOM 4869 C CA . LYS B 1 156 ? -3.637 23.359 24.859 1 94.31 156 LYS B CA 1
ATOM 4870 C C . LYS B 1 156 ? -2.645 22.75 23.875 1 94.31 156 LYS B C 1
ATOM 4872 O O . LYS B 1 156 ? -2.078 23.453 23.031 1 94.31 156 LYS B O 1
ATOM 4877 N N . LYS B 1 157 ? -2.457 21.484 24.016 1 95.62 157 LYS B N 1
ATOM 4878 C CA . LYS B 1 157 ? -1.578 20.781 23.078 1 95.62 157 LYS B CA 1
ATOM 4879 C C . LYS B 1 157 ? -2.119 20.859 21.656 1 95.62 157 LYS B C 1
ATOM 4881 O O . LYS B 1 157 ? -1.357 21.047 20.703 1 95.62 157 LYS B O 1
ATOM 4886 N N . ALA B 1 158 ? -3.406 20.656 21.531 1 96.31 158 ALA B N 1
ATOM 4887 C CA . ALA B 1 158 ? -4.027 20.719 20.203 1 96.31 158 ALA B CA 1
ATOM 4888 C C . ALA B 1 158 ? -3.781 22.078 19.547 1 96.31 158 ALA B C 1
ATOM 4890 O O . ALA B 1 158 ? -3.58 22.172 18.344 1 96.31 158 ALA B O 1
ATOM 4891 N N . VAL B 1 159 ? -3.795 23.109 20.344 1 96.06 159 VAL B N 1
ATOM 4892 C CA . VAL B 1 159 ? -3.607 24.453 19.828 1 96.06 159 VAL B CA 1
ATOM 4893 C C . VAL B 1 159 ? -2.174 24.625 19.328 1 96.06 159 VAL B C 1
ATOM 4895 O O . VAL B 1 159 ? -1.951 25.109 18.219 1 96.06 159 VAL B O 1
ATOM 4898 N N . VAL B 1 160 ? -1.167 24.203 20.109 1 96.88 160 VAL B N 1
ATOM 4899 C CA . VAL B 1 160 ? 0.222 24.406 19.703 1 96.88 160 VAL B CA 1
ATOM 4900 C C . VAL B 1 160 ? 0.56 23.5 18.516 1 96.88 160 VAL B C 1
ATOM 4902 O O . VAL B 1 160 ? 1.311 23.891 17.625 1 96.88 160 VAL B O 1
ATOM 4905 N N . VAL B 1 161 ? 0.003 22.297 18.484 1 98.12 161 VAL B N 1
ATOM 4906 C CA . VAL B 1 161 ? 0.211 21.406 17.359 1 98.12 161 VAL B CA 1
ATOM 4907 C C . VAL B 1 161 ? -0.446 21.984 16.109 1 98.12 161 VAL B C 1
ATOM 4909 O O . VAL B 1 161 ? 0.134 21.953 15.016 1 98.12 161 VAL B O 1
ATOM 4912 N N . GLY B 1 162 ? -1.677 22.484 16.266 1 97.88 162 GLY B N 1
ATOM 4913 C CA . GLY B 1 162 ? -2.369 23.109 15.148 1 97.88 162 GLY B CA 1
ATOM 4914 C C . GLY B 1 162 ? -1.605 24.281 14.562 1 97.88 162 GLY B C 1
ATOM 4915 O O . GLY B 1 162 ? -1.535 24.438 13.336 1 97.88 162 GLY B O 1
ATOM 4916 N N . ASN B 1 163 ? -1.058 25.125 15.43 1 97.44 163 ASN B N 1
ATOM 4917 C CA . ASN B 1 163 ? -0.254 26.25 14.969 1 97.44 163 ASN B CA 1
ATOM 4918 C C . ASN B 1 163 ? 0.982 25.781 14.203 1 97.44 163 ASN B C 1
ATOM 4920 O O . ASN B 1 163 ? 1.337 26.359 13.18 1 97.44 163 ASN B O 1
ATOM 4924 N N . ALA B 1 164 ? 1.649 24.75 14.719 1 98.31 164 ALA B N 1
ATOM 4925 C CA . ALA B 1 164 ? 2.812 24.188 14.031 1 98.31 164 ALA B CA 1
ATOM 4926 C C . ALA B 1 164 ? 2.426 23.609 12.68 1 98.31 164 ALA B C 1
ATOM 4928 O O . ALA B 1 164 ? 3.16 23.766 11.695 1 98.31 164 ALA B O 1
ATOM 4929 N N . GLN B 1 165 ? 1.311 22.906 12.656 1 98.5 165 GLN B N 1
ATOM 4930 C CA . GLN B 1 165 ? 0.814 22.359 11.398 1 98.5 165 GLN B CA 1
ATOM 4931 C C . GLN B 1 165 ? 0.493 23.469 10.398 1 98.5 165 GLN B C 1
ATOM 4933 O O . GLN B 1 165 ? 0.814 23.359 9.219 1 98.5 165 GLN B O 1
ATOM 4938 N N . ASN B 1 166 ? -0.133 24.547 10.867 1 97.69 166 ASN B N 1
ATOM 4939 C CA . ASN B 1 166 ? -0.452 25.688 10.008 1 97.69 166 ASN B CA 1
ATOM 4940 C C . ASN B 1 166 ? 0.81 26.375 9.5 1 97.69 166 ASN B C 1
ATOM 4942 O O . ASN B 1 166 ? 0.833 26.906 8.391 1 97.69 166 ASN B O 1
ATOM 4946 N N . PHE B 1 167 ? 1.865 26.391 10.312 1 97.94 167 PHE B N 1
ATOM 4947 C CA . PHE B 1 167 ? 3.143 26.922 9.844 1 97.94 167 PHE B CA 1
ATOM 4948 C C . PHE B 1 167 ? 3.664 26.125 8.664 1 97.94 167 PHE B C 1
ATOM 4950 O O . PHE B 1 167 ? 4.121 26.688 7.672 1 97.94 167 PHE B O 1
ATOM 4957 N N . ALA B 1 168 ? 3.607 24.781 8.75 1 98.62 168 ALA B N 1
ATOM 4958 C CA . ALA B 1 168 ? 4 23.938 7.625 1 98.62 168 ALA B CA 1
ATOM 4959 C C . ALA B 1 168 ? 3.154 24.234 6.391 1 98.62 168 ALA B C 1
ATOM 4961 O O . ALA B 1 168 ? 3.676 24.297 5.277 1 98.62 168 ALA B O 1
ATOM 4962 N N . ARG B 1 169 ? 1.824 24.406 6.598 1 98.12 169 ARG B N 1
ATOM 4963 C CA . ARG B 1 169 ? 0.929 24.766 5.5 1 98.12 169 ARG B CA 1
ATOM 4964 C C . ARG B 1 169 ? 1.354 26.078 4.852 1 98.12 169 ARG B C 1
ATOM 4966 O O . ARG B 1 169 ? 1.385 26.188 3.627 1 98.12 169 ARG B O 1
ATOM 4973 N N . PHE B 1 170 ? 1.677 27.031 5.668 1 97.44 170 PHE B N 1
ATOM 4974 C CA . PHE B 1 170 ? 2.105 28.344 5.191 1 97.44 170 PHE B CA 1
ATOM 4975 C C . PHE B 1 170 ? 3.311 28.219 4.27 1 97.44 170 PHE B C 1
ATOM 4977 O O . PHE B 1 170 ? 3.328 28.781 3.178 1 97.44 170 PHE B O 1
ATOM 4984 N N . LEU B 1 171 ? 4.316 27.438 4.711 1 98.38 171 LEU B N 1
ATOM 4985 C CA . LEU B 1 171 ? 5.504 27.25 3.883 1 98.38 171 LEU B CA 1
ATOM 4986 C C . LEU B 1 171 ? 5.141 26.625 2.541 1 98.38 171 LEU B C 1
ATOM 4988 O O . LEU B 1 171 ? 5.555 27.125 1.489 1 98.38 171 LEU B O 1
ATOM 4992 N N . GLY B 1 172 ? 4.344 25.609 2.576 1 97.5 172 GLY B N 1
ATOM 4993 C CA . GLY B 1 172 ? 3.973 24.859 1.38 1 97.5 172 GLY B CA 1
ATOM 4994 C C . GLY B 1 172 ? 3.092 25.656 0.435 1 97.5 172 GLY B C 1
ATOM 4995 O O . GLY B 1 172 ? 3.145 25.469 -0.782 1 97.5 172 GLY B O 1
ATOM 4996 N N . ASP B 1 173 ? 2.227 26.547 0.998 1 96.88 173 ASP B N 1
ATOM 4997 C CA . ASP B 1 173 ? 1.275 27.312 0.198 1 96.88 173 ASP B CA 1
ATOM 4998 C C . ASP B 1 173 ? 1.921 28.578 -0.357 1 96.88 173 ASP B C 1
ATOM 5000 O O . ASP B 1 173 ? 1.362 29.219 -1.243 1 96.88 173 ASP B O 1
ATOM 5004 N N . THR B 1 174 ? 3.029 28.953 0.145 1 97.25 174 THR B N 1
ATOM 5005 C CA . THR B 1 174 ? 3.705 30.156 -0.328 1 97.25 174 THR B CA 1
ATOM 5006 C C . THR B 1 174 ? 4.242 29.953 -1.743 1 97.25 174 THR B C 1
ATOM 5008 O O . THR B 1 174 ? 4.832 28.922 -2.047 1 97.25 174 THR B O 1
ATOM 5011 N N . PRO B 1 175 ? 4.023 30.969 -2.621 1 96.25 175 PRO B N 1
ATOM 5012 C CA . PRO B 1 175 ? 4.531 30.844 -3.99 1 96.25 175 PRO B CA 1
ATOM 5013 C C . PRO B 1 175 ? 6.027 30.531 -4.035 1 96.25 175 PRO B C 1
ATOM 5015 O O . PRO B 1 175 ? 6.797 31.062 -3.232 1 96.25 175 PRO B O 1
ATOM 5018 N N . ALA B 1 176 ? 6.426 29.734 -4.977 1 95.69 176 ALA B N 1
ATOM 5019 C CA . ALA B 1 176 ? 7.781 29.203 -5.039 1 95.69 176 ALA B CA 1
ATOM 5020 C C . ALA B 1 176 ? 8.812 30.328 -5.145 1 95.69 176 ALA B C 1
ATOM 5022 O O . ALA B 1 176 ? 9.93 30.203 -4.629 1 95.69 176 ALA B O 1
ATOM 5023 N N . ASN B 1 177 ? 8.516 31.422 -5.879 1 95.75 177 ASN B N 1
ATOM 5024 C CA . ASN B 1 177 ? 9.445 32.531 -5.98 1 95.75 177 ASN B CA 1
ATOM 5025 C C . ASN B 1 177 ? 9.648 33.219 -4.637 1 95.75 177 ASN B C 1
ATOM 5027 O O . ASN B 1 177 ? 10.617 33.969 -4.445 1 95.75 177 ASN B O 1
ATOM 5031 N N . LEU B 1 178 ? 8.719 33.031 -3.684 1 96.5 178 LEU B N 1
ATOM 5032 C CA . LEU B 1 178 ? 8.812 33.562 -2.338 1 96.5 178 LEU B CA 1
ATOM 5033 C C . LEU B 1 178 ? 9.164 32.469 -1.327 1 96.5 178 LEU B C 1
ATOM 5035 O O . LEU B 1 178 ? 9.062 32.688 -0.117 1 96.5 178 LEU B O 1
ATOM 5039 N N . MET B 1 179 ? 9.492 31.312 -1.796 1 97.81 179 MET B N 1
ATOM 5040 C CA . MET B 1 179 ? 9.867 30.188 -0.959 1 97.81 179 MET B CA 1
ATOM 5041 C C . MET B 1 179 ? 10.93 29.328 -1.643 1 97.81 179 MET B C 1
ATOM 5043 O O . MET B 1 179 ? 10.773 28.109 -1.749 1 97.81 179 MET B O 1
ATOM 5047 N N . ASN B 1 180 ? 11.852 30 -2.238 1 97.5 180 ASN B N 1
ATOM 5048 C CA . ASN B 1 180 ? 13.016 29.312 -2.783 1 97.5 180 ASN B CA 1
ATOM 5049 C C . ASN B 1 180 ? 13.984 28.891 -1.682 1 97.5 180 ASN B C 1
ATOM 5051 O O . ASN B 1 180 ? 13.742 29.156 -0.502 1 97.5 180 ASN B O 1
ATOM 5055 N N . PRO B 1 181 ? 15.078 28.156 -1.995 1 98.25 181 PRO B N 1
ATOM 5056 C CA . PRO B 1 181 ? 15.969 27.641 -0.957 1 98.25 181 PRO B CA 1
ATOM 5057 C C . PRO B 1 181 ? 16.484 28.719 -0.019 1 98.25 181 PRO B C 1
ATOM 5059 O O . PRO B 1 181 ? 16.531 28.531 1.198 1 98.25 181 PRO B O 1
ATOM 5062 N N . THR B 1 182 ? 16.859 29.859 -0.528 1 97.56 182 THR B N 1
ATOM 5063 C CA . THR B 1 182 ? 17.359 30.969 0.273 1 97.56 182 THR B CA 1
ATOM 5064 C C . THR B 1 182 ? 16.297 31.484 1.228 1 97.56 182 THR B C 1
ATOM 5066 O O . THR B 1 182 ? 16.547 31.656 2.42 1 97.56 182 THR B O 1
ATOM 5069 N N . LEU B 1 183 ? 15.117 31.719 0.7 1 97.56 183 LEU B N 1
ATOM 5070 C CA . LEU B 1 183 ? 14.031 32.25 1.506 1 97.56 183 LEU B CA 1
ATOM 5071 C C . LEU B 1 183 ? 13.531 31.234 2.518 1 97.56 183 LEU B C 1
ATOM 5073 O O . LEU B 1 183 ? 13.125 31.594 3.623 1 97.56 183 LEU B O 1
ATOM 5077 N N . PHE B 1 184 ? 13.523 29.938 2.18 1 98.44 184 PHE B N 1
ATOM 5078 C CA . PHE B 1 184 ? 13.188 28.891 3.139 1 98.44 184 PHE B CA 1
ATOM 5079 C C . PHE B 1 184 ? 14.086 28.969 4.367 1 98.44 184 PHE B C 1
ATOM 5081 O O . PHE B 1 184 ? 13.609 28.891 5.5 1 98.44 184 PHE B O 1
ATOM 5088 N N . VAL B 1 185 ? 15.375 29.125 4.121 1 98.06 185 VAL B N 1
ATOM 5089 C CA . VAL B 1 185 ? 16.344 29.219 5.215 1 98.06 185 VAL B CA 1
ATOM 5090 C C . VAL B 1 185 ? 16.062 30.453 6.066 1 98.06 185 VAL B C 1
ATOM 5092 O O . VAL B 1 185 ? 16.219 30.422 7.289 1 98.06 185 VAL B O 1
ATOM 5095 N N . GLU B 1 186 ? 15.672 31.547 5.465 1 97.94 186 GLU B N 1
ATOM 5096 C CA . GLU B 1 186 ? 15.344 32.75 6.215 1 97.94 186 GLU B CA 1
ATOM 5097 C C . GLU B 1 186 ? 14.133 32.531 7.113 1 97.94 186 GLU B C 1
ATOM 5099 O O . GLU B 1 186 ? 14.125 32.938 8.273 1 97.94 186 GLU B O 1
ATOM 5104 N N . TYR B 1 187 ? 13.086 31.906 6.555 1 98.12 187 TYR B N 1
ATOM 5105 C CA . TYR B 1 187 ? 11.922 31.578 7.371 1 98.12 187 TYR B CA 1
ATOM 5106 C C . TYR B 1 187 ? 12.297 30.625 8.5 1 98.12 187 TYR B C 1
ATOM 5108 O O . TYR B 1 187 ? 11.836 30.781 9.633 1 98.12 187 TYR B O 1
ATOM 5116 N N . ALA B 1 188 ? 13.117 29.594 8.172 1 98.5 188 ALA B N 1
ATOM 5117 C CA . ALA B 1 188 ? 13.555 28.641 9.18 1 98.5 188 ALA B CA 1
ATOM 5118 C C . ALA B 1 188 ? 14.32 29.344 10.305 1 98.5 188 ALA B C 1
ATOM 5120 O O . ALA B 1 188 ? 14.125 29.031 11.484 1 98.5 188 ALA B O 1
ATOM 5121 N N . THR B 1 189 ? 15.195 30.266 9.914 1 97.19 189 THR B N 1
ATOM 5122 C CA . THR B 1 189 ? 15.977 31.031 10.883 1 97.19 189 THR B CA 1
ATOM 5123 C C . THR B 1 189 ? 15.055 31.828 11.805 1 97.19 189 THR B C 1
ATOM 5125 O O . THR B 1 189 ? 15.211 31.781 13.031 1 97.19 189 THR B O 1
ATOM 5128 N N . LYS B 1 190 ? 14.148 32.5 11.227 1 97.12 190 LYS B N 1
ATOM 5129 C CA . LYS B 1 190 ? 13.188 33.281 12.008 1 97.12 190 LYS B CA 1
ATOM 5130 C C . LYS B 1 190 ? 12.398 32.375 12.953 1 97.12 190 LYS B C 1
ATOM 5132 O O . LYS B 1 190 ? 12.156 32.719 14.109 1 97.12 190 LYS B O 1
ATOM 5137 N N . TYR B 1 191 ? 11.992 31.219 12.492 1 97.44 191 TYR B N 1
ATOM 5138 C CA . TYR B 1 191 ? 11.172 30.281 13.25 1 97.44 191 TYR B CA 1
ATOM 5139 C C . TYR B 1 191 ? 11.953 29.703 14.422 1 97.44 191 TYR B C 1
ATOM 5141 O O . TYR B 1 191 ? 11.383 29.438 15.484 1 97.44 191 TYR B O 1
ATOM 5149 N N . LEU B 1 192 ? 13.305 29.547 14.281 1 97.81 192 LEU B N 1
ATOM 5150 C CA . LEU B 1 192 ? 14.102 28.797 15.242 1 97.81 192 LEU B CA 1
ATOM 5151 C C . LEU B 1 192 ? 14.867 29.75 16.172 1 97.81 192 LEU B C 1
ATOM 5153 O O . LEU B 1 192 ? 15.297 29.344 17.25 1 97.81 192 LEU B O 1
ATOM 5157 N N . GLN B 1 193 ? 15.234 30.938 15.758 1 94.31 193 GLN B N 1
ATOM 5158 C CA . GLN B 1 193 ? 16.234 31.828 16.359 1 94.31 193 GLN B CA 1
ATOM 5159 C C . GLN B 1 193 ? 15.938 32.062 17.844 1 94.31 193 GLN B C 1
ATOM 5161 O O . GLN B 1 193 ? 16.859 32.188 18.641 1 94.31 193 GLN B O 1
ATOM 5166 N N . ASP B 1 194 ? 14.797 32.094 18.375 1 93.69 194 ASP B N 1
ATOM 5167 C CA . ASP B 1 194 ? 14.531 32.438 19.781 1 93.69 194 ASP B CA 1
ATOM 5168 C C . ASP B 1 194 ? 14.141 31.188 20.578 1 93.69 194 ASP B C 1
ATOM 5170 O O . ASP B 1 194 ? 13.734 31.297 21.734 1 93.69 194 ASP B O 1
ATOM 5174 N N . LYS B 1 195 ? 14.32 30.047 20.016 1 97.19 195 LYS B N 1
ATOM 5175 C CA . LYS B 1 195 ? 13.945 28.828 20.719 1 97.19 195 LYS B CA 1
ATOM 5176 C C . LYS B 1 195 ? 15.086 28.344 21.609 1 97.19 195 LYS B C 1
ATOM 5178 O O . LYS B 1 195 ? 16.25 28.406 21.219 1 97.19 195 LYS B O 1
ATOM 5183 N N . LYS B 1 196 ? 14.758 27.922 22.781 1 97.38 196 LYS B N 1
ATOM 5184 C CA . LYS B 1 196 ? 15.742 27.5 23.781 1 97.38 196 LYS B CA 1
ATOM 5185 C C . LYS B 1 196 ? 16.438 26.203 23.375 1 97.38 196 LYS B C 1
ATOM 5187 O O . LYS B 1 196 ? 15.789 25.297 22.859 1 97.38 196 LYS B O 1
ATOM 5192 N N . ASN B 1 197 ? 17.75 26.109 23.609 1 97.75 197 ASN B N 1
ATOM 5193 C CA . ASN B 1 197 ? 18.562 24.922 23.422 1 97.75 197 ASN B CA 1
ATOM 5194 C C . ASN B 1 197 ? 18.625 24.5 21.969 1 97.75 197 ASN B C 1
ATOM 5196 O O . ASN B 1 197 ? 18.703 23.312 21.656 1 97.75 197 ASN B O 1
ATOM 5200 N N . VAL B 1 198 ? 18.375 25.453 21.062 1 98.56 198 VAL B N 1
ATOM 5201 C CA . VAL B 1 198 ? 18.422 25.172 19.641 1 98.56 198 VAL B CA 1
ATOM 5202 C C . VAL B 1 198 ? 19.609 25.891 19 1 98.56 198 VAL B C 1
ATOM 5204 O O . VAL B 1 198 ? 19.859 27.062 19.297 1 98.56 198 VAL B O 1
ATOM 5207 N N . THR B 1 199 ? 20.422 25.219 18.266 1 98.06 199 THR B N 1
ATOM 5208 C CA . THR B 1 199 ? 21.438 25.797 17.391 1 98.06 199 THR B CA 1
ATOM 5209 C C . THR B 1 199 ? 21.234 25.344 15.945 1 98.06 199 THR B C 1
ATOM 5211 O O . THR B 1 199 ? 20.594 24.312 15.695 1 98.06 199 THR B O 1
ATOM 5214 N N . PHE B 1 200 ? 21.625 26.172 14.984 1 96.75 200 PHE B N 1
ATOM 5215 C CA . PHE B 1 200 ? 21.5 25.734 13.594 1 96.75 200 PHE B CA 1
ATOM 5216 C C . PHE B 1 200 ? 22.531 26.438 12.719 1 96.75 200 PHE B C 1
ATOM 5218 O O . PHE B 1 200 ? 23.078 27.469 13.102 1 96.75 200 PHE B O 1
ATOM 5225 N N . GLU B 1 201 ? 22.859 25.797 11.664 1 97.44 201 GLU B N 1
ATOM 5226 C CA . GLU B 1 201 ? 23.812 26.25 10.641 1 97.44 201 GLU B CA 1
ATOM 5227 C C . GLU B 1 201 ? 23.281 25.938 9.242 1 97.44 201 GLU B C 1
ATOM 5229 O O . GLU B 1 201 ? 22.531 24.984 9.047 1 97.44 201 GLU B O 1
ATOM 5234 N N . VAL B 1 202 ? 23.672 26.797 8.32 1 98.25 202 VAL B N 1
ATOM 5235 C CA . VAL B 1 202 ? 23.344 26.609 6.914 1 98.25 202 VAL B CA 1
ATOM 5236 C C . VAL B 1 202 ? 24.625 26.406 6.105 1 98.25 202 VAL B C 1
ATOM 5238 O O . VAL B 1 202 ? 25.516 27.25 6.141 1 98.25 202 VAL B O 1
ATOM 5241 N N . PHE B 1 203 ? 24.672 25.281 5.434 1 98.5 203 PHE B N 1
ATOM 5242 C CA . PHE B 1 203 ? 25.828 24.984 4.605 1 98.5 203 PHE B CA 1
ATOM 5243 C C . PHE B 1 203 ? 25.547 25.266 3.135 1 98.5 203 PHE B C 1
ATOM 5245 O O . PHE B 1 203 ? 24.406 25.125 2.689 1 98.5 203 PHE B O 1
ATOM 5252 N N . ASP B 1 204 ? 26.609 25.656 2.428 1 97.88 204 ASP B N 1
ATOM 5253 C CA . ASP B 1 204 ? 26.453 26.062 1.038 1 97.88 204 ASP B CA 1
ATOM 5254 C C . ASP B 1 204 ? 26.953 24.984 0.082 1 97.88 204 ASP B C 1
ATOM 5256 O O . ASP B 1 204 ? 27.25 23.875 0.504 1 97.88 204 ASP B O 1
ATOM 5260 N N . LYS B 1 205 ? 26.922 25.344 -1.18 1 98.06 205 LYS B N 1
ATOM 5261 C CA . LYS B 1 205 ? 27.328 24.453 -2.26 1 98.06 205 LYS B CA 1
ATOM 5262 C C . LYS B 1 205 ? 28.734 23.922 -2.043 1 98.06 205 LYS B C 1
ATOM 5264 O O . LYS B 1 205 ? 29 22.734 -2.27 1 98.06 205 LYS B O 1
ATOM 5269 N N . SER B 1 206 ? 29.641 24.734 -1.644 1 98.25 206 SER B N 1
ATOM 5270 C CA . SER B 1 206 ? 31.031 24.344 -1.438 1 98.25 206 SER B CA 1
ATOM 5271 C C . SER B 1 206 ? 31.141 23.25 -0.379 1 98.25 206 SER B C 1
ATOM 5273 O O . SER B 1 206 ? 31.938 22.312 -0.523 1 98.25 206 SER B O 1
ATOM 5275 N N . PHE B 1 207 ? 30.438 23.391 0.64 1 98.44 207 PHE B N 1
ATOM 5276 C CA . PHE B 1 207 ? 30.391 22.359 1.678 1 98.44 207 PHE B CA 1
ATOM 5277 C C . PHE B 1 207 ? 29.922 21.031 1.105 1 98.44 207 PHE B C 1
ATOM 5279 O O . PHE B 1 207 ? 30.516 19.984 1.384 1 98.44 207 PHE B O 1
ATOM 5286 N N . MET B 1 208 ? 28.875 21.031 0.344 1 98.69 208 MET B N 1
ATOM 5287 C CA . MET B 1 208 ? 28.297 19.828 -0.245 1 98.69 208 MET B CA 1
ATOM 5288 C C . MET B 1 208 ? 29.281 19.141 -1.181 1 98.69 208 MET B C 1
ATOM 5290 O O . MET B 1 208 ? 29.344 17.906 -1.23 1 98.69 208 MET B O 1
ATOM 5294 N N . GLU B 1 209 ? 30.031 19.953 -1.926 1 98.44 209 GLU B N 1
ATOM 5295 C CA . GLU B 1 209 ? 31.062 19.422 -2.795 1 98.44 209 GLU B CA 1
ATOM 5296 C C . GLU B 1 209 ? 32.156 18.703 -1.987 1 98.44 209 GLU B C 1
ATOM 5298 O O . GLU B 1 209 ? 32.562 17.609 -2.338 1 98.44 209 GLU B O 1
ATOM 5303 N N . ARG B 1 210 ? 32.531 19.266 -0.91 1 98.56 210 ARG B N 1
ATOM 5304 C CA . ARG B 1 210 ? 33.562 18.672 -0.059 1 98.56 210 ARG B CA 1
ATOM 5305 C C . ARG B 1 210 ? 33.062 17.375 0.572 1 98.56 210 ARG B C 1
ATOM 5307 O O . ARG B 1 210 ? 33.844 16.453 0.796 1 98.56 210 ARG B O 1
ATOM 5314 N N . LYS B 1 211 ? 31.797 17.297 0.794 1 98.5 211 LYS B N 1
ATOM 5315 C CA . LYS B 1 211 ? 31.219 16.125 1.42 1 98.5 211 LYS B CA 1
ATOM 5316 C C . LYS B 1 211 ? 30.797 15.094 0.371 1 98.5 211 LYS B C 1
ATOM 5318 O O . LYS B 1 211 ? 30.281 14.023 0.71 1 98.5 211 LYS B O 1
ATOM 5323 N N . SER B 1 212 ? 30.984 15.398 -0.874 1 98.56 212 SER B N 1
ATOM 5324 C CA . SER B 1 212 ? 30.641 14.531 -1.998 1 98.56 212 SER B CA 1
ATOM 5325 C C . SER B 1 212 ? 29.141 14.25 -2.049 1 98.56 212 SER B C 1
ATOM 5327 O O . SER B 1 212 ? 28.734 13.117 -2.281 1 98.56 212 SER B O 1
ATOM 5329 N N . MET B 1 213 ? 28.344 15.289 -1.716 1 98.81 213 MET B N 1
ATOM 5330 C CA . MET B 1 213 ? 26.891 15.172 -1.837 1 98.81 213 MET B CA 1
ATOM 5331 C C . MET B 1 213 ? 26.438 15.352 -3.285 1 98.81 213 MET B C 1
ATOM 5333 O O . MET B 1 213 ? 25.578 16.188 -3.574 1 98.81 213 MET B O 1
ATOM 5337 N N . ASN B 1 214 ? 26.906 14.469 -4.168 1 98.81 214 ASN B N 1
ATOM 5338 C CA . ASN B 1 214 ? 26.781 14.672 -5.605 1 98.81 214 ASN B CA 1
ATOM 5339 C C . ASN B 1 214 ? 25.375 14.344 -6.09 1 98.81 214 ASN B C 1
ATOM 5341 O O . ASN B 1 214 ? 24.953 14.789 -7.164 1 98.81 214 ASN B O 1
ATOM 5345 N N . LEU B 1 215 ? 24.641 13.477 -5.371 1 98.88 215 LEU B N 1
ATOM 5346 C CA . LEU B 1 215 ? 23.234 13.258 -5.734 1 98.88 215 LEU B CA 1
ATOM 5347 C C . LEU B 1 215 ? 22.422 14.531 -5.535 1 98.88 215 LEU B C 1
ATOM 5349 O O . LEU B 1 215 ? 21.641 14.914 -6.41 1 98.88 215 LEU B O 1
ATOM 5353 N N . LEU B 1 216 ? 22.641 15.195 -4.355 1 98.88 216 LEU B N 1
ATOM 5354 C CA . LEU B 1 216 ? 21.984 16.453 -4.059 1 98.88 216 LEU B CA 1
ATOM 5355 C C . LEU B 1 216 ? 22.406 17.531 -5.047 1 98.88 216 LEU B C 1
ATOM 5357 O O . LEU B 1 216 ? 21.562 18.234 -5.621 1 98.88 216 LEU B O 1
ATOM 5361 N N . LEU B 1 217 ? 23.688 17.656 -5.309 1 98.81 217 LEU B N 1
ATOM 5362 C CA . LEU B 1 217 ? 24.234 18.656 -6.223 1 98.81 217 LEU B CA 1
ATOM 5363 C C . LEU B 1 217 ? 23.719 18.422 -7.637 1 98.81 217 LEU B C 1
ATOM 5365 O O . LEU B 1 217 ? 23.453 19.391 -8.367 1 98.81 217 LEU B O 1
ATOM 5369 N N . GLY B 1 218 ? 23.609 17.141 -8.039 1 98.62 218 GLY B N 1
ATOM 5370 C CA . GLY B 1 218 ? 23.078 16.812 -9.352 1 98.62 218 GLY B CA 1
ATOM 5371 C C . GLY B 1 218 ? 21.672 17.328 -9.57 1 98.62 218 GLY B C 1
ATOM 5372 O O . GLY B 1 218 ? 21.344 17.812 -10.656 1 98.62 218 GLY B O 1
ATOM 5373 N N . VAL B 1 219 ? 20.828 17.281 -8.547 1 98.75 219 VAL B N 1
ATOM 5374 C CA . VAL B 1 219 ? 19.453 17.75 -8.633 1 98.75 219 VAL B CA 1
ATOM 5375 C C . VAL B 1 219 ? 19.438 19.281 -8.773 1 98.75 219 VAL B C 1
ATOM 5377 O O . VAL B 1 219 ? 18.656 19.828 -9.539 1 98.75 219 VAL B O 1
ATOM 5380 N N . SER B 1 220 ? 20.297 19.953 -8.086 1 98.31 220 SER B N 1
ATOM 5381 C CA . SER B 1 220 ? 20.25 21.406 -7.945 1 98.31 220 SER B CA 1
ATOM 5382 C C . SER B 1 220 ? 20.891 22.094 -9.148 1 98.31 220 SER B C 1
ATOM 5384 O O . SER B 1 220 ? 20.672 23.281 -9.367 1 98.31 220 SER B O 1
ATOM 5386 N N . GLN B 1 221 ? 21.672 21.422 -9.938 1 97.31 221 GLN B N 1
ATOM 5387 C CA . GLN B 1 221 ? 22.562 22.078 -10.883 1 97.31 221 GLN B CA 1
ATOM 5388 C C . GLN B 1 221 ? 21.781 22.688 -12.047 1 97.31 221 GLN B C 1
ATOM 5390 O O . GLN B 1 221 ? 22.312 23.5 -12.805 1 97.31 221 GLN B O 1
ATOM 5395 N N . GLY B 1 222 ? 20.516 22.328 -12.156 1 96.94 222 GLY B N 1
ATOM 5396 C CA . GLY B 1 222 ? 19.703 22.953 -13.188 1 96.94 222 GLY B CA 1
ATOM 5397 C C . GLY B 1 222 ? 19.156 24.312 -12.781 1 96.94 222 GLY B C 1
ATOM 5398 O O . GLY B 1 222 ? 18.656 25.062 -13.625 1 96.94 222 GLY B O 1
ATOM 5399 N N . SER B 1 223 ? 19.203 24.641 -11.547 1 96.88 223 SER B N 1
ATOM 5400 C CA . SER B 1 223 ? 18.641 25.875 -11.023 1 96.88 223 SER B CA 1
ATOM 5401 C C . SER B 1 223 ? 19.719 26.938 -10.812 1 96.88 223 SER B C 1
ATOM 5403 O O . SER B 1 223 ? 20.875 26.609 -10.539 1 96.88 223 SER B O 1
ATOM 5405 N N . ALA B 1 224 ? 19.297 28.219 -10.938 1 95.31 224 ALA B N 1
ATOM 5406 C CA . ALA B 1 224 ? 20.172 29.344 -10.609 1 95.31 224 ALA B CA 1
ATOM 5407 C C . ALA B 1 224 ? 20.234 29.562 -9.102 1 95.31 224 ALA B C 1
ATOM 5409 O O . ALA B 1 224 ? 21.156 30.219 -8.602 1 95.31 224 ALA B O 1
ATOM 5410 N N . GLN B 1 225 ? 19.203 29.125 -8.391 1 95.31 225 GLN B N 1
ATOM 5411 C CA . GLN B 1 225 ? 19.219 29.188 -6.934 1 95.31 225 GLN B CA 1
ATOM 5412 C C . GLN B 1 225 ? 20.203 28.172 -6.352 1 95.31 225 GLN B C 1
ATOM 5414 O O . GLN B 1 225 ? 20.156 26.984 -6.672 1 95.31 225 GLN B O 1
ATOM 5419 N N . GLU B 1 226 ? 21.125 28.625 -5.555 1 96.44 226 GLU B N 1
ATOM 5420 C CA . GLU B 1 226 ? 22.094 27.734 -4.938 1 96.44 226 GLU B CA 1
ATOM 5421 C C . GLU B 1 226 ? 21.422 26.797 -3.928 1 96.44 226 GLU B C 1
ATOM 5423 O O . GLU B 1 226 ? 20.516 27.219 -3.191 1 96.44 226 GLU B O 1
ATOM 5428 N N . PRO B 1 227 ? 21.844 25.516 -3.947 1 98.5 227 PRO B N 1
ATOM 5429 C CA . PRO B 1 227 ? 21.312 24.625 -2.91 1 98.5 227 PRO B CA 1
ATOM 5430 C C . PRO B 1 227 ? 21.781 25.016 -1.508 1 98.5 227 PRO B C 1
ATOM 5432 O O . PRO B 1 227 ? 22.797 25.703 -1.356 1 98.5 227 PRO B O 1
ATOM 5435 N N . LYS B 1 228 ? 21.031 24.766 -0.519 1 98.75 228 LYS B N 1
ATOM 5436 C CA . LYS B 1 228 ? 21.344 24.969 0.892 1 98.75 228 LYS B CA 1
ATOM 5437 C C . LYS B 1 228 ? 21.125 23.688 1.697 1 98.75 228 LYS B C 1
ATOM 5439 O O . LYS B 1 228 ? 20.25 22.891 1.378 1 98.75 228 LYS B O 1
ATOM 5444 N N . LEU B 1 229 ? 21.953 23.391 2.6 1 98.88 229 LEU B N 1
ATOM 5445 C CA . LEU B 1 229 ? 21.75 22.359 3.6 1 98.88 229 LEU B CA 1
ATOM 5446 C C . LEU B 1 229 ? 21.547 22.969 4.984 1 98.88 229 LEU B C 1
ATOM 5448 O O . LEU B 1 229 ? 22.484 23.5 5.57 1 98.88 229 LEU B O 1
ATOM 5452 N N . LEU B 1 230 ? 20.328 22.953 5.457 1 98.88 230 LEU B N 1
ATOM 5453 C CA . LEU B 1 230 ? 20 23.438 6.793 1 98.88 230 LEU B CA 1
ATOM 5454 C C . LEU B 1 230 ? 20.188 22.344 7.832 1 98.88 230 LEU B C 1
ATOM 5456 O O . LEU B 1 230 ? 19.594 21.266 7.707 1 98.88 230 LEU B O 1
ATOM 5460 N N . VAL B 1 231 ? 21 22.531 8.836 1 98.88 231 VAL B N 1
ATOM 5461 C CA . VAL B 1 231 ? 21.219 21.594 9.938 1 98.88 231 VAL B CA 1
ATOM 5462 C C . VAL B 1 231 ? 20.922 22.281 11.266 1 98.88 231 VAL B C 1
ATOM 5464 O O . VAL B 1 231 ? 21.422 23.375 11.531 1 98.88 231 VAL B O 1
ATOM 5467 N N . ALA B 1 232 ? 20.094 21.719 12.078 1 98.81 232 ALA B N 1
ATOM 5468 C CA . ALA B 1 232 ? 19.75 22.25 13.398 1 98.81 232 ALA B CA 1
ATOM 5469 C C . ALA B 1 232 ? 19.859 21.172 14.469 1 98.81 232 ALA B C 1
ATOM 5471 O O . ALA B 1 232 ? 19.828 19.969 14.164 1 98.81 232 ALA B O 1
ATOM 5472 N N . ARG B 1 233 ? 20.078 21.609 15.688 1 98.62 233 ARG B N 1
ATOM 5473 C CA . ARG B 1 233 ? 20.219 20.719 16.844 1 98.62 233 ARG B CA 1
ATOM 5474 C C . ARG B 1 233 ? 19.406 21.219 18.031 1 98.62 233 ARG B C 1
ATOM 5476 O O . ARG B 1 233 ? 19.422 22.422 18.328 1 98.62 233 ARG B O 1
ATOM 5483 N N . TYR B 1 234 ? 18.609 20.375 18.594 1 98.75 234 TYR B N 1
ATOM 5484 C CA . TYR B 1 234 ? 17.906 20.609 19.844 1 98.75 234 TYR B CA 1
ATOM 5485 C C . TYR B 1 234 ? 18.391 19.672 20.938 1 98.75 234 TYR B C 1
ATOM 5487 O O . TYR B 1 234 ? 18.438 18.453 20.75 1 98.75 234 TYR B O 1
ATOM 5495 N N . ARG B 1 235 ? 18.875 20.219 22.016 1 98.56 235 ARG B N 1
ATOM 5496 C CA . ARG B 1 235 ? 19.344 19.438 23.172 1 98.56 235 ARG B CA 1
ATOM 5497 C C . ARG B 1 235 ? 18.375 19.594 24.344 1 98.56 235 ARG B C 1
ATOM 5499 O O . ARG B 1 235 ? 18.547 20.484 25.188 1 98.56 235 ARG B O 1
ATOM 5506 N N . GLY B 1 236 ? 17.375 18.688 24.375 1 98.06 236 GLY B N 1
ATOM 5507 C CA . GLY B 1 236 ? 16.312 18.766 25.359 1 98.06 236 GLY B CA 1
ATOM 5508 C C . GLY B 1 236 ? 16.625 17.969 26.625 1 98.06 236 GLY B C 1
ATOM 5509 O O . GLY B 1 236 ? 15.875 18.047 27.609 1 98.06 236 GLY B O 1
ATOM 5510 N N . LYS B 1 237 ? 17.641 17.203 26.641 1 97 237 LYS B N 1
ATOM 5511 C CA . LYS B 1 237 ? 18.078 16.453 27.812 1 97 237 LYS B CA 1
ATOM 5512 C C . LYS B 1 237 ? 19.594 16.469 27.953 1 97 237 LYS B C 1
ATOM 5514 O O . LYS B 1 237 ? 20.297 16.953 27.062 1 97 237 LYS B O 1
ATOM 5519 N N . SER B 1 238 ? 20.062 15.969 29.094 1 94.44 238 SER B N 1
ATOM 5520 C CA . SER B 1 238 ? 21.5 15.969 29.375 1 94.44 238 SER B CA 1
ATOM 5521 C C . SER B 1 238 ? 22.234 14.969 28.484 1 94.44 238 SER B C 1
ATOM 5523 O O . SER B 1 238 ? 21.656 13.961 28.078 1 94.44 238 SER B O 1
ATOM 5525 N N . GLY B 1 239 ? 23.453 15.328 28.125 1 92.75 239 GLY B N 1
ATOM 5526 C CA . GLY B 1 239 ? 24.25 14.469 27.281 1 92.75 239 GLY B CA 1
ATOM 5527 C C . GLY B 1 239 ? 24.234 14.891 25.812 1 92.75 239 GLY B C 1
ATOM 5528 O O . GLY B 1 239 ? 23.375 15.68 25.406 1 92.75 239 GLY B O 1
ATOM 5529 N N . ASP B 1 240 ? 25.141 14.328 25.016 1 91.44 240 ASP B N 1
ATOM 5530 C CA . ASP B 1 240 ? 25.297 14.797 23.641 1 91.44 240 ASP B CA 1
ATOM 5531 C C . ASP B 1 240 ? 24.812 13.742 22.641 1 91.44 240 ASP B C 1
ATOM 5533 O O . ASP B 1 240 ? 24.75 14 21.438 1 91.44 240 ASP B O 1
ATOM 5537 N N . ALA B 1 241 ? 24.453 12.555 23.203 1 96.81 241 ALA B N 1
ATOM 5538 C CA . ALA B 1 241 ? 23.969 11.508 22.297 1 96.81 241 ALA B CA 1
ATOM 5539 C C . ALA B 1 241 ? 22.719 11.961 21.562 1 96.81 241 ALA B C 1
ATOM 5541 O O . ALA B 1 241 ? 21.828 12.594 22.141 1 96.81 241 ALA B O 1
ATOM 5542 N N . VAL B 1 242 ? 22.656 11.75 20.266 1 98.56 242 VAL B N 1
ATOM 5543 C CA . VAL B 1 242 ? 21.516 12.125 19.438 1 98.56 242 VAL B CA 1
ATOM 5544 C C . VAL B 1 242 ? 20.484 11 19.453 1 98.56 242 VAL B C 1
ATOM 5546 O O . VAL B 1 242 ? 20.781 9.875 19.047 1 98.56 242 VAL B O 1
ATOM 5549 N N . ASP B 1 243 ? 19.312 11.312 19.969 1 98.62 243 ASP B N 1
ATOM 5550 C CA . ASP B 1 243 ? 18.266 10.305 20.062 1 98.62 243 ASP B CA 1
ATOM 5551 C C . ASP B 1 243 ? 17.578 10.109 18.719 1 98.62 243 ASP B C 1
ATOM 5553 O O . ASP B 1 243 ? 17.297 8.977 18.312 1 98.62 243 ASP B O 1
ATOM 5557 N N . ILE B 1 244 ? 17.297 11.203 18 1 98.81 244 ILE B N 1
ATOM 5558 C CA . ILE B 1 244 ? 16.578 11.086 16.734 1 98.81 244 ILE B CA 1
ATOM 5559 C C . ILE B 1 244 ? 17.078 12.156 15.758 1 98.81 244 ILE B C 1
ATOM 5561 O O . ILE B 1 244 ? 17.312 13.297 16.156 1 98.81 244 ILE B O 1
ATOM 5565 N N . ALA B 1 245 ? 17.344 11.789 14.547 1 98.94 245 ALA B N 1
ATOM 5566 C CA . ALA B 1 245 ? 17.594 12.711 13.445 1 98.94 245 ALA B CA 1
ATOM 5567 C C . ALA B 1 245 ? 16.391 12.773 12.5 1 98.94 245 ALA B C 1
ATOM 5569 O O . ALA B 1 245 ? 15.914 11.742 12.031 1 98.94 245 ALA B O 1
ATOM 5570 N N . LEU B 1 246 ? 15.883 13.969 12.312 1 98.94 246 LEU B N 1
ATOM 5571 C CA . LEU B 1 246 ? 14.828 14.211 11.336 1 98.94 246 LEU B CA 1
ATOM 5572 C C . LEU B 1 246 ? 15.406 14.742 10.031 1 98.94 246 LEU B C 1
ATOM 5574 O O . LEU B 1 246 ? 16.266 15.633 10.039 1 98.94 246 LEU B O 1
ATOM 5578 N N . VAL B 1 247 ? 15.039 14.125 8.922 1 98.94 247 VAL B N 1
ATOM 5579 C CA . VAL B 1 247 ? 15.453 14.555 7.594 1 98.94 247 VAL B CA 1
ATOM 5580 C C . VAL B 1 247 ? 14.227 14.883 6.746 1 98.94 247 VAL B C 1
ATOM 5582 O O . VAL B 1 247 ? 13.266 14.117 6.711 1 98.94 247 VAL B O 1
ATOM 5585 N N . GLY B 1 248 ? 14.156 16.078 6.121 1 98.94 248 GLY B N 1
ATOM 5586 C CA . GLY B 1 248 ? 12.992 16.484 5.348 1 98.94 248 GLY B CA 1
ATOM 5587 C C . GLY B 1 248 ? 13.328 16.859 3.918 1 98.94 248 GLY B C 1
ATOM 5588 O O . GLY B 1 248 ? 14.297 17.594 3.674 1 98.94 248 GLY B O 1
ATOM 5589 N N . LYS B 1 249 ? 12.547 16.344 2.951 1 98.94 249 LYS B N 1
ATOM 5590 C CA . LYS B 1 249 ? 12.719 16.672 1.542 1 98.94 249 LYS B CA 1
ATOM 5591 C C . LYS B 1 249 ? 12.414 18.156 1.294 1 98.94 249 LYS B C 1
ATOM 5593 O O . LYS B 1 249 ? 11.289 18.609 1.521 1 98.94 249 LYS B O 1
ATOM 5598 N N . GLY B 1 250 ? 13.398 18.891 0.817 1 98.88 250 GLY B N 1
ATOM 5599 C CA . GLY B 1 250 ? 13.25 20.328 0.648 1 98.88 250 GLY B CA 1
ATOM 5600 C C . GLY B 1 250 ? 13.352 20.781 -0.799 1 98.88 250 GLY B C 1
ATOM 5601 O O . GLY B 1 250 ? 14.117 21.688 -1.12 1 98.88 250 GLY B O 1
ATOM 5602 N N . VAL B 1 251 ? 12.625 20.141 -1.713 1 98.88 251 VAL B N 1
ATOM 5603 C CA . VAL B 1 251 ? 12.531 20.625 -3.086 1 98.88 251 VAL B CA 1
ATOM 5604 C C . VAL B 1 251 ? 11.531 21.781 -3.164 1 98.88 251 VAL B C 1
ATOM 5606 O O . VAL B 1 251 ? 10.32 21.547 -3.229 1 98.88 251 VAL B O 1
ATOM 5609 N N . CYS B 1 252 ? 12.047 22.938 -3.283 1 98.69 252 CYS B N 1
ATOM 5610 C CA . CYS B 1 252 ? 11.227 24.141 -3.174 1 98.69 252 CYS B CA 1
ATOM 5611 C C . CYS B 1 252 ? 10.352 24.312 -4.41 1 98.69 252 CYS B C 1
ATOM 5613 O O . CYS B 1 252 ? 9.32 24.984 -4.352 1 98.69 252 CYS B O 1
ATOM 5615 N N . PHE B 1 253 ? 10.781 23.797 -5.52 1 98.31 253 PHE B N 1
ATOM 5616 C CA . PHE B 1 253 ? 9.969 23.672 -6.723 1 98.31 253 PHE B CA 1
ATOM 5617 C C . PHE B 1 253 ? 10.461 22.516 -7.586 1 98.31 253 PHE B C 1
ATOM 5619 O O . PHE B 1 253 ? 11.664 22.406 -7.852 1 98.31 253 PHE B O 1
ATOM 5626 N N . ASP B 1 254 ? 9.555 21.719 -8.023 1 98.19 254 ASP B N 1
ATOM 5627 C CA . ASP B 1 254 ? 9.914 20.547 -8.82 1 98.19 254 ASP B CA 1
ATOM 5628 C C . ASP B 1 254 ? 9.25 20.594 -10.195 1 98.19 254 ASP B C 1
ATOM 5630 O O . ASP B 1 254 ? 8.07 20.281 -10.328 1 98.19 254 ASP B O 1
ATOM 5634 N N . SER B 1 255 ? 10.031 20.891 -11.195 1 97.69 255 SER B N 1
ATOM 5635 C CA . SER B 1 255 ? 9.531 20.859 -12.562 1 97.69 255 SER B CA 1
ATOM 5636 C C . SER B 1 255 ? 9.688 19.484 -13.18 1 97.69 255 SER B C 1
ATOM 5638 O O . SER B 1 255 ? 9.133 19.203 -14.25 1 97.69 255 SER B O 1
ATOM 5640 N N . GLY B 1 256 ? 10.422 18.609 -12.547 1 97.75 256 GLY B N 1
ATOM 5641 C CA . GLY B 1 256 ? 10.812 17.328 -13.102 1 97.75 256 GLY B CA 1
ATOM 5642 C C . GLY B 1 256 ? 12.18 17.344 -13.742 1 97.75 256 GLY B C 1
ATOM 5643 O O . GLY B 1 256 ? 12.703 16.312 -14.148 1 97.75 256 GLY B O 1
ATOM 5644 N N . GLY B 1 257 ? 12.844 18.531 -13.75 1 97.38 257 GLY B N 1
ATOM 5645 C CA . GLY B 1 257 ? 14.094 18.641 -14.484 1 97.38 257 GLY B CA 1
ATOM 5646 C C . GLY B 1 257 ? 13.938 18.438 -15.977 1 97.38 257 GLY B C 1
ATOM 5647 O O . GLY B 1 257 ? 13.07 19.047 -16.609 1 97.38 257 GLY B O 1
ATOM 5648 N N . ILE B 1 258 ? 14.875 17.594 -16.516 1 97.25 258 ILE B N 1
ATOM 5649 C CA . ILE B 1 258 ? 14.805 17.312 -17.953 1 97.25 258 ILE B CA 1
ATOM 5650 C C . ILE B 1 258 ? 13.617 16.391 -18.234 1 97.25 258 ILE B C 1
ATOM 5652 O O . ILE B 1 258 ? 12.969 16.5 -19.281 1 97.25 258 ILE B O 1
ATOM 5656 N N . SER B 1 259 ? 13.359 15.414 -17.328 1 96.69 259 SER B N 1
ATOM 5657 C CA . SER B 1 259 ? 12.102 14.672 -17.391 1 96.69 259 SER B CA 1
ATOM 5658 C C . SER B 1 259 ? 10.938 15.531 -16.906 1 96.69 259 SER B C 1
ATOM 5660 O O . SER B 1 259 ? 10.344 15.258 -15.859 1 96.69 259 SER B O 1
ATOM 5662 N N . LEU B 1 260 ? 10.5 16.438 -17.719 1 96.06 260 LEU B N 1
ATOM 5663 C CA . LEU B 1 260 ? 9.633 17.547 -17.359 1 96.06 260 LEU B CA 1
ATOM 5664 C C . LEU B 1 260 ? 8.219 17.047 -17.031 1 96.06 260 LEU B C 1
ATOM 5666 O O . LEU B 1 260 ? 7.664 16.234 -17.781 1 96.06 260 LEU B O 1
ATOM 5670 N N . LYS B 1 261 ? 7.652 17.547 -15.875 1 95.12 261 LYS B N 1
ATOM 5671 C CA . LYS B 1 261 ? 6.266 17.234 -15.539 1 95.12 261 LYS B CA 1
ATOM 5672 C C . LYS B 1 261 ? 5.301 17.859 -16.531 1 95.12 261 LYS B C 1
ATOM 5674 O O . LYS B 1 261 ? 5.617 18.875 -17.156 1 95.12 261 LYS B O 1
ATOM 5679 N N . PRO B 1 262 ? 4.109 17.266 -16.688 1 92.88 262 PRO B N 1
ATOM 5680 C CA . PRO B 1 262 ? 3.068 17.969 -17.453 1 92.88 262 PRO B CA 1
ATOM 5681 C C . PRO B 1 262 ? 2.674 19.297 -16.828 1 92.88 262 PRO B C 1
ATOM 5683 O O . PRO B 1 262 ? 2.811 19.5 -15.625 1 92.88 262 PRO B O 1
ATOM 5686 N N . SER B 1 263 ? 2.121 20.203 -17.609 1 92 263 SER B N 1
ATOM 5687 C CA . SER B 1 263 ? 1.771 21.547 -17.172 1 92 263 SER B CA 1
ATOM 5688 C C . SER B 1 263 ? 0.624 21.531 -16.172 1 92 263 SER B C 1
ATOM 5690 O O . SER B 1 263 ? 0.585 22.344 -15.25 1 92 263 SER B O 1
ATOM 5692 N N . ALA B 1 264 ? -0.247 20.531 -16.469 1 89.44 264 ALA B N 1
ATOM 5693 C CA . ALA B 1 264 ? -1.426 20.469 -15.602 1 89.44 264 ALA B CA 1
ATOM 5694 C C . ALA B 1 264 ? -1.029 20.281 -14.141 1 89.44 264 ALA B C 1
ATOM 5696 O O . ALA B 1 264 ? -0.262 19.375 -13.805 1 89.44 264 ALA B O 1
ATOM 5697 N N . ARG B 1 265 ? -1.35 21.203 -13.227 1 88.88 265 ARG B N 1
ATOM 5698 C CA . ARG B 1 265 ? -1.205 21.203 -11.781 1 88.88 265 ARG B CA 1
ATOM 5699 C C . ARG B 1 265 ? 0.251 21.391 -11.367 1 88.88 265 ARG B C 1
ATOM 5701 O O . ARG B 1 265 ? 0.607 21.203 -10.203 1 88.88 265 ARG B O 1
ATOM 5708 N N . MET B 1 266 ? 1.146 21.719 -12.281 1 92 266 MET B N 1
ATOM 5709 C CA . MET B 1 266 ? 2.557 21.922 -11.961 1 92 266 MET B CA 1
ATOM 5710 C C . MET B 1 266 ? 2.723 23.016 -10.906 1 92 266 MET B C 1
ATOM 5712 O O . MET B 1 266 ? 3.67 22.984 -10.117 1 92 266 MET B O 1
ATOM 5716 N N . HIS B 1 267 ? 1.795 23.922 -10.867 1 91.62 267 HIS B N 1
ATOM 5717 C CA . HIS B 1 267 ? 1.856 25 -9.898 1 91.62 267 HIS B CA 1
ATOM 5718 C C . HIS B 1 267 ? 1.814 24.469 -8.469 1 91.62 267 HIS B C 1
ATOM 5720 O O . HIS B 1 267 ? 2.24 25.156 -7.539 1 91.62 267 HIS B O 1
ATOM 5726 N N . ARG B 1 268 ? 1.353 23.266 -8.25 1 93 268 ARG B N 1
ATOM 5727 C CA . ARG B 1 268 ? 1.27 22.672 -6.926 1 93 268 ARG B CA 1
ATOM 5728 C C . ARG B 1 268 ? 2.617 22.094 -6.496 1 93 268 ARG B C 1
ATOM 5730 O O . ARG B 1 268 ? 2.816 21.766 -5.324 1 93 268 ARG B O 1
ATOM 5737 N N . MET B 1 269 ? 3.578 22.047 -7.41 1 95.5 269 MET B N 1
ATOM 5738 C CA . MET B 1 269 ? 4.871 21.438 -7.129 1 95.5 269 MET B CA 1
ATOM 5739 C C . MET B 1 269 ? 5.715 22.328 -6.227 1 95.5 269 MET B C 1
ATOM 5741 O O . MET B 1 269 ? 6.793 21.938 -5.781 1 95.5 269 MET B O 1
ATOM 5745 N N . LYS B 1 270 ? 5.168 23.562 -5.859 1 95.69 270 LYS B N 1
ATOM 5746 C CA . LYS B 1 270 ? 5.754 24.344 -4.773 1 95.69 270 LYS B CA 1
ATOM 5747 C C . LYS B 1 270 ? 5.68 23.578 -3.451 1 95.69 270 LYS B C 1
ATOM 5749 O O . LYS B 1 270 ? 6.496 23.812 -2.555 1 95.69 270 LYS B O 1
ATOM 5754 N N . GLY B 1 271 ? 4.703 22.672 -3.324 1 96.75 271 GLY B N 1
ATOM 5755 C CA . GLY B 1 271 ? 4.5 21.875 -2.123 1 96.75 271 GLY B CA 1
ATOM 5756 C C . GLY B 1 271 ? 5.453 20.703 -2.014 1 96.75 271 GLY B C 1
ATOM 5757 O O . GLY B 1 271 ? 5.449 19.984 -1.015 1 96.75 271 GLY B O 1
ATOM 5758 N N . ASP B 1 272 ? 6.352 20.547 -3.064 1 98.06 272 ASP B N 1
ATOM 5759 C CA . ASP B 1 272 ? 7.293 19.438 -3.072 1 98.06 272 ASP B CA 1
ATOM 5760 C C . ASP B 1 272 ? 8.344 19.594 -1.977 1 98.06 272 ASP B C 1
ATOM 5762 O O . ASP B 1 272 ? 9.234 18.75 -1.84 1 98.06 272 ASP B O 1
ATOM 5766 N N . MET B 1 273 ? 8.203 20.609 -1.104 1 98.62 273 MET B N 1
ATOM 5767 C CA . MET B 1 273 ? 9.07 20.844 0.047 1 98.62 273 MET B CA 1
ATOM 5768 C C . MET B 1 273 ? 8.32 20.594 1.353 1 98.62 273 MET B C 1
ATOM 5770 O O . MET B 1 273 ? 8.82 20.922 2.432 1 98.62 273 MET B O 1
ATOM 5774 N N . LEU B 1 274 ? 7.16 19.984 1.312 1 98.75 274 LEU B N 1
ATOM 5775 C CA . LEU B 1 274 ? 6.344 19.828 2.512 1 98.75 274 LEU B CA 1
ATOM 5776 C C . LEU B 1 274 ? 6.996 18.859 3.49 1 98.75 274 LEU B C 1
ATOM 5778 O O . LEU B 1 274 ? 6.75 18.938 4.695 1 98.75 274 LEU B O 1
ATOM 5782 N N . GLY B 1 275 ? 7.836 17.906 2.977 1 98.88 275 GLY B N 1
ATOM 5783 C CA . GLY B 1 275 ? 8.633 17.109 3.896 1 98.88 275 GLY B CA 1
ATOM 5784 C C . GLY B 1 275 ? 9.516 17.953 4.797 1 98.88 275 GLY B C 1
ATOM 5785 O O . GLY B 1 275 ? 9.531 17.766 6.016 1 98.88 275 GLY B O 1
ATOM 5786 N N . ALA B 1 276 ? 10.227 18.875 4.191 1 98.94 276 ALA B N 1
ATOM 5787 C CA . ALA B 1 276 ? 11.07 19.812 4.926 1 98.94 276 ALA B CA 1
ATOM 5788 C C . ALA B 1 276 ? 10.242 20.672 5.875 1 98.94 276 ALA B C 1
ATOM 5790 O O . ALA B 1 276 ? 10.617 20.875 7.031 1 98.94 276 ALA B O 1
ATOM 5791 N N . ALA B 1 277 ? 9.109 21.172 5.371 1 98.88 277 ALA B N 1
ATOM 5792 C CA . ALA B 1 277 ? 8.227 22.016 6.18 1 98.88 277 ALA B CA 1
ATOM 5793 C C . ALA B 1 277 ? 7.742 21.25 7.414 1 98.88 277 ALA B C 1
ATOM 5795 O O . ALA B 1 277 ? 7.68 21.812 8.508 1 98.88 277 ALA B O 1
ATOM 5796 N N . SER B 1 278 ? 7.406 20 7.234 1 98.88 278 SER B N 1
ATOM 5797 C CA . SER B 1 278 ? 6.879 19.188 8.328 1 98.88 278 SER B CA 1
ATOM 5798 C C . SER B 1 278 ? 7.926 18.969 9.414 1 98.88 278 SER B C 1
ATOM 5800 O O . SER B 1 278 ? 7.66 19.188 10.594 1 98.88 278 SER B O 1
ATOM 5802 N N . VAL B 1 279 ? 9.141 18.562 9.016 1 98.94 279 VAL B N 1
ATOM 5803 C CA . VAL B 1 279 ? 10.133 18.234 10.031 1 98.94 279 VAL B CA 1
ATOM 5804 C C . VAL B 1 279 ? 10.633 19.516 10.703 1 98.94 279 VAL B C 1
ATOM 5806 O O . VAL B 1 279 ? 10.945 19.516 11.891 1 98.94 279 VAL B O 1
ATOM 5809 N N . LEU B 1 280 ? 10.719 20.625 9.914 1 98.94 280 LEU B N 1
ATOM 5810 C CA . LEU B 1 280 ? 11.07 21.906 10.531 1 98.94 280 LEU B CA 1
ATOM 5811 C C . LEU B 1 280 ? 10.039 22.297 11.586 1 98.94 280 LEU B C 1
ATOM 5813 O O . LEU B 1 280 ? 10.406 22.672 12.703 1 98.94 280 LEU B O 1
ATOM 5817 N N . SER B 1 281 ? 8.773 22.234 11.195 1 98.81 281 SER B N 1
ATOM 5818 C CA . SER B 1 281 ? 7.688 22.578 12.102 1 98.81 281 SER B CA 1
ATOM 5819 C C . SER B 1 281 ? 7.742 21.734 13.383 1 98.81 281 SER B C 1
ATOM 5821 O O . SER B 1 281 ? 7.602 22.266 14.484 1 98.81 281 SER B O 1
ATOM 5823 N N . VAL B 1 282 ? 7.945 20.469 13.25 1 98.81 282 VAL B N 1
ATOM 5824 C CA . VAL B 1 282 ? 7.941 19.531 14.367 1 98.81 282 VAL B CA 1
ATOM 5825 C C . VAL B 1 282 ? 9.164 19.781 15.25 1 98.81 282 VAL B C 1
ATOM 5827 O O . VAL B 1 282 ? 9.07 19.703 16.484 1 98.81 282 VAL B O 1
ATOM 5830 N N . PHE B 1 283 ? 10.289 20.016 14.664 1 98.88 283 PHE B N 1
ATOM 5831 C CA . PHE B 1 283 ? 11.516 20.297 15.391 1 98.88 283 PHE B CA 1
ATOM 5832 C C . PHE B 1 283 ? 11.328 21.516 16.297 1 98.88 283 PHE B C 1
ATOM 5834 O O . PHE B 1 283 ? 11.625 21.438 17.5 1 98.88 283 PHE B O 1
ATOM 5841 N N . GLY B 1 284 ? 10.859 22.656 15.719 1 98.69 284 GLY B N 1
ATOM 5842 C CA . GLY B 1 284 ? 10.602 23.828 16.516 1 98.69 284 GLY B CA 1
ATOM 5843 C C . GLY B 1 284 ? 9.57 23.609 17.609 1 98.69 284 GLY B C 1
ATOM 5844 O O . GLY B 1 284 ? 9.719 24.094 18.719 1 98.69 284 GLY B O 1
ATOM 5845 N N . LEU B 1 285 ? 8.516 22.875 17.281 1 98.5 285 LEU B N 1
ATOM 5846 C CA . LEU B 1 285 ? 7.453 22.578 18.234 1 98.5 285 LEU B CA 1
ATOM 5847 C C . LEU B 1 285 ? 7.996 21.781 19.422 1 98.5 285 LEU B C 1
ATOM 5849 O O . LEU B 1 285 ? 7.637 22.047 20.562 1 98.5 285 LEU B O 1
ATOM 5853 N N . ALA B 1 286 ? 8.82 20.766 19.125 1 98.69 286 ALA B N 1
ATOM 5854 C CA . ALA B 1 286 ? 9.414 19.953 20.188 1 98.69 286 ALA B CA 1
ATOM 5855 C C . ALA B 1 286 ? 10.227 20.828 21.156 1 98.69 286 ALA B C 1
ATOM 5857 O O . ALA B 1 286 ? 10.18 20.625 22.359 1 98.69 286 ALA B O 1
ATOM 5858 N N . ALA B 1 287 ? 10.977 21.75 20.594 1 98.62 287 ALA B N 1
ATOM 5859 C CA . ALA B 1 287 ? 11.758 22.688 21.406 1 98.62 287 ALA B CA 1
ATOM 5860 C C . ALA B 1 287 ? 10.844 23.562 22.266 1 98.62 287 ALA B C 1
ATOM 5862 O O . ALA B 1 287 ? 11.078 23.75 23.453 1 98.62 287 ALA B O 1
ATOM 5863 N N . ASP B 1 288 ? 9.805 24.125 21.656 1 97.75 288 ASP B N 1
ATOM 5864 C CA . ASP B 1 288 ? 8.852 24.969 22.359 1 97.75 288 ASP B CA 1
ATOM 5865 C C . ASP B 1 288 ? 8.195 24.219 23.516 1 97.75 288 ASP B C 1
ATOM 5867 O O . ASP B 1 288 ? 7.918 24.812 24.562 1 97.75 288 ASP B O 1
ATOM 5871 N N . MET B 1 289 ? 7.941 22.938 23.312 1 97.69 289 MET B N 1
ATOM 5872 C CA . MET B 1 289 ? 7.254 22.125 24.312 1 97.69 289 MET B CA 1
ATOM 5873 C C . MET B 1 289 ? 8.234 21.609 25.359 1 97.69 289 MET B C 1
ATOM 5875 O O . MET B 1 289 ? 7.824 21.031 26.375 1 97.69 289 MET B O 1
ATOM 5879 N N . GLY B 1 290 ? 9.492 21.766 25.141 1 98.06 290 GLY B N 1
ATOM 5880 C CA . GLY B 1 290 ? 10.516 21.312 26.078 1 98.06 290 GLY B CA 1
ATOM 5881 C C . GLY B 1 290 ? 10.586 19.812 26.203 1 98.06 290 GLY B C 1
ATOM 5882 O O . GLY B 1 290 ? 10.781 19.281 27.297 1 98.06 290 GLY B O 1
ATOM 5883 N N . ILE B 1 291 ? 10.352 19.094 25.109 1 98.5 291 ILE B N 1
ATOM 5884 C CA . ILE B 1 291 ? 10.383 17.641 25.156 1 98.5 291 ILE B CA 1
ATOM 5885 C C . ILE B 1 291 ? 11.789 17.172 25.516 1 98.5 291 ILE B C 1
ATOM 5887 O O . ILE B 1 291 ? 12.781 17.672 24.984 1 98.5 291 ILE B O 1
ATOM 5891 N N . LYS B 1 292 ? 11.938 16.172 26.359 1 98.5 292 LYS B N 1
ATOM 5892 C CA . LYS B 1 292 ? 13.227 15.672 26.844 1 98.5 292 LYS B CA 1
ATOM 5893 C C . LYS B 1 292 ? 13.836 14.672 25.859 1 98.5 292 LYS B C 1
ATOM 5895 O O . LYS B 1 292 ? 13.977 13.492 26.188 1 98.5 292 LYS B O 1
ATOM 5900 N N . ILE B 1 293 ? 14.367 15.195 24.766 1 98.44 293 ILE B N 1
ATOM 5901 C CA . ILE B 1 293 ? 14.977 14.375 23.719 1 98.44 293 ILE B CA 1
ATOM 5902 C C . ILE B 1 293 ? 16.031 15.195 22.984 1 98.44 293 ILE B C 1
ATOM 5904 O O . ILE B 1 293 ? 15.93 16.422 22.891 1 98.44 293 ILE B O 1
ATOM 5908 N N . ASN B 1 294 ? 17.141 14.609 22.578 1 98.81 294 ASN B N 1
ATOM 5909 C CA . ASN B 1 294 ? 18.125 15.242 21.719 1 98.81 294 ASN B CA 1
ATOM 5910 C C . ASN B 1 294 ? 17.859 14.961 20.234 1 98.81 294 ASN B C 1
ATOM 5912 O O . ASN B 1 294 ? 17.875 13.812 19.812 1 98.81 294 ASN B O 1
ATOM 5916 N N . MET B 1 295 ? 17.641 16.047 19.469 1 98.75 295 MET B N 1
ATOM 5917 C CA . MET B 1 295 ? 17.203 15.906 18.078 1 98.75 295 MET B CA 1
ATOM 5918 C C . MET B 1 295 ? 18.125 16.672 17.141 1 98.75 295 MET B C 1
ATOM 5920 O O . MET B 1 295 ? 18.547 17.797 17.438 1 98.75 295 MET B O 1
ATOM 5924 N N . ASN B 1 296 ? 18.484 16.047 16.047 1 98.88 296 ASN B N 1
ATOM 5925 C CA . ASN B 1 296 ? 19.109 16.719 14.914 1 98.88 296 ASN B CA 1
ATOM 5926 C C . ASN B 1 296 ? 18.125 16.875 13.75 1 98.88 296 ASN B C 1
ATOM 5928 O O . ASN B 1 296 ? 17.266 16.016 13.547 1 98.88 296 ASN B O 1
ATOM 5932 N N . LEU B 1 297 ? 18.188 17.969 13.086 1 98.94 297 LEU B N 1
ATOM 5933 C CA . LEU B 1 297 ? 17.391 18.25 11.891 1 98.94 297 LEU B CA 1
ATOM 5934 C C . LEU B 1 297 ? 18.297 18.469 10.68 1 98.94 297 LEU B C 1
ATOM 5936 O O . LEU B 1 297 ? 19.281 19.219 10.758 1 98.94 297 LEU B O 1
ATOM 5940 N N . VAL B 1 298 ? 18.078 17.734 9.602 1 98.94 298 VAL B N 1
ATOM 5941 C CA . VAL B 1 298 ? 18.797 17.891 8.344 1 98.94 298 VAL B CA 1
ATOM 5942 C C . VAL B 1 298 ? 17.812 18.125 7.203 1 98.94 298 VAL B C 1
ATOM 5944 O O . VAL B 1 298 ? 16.969 17.266 6.922 1 98.94 298 VAL B O 1
ATOM 5947 N N . ILE B 1 299 ? 17.891 19.297 6.512 1 98.94 299 ILE B N 1
ATOM 5948 C CA . ILE B 1 299 ? 16.984 19.625 5.41 1 98.94 299 ILE B CA 1
ATOM 5949 C C . ILE B 1 299 ? 17.812 20.047 4.191 1 98.94 299 ILE B C 1
ATOM 5951 O O . ILE B 1 299 ? 18.359 21.156 4.16 1 98.94 299 ILE B O 1
ATOM 5955 N N . PRO B 1 300 ? 17.906 19.156 3.197 1 98.94 300 PRO B N 1
ATOM 5956 C CA . PRO B 1 300 ? 18.438 19.594 1.907 1 98.94 300 PRO B CA 1
ATOM 5957 C C . PRO B 1 300 ? 17.453 20.438 1.105 1 98.94 300 PRO B C 1
ATOM 5959 O O . PRO B 1 300 ? 16.312 20.016 0.903 1 98.94 300 PRO B O 1
ATOM 5962 N N . LEU B 1 301 ? 17.859 21.656 0.671 1 98.88 301 LEU B N 1
ATOM 5963 C CA . LEU B 1 301 ? 16.984 22.562 -0.058 1 98.88 301 LEU B CA 1
ATOM 5964 C C . LEU B 1 301 ? 17.5 22.797 -1.475 1 98.88 301 LEU B C 1
ATOM 5966 O O . LEU B 1 301 ? 18.641 23.203 -1.665 1 98.88 301 LEU B O 1
ATOM 5970 N N . VAL B 1 302 ? 16.672 22.469 -2.439 1 98.81 302 VAL B N 1
ATOM 5971 C CA . VAL B 1 302 ? 17.031 22.609 -3.844 1 98.81 302 VAL B CA 1
ATOM 5972 C C . VAL B 1 302 ? 15.828 23.078 -4.648 1 98.81 302 VAL B C 1
ATOM 5974 O O . VAL B 1 302 ? 14.719 23.172 -4.117 1 98.81 302 VAL B O 1
ATOM 5977 N N . GLU B 1 303 ? 16.031 23.453 -5.879 1 98.5 303 GLU B N 1
ATOM 5978 C CA . GLU B 1 303 ? 15.039 23.516 -6.945 1 98.5 303 GLU B CA 1
ATOM 5979 C C . GLU B 1 303 ? 15.414 22.562 -8.086 1 98.5 303 GLU B C 1
ATOM 5981 O O . GLU B 1 303 ? 16.578 22.484 -8.477 1 98.5 303 GLU B O 1
ATOM 5986 N N . ASN B 1 304 ? 14.461 21.812 -8.516 1 98.62 304 ASN B N 1
ATOM 5987 C CA . ASN B 1 304 ? 14.656 20.922 -9.656 1 98.62 304 ASN B CA 1
ATOM 5988 C C . ASN B 1 304 ? 14.086 21.516 -10.938 1 98.62 304 ASN B C 1
ATOM 5990 O O . ASN B 1 304 ? 12.891 21.391 -11.211 1 98.62 304 ASN B O 1
ATOM 5994 N N . LEU B 1 305 ? 14.961 22.109 -11.727 1 98.12 305 LEU B N 1
ATOM 5995 C CA . LEU B 1 305 ? 14.547 22.859 -12.906 1 98.12 305 LEU B CA 1
ATOM 5996 C C . LEU B 1 305 ? 15.32 22.406 -14.141 1 98.12 305 LEU B C 1
ATOM 5998 O O . LEU B 1 305 ? 16.453 21.922 -14.023 1 98.12 305 LEU B O 1
ATOM 6002 N N . PRO B 1 306 ? 14.734 22.484 -15.297 1 97.25 306 PRO B N 1
ATOM 6003 C CA . PRO B 1 306 ? 15.5 22.25 -16.516 1 97.25 306 PRO B CA 1
ATOM 6004 C C . PRO B 1 306 ? 16.406 23.422 -16.891 1 97.25 306 PRO B C 1
ATOM 6006 O O . PRO B 1 306 ? 16.094 24.578 -16.562 1 97.25 306 PRO B O 1
ATOM 6009 N N . SER B 1 307 ? 17.484 23.156 -17.438 1 97.56 307 SER B N 1
ATOM 6010 C CA . SER B 1 307 ? 18.422 24.141 -17.969 1 97.56 307 SER B CA 1
ATOM 6011 C C . SER B 1 307 ? 19.531 23.469 -18.766 1 97.56 307 SER B C 1
ATOM 6013 O O . SER B 1 307 ? 19.531 22.25 -18.938 1 97.56 307 SER B O 1
ATOM 6015 N N . GLY B 1 308 ? 20.422 24.297 -19.297 1 95.44 308 GLY B N 1
ATOM 6016 C CA . GLY B 1 308 ? 21.562 23.781 -20.031 1 95.44 308 GLY B CA 1
ATOM 6017 C C . GLY B 1 308 ? 22.562 23.047 -19.172 1 95.44 308 GLY B C 1
ATOM 6018 O O . GLY B 1 308 ? 23.422 22.312 -19.672 1 95.44 308 GLY B O 1
ATOM 6019 N N . THR B 1 309 ? 22.391 23.125 -17.828 1 97.31 309 THR B N 1
ATOM 6020 C CA . THR B 1 309 ? 23.328 22.484 -16.922 1 97.31 309 THR B CA 1
ATOM 6021 C C . THR B 1 309 ? 22.656 21.359 -16.141 1 97.31 309 THR B C 1
ATOM 6023 O O . THR B 1 309 ? 23.312 20.656 -15.375 1 97.31 309 THR B O 1
ATOM 6026 N N . ALA B 1 310 ? 21.406 21.156 -16.375 1 98.06 310 ALA B N 1
ATOM 6027 C CA . ALA B 1 310 ? 20.641 20.203 -15.594 1 98.06 310 ALA B CA 1
ATOM 6028 C C . ALA B 1 310 ? 21.125 18.766 -15.836 1 98.06 310 ALA B C 1
ATOM 6030 O O . ALA B 1 310 ? 21.609 18.453 -16.922 1 98.06 310 ALA B O 1
ATOM 6031 N N . THR B 1 311 ? 21.062 17.922 -14.781 1 97.75 311 THR B N 1
ATOM 6032 C CA . THR B 1 311 ? 21.281 16.484 -14.93 1 97.75 311 THR B CA 1
ATOM 6033 C C . THR B 1 311 ? 20.344 15.906 -15.984 1 97.75 311 THR B C 1
ATOM 6035 O O . THR B 1 311 ? 19.156 16.266 -16.047 1 97.75 311 THR B O 1
ATOM 6038 N N . LYS B 1 312 ? 20.906 15.008 -16.875 1 97 312 LYS B N 1
ATOM 6039 C CA . LYS B 1 312 ? 20.141 14.344 -17.922 1 97 312 LYS B CA 1
ATOM 6040 C C . LYS B 1 312 ? 19.938 12.859 -17.594 1 97 312 LYS B C 1
ATOM 6042 O O . LYS B 1 312 ? 20.812 12.234 -16.984 1 97 312 LYS B O 1
ATOM 6047 N N . PRO B 1 313 ? 18.75 12.398 -18.031 1 96.88 313 PRO B N 1
ATOM 6048 C CA . PRO B 1 313 ? 18.656 10.938 -17.953 1 96.88 313 PRO B CA 1
ATOM 6049 C C . PRO B 1 313 ? 19.859 10.242 -18.594 1 96.88 313 PRO B C 1
ATOM 6051 O O . PRO B 1 313 ? 20.266 10.609 -19.703 1 96.88 313 PRO B O 1
ATOM 6054 N N . GLY B 1 314 ? 20.391 9.289 -17.859 1 96.38 314 GLY B N 1
ATOM 6055 C CA . GLY B 1 314 ? 21.594 8.602 -18.344 1 96.38 314 GLY B CA 1
ATOM 6056 C C . GLY B 1 314 ? 22.844 9.023 -17.609 1 96.38 314 GLY B C 1
ATOM 6057 O O . GLY B 1 314 ? 23.859 8.305 -17.625 1 96.38 314 GLY B O 1
ATOM 6058 N N . ASP B 1 315 ? 22.844 10.188 -16.969 1 97.94 315 ASP B N 1
ATOM 6059 C CA . ASP B 1 315 ? 23.969 10.633 -16.172 1 97.94 315 ASP B CA 1
ATOM 6060 C C . ASP B 1 315 ? 24.172 9.734 -14.953 1 97.94 315 ASP B C 1
ATOM 6062 O O . ASP B 1 315 ? 23.25 9.055 -14.516 1 97.94 315 ASP B O 1
ATOM 6066 N N . VAL B 1 316 ? 25.375 9.641 -14.477 1 98.44 316 VAL B N 1
ATOM 6067 C CA . VAL B 1 316 ? 25.703 8.898 -13.266 1 98.44 316 VAL B CA 1
ATOM 6068 C C . VAL B 1 316 ? 26.328 9.844 -12.234 1 98.44 316 VAL B C 1
ATOM 6070 O O . VAL B 1 316 ? 27.219 10.625 -12.562 1 98.44 316 VAL B O 1
ATOM 6073 N N . HIS B 1 317 ? 25.797 9.875 -11.031 1 98.5 317 HIS B N 1
ATOM 6074 C CA . HIS B 1 317 ? 26.359 10.594 -9.898 1 98.5 317 HIS B CA 1
ATOM 6075 C C . HIS B 1 317 ? 26.734 9.641 -8.773 1 98.5 317 HIS B C 1
ATOM 6077 O O . HIS B 1 317 ? 26.141 8.578 -8.625 1 98.5 317 HIS B O 1
ATOM 6083 N N . VAL B 1 318 ? 27.75 9.969 -8.031 1 98.56 318 VAL B N 1
ATOM 6084 C CA . VAL B 1 318 ? 28.203 9.156 -6.898 1 98.56 318 VAL B CA 1
ATOM 6085 C C . VAL B 1 318 ? 27.797 9.836 -5.59 1 98.56 318 VAL B C 1
ATOM 6087 O O . VAL B 1 318 ? 28.156 10.984 -5.344 1 98.56 318 VAL B O 1
ATOM 6090 N N . GLY B 1 319 ? 27.016 9.148 -4.766 1 98.31 319 GLY B N 1
ATOM 6091 C CA . GLY B 1 319 ? 26.5 9.695 -3.523 1 98.31 319 GLY B CA 1
ATOM 6092 C C . GLY B 1 319 ? 27.547 9.789 -2.428 1 98.31 319 GLY B C 1
ATOM 6093 O O . GLY B 1 319 ? 28.656 9.281 -2.584 1 98.31 319 GLY B O 1
ATOM 6094 N N . MET B 1 320 ? 27.109 10.445 -1.397 1 98.62 320 MET B N 1
ATOM 6095 C CA . MET B 1 320 ? 27.984 10.711 -0.258 1 98.62 320 MET B CA 1
ATOM 6096 C C . MET B 1 320 ? 28.516 9.414 0.333 1 98.62 320 MET B C 1
ATOM 6098 O O . MET B 1 320 ? 29.609 9.383 0.891 1 98.62 320 MET B O 1
ATOM 6102 N N . ASN B 1 321 ? 27.781 8.32 0.198 1 98.25 321 ASN B N 1
ATOM 6103 C CA . ASN B 1 321 ? 28.219 7.055 0.771 1 98.25 321 ASN B CA 1
ATOM 6104 C C . ASN B 1 321 ? 29.047 6.25 -0.222 1 98.25 321 ASN B C 1
ATOM 6106 O O . ASN B 1 321 ? 29.359 5.078 0.016 1 98.25 321 ASN B O 1
ATOM 6110 N N . GLY B 1 322 ? 29.297 6.785 -1.416 1 98.25 322 GLY B N 1
ATOM 6111 C CA . GLY B 1 322 ? 30.172 6.145 -2.387 1 98.25 322 GLY B CA 1
ATOM 6112 C C . GLY B 1 322 ? 29.422 5.359 -3.443 1 98.25 322 GLY B C 1
ATOM 6113 O O . GLY B 1 322 ? 30 4.973 -4.461 1 98.25 322 GLY B O 1
ATOM 6114 N N . LYS B 1 323 ? 28.156 5.16 -3.357 1 98 323 LYS B N 1
ATOM 6115 C CA . LYS B 1 323 ? 27.375 4.414 -4.336 1 98 323 LYS B CA 1
ATOM 6116 C C . LYS B 1 323 ? 27.109 5.25 -5.586 1 98 323 LYS B C 1
ATOM 6118 O O . LYS B 1 323 ? 26.781 6.434 -5.492 1 98 323 LYS B O 1
ATOM 6123 N N . SER B 1 324 ? 27.328 4.648 -6.707 1 98.44 324 SER B N 1
ATOM 6124 C CA . SER B 1 324 ? 27.016 5.297 -7.973 1 98.44 324 SER B CA 1
ATOM 6125 C C . SER B 1 324 ? 25.547 5.078 -8.352 1 98.44 324 SER B C 1
ATOM 6127 O O . SER B 1 324 ? 25.016 3.99 -8.148 1 98.44 324 SER B O 1
ATOM 6129 N N . VAL B 1 325 ? 24.953 6.137 -8.828 1 98.62 325 VAL B N 1
ATOM 6130 C CA . VAL B 1 325 ? 23.531 6.078 -9.188 1 98.62 325 VAL B CA 1
ATOM 6131 C C . VAL B 1 325 ? 23.328 6.582 -10.609 1 98.62 325 VAL B C 1
ATOM 6133 O O . VAL B 1 325 ? 23.688 7.719 -10.93 1 98.62 325 VAL B O 1
ATOM 6136 N N . GLU B 1 326 ? 22.828 5.75 -11.492 1 98.44 326 GLU B N 1
ATOM 6137 C CA . GLU B 1 326 ? 22.359 6.184 -12.805 1 98.44 326 GLU B CA 1
ATOM 6138 C C . GLU B 1 326 ? 21.016 6.91 -12.688 1 98.44 326 GLU B C 1
ATOM 6140 O O . GLU B 1 326 ? 20.062 6.367 -12.148 1 98.44 326 GLU B O 1
ATOM 6145 N N . ILE B 1 327 ? 21.016 8.141 -13.188 1 98.31 327 ILE B N 1
ATOM 6146 C CA . ILE B 1 327 ? 19.766 8.891 -13.219 1 98.31 327 ILE B CA 1
ATOM 6147 C C . ILE B 1 327 ? 18.984 8.531 -14.477 1 98.31 327 ILE B C 1
ATOM 6149 O O . ILE B 1 327 ? 19.312 9 -15.57 1 98.31 327 ILE B O 1
ATOM 6153 N N . ASN B 1 328 ? 17.938 7.781 -14.328 1 97.19 328 ASN B N 1
ATOM 6154 C CA . ASN B 1 328 ? 17.141 7.445 -15.508 1 97.19 328 ASN B CA 1
ATOM 6155 C C . ASN B 1 328 ? 15.859 8.266 -15.57 1 97.19 328 ASN B C 1
ATOM 6157 O O . ASN B 1 328 ? 15.18 8.273 -16.594 1 97.19 328 ASN B O 1
ATOM 6161 N N . ASN B 1 329 ? 15.508 8.961 -14.484 1 97.81 329 ASN B N 1
ATOM 6162 C CA . ASN B 1 329 ? 14.359 9.859 -14.398 1 97.81 329 ASN B CA 1
ATOM 6163 C C . ASN B 1 329 ? 14.656 11.047 -13.484 1 97.81 329 ASN B C 1
ATOM 6165 O O . ASN B 1 329 ? 14.734 10.891 -12.266 1 97.81 329 ASN B O 1
ATOM 6169 N N . THR B 1 330 ? 14.75 12.25 -14 1 98.12 330 THR B N 1
ATOM 6170 C CA . THR B 1 330 ? 15.125 13.43 -13.234 1 98.12 330 THR B CA 1
ATOM 6171 C C . THR B 1 330 ? 13.938 13.945 -12.422 1 98.12 330 THR B C 1
ATOM 6173 O O . THR B 1 330 ? 14.094 14.859 -11.602 1 98.12 330 THR B O 1
ATOM 6176 N N . ASP B 1 331 ? 12.695 13.359 -12.656 1 97.12 331 ASP B N 1
ATOM 6177 C CA . ASP B 1 331 ? 11.523 13.664 -11.844 1 97.12 331 ASP B CA 1
ATOM 6178 C C . ASP B 1 331 ? 11.477 12.781 -10.602 1 97.12 331 ASP B C 1
ATOM 6180 O O . ASP B 1 331 ? 10.516 12.844 -9.82 1 97.12 331 ASP B O 1
ATOM 6184 N N . ALA B 1 332 ? 12.445 11.938 -10.422 1 97.81 332 ALA B N 1
ATOM 6185 C CA . ALA B 1 332 ? 12.664 11.203 -9.18 1 97.81 332 ALA B CA 1
ATOM 6186 C C . ALA B 1 332 ? 13.805 11.82 -8.375 1 97.81 332 ALA B C 1
ATOM 6188 O O . ALA B 1 332 ? 14.727 11.117 -7.953 1 97.81 332 ALA B O 1
ATOM 6189 N N . GLU B 1 333 ? 13.766 13.109 -8.18 1 98 333 GLU B N 1
ATOM 6190 C CA . GLU B 1 333 ? 14.836 13.922 -7.617 1 98 333 GLU B CA 1
ATOM 6191 C C . GLU B 1 333 ? 14.836 13.859 -6.09 1 98 333 GLU B C 1
ATOM 6193 O O . GLU B 1 333 ? 15.883 13.984 -5.461 1 98 333 GLU B O 1
ATOM 6198 N N . GLY B 1 334 ? 13.656 13.719 -5.434 1 98.56 334 GLY B N 1
ATOM 6199 C CA . GLY B 1 334 ? 13.523 13.758 -3.986 1 98.56 334 GLY B CA 1
ATOM 6200 C C . GLY B 1 334 ? 14.375 12.719 -3.281 1 98.56 334 GLY B C 1
ATOM 6201 O O . GLY B 1 334 ? 15.031 13.016 -2.287 1 98.56 334 GLY B O 1
ATOM 6202 N N . ARG B 1 335 ? 14.336 11.484 -3.828 1 98.62 335 ARG B N 1
ATOM 6203 C CA . ARG B 1 335 ? 15.086 10.406 -3.186 1 98.62 335 ARG B CA 1
ATOM 6204 C C . ARG B 1 335 ? 16.594 10.641 -3.311 1 98.62 335 ARG B C 1
ATOM 6206 O O . ARG B 1 335 ? 17.359 10.188 -2.469 1 98.62 335 ARG B O 1
ATOM 6213 N N . LEU B 1 336 ? 17.062 11.406 -4.312 1 98.81 336 LEU B N 1
ATOM 6214 C CA . LEU B 1 336 ? 18.469 11.703 -4.48 1 98.81 336 LEU B CA 1
ATOM 6215 C C . LEU B 1 336 ? 18.953 12.672 -3.408 1 98.81 336 LEU B C 1
ATOM 6217 O O . LEU B 1 336 ? 19.984 12.43 -2.764 1 98.81 336 LEU B O 1
ATOM 6221 N N . ILE B 1 337 ? 18.188 13.758 -3.172 1 98.94 337 ILE B N 1
ATOM 6222 C CA . ILE B 1 337 ? 18.641 14.734 -2.182 1 98.94 337 ILE B CA 1
ATOM 6223 C C . ILE B 1 337 ? 18.516 14.141 -0.781 1 98.94 337 ILE B C 1
ATOM 6225 O O . ILE B 1 337 ? 19.344 14.406 0.092 1 98.94 337 ILE B O 1
ATOM 6229 N N . LEU B 1 338 ? 17.516 13.328 -0.562 1 98.94 338 LEU B N 1
ATOM 6230 C CA . LEU B 1 338 ? 17.359 12.648 0.721 1 98.94 338 LEU B CA 1
ATOM 6231 C C . LEU B 1 338 ? 18.5 11.664 0.959 1 98.94 338 LEU B C 1
ATOM 6233 O O . LEU B 1 338 ? 18.969 11.516 2.088 1 98.94 338 LEU B O 1
ATOM 6237 N N . ALA B 1 339 ? 18.922 10.945 -0.113 1 98.88 339 ALA B N 1
ATOM 6238 C CA . ALA B 1 339 ? 19.984 9.961 0.018 1 98.88 339 ALA B CA 1
ATOM 6239 C C . ALA B 1 339 ? 21.234 10.578 0.646 1 98.88 339 ALA B C 1
ATOM 6241 O O . ALA B 1 339 ? 21.734 10.086 1.658 1 98.88 339 ALA B O 1
ATOM 6242 N N . ASP B 1 340 ? 21.703 11.664 0.101 1 98.94 340 ASP B N 1
ATOM 6243 C CA . ASP B 1 340 ? 22.891 12.328 0.633 1 98.94 340 ASP B CA 1
ATOM 6244 C C . ASP B 1 340 ? 22.641 12.883 2.031 1 98.94 340 ASP B C 1
ATOM 6246 O O . ASP B 1 340 ? 23.484 12.773 2.916 1 98.94 340 ASP B O 1
ATOM 6250 N N . ALA B 1 341 ? 21.438 13.469 2.23 1 98.94 341 ALA B N 1
ATOM 6251 C CA . ALA B 1 341 ? 21.109 14.047 3.531 1 98.94 341 ALA B CA 1
ATOM 6252 C C . ALA B 1 341 ? 21.031 12.961 4.605 1 98.94 341 ALA B C 1
ATOM 6254 O O . ALA B 1 341 ? 21.422 13.195 5.754 1 98.94 341 ALA B O 1
ATOM 6255 N N . LEU B 1 342 ? 20.516 11.812 4.242 1 98.94 342 LEU B N 1
ATOM 6256 C CA . LEU B 1 342 ? 20.422 10.688 5.176 1 98.94 342 LEU B CA 1
ATOM 6257 C C . LEU B 1 342 ? 21.828 10.211 5.582 1 98.94 342 LEU B C 1
ATOM 6259 O O . LEU B 1 342 ? 22.047 9.891 6.746 1 98.94 342 LEU B O 1
ATOM 6263 N N . VAL B 1 343 ? 22.719 10.109 4.613 1 98.94 343 VAL B N 1
ATOM 6264 C CA . VAL B 1 343 ? 24.094 9.727 4.938 1 98.94 343 VAL B CA 1
ATOM 6265 C C . VAL B 1 343 ? 24.703 10.742 5.898 1 98.94 343 VAL B C 1
ATOM 6267 O O . VAL B 1 343 ? 25.312 10.367 6.902 1 98.94 343 VAL B O 1
ATOM 6270 N N . TYR B 1 344 ? 24.516 12.016 5.617 1 98.88 344 TYR B N 1
ATOM 6271 C CA . TYR B 1 344 ? 25.031 13.062 6.492 1 98.88 344 TYR B CA 1
ATOM 6272 C C . TYR B 1 344 ? 24.469 12.93 7.902 1 98.88 344 TYR B C 1
ATOM 6274 O O . TYR B 1 344 ? 25.188 13.07 8.891 1 98.88 344 TYR B O 1
ATOM 6282 N N . ALA B 1 345 ? 23.156 12.727 8.039 1 98.88 345 ALA B N 1
ATOM 6283 C CA . ALA B 1 345 ? 22.469 12.633 9.32 1 98.88 345 ALA B CA 1
ATOM 6284 C C . ALA B 1 345 ? 23.078 11.523 10.18 1 98.88 345 ALA B C 1
ATOM 6286 O O . ALA B 1 345 ? 23.062 11.609 11.414 1 98.88 345 ALA B O 1
ATOM 6287 N N . GLN B 1 346 ? 23.609 10.516 9.562 1 98.75 346 GLN B N 1
ATOM 6288 C CA . GLN B 1 346 ? 24.141 9.344 10.25 1 98.75 346 GLN B CA 1
ATOM 6289 C C . GLN B 1 346 ? 25.469 9.672 10.945 1 98.75 346 GLN B C 1
ATOM 6291 O O . GLN B 1 346 ? 25.875 8.961 11.859 1 98.75 346 GLN B O 1
ATOM 6296 N N . GLU B 1 347 ? 26.141 10.766 10.492 1 98.25 347 GLU B N 1
ATOM 6297 C CA . GLU B 1 347 ? 27.438 11.133 11.062 1 98.25 347 GLU B CA 1
ATOM 6298 C C . GLU B 1 347 ? 27.328 11.367 12.57 1 98.25 347 GLU B C 1
ATOM 6300 O O . GLU B 1 347 ? 28.281 11.141 13.312 1 98.25 347 GLU B O 1
ATOM 6305 N N . ALA B 1 348 ? 26.125 11.734 13.039 1 98.25 348 ALA B N 1
ATOM 6306 C CA . ALA B 1 348 ? 25.922 12.016 14.461 1 98.25 348 ALA B CA 1
ATOM 6307 C C . ALA B 1 348 ? 25.547 10.742 15.219 1 98.25 348 ALA B C 1
ATOM 6309 O O . ALA B 1 348 ? 25.328 10.781 16.438 1 98.25 348 ALA B O 1
ATOM 6310 N N . ASN B 1 349 ? 25.469 9.633 14.555 1 98.44 349 ASN B N 1
ATOM 6311 C CA . ASN B 1 349 ? 25.156 8.312 15.109 1 98.44 349 ASN B CA 1
ATOM 6312 C C . ASN B 1 349 ? 23.859 8.336 15.922 1 98.44 349 ASN B C 1
ATOM 6314 O O . ASN B 1 349 ? 23.859 7.938 17.094 1 98.44 349 ASN B O 1
ATOM 6318 N N . PRO B 1 350 ? 22.766 8.812 15.391 1 98.75 350 PRO B N 1
ATOM 6319 C CA . PRO B 1 350 ? 21.5 8.836 16.109 1 98.75 350 PRO B CA 1
ATOM 6320 C C . PRO B 1 350 ? 20.922 7.445 16.344 1 98.75 350 PRO B C 1
ATOM 6322 O O . PRO B 1 350 ? 21.203 6.52 15.578 1 98.75 350 PRO B O 1
ATOM 6325 N N . THR B 1 351 ? 20.141 7.324 17.375 1 98.12 351 THR B N 1
ATOM 6326 C CA . THR B 1 351 ? 19.438 6.07 17.625 1 98.12 351 THR B CA 1
ATOM 6327 C C . THR B 1 351 ? 18.359 5.832 16.562 1 98.12 351 THR B C 1
ATOM 6329 O O . THR B 1 351 ? 18.219 4.715 16.062 1 98.12 351 THR B O 1
ATOM 6332 N N . TYR B 1 352 ? 17.594 6.848 16.281 1 98.62 352 TYR B N 1
ATOM 6333 C CA . TYR B 1 352 ? 16.531 6.801 15.273 1 98.62 352 TYR B CA 1
ATOM 6334 C C . TYR B 1 352 ? 16.812 7.797 14.156 1 98.62 352 TYR B C 1
ATOM 6336 O O . TYR B 1 352 ? 17.344 8.883 14.398 1 98.62 352 TYR B O 1
ATOM 6344 N N . ILE B 1 353 ? 16.5 7.434 12.938 1 98.88 353 ILE B N 1
ATOM 6345 C CA . ILE B 1 353 ? 16.469 8.344 11.797 1 98.88 353 ILE B CA 1
ATOM 6346 C C . ILE B 1 353 ? 15.086 8.312 11.148 1 98.88 353 ILE B C 1
ATOM 6348 O O . ILE B 1 353 ? 14.57 7.238 10.836 1 98.88 353 ILE B O 1
ATOM 6352 N N . VAL B 1 354 ? 14.438 9.453 10.992 1 98.94 354 VAL B N 1
ATOM 6353 C CA . VAL B 1 354 ? 13.133 9.555 10.352 1 98.94 354 VAL B CA 1
ATOM 6354 C C . VAL B 1 354 ? 13.188 10.594 9.234 1 98.94 354 VAL B C 1
ATOM 6356 O O . VAL B 1 354 ? 13.57 11.742 9.461 1 98.94 354 VAL B O 1
ATOM 6359 N N . ASP B 1 355 ? 12.883 10.164 8.07 1 98.94 355 ASP B N 1
ATOM 6360 C CA . ASP B 1 355 ? 12.773 11.156 7 1 98.94 355 ASP B CA 1
ATOM 6361 C C . ASP B 1 355 ? 11.336 11.25 6.484 1 98.94 355 ASP B C 1
ATOM 6363 O O . ASP B 1 355 ? 10.578 10.281 6.562 1 98.94 355 ASP B O 1
ATOM 6367 N N . VAL B 1 356 ? 10.961 12.438 6.062 1 98.94 356 VAL B N 1
ATOM 6368 C CA . VAL B 1 356 ? 9.625 12.766 5.578 1 98.94 356 VAL B CA 1
ATOM 6369 C C . VAL B 1 356 ? 9.727 13.43 4.207 1 98.94 356 VAL B C 1
ATOM 6371 O O . VAL B 1 356 ? 10.594 14.281 3.979 1 98.94 356 VAL B O 1
ATOM 6374 N N . ALA B 1 357 ? 8.867 12.961 3.277 1 98.88 357 ALA B N 1
ATOM 6375 C CA . ALA B 1 357 ? 8.953 13.523 1.933 1 98.88 357 ALA B CA 1
ATOM 6376 C C . ALA B 1 357 ? 7.617 13.406 1.204 1 98.88 357 ALA B C 1
ATOM 6378 O O . ALA B 1 357 ? 6.898 12.422 1.375 1 98.88 357 ALA B O 1
ATOM 6379 N N . THR B 1 358 ? 7.254 14.445 0.469 1 98.38 358 THR B N 1
ATOM 6380 C CA . THR B 1 358 ? 6.352 14.234 -0.656 1 98.38 358 THR B CA 1
ATOM 6381 C C . THR B 1 358 ? 7.059 13.492 -1.786 1 98.38 358 THR B C 1
ATOM 6383 O O . THR B 1 358 ? 7.496 14.102 -2.762 1 98.38 358 THR B O 1
ATOM 6386 N N . LEU B 1 359 ? 7.102 12.188 -1.705 1 98.19 359 LEU B N 1
ATOM 6387 C CA . LEU B 1 359 ? 8.125 11.492 -2.48 1 98.19 359 LEU B CA 1
ATOM 6388 C C . LEU B 1 359 ? 7.535 10.906 -3.758 1 98.19 359 LEU B C 1
ATOM 6390 O O . LEU B 1 359 ? 8.156 10.977 -4.82 1 98.19 359 LEU B O 1
ATOM 6394 N N . THR B 1 360 ? 6.371 10.305 -3.646 1 97.56 360 THR B N 1
ATOM 6395 C CA . THR B 1 360 ? 5.973 9.555 -4.832 1 97.56 360 THR B CA 1
ATOM 6396 C C . THR B 1 360 ? 4.484 9.734 -5.113 1 97.56 360 THR B C 1
ATOM 6398 O O . THR B 1 360 ? 3.662 9.688 -4.195 1 97.56 360 THR B O 1
ATOM 6401 N N . GLY B 1 361 ? 4.156 10 -6.418 1 95.75 361 GLY B N 1
ATOM 6402 C CA . GLY B 1 361 ? 2.768 9.906 -6.84 1 95.75 361 GLY B CA 1
ATOM 6403 C C . GLY B 1 361 ? 2.168 8.531 -6.613 1 95.75 361 GLY B C 1
ATOM 6404 O O . GLY B 1 361 ? 0.964 8.406 -6.383 1 95.75 361 GLY B O 1
ATOM 6405 N N . ALA B 1 362 ? 2.98 7.516 -6.617 1 97.62 362 ALA B N 1
ATOM 6406 C CA . ALA B 1 362 ? 2.547 6.137 -6.395 1 97.62 362 ALA B CA 1
ATOM 6407 C C . ALA B 1 362 ? 1.845 5.992 -5.047 1 97.62 362 ALA B C 1
ATOM 6409 O O . ALA B 1 362 ? 0.914 5.195 -4.906 1 97.62 362 ALA B O 1
ATOM 6410 N N . MET B 1 363 ? 2.266 6.742 -4.043 1 98.19 363 MET B N 1
ATOM 6411 C CA . MET B 1 363 ? 1.64 6.668 -2.727 1 98.19 363 MET B CA 1
ATOM 6412 C C . MET B 1 363 ? 0.203 7.18 -2.779 1 98.19 363 MET B C 1
ATOM 6414 O O . MET B 1 363 ? -0.667 6.668 -2.072 1 98.19 363 MET B O 1
ATOM 6418 N N . MET B 1 364 ? -0.082 8.188 -3.617 1 97 364 MET B N 1
ATOM 6419 C CA . MET B 1 364 ? -1.444 8.68 -3.811 1 97 364 MET B CA 1
ATOM 6420 C C . MET B 1 364 ? -2.354 7.566 -4.328 1 97 364 MET B C 1
ATOM 6422 O O . MET B 1 364 ? -3.5 7.445 -3.891 1 97 364 MET B O 1
ATOM 6426 N N . ILE B 1 365 ? -1.785 6.793 -5.238 1 97.38 365 ILE B N 1
ATOM 6427 C CA . ILE B 1 365 ? -2.553 5.695 -5.816 1 97.38 365 ILE B CA 1
ATOM 6428 C C . ILE B 1 365 ? -2.715 4.578 -4.785 1 97.38 365 ILE B C 1
ATOM 6430 O O . ILE B 1 365 ? -3.777 3.961 -4.695 1 97.38 365 ILE B O 1
ATOM 6434 N N . ALA B 1 366 ? -1.712 4.305 -4.023 1 98.19 366 ALA B N 1
ATOM 6435 C CA . ALA B 1 366 ? -1.7 3.195 -3.074 1 98.19 366 ALA B CA 1
ATOM 6436 C C . ALA B 1 366 ? -2.646 3.461 -1.906 1 98.19 366 ALA B C 1
ATOM 6438 O O . ALA B 1 366 ? -3.424 2.586 -1.518 1 98.19 366 ALA B O 1
ATOM 6439 N N . LEU B 1 367 ? -2.574 4.746 -1.333 1 98.25 367 LEU B N 1
ATOM 6440 C CA . LEU B 1 367 ? -3.26 4.949 -0.061 1 98.25 367 LEU B CA 1
ATOM 6441 C C . LEU B 1 367 ? -4.223 6.129 -0.145 1 98.25 367 LEU B C 1
ATOM 6443 O O . LEU B 1 367 ? -4.965 6.398 0.801 1 98.25 367 LEU B O 1
ATOM 6447 N N . GLY B 1 368 ? -4.246 6.863 -1.271 1 96.94 368 GLY B N 1
ATOM 6448 C CA . GLY B 1 368 ? -5.074 8.055 -1.336 1 96.94 368 GLY B CA 1
ATOM 6449 C C . GLY B 1 368 ? -4.691 9.102 -0.31 1 96.94 368 GLY B C 1
ATOM 6450 O O . GLY B 1 368 ? -3.504 9.32 -0.047 1 96.94 368 GLY B O 1
ATOM 6451 N N . ASP B 1 369 ? -5.664 9.82 0.2 1 96.31 369 ASP B N 1
ATOM 6452 C CA . ASP B 1 369 ? -5.387 10.875 1.166 1 96.31 369 ASP B CA 1
ATOM 6453 C C . ASP B 1 369 ? -5.891 10.5 2.557 1 96.31 369 ASP B C 1
ATOM 6455 O O . ASP B 1 369 ? -6.125 11.367 3.396 1 96.31 369 ASP B O 1
ATOM 6459 N N . ALA B 1 370 ? -6.098 9.188 2.752 1 96.56 370 ALA B N 1
ATOM 6460 C CA . ALA B 1 370 ? -6.625 8.727 4.035 1 96.56 370 ALA B CA 1
ATOM 6461 C C . ALA B 1 370 ? -5.5 8.406 5.012 1 96.56 370 ALA B C 1
ATOM 6463 O O . ALA B 1 370 ? -5.66 8.555 6.223 1 96.56 370 ALA B O 1
ATOM 6464 N N . PHE B 1 371 ? -4.383 7.906 4.473 1 98.31 371 PHE B N 1
ATOM 6465 C CA . PHE B 1 371 ? -3.283 7.461 5.32 1 98.31 371 PHE B CA 1
ATOM 6466 C C . PHE B 1 371 ? -1.956 8.023 4.824 1 98.31 371 PHE B C 1
ATOM 6468 O O . PHE B 1 371 ? -1.749 8.172 3.619 1 98.31 371 PHE B O 1
ATOM 6475 N N . ILE B 1 372 ? -1.079 8.305 5.766 1 98.75 372 ILE B N 1
ATOM 6476 C CA . ILE B 1 372 ? 0.331 8.508 5.457 1 98.75 372 ILE B CA 1
ATOM 6477 C C . ILE B 1 372 ? 1.031 7.164 5.309 1 98.75 372 ILE B C 1
ATOM 6479 O O . ILE B 1 372 ? 0.927 6.301 6.184 1 98.75 372 ILE B O 1
ATOM 6483 N N . GLY B 1 373 ? 1.658 6.992 4.141 1 98.88 373 GLY B N 1
ATOM 6484 C CA . GLY B 1 373 ? 2.461 5.789 4.004 1 98.88 373 GLY B CA 1
ATOM 6485 C C . GLY B 1 373 ? 3.824 5.906 4.66 1 98.88 373 GLY B C 1
ATOM 6486 O O . GLY B 1 373 ? 4.469 6.953 4.582 1 98.88 373 GLY B O 1
ATOM 6487 N N . TYR B 1 374 ? 4.242 4.801 5.348 1 98.94 374 TYR B N 1
ATOM 6488 C CA . TYR B 1 374 ? 5.59 4.812 5.902 1 98.94 374 TYR B CA 1
ATOM 6489 C C . TYR B 1 374 ? 6.254 3.447 5.754 1 98.94 374 TYR B C 1
ATOM 6491 O O . TYR B 1 374 ? 5.578 2.443 5.527 1 98.94 374 TYR B O 1
ATOM 6499 N N . PHE B 1 375 ? 7.559 3.461 5.793 1 98.88 375 PHE B N 1
ATOM 6500 C CA . PHE B 1 375 ? 8.398 2.283 5.621 1 98.88 375 PHE B CA 1
ATOM 6501 C C . PHE B 1 375 ? 9.391 2.152 6.773 1 98.88 375 PHE B C 1
ATOM 6503 O O . PHE B 1 375 ? 10.039 3.129 7.156 1 98.88 375 PHE B O 1
ATOM 6510 N N . THR B 1 376 ? 9.5 0.991 7.379 1 98.81 376 THR B N 1
ATOM 6511 C CA . THR B 1 376 ? 10.523 0.708 8.383 1 98.81 376 THR B CA 1
ATOM 6512 C C . THR B 1 376 ? 10.727 -0.796 8.531 1 98.81 376 THR B C 1
ATOM 6514 O O . THR B 1 376 ? 9.797 -1.578 8.344 1 98.81 376 THR B O 1
ATOM 6517 N N . ALA B 1 377 ? 11.93 -1.212 8.781 1 97.19 377 ALA B N 1
ATOM 6518 C CA . ALA B 1 377 ? 12.242 -2.611 9.062 1 97.19 377 ALA B CA 1
ATOM 6519 C C . ALA B 1 377 ? 12.133 -2.908 10.555 1 97.19 377 ALA B C 1
ATOM 6521 O O . ALA B 1 377 ? 12.18 -4.07 10.969 1 97.19 377 ALA B O 1
ATOM 6522 N N . ASP B 1 378 ? 11.961 -1.868 11.359 1 98 378 ASP B N 1
ATOM 6523 C CA . ASP B 1 378 ? 11.93 -2.008 12.812 1 98 378 ASP B CA 1
ATOM 6524 C C . ASP B 1 378 ? 10.5 -2.152 13.32 1 98 378 ASP B C 1
ATOM 6526 O O . ASP B 1 378 ? 9.734 -1.184 13.336 1 98 378 ASP B O 1
ATOM 6530 N N . ASP B 1 379 ? 10.164 -3.348 13.844 1 97.31 379 ASP B N 1
ATOM 6531 C CA . ASP B 1 379 ? 8.797 -3.641 14.273 1 97.31 379 ASP B CA 1
ATOM 6532 C C . ASP B 1 379 ? 8.414 -2.795 15.484 1 97.31 379 ASP B C 1
ATOM 6534 O O . ASP B 1 379 ? 7.258 -2.395 15.633 1 97.31 379 ASP B O 1
ATOM 6538 N N . ASP B 1 380 ? 9.344 -2.561 16.406 1 98.19 380 ASP B N 1
ATOM 6539 C CA . ASP B 1 380 ? 9.047 -1.754 17.578 1 98.19 380 ASP B CA 1
ATOM 6540 C C . ASP B 1 380 ? 8.781 -0.299 17.203 1 98.19 380 ASP B C 1
ATOM 6542 O O . ASP B 1 380 ? 7.844 0.321 17.703 1 98.19 380 ASP B O 1
ATOM 6546 N N . LEU B 1 381 ? 9.633 0.225 16.328 1 98.56 381 LEU B N 1
ATOM 6547 C CA . LEU B 1 381 ? 9.414 1.58 15.828 1 98.56 381 LEU B CA 1
ATOM 6548 C C . LEU B 1 381 ? 8.078 1.679 15.102 1 98.56 381 LEU B C 1
ATOM 6550 O O . LEU B 1 381 ? 7.367 2.68 15.227 1 98.56 381 LEU B O 1
ATOM 6554 N N . SER B 1 382 ? 7.758 0.626 14.359 1 98.69 382 SER B N 1
ATOM 6555 C CA . SER B 1 382 ? 6.492 0.595 13.633 1 98.69 382 SER B CA 1
ATOM 6556 C C . SER B 1 382 ? 5.305 0.684 14.586 1 98.69 382 SER B C 1
ATOM 6558 O O . SER B 1 382 ? 4.324 1.374 14.305 1 98.69 382 SER B O 1
ATOM 6560 N N . LYS B 1 383 ? 5.363 -0.032 15.688 1 98.5 383 LYS B N 1
ATOM 6561 C CA . LYS B 1 383 ? 4.293 0.014 16.688 1 98.5 383 LYS B CA 1
ATOM 6562 C C . LYS B 1 383 ? 4.125 1.424 17.234 1 98.5 383 LYS B C 1
ATOM 6564 O O . LYS B 1 383 ? 2.998 1.896 17.422 1 98.5 383 LYS B O 1
ATOM 6569 N N . ILE B 1 384 ? 5.234 2.08 17.5 1 98.75 384 ILE B N 1
ATOM 6570 C CA . ILE B 1 384 ? 5.215 3.439 18.031 1 98.75 384 ILE B CA 1
ATOM 6571 C C . ILE B 1 384 ? 4.594 4.383 17 1 98.75 384 ILE B C 1
ATOM 6573 O O . ILE B 1 384 ? 3.729 5.195 17.344 1 98.75 384 ILE B O 1
ATOM 6577 N N . ILE B 1 385 ? 5.016 4.234 15.719 1 98.88 385 ILE B N 1
ATOM 6578 C CA . ILE B 1 385 ? 4.52 5.082 14.641 1 98.88 385 ILE B CA 1
ATOM 6579 C C . ILE B 1 385 ? 3.018 4.859 14.453 1 98.88 385 ILE B C 1
ATOM 6581 O O . ILE B 1 385 ? 2.25 5.82 14.367 1 98.88 385 ILE B O 1
ATOM 6585 N N . HIS B 1 386 ? 2.615 3.639 14.438 1 98.56 386 HIS B N 1
ATOM 6586 C CA . HIS B 1 386 ? 1.215 3.283 14.234 1 98.56 386 HIS B CA 1
ATOM 6587 C C . HIS B 1 386 ? 0.333 3.881 15.328 1 98.56 386 HIS B C 1
ATOM 6589 O O . HIS B 1 386 ? -0.678 4.523 15.031 1 98.56 386 HIS B O 1
ATOM 6595 N N . GLN B 1 387 ? 0.699 3.684 16.562 1 98.62 387 GLN B N 1
ATOM 6596 C CA . GLN B 1 387 ? -0.074 4.211 17.688 1 98.62 387 GLN B CA 1
ATOM 6597 C C . GLN B 1 387 ? -0.074 5.738 17.688 1 98.62 387 GLN B C 1
ATOM 6599 O O . GLN B 1 387 ? -1.083 6.363 18.016 1 98.62 387 GLN B O 1
ATOM 6604 N N . SER B 1 388 ? 1.049 6.324 17.328 1 98.81 388 SER B N 1
ATOM 6605 C CA . SER B 1 388 ? 1.125 7.781 17.234 1 98.81 388 SER B CA 1
ATOM 6606 C C . SER B 1 388 ? 0.145 8.312 16.188 1 98.81 388 SER B C 1
ATOM 6608 O O . SER B 1 388 ? -0.467 9.367 16.391 1 98.81 388 SER B O 1
ATOM 6610 N N . GLY B 1 389 ? 0.024 7.594 15.055 1 98.69 389 GLY B N 1
ATOM 6611 C CA . GLY B 1 389 ? -0.925 7.988 14.031 1 98.69 389 GLY B CA 1
ATOM 6612 C C . GLY B 1 389 ? -2.361 8.008 14.516 1 98.69 389 GLY B C 1
ATOM 6613 O O . GLY B 1 389 ? -3.121 8.922 14.188 1 98.69 389 GLY B O 1
ATOM 6614 N N . ILE B 1 390 ? -2.715 7.023 15.32 1 98.19 390 ILE B N 1
ATOM 6615 C CA . ILE B 1 390 ? -4.062 6.945 15.875 1 98.19 390 ILE B CA 1
ATOM 6616 C C . ILE B 1 390 ? -4.281 8.078 16.875 1 98.19 390 ILE B C 1
ATOM 6618 O O . ILE B 1 390 ? -5.258 8.828 16.781 1 98.19 390 ILE B O 1
ATOM 6622 N N . ASP B 1 391 ? -3.324 8.25 17.781 1 98.06 391 ASP B N 1
ATOM 6623 C CA . ASP B 1 391 ? -3.475 9.219 18.859 1 98.06 391 ASP B CA 1
ATOM 6624 C C . ASP B 1 391 ? -3.523 10.648 18.312 1 98.06 391 ASP B C 1
ATOM 6626 O O . ASP B 1 391 ? -4.258 11.492 18.828 1 98.06 391 ASP B O 1
ATOM 6630 N N . ALA B 1 392 ? -2.807 10.891 17.266 1 98.19 392 ALA B N 1
ATOM 6631 C CA . ALA B 1 392 ? -2.689 12.242 16.734 1 98.19 392 ALA B CA 1
ATOM 6632 C C . ALA B 1 392 ? -3.801 12.531 15.719 1 98.19 392 ALA B C 1
ATOM 6634 O O . ALA B 1 392 ? -3.93 13.656 15.234 1 98.19 392 ALA B O 1
ATOM 6635 N N . ASN B 1 393 ? -4.66 11.57 15.438 1 97.81 393 ASN B N 1
ATOM 6636 C CA . ASN B 1 393 ? -5.617 11.695 14.344 1 97.81 393 ASN B CA 1
ATOM 6637 C C . ASN B 1 393 ? -4.93 12.086 13.039 1 97.81 393 ASN B C 1
ATOM 6639 O O . ASN B 1 393 ? -5.34 13.047 12.383 1 97.81 393 ASN B O 1
ATOM 6643 N N . ASP B 1 394 ? -3.893 11.539 12.742 1 98.31 394 ASP B N 1
ATOM 6644 C CA . ASP B 1 394 ? -3.035 11.594 11.562 1 98.31 394 ASP B CA 1
ATOM 6645 C C . ASP B 1 394 ? -2.586 10.195 11.141 1 98.31 394 ASP B C 1
ATOM 6647 O O . ASP B 1 394 ? -1.413 9.844 11.289 1 98.31 394 ASP B O 1
ATOM 6651 N N . PRO B 1 395 ? -3.592 9.461 10.57 1 97.88 395 PRO B N 1
ATOM 6652 C CA . PRO B 1 395 ? -3.416 8.016 10.414 1 97.88 395 PRO B CA 1
ATOM 6653 C C . PRO B 1 395 ? -2.287 7.656 9.453 1 97.88 395 PRO B C 1
ATOM 6655 O O . PRO B 1 395 ? -2.096 8.336 8.438 1 97.88 395 PRO B O 1
ATOM 6658 N N . VAL B 1 396 ? -1.59 6.547 9.75 1 98.81 396 VAL B N 1
ATOM 6659 C CA . VAL B 1 396 ? -0.445 6.07 8.984 1 98.81 396 VAL B CA 1
ATOM 6660 C C . VAL B 1 396 ? -0.643 4.602 8.617 1 98.81 396 VAL B C 1
ATOM 6662 O O . VAL B 1 396 ? -1.41 3.891 9.273 1 98.81 396 VAL B O 1
ATOM 6665 N N . TRP B 1 397 ? -0.04 4.176 7.574 1 98.81 397 TRP B N 1
ATOM 6666 C CA . TRP B 1 397 ? -0.092 2.773 7.172 1 98.81 397 TRP B CA 1
ATOM 6667 C C . TRP B 1 397 ? 1.282 2.285 6.727 1 98.81 397 TRP B C 1
ATOM 6669 O O . TRP B 1 397 ? 1.929 2.912 5.887 1 98.81 397 TRP B O 1
ATOM 6679 N N . ARG B 1 398 ? 1.781 1.193 7.309 1 98.75 398 ARG B N 1
ATOM 6680 C CA . ARG B 1 398 ? 3.082 0.625 6.973 1 98.75 398 ARG B CA 1
ATOM 6681 C C . ARG B 1 398 ? 3.057 -0.015 5.586 1 98.75 398 ARG B C 1
ATOM 6683 O O . ARG B 1 398 ? 2.162 -0.806 5.281 1 98.75 398 ARG B O 1
ATOM 6690 N N . MET B 1 399 ? 3.951 0.315 4.746 1 98.81 399 MET B N 1
ATOM 6691 C CA . MET B 1 399 ? 4.16 -0.28 3.43 1 98.81 399 MET B CA 1
ATOM 6692 C C . MET B 1 399 ? 5.367 -1.209 3.436 1 98.81 399 MET B C 1
ATOM 6694 O O . MET B 1 399 ? 6.188 -1.163 4.355 1 98.81 399 MET B O 1
ATOM 6698 N N . PRO B 1 400 ? 5.508 -2.092 2.477 1 98.12 400 PRO B N 1
ATOM 6699 C CA . PRO B 1 400 ? 6.59 -3.08 2.535 1 98.12 400 PRO B CA 1
ATOM 6700 C C . PRO B 1 400 ? 7.957 -2.479 2.217 1 98.12 400 PRO B C 1
ATOM 6702 O O . PRO B 1 400 ? 8.125 -1.826 1.183 1 98.12 400 PRO B O 1
ATOM 6705 N N . LEU B 1 401 ? 8.859 -2.656 3.055 1 97.81 401 LEU B N 1
ATOM 6706 C CA . LEU B 1 401 ? 10.281 -2.436 2.824 1 97.81 401 LEU B CA 1
ATOM 6707 C C . LEU B 1 401 ? 11 -3.758 2.586 1 97.81 401 LEU B C 1
ATOM 6709 O O . LEU B 1 401 ? 11.422 -4.422 3.537 1 97.81 401 LEU B O 1
ATOM 6713 N N . SER B 1 402 ? 11.172 -4.137 1.272 1 96.25 402 SER B N 1
ATOM 6714 C CA . SER B 1 402 ? 11.648 -5.48 0.954 1 96.25 402 SER B CA 1
ATOM 6715 C C . SER B 1 402 ? 12.695 -5.445 -0.156 1 96.25 402 SER B C 1
ATOM 6717 O O . SER B 1 402 ? 12.555 -4.699 -1.129 1 96.25 402 SER B O 1
ATOM 6719 N N . GLN B 1 403 ? 13.695 -6.324 0.029 1 94.38 403 GLN B N 1
ATOM 6720 C CA . GLN B 1 403 ? 14.75 -6.457 -0.967 1 94.38 403 GLN B CA 1
ATOM 6721 C C . GLN B 1 403 ? 14.227 -7.086 -2.252 1 94.38 403 GLN B C 1
ATOM 6723 O O . GLN B 1 403 ? 14.891 -7.051 -3.287 1 94.38 403 GLN B O 1
ATOM 6728 N N . LEU B 1 404 ? 13.047 -7.551 -2.252 1 95.25 404 LEU B N 1
ATOM 6729 C CA . LEU B 1 404 ? 12.43 -8.133 -3.438 1 95.25 404 LEU B CA 1
ATOM 6730 C C . LEU B 1 404 ? 12.219 -7.074 -4.516 1 95.25 404 LEU B C 1
ATOM 6732 O O . LEU B 1 404 ? 12.039 -7.406 -5.691 1 95.25 404 LEU B O 1
ATOM 6736 N N . TYR B 1 405 ? 12.328 -5.812 -4.109 1 95.56 405 TYR B N 1
ATOM 6737 C CA . TYR B 1 405 ? 12.117 -4.719 -5.055 1 95.56 405 TYR B CA 1
ATOM 6738 C C . TYR B 1 405 ? 13.43 -4.301 -5.703 1 95.56 405 TYR B C 1
ATOM 6740 O O . TYR B 1 405 ? 13.43 -3.592 -6.715 1 95.56 405 TYR B O 1
ATOM 6748 N N . LEU B 1 406 ? 14.555 -4.695 -5.188 1 92.31 406 LEU B N 1
ATOM 6749 C CA . LEU B 1 406 ? 15.867 -4.168 -5.551 1 92.31 406 LEU B CA 1
ATOM 6750 C C . LEU B 1 406 ? 16.219 -4.523 -6.992 1 92.31 406 LEU B C 1
ATOM 6752 O O . LEU B 1 406 ? 16.828 -3.727 -7.699 1 92.31 406 LEU B O 1
ATOM 6756 N N . PRO B 1 407 ? 15.797 -5.695 -7.512 1 90.5 407 PRO B N 1
ATOM 6757 C CA . PRO B 1 407 ? 16.141 -6.051 -8.891 1 90.5 407 PRO B CA 1
ATOM 6758 C C . PRO B 1 407 ? 15.609 -5.055 -9.914 1 90.5 407 PRO B C 1
ATOM 6760 O O . PRO B 1 407 ? 16.219 -4.852 -10.961 1 90.5 407 PRO B O 1
ATOM 6763 N N . SER B 1 408 ? 14.539 -4.422 -9.609 1 91.62 408 SER B N 1
ATOM 6764 C CA . SER B 1 408 ? 13.953 -3.459 -10.531 1 91.62 408 SER B CA 1
ATOM 6765 C C . SER B 1 408 ? 14.789 -2.186 -10.602 1 91.62 408 SER B C 1
ATOM 6767 O O . SER B 1 408 ? 14.586 -1.356 -11.492 1 91.62 408 SER B O 1
ATOM 6769 N N . MET B 1 409 ? 15.773 -2.041 -9.75 1 93.06 409 MET B N 1
ATOM 6770 C CA . MET B 1 409 ? 16.594 -0.839 -9.672 1 93.06 409 MET B CA 1
ATOM 6771 C C . MET B 1 409 ? 18 -1.108 -10.211 1 93.06 409 MET B C 1
ATOM 6773 O O . MET B 1 409 ? 18.906 -0.292 -10.031 1 93.06 409 MET B O 1
ATOM 6777 N N . LYS B 1 410 ? 18.188 -2.207 -10.836 1 91.44 410 LYS B N 1
ATOM 6778 C CA . LYS B 1 410 ? 19.484 -2.58 -11.375 1 91.44 410 LYS B CA 1
ATOM 6779 C C . LYS B 1 410 ? 19.891 -1.666 -12.523 1 91.44 410 LYS B C 1
ATOM 6781 O O . LYS B 1 410 ? 19.062 -1.303 -13.359 1 91.44 410 LYS B O 1
ATOM 6786 N N . SER B 1 411 ? 21.141 -1.249 -12.523 1 94.19 411 SER B N 1
ATOM 6787 C CA . SER B 1 411 ? 21.734 -0.448 -13.586 1 94.19 411 SER B CA 1
ATOM 6788 C C . SER B 1 411 ? 22.891 -1.188 -14.25 1 94.19 411 SER B C 1
ATOM 6790 O O . SER B 1 411 ? 23.578 -1.979 -13.602 1 94.19 411 SER B O 1
ATOM 6792 N N . ASN B 1 412 ? 23.125 -0.93 -15.508 1 93 412 ASN B N 1
ATOM 6793 C CA . ASN B 1 412 ? 24.25 -1.52 -16.219 1 93 412 ASN B CA 1
ATOM 6794 C C . ASN B 1 412 ? 25.5 -0.666 -16.094 1 93 412 ASN B C 1
ATOM 6796 O O . ASN B 1 412 ? 26.609 -1.118 -16.422 1 93 412 ASN B O 1
ATOM 6800 N N . VAL B 1 413 ? 25.359 0.522 -15.625 1 96.5 413 VAL B N 1
ATOM 6801 C CA . VAL B 1 413 ? 26.5 1.428 -15.672 1 96.5 413 VAL B CA 1
ATOM 6802 C C . VAL B 1 413 ? 26.797 1.958 -14.273 1 96.5 413 VAL B C 1
ATOM 6804 O O . VAL B 1 413 ? 27.812 2.641 -14.062 1 96.5 413 VAL B O 1
ATOM 6807 N N . ALA B 1 414 ? 25.906 1.737 -13.297 1 97.62 414 ALA B N 1
ATOM 6808 C CA . ALA B 1 414 ? 26.062 2.199 -11.914 1 97.62 414 ALA B CA 1
ATOM 6809 C C . ALA B 1 414 ? 25.594 1.133 -10.93 1 97.62 414 ALA B C 1
ATOM 6811 O O . ALA B 1 414 ? 25.141 0.06 -11.328 1 97.62 414 ALA B O 1
ATOM 6812 N N . ASP B 1 415 ? 25.75 1.346 -9.672 1 96.5 415 ASP B N 1
ATOM 6813 C CA . ASP B 1 415 ? 25.297 0.414 -8.648 1 96.5 415 ASP B CA 1
ATOM 6814 C C . ASP B 1 415 ? 23.766 0.309 -8.641 1 96.5 415 ASP B C 1
ATOM 6816 O O . ASP B 1 415 ? 23.219 -0.756 -8.359 1 96.5 415 ASP B O 1
ATOM 6820 N N . LEU B 1 416 ? 23.125 1.438 -8.883 1 96.38 416 LEU B N 1
ATOM 6821 C CA . LEU B 1 416 ? 21.672 1.512 -8.859 1 96.38 416 LEU B CA 1
ATOM 6822 C C . LEU B 1 416 ? 21.172 2.529 -9.875 1 96.38 416 LEU B C 1
ATOM 6824 O O . LEU B 1 416 ? 21.922 3.402 -10.312 1 96.38 416 LEU B O 1
ATOM 6828 N N . LYS B 1 417 ? 19.906 2.389 -10.242 1 96.88 417 LYS B N 1
ATOM 6829 C CA . LYS B 1 417 ? 19.172 3.48 -10.875 1 96.88 417 LYS B CA 1
ATOM 6830 C C . LYS B 1 417 ? 18.234 4.16 -9.883 1 96.88 417 LYS B C 1
ATOM 6832 O O . LYS B 1 417 ? 17.828 3.553 -8.883 1 96.88 417 LYS B O 1
ATOM 6837 N N . ASN B 1 418 ? 17.859 5.402 -10.195 1 97.25 418 ASN B N 1
ATOM 6838 C CA . ASN B 1 418 ? 17.156 6.148 -9.164 1 97.25 418 ASN B CA 1
ATOM 6839 C C . ASN B 1 418 ? 15.641 5.93 -9.25 1 97.25 418 ASN B C 1
ATOM 6841 O O . ASN B 1 418 ? 14.906 6.266 -8.328 1 97.25 418 ASN B O 1
ATOM 6845 N N . ALA B 1 419 ? 15.188 5.336 -10.398 1 95.5 419 ALA B N 1
ATOM 6846 C CA . ALA B 1 419 ? 13.742 5.141 -10.539 1 95.5 419 ALA B CA 1
ATOM 6847 C C . ALA B 1 419 ? 13.438 3.844 -11.281 1 95.5 419 ALA B C 1
ATOM 6849 O O . ALA B 1 419 ? 14.211 3.416 -12.141 1 95.5 419 ALA B O 1
ATOM 6850 N N . VAL B 1 420 ? 12.32 3.227 -10.906 1 91.75 420 VAL B N 1
ATOM 6851 C CA . VAL B 1 420 ? 11.875 2.029 -11.617 1 91.75 420 VAL B CA 1
ATOM 6852 C C . VAL B 1 420 ? 11.141 2.426 -12.898 1 91.75 420 VAL B C 1
ATOM 6854 O O . VAL B 1 420 ? 10.461 3.453 -12.938 1 91.75 420 VAL B O 1
ATOM 6857 N N . GLU B 1 421 ? 11.336 1.569 -13.859 1 88.12 421 GLU B N 1
ATOM 6858 C CA . GLU B 1 421 ? 10.625 1.805 -15.109 1 88.12 421 GLU B CA 1
ATOM 6859 C C . GLU B 1 421 ? 9.188 1.311 -15.023 1 88.12 421 GLU B C 1
ATOM 6861 O O . GLU B 1 421 ? 8.914 0.257 -14.445 1 88.12 421 GLU B O 1
ATOM 6866 N N . GLY B 1 422 ? 8.172 2.07 -15.5 1 84.88 422 GLY B N 1
ATOM 6867 C CA . GLY B 1 422 ? 6.777 1.667 -15.531 1 84.88 422 GLY B CA 1
ATOM 6868 C C . GLY B 1 422 ? 6.023 2.041 -14.273 1 84.88 422 GLY B C 1
ATOM 6869 O O . GLY B 1 422 ? 4.789 2.039 -14.258 1 84.88 422 GLY B O 1
ATOM 6870 N N . GLY B 1 423 ? 6.66 2.309 -13.164 1 87.88 423 GLY B N 1
ATOM 6871 C CA . GLY B 1 423 ? 6.035 2.863 -11.969 1 87.88 423 GLY B CA 1
ATOM 6872 C C . GLY B 1 423 ? 5.48 1.805 -11.039 1 87.88 423 GLY B C 1
ATOM 6873 O O . GLY B 1 423 ? 4.965 2.123 -9.961 1 87.88 423 GLY B O 1
ATOM 6874 N N . HIS B 1 424 ? 5.52 0.525 -11.344 1 93.38 424 HIS B N 1
ATOM 6875 C CA . HIS B 1 424 ? 5.008 -0.545 -10.5 1 93.38 424 HIS B CA 1
ATOM 6876 C C . HIS B 1 424 ? 5.793 -0.632 -9.195 1 93.38 424 HIS B C 1
ATOM 6878 O O . HIS B 1 424 ? 7.023 -0.664 -9.203 1 93.38 424 HIS B O 1
ATOM 6884 N N . GLY B 1 425 ? 5.031 -0.669 -8.078 1 96.62 425 GLY B N 1
ATOM 6885 C CA . GLY B 1 425 ? 5.695 -0.65 -6.781 1 96.62 425 GLY B CA 1
ATOM 6886 C C . GLY B 1 425 ? 6.492 0.618 -6.539 1 96.62 425 GLY B C 1
ATOM 6887 O O . GLY B 1 425 ? 7.551 0.582 -5.91 1 96.62 425 GLY B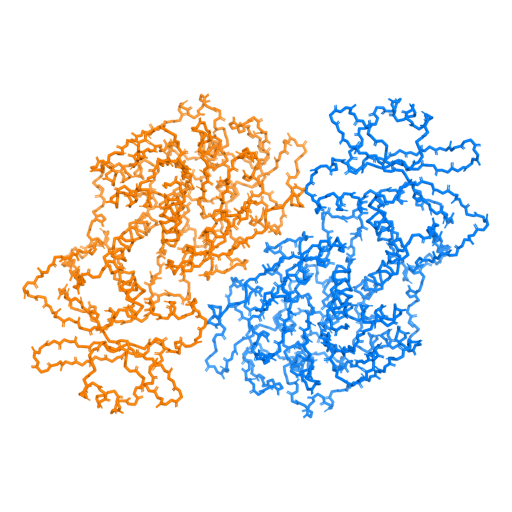 O 1
ATOM 6888 N N . GLY B 1 426 ? 6.008 1.694 -7.09 1 97.12 426 GLY B N 1
ATOM 6889 C CA . GLY B 1 426 ? 6.797 2.914 -7.16 1 97.12 426 GLY B CA 1
ATOM 6890 C C . GLY B 1 426 ? 7.25 3.41 -5.797 1 97.12 426 GLY B C 1
ATOM 6891 O O . GLY B 1 426 ? 8.414 3.781 -5.621 1 97.12 426 GLY B O 1
ATOM 6892 N N . SER B 1 427 ? 6.371 3.484 -4.809 1 98.38 427 SER B N 1
ATOM 6893 C CA . SER B 1 427 ? 6.73 4.004 -3.494 1 98.38 427 SER B CA 1
ATOM 6894 C C . SER B 1 427 ? 7.668 3.051 -2.762 1 98.38 427 SER B C 1
ATOM 6896 O O . SER B 1 427 ? 8.578 3.488 -2.057 1 98.38 427 SER B O 1
ATOM 6898 N N . ALA B 1 428 ? 7.418 1.745 -2.947 1 98.19 428 ALA B N 1
ATOM 6899 C CA . ALA B 1 428 ? 8.273 0.746 -2.305 1 98.19 428 ALA B CA 1
ATOM 6900 C C . ALA B 1 428 ? 9.68 0.777 -2.881 1 98.19 428 ALA B C 1
ATOM 6902 O O . ALA B 1 428 ? 10.664 0.671 -2.141 1 98.19 428 ALA B O 1
ATOM 6903 N N . THR B 1 429 ? 9.797 0.93 -4.18 1 97.56 429 THR B N 1
ATOM 6904 C CA . THR B 1 429 ? 11.117 0.989 -4.805 1 97.56 429 THR B CA 1
ATOM 6905 C C . THR B 1 429 ? 11.859 2.254 -4.387 1 97.56 429 THR B C 1
ATOM 6907 O O . THR B 1 429 ? 13.078 2.234 -4.207 1 97.56 429 THR B O 1
ATOM 6910 N N . ALA B 1 430 ? 11.094 3.361 -4.242 1 98.31 430 ALA B N 1
ATOM 6911 C CA . ALA B 1 430 ? 11.711 4.59 -3.744 1 98.31 430 ALA B CA 1
ATOM 6912 C C . ALA B 1 430 ? 12.258 4.395 -2.332 1 98.31 430 ALA B C 1
ATOM 6914 O O . ALA B 1 430 ? 13.352 4.863 -2.016 1 98.31 430 ALA B O 1
ATOM 6915 N N . ALA B 1 431 ? 11.523 3.744 -1.499 1 98.44 431 ALA B N 1
ATOM 6916 C CA . ALA B 1 431 ? 11.938 3.492 -0.123 1 98.44 431 ALA B CA 1
ATOM 6917 C C . ALA B 1 431 ? 13.164 2.58 -0.081 1 98.44 431 ALA B C 1
ATOM 6919 O O . ALA B 1 431 ? 14.078 2.791 0.72 1 98.44 431 ALA B O 1
ATOM 6920 N N . ILE B 1 432 ? 13.164 1.554 -0.906 1 96.75 432 ILE B N 1
ATOM 6921 C CA . ILE B 1 432 ? 14.305 0.642 -0.941 1 96.75 432 ILE B CA 1
ATOM 6922 C C . ILE B 1 432 ? 15.539 1.383 -1.44 1 96.75 432 ILE B C 1
ATOM 6924 O O . ILE B 1 432 ? 16.656 1.118 -0.984 1 96.75 432 ILE B O 1
ATOM 6928 N N . PHE B 1 433 ? 15.359 2.24 -2.428 1 98.12 433 PHE B N 1
ATOM 6929 C CA . PHE B 1 433 ? 16.453 3.09 -2.857 1 98.12 433 PHE B CA 1
ATOM 6930 C C . PHE B 1 433 ? 17.062 3.844 -1.675 1 98.12 433 PHE B C 1
ATOM 6932 O O . PHE B 1 433 ? 18.266 3.822 -1.467 1 98.12 433 PHE B O 1
ATOM 6939 N N . LEU B 1 434 ? 16.203 4.523 -0.873 1 98.75 434 LEU B N 1
ATOM 6940 C CA . LEU B 1 434 ? 16.672 5.277 0.285 1 98.75 434 LEU B CA 1
ATOM 6941 C C . LEU B 1 434 ? 17.375 4.367 1.278 1 98.75 434 LEU B C 1
ATOM 6943 O O . LEU B 1 434 ? 18.359 4.766 1.899 1 98.75 434 LEU B O 1
ATOM 6947 N N . SER B 1 435 ? 16.875 3.152 1.415 1 98 435 SER B N 1
ATOM 6948 C CA . SER B 1 435 ? 17.453 2.217 2.379 1 98 435 SER B CA 1
ATOM 6949 C C . SER B 1 435 ? 18.906 1.896 2.043 1 98 435 SER B C 1
ATOM 6951 O O . SER B 1 435 ? 19.688 1.56 2.928 1 98 435 SER B O 1
ATOM 6953 N N . GLU B 1 436 ? 19.281 2.008 0.763 1 97.44 436 GLU B N 1
ATOM 6954 C CA . GLU B 1 436 ? 20.641 1.763 0.323 1 97.44 436 GLU B CA 1
ATOM 6955 C C . GLU B 1 436 ? 21.594 2.828 0.86 1 97.44 436 GLU B C 1
ATOM 6957 O O . GLU B 1 436 ? 22.812 2.65 0.831 1 97.44 436 GLU B O 1
ATOM 6962 N N . PHE B 1 437 ? 21.078 3.891 1.42 1 98.62 437 PHE B N 1
ATOM 6963 C CA . PHE B 1 437 ? 21.891 4.992 1.923 1 98.62 437 PHE B CA 1
ATOM 6964 C C . PHE B 1 437 ? 21.766 5.105 3.438 1 98.62 437 PHE B C 1
ATOM 6966 O O . PHE B 1 437 ? 22.188 6.105 4.023 1 98.62 437 PHE B O 1
ATOM 6973 N N . VAL B 1 438 ? 21.156 4.195 4.074 1 98.62 438 VAL B N 1
ATOM 6974 C CA . VAL B 1 438 ? 21.047 4.129 5.527 1 98.62 438 VAL B CA 1
ATOM 6975 C C . VAL B 1 438 ? 21.703 2.846 6.039 1 98.62 438 VAL B C 1
ATOM 6977 O O . VAL B 1 438 ? 21.391 1.751 5.566 1 98.62 438 VAL B O 1
ATOM 6980 N N . GLY B 1 439 ? 22.594 2.963 6.93 1 97.5 439 GLY B N 1
ATOM 6981 C CA . GLY B 1 439 ? 23.234 1.803 7.535 1 97.5 439 GLY B CA 1
ATOM 6982 C C . GLY B 1 439 ? 22.266 0.905 8.273 1 97.5 439 GLY B C 1
ATOM 6983 O O . GLY B 1 439 ? 21.281 1.385 8.844 1 97.5 439 GLY B O 1
ATOM 6984 N N . LYS B 1 440 ? 22.484 -0.376 8.305 1 92.88 440 LYS B N 1
ATOM 6985 C CA . LYS B 1 440 ? 21.594 -1.368 8.906 1 92.88 440 LYS B CA 1
ATOM 6986 C C . LYS B 1 440 ? 21.531 -1.204 10.422 1 92.88 440 LYS B C 1
ATOM 6988 O O . LYS B 1 440 ? 20.609 -1.71 11.062 1 92.88 440 LYS B O 1
ATOM 6993 N N . GLU B 1 441 ? 22.484 -0.549 10.984 1 95.31 441 GLU B N 1
ATOM 6994 C CA . GLU B 1 441 ? 22.547 -0.383 12.43 1 95.31 441 GLU B CA 1
ATOM 6995 C C . GLU B 1 441 ? 21.562 0.67 12.906 1 95.31 441 GLU B C 1
ATOM 6997 O O . GLU B 1 441 ? 21.25 0.75 14.102 1 95.31 441 GLU B O 1
ATOM 7002 N N . PHE B 1 442 ? 21.078 1.493 12.047 1 97.44 442 PHE B N 1
ATOM 7003 C CA . PHE B 1 442 ? 20.188 2.578 12.43 1 97.44 442 PHE B CA 1
ATOM 7004 C C . PHE B 1 442 ? 18.734 2.125 12.367 1 97.44 442 PHE B C 1
ATOM 7006 O O . PHE B 1 442 ? 18.344 1.386 11.461 1 97.44 442 PHE B O 1
ATOM 7013 N N . LYS B 1 443 ? 17.922 2.525 13.375 1 98.38 443 LYS B N 1
ATOM 7014 C CA . LYS B 1 443 ? 16.469 2.389 13.32 1 98.38 443 LYS B CA 1
ATOM 7015 C C . LYS B 1 443 ? 15.852 3.488 12.469 1 98.38 443 LYS B C 1
ATOM 7017 O O . LYS B 1 443 ? 15.648 4.609 12.938 1 98.38 443 LYS B O 1
ATOM 7022 N N . TRP B 1 444 ? 15.5 3.127 11.273 1 98.81 444 TRP B N 1
ATOM 7023 C CA . TRP B 1 444 ? 15.133 4.113 10.266 1 98.81 444 TRP B CA 1
ATOM 7024 C C . TRP B 1 444 ? 13.672 3.949 9.852 1 98.81 444 TRP B C 1
ATOM 7026 O O . TRP B 1 444 ? 13.188 2.826 9.719 1 98.81 444 TRP B O 1
ATOM 7036 N N . ALA B 1 445 ? 12.969 5.094 9.664 1 98.94 445 ALA B N 1
ATOM 7037 C CA . ALA B 1 445 ? 11.633 5.121 9.062 1 98.94 445 ALA B CA 1
ATOM 7038 C C . ALA B 1 445 ? 11.531 6.223 8.016 1 98.94 445 ALA B C 1
ATOM 7040 O O . ALA B 1 445 ? 12.031 7.328 8.211 1 98.94 445 ALA B O 1
ATOM 7041 N N . HIS B 1 446 ? 10.969 5.875 6.895 1 98.94 446 HIS B N 1
ATOM 7042 C CA . HIS B 1 446 ? 10.633 6.836 5.844 1 98.94 446 HIS B CA 1
ATOM 7043 C C . HIS B 1 446 ? 9.133 7.086 5.777 1 98.94 446 HIS B C 1
ATOM 7045 O O . HIS B 1 446 ? 8.344 6.141 5.703 1 98.94 446 HIS B O 1
ATOM 7051 N N . PHE B 1 447 ? 8.742 8.375 5.859 1 98.94 447 PHE B N 1
ATOM 7052 C CA . PHE B 1 447 ? 7.352 8.781 5.668 1 98.94 447 PHE B CA 1
ATOM 7053 C C . PHE B 1 447 ? 7.156 9.398 4.289 1 98.94 447 PHE B C 1
ATOM 7055 O O . PHE B 1 447 ? 7.812 10.391 3.943 1 98.94 447 PHE B O 1
ATOM 7062 N N . ASP B 1 448 ? 6.312 8.828 3.479 1 98.88 448 ASP B N 1
ATOM 7063 C CA . ASP B 1 448 ? 5.859 9.438 2.232 1 98.88 448 ASP B CA 1
ATOM 7064 C C . ASP B 1 448 ? 4.516 10.141 2.422 1 98.88 448 ASP B C 1
ATOM 7066 O O . ASP B 1 448 ? 3.475 9.477 2.51 1 98.88 448 ASP B O 1
ATOM 7070 N N . ILE B 1 449 ? 4.508 11.469 2.371 1 98.75 449 ILE B N 1
ATOM 7071 C CA . ILE B 1 449 ? 3.299 12.219 2.705 1 98.75 449 ILE B CA 1
ATOM 7072 C C . ILE B 1 449 ? 2.672 12.781 1.43 1 98.75 449 ILE B C 1
ATOM 7074 O O . ILE B 1 449 ? 1.84 13.688 1.488 1 98.75 449 ILE B O 1
ATOM 7078 N N . ALA B 1 450 ? 3.078 12.266 0.264 1 98 450 ALA B N 1
ATOM 7079 C CA . ALA B 1 450 ? 2.557 12.758 -1.008 1 98 450 ALA B CA 1
ATOM 7080 C C . ALA B 1 450 ? 1.042 12.586 -1.081 1 98 450 ALA B C 1
ATOM 7082 O O . ALA B 1 450 ? 0.337 13.469 -1.576 1 98 450 ALA B O 1
ATOM 7083 N N . GLY B 1 451 ? 0.56 11.539 -0.57 1 96.81 451 GLY B N 1
ATOM 7084 C CA . GLY B 1 451 ? -0.862 11.25 -0.662 1 96.81 451 GLY B CA 1
ATOM 7085 C C . GLY B 1 451 ? -1.718 12.203 0.16 1 96.81 451 GLY B C 1
ATOM 7086 O O . GLY B 1 451 ? -2.885 12.43 -0.165 1 96.81 451 GLY B O 1
ATOM 7087 N N . VAL B 1 452 ? -1.134 12.781 1.173 1 97.56 452 VAL B N 1
ATOM 7088 C CA . VAL B 1 452 ? -1.937 13.57 2.104 1 97.56 452 VAL B CA 1
ATOM 7089 C C . VAL B 1 452 ? -1.511 15.031 2.047 1 97.56 452 VAL B C 1
ATOM 7091 O O . VAL B 1 452 ? -1.94 15.844 2.869 1 97.56 452 VAL B O 1
ATOM 7094 N N . MET B 1 453 ? -0.646 15.344 1.124 1 96.38 453 MET B N 1
ATOM 7095 C CA . MET B 1 453 ? -0.156 16.719 1.06 1 96.38 453 MET B CA 1
ATOM 7096 C C . MET B 1 453 ? -1.293 17.688 0.748 1 96.38 453 MET B C 1
ATOM 7098 O O . MET B 1 453 ? -1.248 18.844 1.146 1 96.38 453 MET B O 1
ATOM 7102 N N . ASP B 1 454 ? -2.279 17.188 0.06 1 93.31 454 ASP B N 1
ATOM 7103 C CA . ASP B 1 454 ? -3.561 17.828 -0.204 1 93.31 454 ASP B CA 1
ATOM 7104 C C . ASP B 1 454 ? -4.727 16.891 0.063 1 93.31 454 ASP B C 1
ATOM 7106 O O . ASP B 1 454 ? -4.527 15.672 0.203 1 93.31 454 ASP B O 1
ATOM 7110 N N . SER B 1 455 ? -5.836 17.422 0.328 1 89.44 455 SER B N 1
ATOM 7111 C CA . SER B 1 455 ? -6.965 16.547 0.608 1 89.44 455 SER B CA 1
ATOM 7112 C C . SER B 1 455 ? -8.172 16.906 -0.247 1 89.44 455 SER B C 1
ATOM 7114 O O . SER B 1 455 ? -8.633 18.047 -0.235 1 89.44 455 SER B O 1
ATOM 7116 N N . ASN B 1 456 ? -8.703 15.883 -0.891 1 83.56 456 ASN B N 1
ATOM 7117 C CA . ASN B 1 456 ? -9.945 16.062 -1.632 1 83.56 456 ASN B CA 1
ATOM 7118 C C . ASN B 1 456 ? -11.156 15.633 -0.807 1 83.56 456 ASN B C 1
ATOM 7120 O O . ASN B 1 456 ? -12.258 16.141 -1.008 1 83.56 456 ASN B O 1
ATOM 7124 N N . ASN B 1 457 ? -10.883 14.805 0.153 1 86.5 457 ASN B N 1
ATOM 7125 C CA . ASN B 1 457 ? -11.984 14.227 0.921 1 86.5 457 ASN B CA 1
ATOM 7126 C C . ASN B 1 457 ? -12.266 15.031 2.188 1 86.5 457 ASN B C 1
ATOM 7128 O O . ASN B 1 457 ? -13.273 14.812 2.857 1 86.5 457 ASN B O 1
ATOM 7132 N N . ASN B 1 458 ? -11.391 15.984 2.504 1 91.56 458 ASN B N 1
ATOM 7133 C CA . ASN B 1 458 ? -11.547 16.797 3.707 1 91.56 458 ASN B CA 1
ATOM 7134 C C . ASN B 1 458 ? -11.367 18.281 3.408 1 91.56 458 ASN B C 1
ATOM 7136 O O . ASN B 1 458 ? -10.688 18.984 4.156 1 91.56 458 ASN B O 1
ATOM 7140 N N . LYS B 1 459 ? -11.93 18.703 2.381 1 91.56 459 LYS B N 1
ATOM 7141 C CA . LYS B 1 459 ? -11.797 20.094 1.988 1 91.56 459 LYS B CA 1
ATOM 7142 C C . LYS B 1 459 ? -12.43 21.031 3.025 1 91.56 459 LYS B C 1
ATOM 7144 O O . LYS B 1 459 ? -12.008 22.172 3.18 1 91.56 459 LYS B O 1
ATOM 7149 N N . GLY B 1 460 ? -13.445 20.5 3.705 1 93.56 460 GLY B N 1
ATOM 7150 C CA . GLY B 1 460 ? -14.062 21.281 4.762 1 93.56 460 GLY B CA 1
ATOM 7151 C C . GLY B 1 460 ? -13.102 21.609 5.887 1 93.56 460 GLY B C 1
ATOM 7152 O O . GLY B 1 460 ? -13.258 22.641 6.562 1 93.56 460 GLY B O 1
ATOM 7153 N N . VAL B 1 461 ? -12.125 20.781 6.031 1 96.56 461 VAL B N 1
ATOM 7154 C CA . VAL B 1 461 ? -11.156 20.969 7.102 1 96.56 461 VAL B CA 1
ATOM 7155 C C . VAL B 1 461 ? -9.945 21.734 6.582 1 96.56 461 VAL B C 1
ATOM 7157 O O . VAL B 1 461 ? -9.539 22.734 7.176 1 96.56 461 VAL B O 1
ATOM 7160 N N . TYR B 1 462 ? -9.445 21.375 5.395 1 96.44 462 TYR B N 1
ATOM 7161 C CA . TYR B 1 462 ? -8.133 21.859 4.965 1 96.44 462 TYR B CA 1
ATOM 7162 C C . TYR B 1 462 ? -8.273 22.938 3.906 1 96.44 462 TYR B C 1
ATOM 7164 O O . TYR B 1 462 ? -7.32 23.672 3.633 1 96.44 462 TYR B O 1
ATOM 7172 N N . GLY B 1 463 ? -9.43 23.062 3.264 1 93.56 463 GLY B N 1
ATOM 7173 C CA . GLY B 1 463 ? -9.547 23.922 2.098 1 93.56 463 GLY B CA 1
ATOM 7174 C C . GLY B 1 463 ? -8.797 23.391 0.89 1 93.56 463 GLY B C 1
ATOM 7175 O O . GLY B 1 463 ? -8.648 22.188 0.722 1 93.56 463 GLY B O 1
ATOM 7176 N N . ASP B 1 464 ? -8.312 24.203 -0.052 1 89.94 464 ASP B N 1
ATOM 7177 C CA . ASP B 1 464 ? -7.688 23.797 -1.305 1 89.94 464 ASP B CA 1
ATOM 7178 C C . ASP B 1 464 ? -6.164 23.828 -1.194 1 89.94 464 ASP B C 1
ATOM 7180 O O . ASP B 1 464 ? -5.457 23.531 -2.158 1 89.94 464 ASP B O 1
ATOM 7184 N N . GLY B 1 465 ? -5.625 24.016 -0.102 1 93.25 465 GLY B N 1
ATOM 7185 C CA . GLY B 1 465 ? -4.18 24.156 0.01 1 93.25 465 GLY B CA 1
ATOM 7186 C C . GLY B 1 465 ? -3.523 23 0.747 1 93.25 465 GLY B C 1
ATOM 7187 O O . GLY B 1 465 ? -4.035 21.891 0.737 1 93.25 465 GLY B O 1
ATOM 7188 N N . ALA B 1 466 ? -2.27 23.188 1.123 1 96.88 466 ALA B N 1
ATOM 7189 C CA . ALA B 1 466 ? -1.491 22.188 1.847 1 96.88 466 ALA B CA 1
ATOM 7190 C C . ALA B 1 466 ? -2.197 21.766 3.133 1 96.88 466 ALA B C 1
ATOM 7192 O O . ALA B 1 466 ? -2.914 22.562 3.742 1 96.88 466 ALA B O 1
ATOM 7193 N N . THR B 1 467 ? -2.029 20.531 3.543 1 97.88 467 THR B N 1
ATOM 7194 C CA . THR B 1 467 ? -2.721 20.016 4.719 1 97.88 467 THR B CA 1
ATOM 7195 C C . THR B 1 467 ? -1.832 20.125 5.957 1 97.88 467 THR B C 1
ATOM 7197 O O . THR B 1 467 ? -2.33 20.219 7.078 1 97.88 467 THR B O 1
ATOM 7200 N N . GLY B 1 468 ? -0.498 20.031 5.699 1 98.12 468 GLY B N 1
ATOM 7201 C CA . GLY B 1 468 ? 0.412 19.953 6.832 1 98.12 468 GLY B CA 1
ATOM 7202 C C . GLY B 1 468 ? 0.363 18.625 7.547 1 98.12 468 GLY B C 1
ATOM 7203 O O . GLY B 1 468 ? 0.972 18.453 8.602 1 98.12 468 GLY B O 1
ATOM 7204 N N . CYS B 1 469 ? -0.352 17.609 6.969 1 98 469 CYS B N 1
ATOM 7205 C CA . CYS B 1 469 ? -0.32 16.266 7.516 1 98 469 CYS B CA 1
ATOM 7206 C C . CYS B 1 469 ? 1.114 15.781 7.691 1 98 469 CYS B C 1
ATOM 7208 O O . CYS B 1 469 ? 2.002 16.156 6.926 1 98 469 CYS B O 1
ATOM 7210 N N . GLY B 1 470 ? 1.3 14.945 8.648 1 98.62 470 GLY B N 1
ATOM 7211 C CA . GLY B 1 470 ? 2.641 14.547 9.047 1 98.62 470 GLY B CA 1
ATOM 7212 C C . GLY B 1 470 ? 3.094 15.18 10.344 1 98.62 470 GLY B C 1
ATOM 7213 O O . GLY B 1 470 ? 3.717 14.523 11.18 1 98.62 470 GLY B O 1
ATOM 7214 N N . VAL B 1 471 ? 2.77 16.453 10.547 1 98.81 471 VAL B N 1
ATOM 7215 C CA . VAL B 1 471 ? 3.207 17.203 11.727 1 98.81 471 VAL B CA 1
ATOM 7216 C C . VAL B 1 471 ? 2.625 16.562 12.984 1 98.81 471 VAL B C 1
ATOM 7218 O O . VAL B 1 471 ? 3.359 16.234 13.922 1 98.81 471 VAL B O 1
ATOM 7221 N N . PRO B 1 472 ? 1.262 16.281 13.055 1 98.81 472 PRO B N 1
ATOM 7222 C CA . PRO B 1 472 ? 0.702 15.727 14.289 1 98.81 472 PRO B CA 1
ATOM 7223 C C . PRO B 1 472 ? 1.288 14.367 14.648 1 98.81 472 PRO B C 1
ATOM 7225 O O . PRO B 1 472 ? 1.629 14.125 15.812 1 98.81 472 PRO B O 1
ATOM 7228 N N . VAL B 1 473 ? 1.405 13.508 13.68 1 98.88 473 VAL B N 1
ATOM 7229 C CA . VAL B 1 473 ? 1.887 12.164 13.984 1 98.88 473 VAL B CA 1
ATOM 7230 C C . VAL B 1 473 ? 3.357 12.219 14.391 1 98.88 473 VAL B C 1
ATOM 7232 O O . VAL B 1 473 ? 3.797 11.461 15.258 1 98.88 473 VAL B O 1
ATOM 7235 N N . LEU B 1 474 ? 4.152 13.062 13.789 1 98.94 474 LEU B N 1
ATOM 7236 C CA . LEU B 1 474 ? 5.574 13.148 14.094 1 98.94 474 LEU B CA 1
ATOM 7237 C C . LEU B 1 474 ? 5.797 13.641 15.523 1 98.94 474 LEU B C 1
ATOM 7239 O O . LEU B 1 474 ? 6.641 13.109 16.25 1 98.94 474 LEU B O 1
ATOM 7243 N N . ILE B 1 475 ? 5.062 14.68 15.938 1 98.81 475 ILE B N 1
ATOM 7244 C CA . ILE B 1 475 ? 5.258 15.203 17.281 1 98.81 475 ILE B CA 1
ATOM 7245 C C . ILE B 1 475 ? 4.809 14.164 18.312 1 98.81 475 ILE B C 1
ATOM 7247 O O . ILE B 1 475 ? 5.43 14.016 19.359 1 98.81 475 ILE B O 1
ATOM 7251 N N . GLU B 1 476 ? 3.666 13.453 18.031 1 98.69 476 GLU B N 1
ATOM 7252 C CA . GLU B 1 476 ? 3.217 12.375 18.906 1 98.69 476 GLU B CA 1
ATOM 7253 C C . GLU B 1 476 ? 4.281 11.289 19.031 1 98.69 476 GLU B C 1
ATOM 7255 O O . GLU B 1 476 ? 4.539 10.789 20.125 1 98.69 476 GLU B O 1
ATOM 7260 N N . MET B 1 477 ? 4.891 10.922 17.906 1 98.88 477 MET B N 1
ATOM 7261 C CA . MET B 1 477 ? 5.941 9.914 17.875 1 98.88 477 MET B CA 1
ATOM 7262 C C . MET B 1 477 ? 7.145 10.352 18.703 1 98.88 477 MET B C 1
ATOM 7264 O O . MET B 1 477 ? 7.688 9.57 19.484 1 98.88 477 MET B O 1
ATOM 7268 N N . ILE B 1 478 ? 7.551 11.555 18.578 1 98.75 478 ILE B N 1
ATOM 7269 C CA . ILE B 1 478 ? 8.703 12.094 19.297 1 98.75 478 ILE B CA 1
ATOM 7270 C C . ILE B 1 478 ? 8.438 12.086 20.797 1 98.75 478 ILE B C 1
ATOM 7272 O O . ILE B 1 478 ? 9.32 11.734 21.594 1 98.75 478 ILE B O 1
ATOM 7276 N N . GLU B 1 479 ? 7.25 12.461 21.234 1 98.56 479 GLU B N 1
ATOM 7277 C CA . GLU B 1 479 ? 6.895 12.414 22.641 1 98.56 479 GLU B CA 1
ATOM 7278 C C . GLU B 1 479 ? 6.969 10.992 23.188 1 98.56 479 GLU B C 1
ATOM 7280 O O . GLU B 1 479 ? 7.48 10.766 24.281 1 98.56 479 GLU B O 1
ATOM 7285 N N . LYS B 1 480 ? 6.473 10.047 22.453 1 98.56 480 LYS B N 1
ATOM 7286 C CA . LYS B 1 480 ? 6.516 8.656 22.891 1 98.56 480 LYS B CA 1
ATOM 7287 C C . LYS B 1 480 ? 7.953 8.156 22.984 1 98.56 480 LYS B C 1
ATOM 7289 O O . LYS B 1 480 ? 8.305 7.418 23.906 1 98.56 480 LYS B O 1
ATOM 7294 N N . LEU B 1 481 ? 8.75 8.516 21.969 1 98.44 481 LEU B N 1
ATOM 7295 C CA . LEU B 1 481 ? 10.156 8.125 21.984 1 98.44 481 LEU B CA 1
ATOM 7296 C C . LEU B 1 481 ? 10.867 8.734 23.188 1 98.44 481 LEU B C 1
ATOM 7298 O O . LEU B 1 481 ? 11.719 8.086 23.812 1 98.44 481 LEU B O 1
ATOM 7302 N N . SER B 1 482 ? 10.547 9.977 23.5 1 98.25 482 SER B N 1
ATOM 7303 C CA . SER B 1 482 ? 11.125 10.633 24.656 1 98.25 482 SER B CA 1
ATOM 7304 C C . SER B 1 482 ? 10.836 9.859 25.938 1 98.25 482 SER B C 1
ATOM 7306 O O . SER B 1 482 ? 11.719 9.711 26.797 1 98.25 482 SER B O 1
ATOM 7308 N N . THR B 1 483 ? 9.609 9.312 26.078 1 97.06 483 THR B N 1
ATOM 7309 C CA . THR B 1 483 ? 9.227 8.531 27.25 1 97.06 483 THR B CA 1
ATOM 7310 C C . THR B 1 483 ? 9.992 7.215 27.297 1 97.06 483 THR B C 1
ATOM 7312 O O . THR B 1 483 ? 10.391 6.766 28.375 1 97.06 483 THR B O 1
ATOM 7315 N N . ILE B 1 484 ? 10.195 6.633 26.172 1 94.75 484 ILE B N 1
ATOM 7316 C CA . ILE B 1 484 ? 10.875 5.344 26.094 1 94.75 484 ILE B CA 1
ATOM 7317 C C . ILE B 1 484 ? 12.359 5.52 26.422 1 94.75 484 ILE B C 1
ATOM 7319 O O . ILE B 1 484 ? 12.953 4.676 27.094 1 94.75 484 ILE B O 1
ATOM 7323 N N . ILE B 1 485 ? 12.898 6.574 25.969 1 91.44 485 ILE B N 1
ATOM 7324 C CA . ILE B 1 485 ? 14.328 6.84 26.094 1 91.44 485 ILE B CA 1
ATOM 7325 C C . ILE B 1 485 ? 14.656 7.223 27.531 1 91.44 485 ILE B C 1
ATOM 7327 O O . ILE B 1 485 ? 15.742 6.91 28.031 1 91.44 485 ILE B O 1
ATOM 7331 N N . ASN B 1 486 ? 13.789 7.906 28.219 1 89.56 486 ASN B N 1
ATOM 7332 C CA . ASN B 1 486 ? 14.039 8.391 29.578 1 89.56 486 ASN B CA 1
ATOM 7333 C C . ASN B 1 486 ? 13.344 7.523 30.625 1 89.56 486 ASN B C 1
ATOM 7335 O O . ASN B 1 486 ? 13.625 7.637 31.812 1 89.56 486 ASN B O 1
#

Foldseek 3Di:
DDAFDLVLLAADADDDPPAAEEEEWQWEADPVFIHTAFPDDDPVVVVVCVVVSNGLDQPDKDWDQDPVRHIYIYGHQYHCPDDLLSSLQSLLSRLLSSCVVVVPGQHHEYEYRHPVSLLSSLLLVSQNLQDQDRPDPVPPDPRRHYHYDDPDPSNVVSSLLSSLLSQLQNQLFDFLVCNAQVNVVVVLCVLAVPFPQKDKDKDWPVVCVVLQQFLLVLQFQQDPDTKIKIKMKHQLADDLQAAEEEEFQAACAEQQAVLGDDPVPSSSRNNQRSQVSQVSSLVSSCRVVSQNGIYMYIYIHHYGYYDPGHDDQQDWGAHSVGFIEGENTSSQSRLSSLLNRQLVSCVSVHQAYEGEGLGDPVVCVVPAQSAKEKEWPDPVLVVLLQVLCSVLSQHHDYDDQDCVLQVQQDDPVTRGYQAGPPCVCGVNNSVNSSVVSHDPNHGYMYINNNNNQADPPPCSRNPGTGRSRPNSSVNSSSNVSSVVVD/DDAFDLVLLAADADDDPPAAEEEEWQWEADPVFIHIAFPDDDPVVVVVCVVVSNGLDQPDKDWDQDPVRHIYIYGHQYHCPDDLLSSLQSLLSRLLSSCVVVVPGQGHEYEYRHPVSLLSSLLLVSQNLQDQDRPDPVPDDPRRHYHYDDPDPSNVVSSLLSSLLSQLQNQLFDFLVCNAQVNVVVVLCVLAVPFPQKDKDKDWPVVCVVLQQFLLVLQFQQDPDTKIKIKMKHQLADDLQAAEEEEFQAACAAQQAVLGDDPVPSSSRNNQRSQVSQVSSLVSSCRVVSQRGIYMYIYIHHYGYYDPGHDDQQDWGAHSVGFIEGENTSSQSRLSSRLNRQLVSCVSVHQEYEGEGLGDPVVCVVPAQSAKEKEWPDPVLVVLLQVLCSVLSQHHDYDDQDCVLQVQQDDPVTRGYQAGPPCVCGVNNSVNSSVVSHDPNHGYMYINNNNNQADPPPCSRNPGTGRSRPNSSVNSSSNVSSVVVD

InterPro domains:
  IPR000819 Peptidase M17, leucyl aminopeptidase, C-terminal [PF00883] (166-474)
  IPR000819 Peptidase M17, leucyl aminopeptidase, C-terminal [PS00631] (329-336)
  IPR008283 Peptidase M17, leucyl aminopeptidase, N-terminal [PF02789] (47-135)
  IPR011356 Peptidase M17, leucine aminopeptidase/peptidase B [PR00481] (244-261)
  IPR011356 Peptidase M17, leucine aminopeptidase/peptidase B [PR00481] (266-287)
  IPR011356 Peptidase M17, leucine aminopeptidase/peptidase B [PR00481] (303-324)
  IPR011356 Peptidase M17, leucine aminopeptidase/peptidase B [PR00481] (325-345)
  IPR011356 Peptidase M17, leucine aminopeptidase/peptidase B [PR00481] (353-368)
  IPR011356 Peptidase M17, leucine aminopeptidase/peptidase B [PTHR11963] (44-478)
  IPR011356 Peptidase M17, leucine aminopeptidase/peptidase B [cd00433] (38-478)
  IPR023042 Peptidase M17, leucine aminopeptidase [MF_00181] (9-483)
  IPR043472 Macro domain-like [G3DSA:3.40.220.10] (29-149)
  IPR043472 Macro domain-like [SSF52949] (45-145)

Nearest PDB structures (foldseek):
  2j9a-assembly1_A  TM=9.109E-01  e=6.084E-48  Bos taurus
  2ewb-assembly1_A  TM=9.023E-01  e=7.582E-48  Bos taurus
  8pz0-assembly1_A  TM=8.680E-01  e=1.065E-46  Pseudomonas aeruginosa PA14
  3h8g-assembly1_D  TM=8.700E-01  e=2.322E-45  Pseudomonas putida
  3kzw-assembly1_D  TM=8.691E-01  e=3.707E-42  Staphylococcus aureus subsp. aureus COL